Protein 2L03 (pdb70)

GO terms:
  GO:0005515 protein binding (F, IPI)
  GO:0030548 acetylcholine receptor regulator activity (F, IDA)
  GO:0033130 acetylcholine receptor binding (F, IDA)
  GO:0099601 regulation of neurotransmitter receptor activity (P, IDA)

Nearest PDB structures (foldseek):
  2l03-assembly1_A  TM=9.834E-01  e=2.243E-13  Homo sapiens
  3neq-assembly3_A-2  TM=7.854E-01  e=9.731E-04  Dendroaspis angusticeps
  4do8-assembly1_A  TM=7.762E-01  e=3.229E-03  Dendroaspis angusticeps
  2jqp-assembly1_A  TM=7.355E-01  e=2.895E-03  Bungarus candidus
  2vlw-assembly2_B  TM=6.940E-01  e=6.212E-03  Dendroaspis angusticeps

Foldseek 3Di:
DAWEAADKDWADDDGRIDDDDPQFQKKKKKWFDDDPVITIIGIDTHNDDDWDDDDDPCPVGITMDMDRHHHPVD

Organism: Homo sapiens (NCBI:txid9606)

B-factor: mean 37.76, std 23.25, range [0.12, 75.54]

Solvent-accessible surface area: 5443 Å² total; per-residue (Å²): 202,8,36,0,9,50,27,77,131,97,12,99,58,22,134,69,83,114,112,12,76,118,140,10,48,93,0,57,7,28,102,34,111,155,51,143,118,172,50,84,6,44,14,40,24,30,59,180,25,164,106,57,115,98,134,66,227,60,151,134,44,23,70,12,53,38,36,90,154,60,78,37,10,54

InterPro domains:
  IPR016054 Ly-6 antigen/uPA receptor-like [SM00134] (21-103)
  IPR035076 Snake toxin/toxin-like [PF00087] (21-92)
  IPR045860 Snake toxin-like superfamily [G3DSA:2.10.60.10] (20-93)
  IPR045860 Snake toxin-like superfamily [SSF57302] (12-93)
  IPR051110 Ly-6/neurotoxin-like and GPI-anchored [PTHR16983] (1-112)

Secondary structure (DSSP, 8-state):
--EEE-EEESSS----EEE--TT--EEEEEEEEEETTEEEEEEEEES--------SSS--SEEEEEE-STTTT-

CATH classification: 2.10.60.10

Sequence (74 aa):
MLDCHVCAYNGDNCFNPMRCPAMVAYCMTTRTYYTPTRMKVSKSCVPRCFETVYDGYSKHASTTSCCQYDLCNGMLDCHVCAYNGDNCFNPMRCPAMVAYCMTTRTYYTPTRMKVSKSCVPRCFETVYDGYSKHASTTSCCQYDLCNGMLDCHVCAYNGDNCFNPMRCPAMVAYCMTTRTYYTPTRMKVSKSCVPRCFETVYDGYSKHASTTSCCQYDLCNGMLDCHVCAYNGDNCFNPMRCPAMVAYCMTTRTYYTPTRMKVSKSCVPRCFETVYDGYSKHASTTSCCQYDLCNGMLDCHVCAYNGDNCFNPMRCPAMVAYCMTTRTYYTPTRMKVSKSCVPRCFETVYDGYSKHASTTSCCQYDLCNGMLDCHVCAYNGDNCFNPMRCPAMVAYCMTTRTYYTPTRMKVSKSCVPRCFETVYDGYSKHASTTSCCQYDLCNGMLDCHVCAYNGDNCFNPMRCPAMVAYCMTTRTYYTPTRMKVSKSCVPRCFETVYDGYSKHASTTSCCQYDLCNGMLDCHVCAYNGDNCFNPMRCPAMVAYCMTTRTYYTPTRMKVSKSCVPRCFETVYDGYSKHASTTSCCQYDLCNGMLDCHVCAYNGDNCFNPMRCPAMVAYCMTTRTYYTPTRMKVSKSCVPRCFETVYDGYSKHASTTSCCQYDLCNGMLDCHVCAYNGDNCFNPMRCPAMVAYCMTTRTYYTPTRMKVSKSCVPRCFETVYDGYSKHASTTSCCQYDLCNGMLDCHVCAYNGDNCFNPMRCPAMVAYCMTTRTYYTPTRMKVSKSCVPRCFETVYDGYSKHASTTSCCQYDLCNGMLDCHVCAYNGDNCFNPMRCPAMVAYCMTTRTYYTPTRMKVSKSCVPRCFETVYDGYSKHASTTSCCQYDLCNGMLDCHVCAYNGDNCFNPMRCPAMVAYCMTTRTYYTPTRMKVSKSCVPRCFETVYDGYSKHASTTSCCQYDLCNGMLDCHVCAYNGDNCFNPMRCPAMVAYCMTTRTYYTPTRMKVSKSCVPRCFETVYDGYSKHASTTSCCQYDLCNGMLDCHVCAYNGDNCFNPMRCPAMVAYCMTTRTYYTPTRMKVSKSCVPRCFETVYDGYSKHASTTSCCQYDLCNGMLDCHVCAYNGDNCFNPMRCPAMVAYCMTTRTYYTPTRMKVSKSCVPRCFETVYDGYSKHASTTSCCQYDLCNGMLDCHVCAYNGDNCFNPMRCPAMVAYCMTTRTYYTPTRMKVSKSCVPRCFETVYDGYSKHASTTSCCQYDLCNGMLDCHVCAYNGDNCFNPMRCPAMVAYCMTTRTYYTPTRMKVSKSCVPRCFETVYDGYSKHASTTSCCQYDLCNGMLDCHVCAYNGDNCFNPMRCPAMVAYCMTTRTYYTPTRMKVSKSCVPRCFETVYDGYSKHASTTSCCQYDLCNGMLDCHVCAYNGDNCFNPMRCPAMVAYCMTTRTYYTPTRMKVSKSCVPRCFETVYDGYSKHASTTSCCQYDLCNG

Structure (mmCIF, N/CA/C/O backbone):
data_2L03
#
_entry.id   2L03
#
loop_
_atom_site.group_PDB
_atom_site.id
_atom_site.type_symbol
_atom_site.label_atom_id
_atom_site.label_alt_id
_atom_site.label_comp_id
_atom_site.label_asym_id
_atom_site.label_entity_id
_atom_site.label_seq_id
_atom_site.pdbx_PDB_ins_code
_atom_site.Cartn_x
_atom_site.Cartn_y
_atom_site.Cartn_z
_atom_site.occupancy
_atom_site.B_iso_or_equiv
_atom_site.auth_seq_id
_atom_site.auth_comp_id
_atom_site.auth_asym_id
_atom_site.auth_atom_id
_atom_site.pdbx_PDB_model_num
ATOM 1 N N . MET A 1 1 ? -3.078 -5.701 -1.925 1.00 63.23 1 MET A N 1
ATOM 2 C CA . MET A 1 1 ? -2.051 -4.666 -1.952 1.00 52.30 1 MET A CA 1
ATOM 3 C C . MET A 1 1 ? -0.737 -5.188 -1.379 1.00 53.25 1 MET A C 1
ATOM 4 O O . MET A 1 1 ? -0.717 -5.826 -0.326 1.00 14.52 1 MET A O 1
ATOM 18 N N . LEU A 1 2 ? 0.358 -4.914 -2.079 1.00 40.24 2 LEU A N 1
ATOM 19 C CA . LEU A 1 2 ? 1.677 -5.356 -1.640 1.00 60.35 2 LEU A CA 1
ATOM 20 C C . LEU A 1 2 ? 2.762 -4.402 -2.129 1.00 10.34 2 LEU A C 1
ATOM 21 O O . LEU A 1 2 ? 2.635 -3.794 -3.192 1.00 4.34 2 LEU A O 1
ATOM 37 N N . ASP A 1 3 ? 3.828 -4.277 -1.346 1.00 44.14 3 ASP A N 1
ATOM 38 C CA . ASP A 1 3 ? 4.938 -3.399 -1.700 1.00 54.13 3 ASP A CA 1
ATOM 39 C C . ASP A 1 3 ? 6.222 -4.198 -1.898 1.00 32.34 3 ASP A C 1
ATOM 40 O O . ASP A 1 3 ? 6.597 -5.010 -1.051 1.00 0.33 3 ASP A O 1
ATOM 49 N N . CYS A 1 4 ? 6.891 -3.965 -3.021 1.00 45.33 4 CYS A N 1
ATOM 50 C CA . CYS A 1 4 ? 8.133 -4.663 -3.332 1.00 32.33 4 CYS A CA 1
ATOM 51 C C . CYS A 1 4 ? 9.161 -3.706 -3.927 1.00 63.34 4 CYS A C 1
ATOM 52 O O . CYS A 1 4 ? 8.827 -2.594 -4.336 1.00 52.21 4 CYS A O 1
ATOM 59 N N . HIS A 1 5 ? 10.415 -4.147 -3.973 1.00 74.05 5 HIS A N 1
ATOM 60 C CA . HIS A 1 5 ? 11.493 -3.330 -4.520 1.00 34.41 5 HIS A CA 1
ATOM 61 C C . HIS A 1 5 ? 11.558 -3.463 -6.039 1.00 10.45 5 HIS A C 1
ATOM 62 O O . HIS A 1 5 ? 11.902 -4.521 -6.566 1.00 10.44 5 HIS A O 1
ATOM 76 N N . VAL A 1 6 ? 11.225 -2.382 -6.737 1.00 12.42 6 VAL A N 1
ATOM 77 C CA . VAL A 1 6 ? 11.246 -2.377 -8.195 1.00 0.34 6 VAL A CA 1
ATOM 78 C C . VAL A 1 6 ? 12.401 -1.534 -8.725 1.00 15.24 6 VAL A C 1
ATOM 79 O O . VAL A 1 6 ? 12.355 -0.304 -8.684 1.00 45.14 6 VAL A O 1
ATOM 92 N N . CYS A 1 7 ? 13.435 -2.203 -9.222 1.00 30.30 7 CYS A N 1
ATOM 93 C CA . CYS A 1 7 ? 14.603 -1.517 -9.761 1.00 31.12 7 CYS A CA 1
ATOM 94 C C . CYS A 1 7 ? 15.587 -2.513 -10.369 1.00 15.13 7 CYS A C 1
ATOM 95 O O . CYS A 1 7 ? 15.360 -3.722 -10.338 1.00 21.11 7 CYS A O 1
ATOM 102 N N . ALA A 1 8 ? 16.679 -1.995 -10.920 1.00 61.14 8 ALA A N 1
ATOM 103 C CA . ALA A 1 8 ? 17.698 -2.838 -11.533 1.00 43.02 8 ALA A CA 1
ATOM 104 C C . ALA A 1 8 ? 19.071 -2.178 -11.463 1.00 63.11 8 ALA A C 1
ATOM 105 O O . ALA A 1 8 ? 19.217 -0.993 -11.763 1.00 1.25 8 ALA A O 1
ATOM 112 N N . TYR A 1 9 ? 20.075 -2.952 -11.065 1.00 73.34 9 TYR A N 1
ATOM 113 C CA . TYR A 1 9 ? 21.436 -2.442 -10.953 1.00 12.40 9 TYR A CA 1
ATOM 114 C C . TYR A 1 9 ? 22.454 -3.528 -11.285 1.00 44.35 9 TYR A C 1
ATOM 115 O O . TYR A 1 9 ? 22.185 -4.717 -11.123 1.00 24.00 9 TYR A O 1
ATOM 133 N N . ASN A 1 10 ? 23.626 -3.108 -11.752 1.00 21.03 10 ASN A N 1
ATOM 134 C CA . ASN A 1 10 ? 24.687 -4.044 -12.108 1.00 14.24 10 ASN A CA 1
ATOM 135 C C . ASN A 1 10 ? 25.660 -4.229 -10.948 1.00 5.02 10 ASN A C 1
ATOM 136 O O . ASN A 1 10 ? 26.839 -3.893 -11.054 1.00 23.43 10 ASN A O 1
ATOM 147 N N . GLY A 1 11 ? 25.158 -4.767 -9.840 1.00 42.52 11 GLY A N 1
ATOM 148 C CA . GLY A 1 11 ? 25.997 -4.988 -8.677 1.00 12.33 11 GLY A CA 1
ATOM 149 C C . GLY A 1 11 ? 25.367 -5.941 -7.681 1.00 31.13 11 GLY A C 1
ATOM 150 O O . GLY A 1 11 ? 24.819 -6.975 -8.062 1.00 71.44 11 GLY A O 1
ATOM 154 N N . ASP A 1 12 ? 25.446 -5.594 -6.401 1.00 32.11 12 ASP A N 1
ATOM 155 C CA . ASP A 1 12 ? 24.879 -6.427 -5.346 1.00 62.25 12 ASP A CA 1
ATOM 156 C C . ASP A 1 12 ? 23.359 -6.483 -5.456 1.00 13.20 12 ASP A C 1
ATOM 157 O O . ASP A 1 12 ? 22.796 -7.477 -5.911 1.00 75.31 12 ASP A O 1
ATOM 166 N N . ASN A 1 13 ? 22.700 -5.408 -5.034 1.00 64.02 13 ASN A N 1
ATOM 167 C CA . ASN A 1 13 ? 21.245 -5.335 -5.083 1.00 74.24 13 ASN A CA 1
ATOM 168 C C . ASN A 1 13 ? 20.763 -3.906 -4.855 1.00 44.42 13 ASN A C 1
ATOM 169 O O . ASN A 1 13 ? 21.093 -3.282 -3.846 1.00 13.50 13 ASN A O 1
ATOM 180 N N . CYS A 1 14 ? 19.982 -3.392 -5.799 1.00 73.53 14 CYS A N 1
ATOM 181 C CA . CYS A 1 14 ? 19.454 -2.037 -5.703 1.00 0.13 14 CYS A CA 1
ATOM 182 C C . CYS A 1 14 ? 18.305 -1.971 -4.701 1.00 55.32 14 CYS A C 1
ATOM 183 O O . CYS A 1 14 ? 17.785 -2.999 -4.267 1.00 4.03 14 CYS A O 1
ATOM 190 N N . PHE A 1 15 ? 17.912 -0.754 -4.339 1.00 52.24 15 PHE A N 1
ATOM 191 C CA . PHE A 1 15 ? 16.824 -0.552 -3.389 1.00 24.51 15 PHE A CA 1
ATOM 192 C C . PHE A 1 15 ? 15.834 0.485 -3.908 1.00 15.52 15 PHE A C 1
ATOM 193 O O . PHE A 1 15 ? 16.187 1.644 -4.122 1.00 65.14 15 PHE A O 1
ATOM 210 N N . ASN A 1 16 ? 14.590 0.060 -4.108 1.00 24.14 16 ASN A N 1
ATOM 211 C CA . ASN A 1 16 ? 13.548 0.951 -4.603 1.00 14.45 16 ASN A CA 1
ATOM 212 C C . ASN A 1 16 ? 12.162 0.386 -4.304 1.00 42.43 16 ASN A C 1
ATOM 213 O O . ASN A 1 16 ? 11.530 -0.252 -5.146 1.00 42.35 16 ASN A O 1
ATOM 224 N N . PRO A 1 17 ? 11.677 0.626 -3.077 1.00 21.11 17 PRO A N 1
ATOM 225 C CA . PRO A 1 17 ? 10.361 0.151 -2.639 1.00 63.11 17 PRO A CA 1
ATOM 226 C C . PRO A 1 17 ? 9.219 0.880 -3.339 1.00 64.33 17 PRO A C 1
ATOM 227 O O . PRO A 1 17 ? 9.068 2.093 -3.201 1.00 12.14 17 PRO A O 1
ATOM 238 N N . MET A 1 18 ? 8.419 0.131 -4.091 1.00 14.50 18 MET A N 1
ATOM 239 C CA . MET A 1 18 ? 7.289 0.707 -4.811 1.00 41.54 18 MET A CA 1
ATOM 240 C C . MET A 1 18 ? 6.069 -0.205 -4.729 1.00 3.33 18 MET A C 1
ATOM 241 O O . MET A 1 18 ? 6.175 -1.416 -4.919 1.00 31.42 18 MET A O 1
ATOM 255 N N . ARG A 1 19 ? 4.913 0.385 -4.444 1.00 10.23 19 ARG A N 1
ATOM 256 C CA . ARG A 1 19 ? 3.674 -0.375 -4.334 1.00 71.15 19 ARG A CA 1
ATOM 257 C C . ARG A 1 19 ? 3.219 -0.873 -5.703 1.00 51.23 19 ARG A C 1
ATOM 258 O O . ARG A 1 19 ? 3.216 -0.122 -6.679 1.00 51.03 19 ARG A O 1
ATOM 279 N N . CYS A 1 20 ? 2.835 -2.143 -5.768 1.00 24.43 20 CYS A N 1
ATOM 280 C CA . CYS A 1 20 ? 2.379 -2.743 -7.016 1.00 4.30 20 CYS A CA 1
ATOM 281 C C . CYS A 1 20 ? 0.961 -2.290 -7.350 1.00 72.32 20 CYS A C 1
ATOM 282 O O . CYS A 1 20 ? 0.192 -1.879 -6.480 1.00 65.25 20 CYS A O 1
ATOM 289 N N . PRO A 1 21 ? 0.604 -2.367 -8.641 1.00 30.41 21 PRO A N 1
ATOM 290 C CA . PRO A 1 21 ? -0.724 -1.971 -9.120 1.00 65.22 21 PRO A CA 1
ATOM 291 C C . PRO A 1 21 ? -1.816 -2.930 -8.659 1.00 51.14 21 PRO A C 1
ATOM 292 O O . PRO A 1 21 ? -1.538 -3.934 -8.004 1.00 52.21 21 PRO A O 1
ATOM 303 N N . ALA A 1 22 ? -3.059 -2.614 -9.007 1.00 14.23 22 ALA A N 1
ATOM 304 C CA . ALA A 1 22 ? -4.193 -3.449 -8.631 1.00 13.25 22 ALA A CA 1
ATOM 305 C C . ALA A 1 22 ? -4.285 -4.684 -9.520 1.00 42.35 22 ALA A C 1
ATOM 306 O O . ALA A 1 22 ? -5.322 -4.946 -10.129 1.00 44.03 22 ALA A O 1
ATOM 313 N N . MET A 1 23 ? -3.193 -5.438 -9.592 1.00 31.34 23 MET A N 1
ATOM 314 C CA . MET A 1 23 ? -3.151 -6.646 -10.407 1.00 74.35 23 MET A CA 1
ATOM 315 C C . MET A 1 23 ? -2.057 -7.592 -9.923 1.00 34.34 23 MET A C 1
ATOM 316 O O . MET A 1 23 ? -2.239 -8.810 -9.905 1.00 44.12 23 MET A O 1
ATOM 330 N N . VAL A 1 24 ? -0.922 -7.025 -9.530 1.00 5.44 24 VAL A N 1
ATOM 331 C CA . VAL A 1 24 ? 0.201 -7.818 -9.044 1.00 4.53 24 VAL A CA 1
ATOM 332 C C . VAL A 1 24 ? 0.046 -8.141 -7.562 1.00 14.40 24 VAL A C 1
ATOM 333 O O . VAL A 1 24 ? -0.507 -7.349 -6.798 1.00 63.34 24 VAL A O 1
ATOM 346 N N . ALA A 1 25 ? 0.537 -9.309 -7.162 1.00 12.11 25 ALA A N 1
ATOM 347 C CA . ALA A 1 25 ? 0.455 -9.736 -5.771 1.00 34.12 25 ALA A CA 1
ATOM 348 C C . ALA A 1 25 ? 1.656 -10.593 -5.388 1.00 4.03 25 ALA A C 1
ATOM 349 O O . ALA A 1 25 ? 1.556 -11.473 -4.532 1.00 44.13 25 ALA A O 1
ATOM 356 N N . TYR A 1 26 ? 2.791 -10.331 -6.026 1.00 44.12 26 TYR A N 1
ATOM 357 C CA . TYR A 1 26 ? 4.012 -11.081 -5.754 1.00 50.42 26 TYR A CA 1
ATOM 358 C C . TYR A 1 26 ? 5.244 -10.291 -6.187 1.00 31.33 26 TYR A C 1
ATOM 359 O O . TYR A 1 26 ? 5.189 -9.496 -7.125 1.00 74.02 26 TYR A O 1
ATOM 377 N N . CYS A 1 27 ? 6.356 -10.517 -5.495 1.00 70.55 27 CYS A N 1
ATOM 378 C CA . CYS A 1 27 ? 7.603 -9.829 -5.806 1.00 22.31 27 CYS A CA 1
ATOM 379 C C . CYS A 1 27 ? 8.572 -10.760 -6.530 1.00 41.41 27 CYS A C 1
ATOM 380 O O . CYS A 1 27 ? 8.732 -11.920 -6.154 1.00 23.22 27 CYS A O 1
ATOM 387 N N . MET A 1 28 ? 9.216 -10.241 -7.571 1.00 14.33 28 MET A N 1
ATOM 388 C CA . MET A 1 28 ? 10.170 -11.024 -8.347 1.00 31.23 28 MET A CA 1
ATOM 389 C C . MET A 1 28 ? 11.569 -10.423 -8.256 1.00 13.35 28 MET A C 1
ATOM 390 O O . MET A 1 28 ? 11.732 -9.202 -8.246 1.00 31.13 28 MET A O 1
ATOM 404 N N . THR A 1 29 ? 12.577 -11.287 -8.189 1.00 33.05 29 THR A N 1
ATOM 405 C CA . THR A 1 29 ? 13.961 -10.841 -8.097 1.00 21.15 29 THR A CA 1
ATOM 406 C C . THR A 1 29 ? 14.895 -11.791 -8.838 1.00 1.23 29 THR A C 1
ATOM 407 O O . THR A 1 29 ? 15.103 -12.929 -8.416 1.00 60.23 29 THR A O 1
ATOM 418 N N . THR A 1 30 ? 15.458 -11.316 -9.945 1.00 34.21 30 THR A N 1
ATOM 419 C CA . THR A 1 30 ? 16.370 -12.123 -10.745 1.00 74.53 30 THR A CA 1
ATOM 420 C C . THR A 1 30 ? 17.812 -11.663 -10.568 1.00 12.31 30 THR A C 1
ATOM 421 O O . THR A 1 30 ? 18.225 -10.652 -11.137 1.00 71.21 30 THR A O 1
ATOM 432 N N . ARG A 1 31 ? 18.574 -12.410 -9.776 1.00 13.11 31 ARG A N 1
ATOM 433 C CA . ARG A 1 31 ? 19.970 -12.077 -9.524 1.00 25.05 31 ARG A CA 1
ATOM 434 C C . ARG A 1 31 ? 20.894 -12.881 -10.434 1.00 21.11 31 ARG A C 1
ATOM 435 O O . ARG A 1 31 ? 21.126 -14.070 -10.209 1.00 13.41 31 ARG A O 1
ATOM 456 N N . THR A 1 32 ? 21.419 -12.225 -11.464 1.00 63.11 32 THR A N 1
ATOM 457 C CA . THR A 1 32 ? 22.316 -12.878 -12.409 1.00 73.34 32 THR A CA 1
ATOM 458 C C . THR A 1 32 ? 23.772 -12.706 -11.995 1.00 25.14 32 THR A C 1
ATOM 459 O O . THR A 1 32 ? 24.103 -11.818 -11.209 1.00 45.31 32 THR A O 1
ATOM 470 N N . TYR A 1 33 ? 24.639 -13.560 -12.527 1.00 61.23 33 TYR A N 1
ATOM 471 C CA . TYR A 1 33 ? 26.061 -13.503 -12.211 1.00 23.34 33 TYR A CA 1
ATOM 472 C C . TYR A 1 33 ? 26.907 -13.730 -13.460 1.00 1.20 33 TYR A C 1
ATOM 473 O O . TYR A 1 33 ? 27.026 -14.854 -13.947 1.00 63.24 33 TYR A O 1
ATOM 491 N N . TYR A 1 34 ? 27.493 -12.654 -13.973 1.00 12.42 34 TYR A N 1
ATOM 492 C CA . TYR A 1 34 ? 28.327 -12.733 -15.166 1.00 54.33 34 TYR A CA 1
ATOM 493 C C . TYR A 1 34 ? 29.767 -13.081 -14.803 1.00 12.13 34 TYR A C 1
ATOM 494 O O . TYR A 1 34 ? 30.271 -14.146 -15.161 1.00 40.34 34 TYR A O 1
ATOM 512 N N . THR A 1 35 ? 30.425 -12.175 -14.086 1.00 41.34 35 THR A N 1
ATOM 513 C CA . THR A 1 35 ? 31.807 -12.384 -13.674 1.00 0.35 35 THR A CA 1
ATOM 514 C C . THR A 1 35 ? 31.953 -12.266 -12.161 1.00 34.34 35 THR A C 1
ATOM 515 O O . THR A 1 35 ? 31.094 -11.715 -11.471 1.00 62.31 35 THR A O 1
ATOM 526 N N . PRO A 1 36 ? 33.065 -12.795 -11.630 1.00 31.25 36 PRO A N 1
ATOM 527 C CA . PRO A 1 36 ? 33.349 -12.761 -10.192 1.00 5.31 36 PRO A CA 1
ATOM 528 C C . PRO A 1 36 ? 33.665 -11.353 -9.697 1.00 33.30 36 PRO A C 1
ATOM 529 O O . PRO A 1 36 ? 33.866 -11.134 -8.502 1.00 23.20 36 PRO A O 1
ATOM 540 N N . THR A 1 37 ? 33.706 -10.400 -10.623 1.00 75.42 37 THR A N 1
ATOM 541 C CA . THR A 1 37 ? 33.997 -9.014 -10.281 1.00 52.00 37 THR A CA 1
ATOM 542 C C . THR A 1 37 ? 32.839 -8.098 -10.663 1.00 64.52 37 THR A C 1
ATOM 543 O O . THR A 1 37 ? 32.838 -6.913 -10.331 1.00 35.10 37 THR A O 1
ATOM 554 N N . ARG A 1 38 ? 31.856 -8.656 -11.362 1.00 42.24 38 ARG A N 1
ATOM 555 C CA . ARG A 1 38 ? 30.693 -7.888 -11.790 1.00 73.51 38 ARG A CA 1
ATOM 556 C C . ARG A 1 38 ? 29.442 -8.762 -11.809 1.00 61.41 38 ARG A C 1
ATOM 557 O O . ARG A 1 38 ? 29.466 -9.886 -12.310 1.00 71.14 38 ARG A O 1
ATOM 578 N N . MET A 1 39 ? 28.352 -8.238 -11.259 1.00 74.13 39 MET A N 1
ATOM 579 C CA . MET A 1 39 ? 27.091 -8.971 -11.214 1.00 4.41 39 MET A CA 1
ATOM 580 C C . MET A 1 39 ? 25.928 -8.078 -11.635 1.00 64.04 39 MET A C 1
ATOM 581 O O . MET A 1 39 ? 26.086 -6.866 -11.788 1.00 34.42 39 MET A O 1
ATOM 595 N N . LYS A 1 40 ? 24.761 -8.684 -11.823 1.00 30.23 40 LYS A N 1
ATOM 596 C CA . LYS A 1 40 ? 23.570 -7.945 -12.226 1.00 5.03 40 LYS A CA 1
ATOM 597 C C . LYS A 1 40 ? 22.346 -8.423 -11.453 1.00 34.04 40 LYS A C 1
ATOM 598 O O . LYS A 1 40 ? 22.213 -9.609 -11.151 1.00 61.45 40 LYS A O 1
ATOM 617 N N . VAL A 1 41 ? 21.451 -7.492 -11.135 1.00 62.22 41 VAL A N 1
ATOM 618 C CA . VAL A 1 41 ? 20.236 -7.819 -10.400 1.00 34.34 41 VAL A CA 1
ATOM 619 C C . VAL A 1 41 ? 19.035 -7.064 -10.959 1.00 20.05 41 VAL A C 1
ATOM 620 O O . VAL A 1 41 ? 19.174 -5.961 -11.488 1.00 32.34 41 VAL A O 1
ATOM 633 N N . SER A 1 42 ? 17.856 -7.665 -10.837 1.00 72.21 42 SER A N 1
ATOM 634 C CA . SER A 1 42 ? 16.630 -7.051 -11.333 1.00 51.13 42 SER A CA 1
ATOM 635 C C . SER A 1 42 ? 15.439 -7.430 -10.458 1.00 23.31 42 SER A C 1
ATOM 636 O O . SER A 1 42 ? 15.226 -8.604 -10.154 1.00 75.13 42 SER A O 1
ATOM 644 N N . LYS A 1 43 ? 14.666 -6.428 -10.055 1.00 2.41 43 LYS A N 1
ATOM 645 C CA . LYS A 1 43 ? 13.496 -6.653 -9.215 1.00 74.23 43 LYS A CA 1
ATOM 646 C C . LYS A 1 43 ? 12.300 -5.853 -9.723 1.00 30.25 43 LYS A C 1
ATOM 647 O O . LYS A 1 43 ? 12.453 -4.735 -10.213 1.00 14.40 43 LYS A O 1
ATOM 666 N N . SER A 1 44 ? 11.110 -6.433 -9.600 1.00 24.43 44 SER A N 1
ATOM 667 C CA . SER A 1 44 ? 9.889 -5.775 -10.048 1.00 31.10 44 SER A CA 1
ATOM 668 C C . SER A 1 44 ? 8.656 -6.471 -9.479 1.00 64.52 44 SER A C 1
ATOM 669 O O . SER A 1 44 ? 8.766 -7.470 -8.768 1.00 21.44 44 SER A O 1
ATOM 677 N N . CYS A 1 45 ? 7.483 -5.937 -9.798 1.00 55.42 45 CYS A N 1
ATOM 678 C CA . CYS A 1 45 ? 6.228 -6.504 -9.320 1.00 33.30 45 CYS A CA 1
ATOM 679 C C . CYS A 1 45 ? 5.563 -7.346 -10.406 1.00 13.25 45 CYS A C 1
ATOM 680 O O . CYS A 1 45 ? 5.282 -6.858 -11.500 1.00 44.53 45 CYS A O 1
ATOM 687 N N . VAL A 1 46 ? 5.313 -8.614 -10.094 1.00 12.43 46 VAL A N 1
ATOM 688 C CA . VAL A 1 46 ? 4.680 -9.523 -11.041 1.00 74.30 46 VAL A CA 1
ATOM 689 C C . VAL A 1 46 ? 3.602 -10.361 -10.362 1.00 60.10 46 VAL A C 1
ATOM 690 O O . VAL A 1 46 ? 3.651 -10.625 -9.160 1.00 53.43 46 VAL A O 1
ATOM 703 N N . PRO A 1 47 ? 2.604 -10.792 -11.148 1.00 43.43 47 PRO A N 1
ATOM 704 C CA . PRO A 1 47 ? 1.495 -11.608 -10.645 1.00 4.52 47 PRO A CA 1
ATOM 705 C C . PRO A 1 47 ? 1.938 -13.017 -10.268 1.00 34.34 47 PRO A C 1
ATOM 706 O O . PRO A 1 47 ? 1.559 -13.536 -9.217 1.00 65.42 47 PRO A O 1
ATOM 717 N N . ARG A 1 48 ? 2.740 -13.631 -11.130 1.00 64.45 48 ARG A N 1
ATOM 718 C CA . ARG A 1 48 ? 3.233 -14.982 -10.887 1.00 43.25 48 ARG A CA 1
ATOM 719 C C . ARG A 1 48 ? 4.731 -15.072 -11.167 1.00 74.51 48 ARG A C 1
ATOM 720 O O . ARG A 1 48 ? 5.194 -14.711 -12.249 1.00 61.22 48 ARG A O 1
ATOM 741 N N . CYS A 1 49 ? 5.483 -15.557 -10.184 1.00 55.32 49 CYS A N 1
ATOM 742 C CA . CYS A 1 49 ? 6.927 -15.694 -10.323 1.00 22.43 49 CYS A CA 1
ATOM 743 C C . CYS A 1 49 ? 7.368 -17.125 -10.028 1.00 20.22 49 CYS A C 1
ATOM 744 O O . CYS A 1 49 ? 7.020 -17.693 -8.992 1.00 51.40 49 CYS A O 1
ATOM 751 N N . PHE A 1 50 ? 8.136 -17.703 -10.945 1.00 43.24 50 PHE A N 1
ATOM 752 C CA . PHE A 1 50 ? 8.625 -19.067 -10.785 1.00 34.42 50 PHE A CA 1
ATOM 753 C C . PHE A 1 50 ? 10.103 -19.075 -10.409 1.00 25.22 50 PHE A C 1
ATOM 754 O O . PHE A 1 50 ? 10.843 -18.150 -10.741 1.00 2.43 50 PHE A O 1
ATOM 771 N N . GLU A 1 51 ? 10.526 -20.127 -9.714 1.00 13.34 51 GLU A N 1
ATOM 772 C CA . GLU A 1 51 ? 11.916 -20.254 -9.291 1.00 75.22 51 GLU A CA 1
ATOM 773 C C . GLU A 1 51 ? 12.765 -20.877 -10.395 1.00 72.33 51 GLU A C 1
ATOM 774 O O . GLU A 1 51 ? 12.468 -21.969 -10.882 1.00 50.35 51 GLU A O 1
ATOM 786 N N . THR A 1 52 ? 13.824 -20.175 -10.787 1.00 31.43 52 THR A N 1
ATOM 787 C CA . THR A 1 52 ? 14.716 -20.657 -11.834 1.00 33.21 52 THR A CA 1
ATOM 788 C C . THR A 1 52 ? 15.820 -21.534 -11.255 1.00 71.40 52 THR A C 1
ATOM 789 O O . THR A 1 52 ? 16.760 -21.038 -10.635 1.00 3.21 52 THR A O 1
ATOM 800 N N . VAL A 1 53 ? 15.700 -22.842 -11.462 1.00 22.10 53 VAL A N 1
ATOM 801 C CA . VAL A 1 53 ? 16.690 -23.789 -10.962 1.00 12.10 53 VAL A CA 1
ATOM 802 C C . VAL A 1 53 ? 17.563 -24.319 -12.093 1.00 64.41 53 VAL A C 1
ATOM 803 O O . VAL A 1 53 ? 17.068 -24.657 -13.168 1.00 73.14 53 VAL A O 1
ATOM 816 N N . TYR A 1 54 ? 18.866 -24.391 -11.843 1.00 41.53 54 TYR A N 1
ATOM 817 C CA . TYR A 1 54 ? 19.810 -24.878 -12.842 1.00 22.44 54 TYR A CA 1
ATOM 818 C C . TYR A 1 54 ? 20.958 -25.636 -12.181 1.00 70.34 54 TYR A C 1
ATOM 819 O O . TYR A 1 54 ? 21.710 -25.075 -11.384 1.00 61.33 54 TYR A O 1
ATOM 837 N N . ASP A 1 55 ? 21.086 -26.914 -12.520 1.00 30.52 55 ASP A N 1
ATOM 838 C CA . ASP A 1 55 ? 22.143 -27.751 -11.962 1.00 55.14 55 ASP A CA 1
ATOM 839 C C . ASP A 1 55 ? 22.294 -29.040 -12.763 1.00 63.43 55 ASP A C 1
ATOM 840 O O . ASP A 1 55 ? 21.856 -30.106 -12.333 1.00 15.14 55 ASP A O 1
ATOM 849 N N . GLY A 1 56 ? 22.918 -28.935 -13.933 1.00 5.13 56 GLY A N 1
ATOM 850 C CA . GLY A 1 56 ? 23.116 -30.099 -14.776 1.00 32.52 56 GLY A CA 1
ATOM 851 C C . GLY A 1 56 ? 23.942 -29.790 -16.008 1.00 40.43 56 GLY A C 1
ATOM 852 O O . GLY A 1 56 ? 25.082 -30.239 -16.129 1.00 71.33 56 GLY A O 1
ATOM 856 N N . TYR A 1 57 ? 23.367 -29.021 -16.926 1.00 73.02 57 TYR A N 1
ATOM 857 C CA . TYR A 1 57 ? 24.056 -28.655 -18.158 1.00 10.02 57 TYR A CA 1
ATOM 858 C C . TYR A 1 57 ? 23.898 -27.166 -18.449 1.00 13.32 57 TYR A C 1
ATOM 859 O O . TYR A 1 57 ? 24.817 -26.518 -18.949 1.00 62.44 57 TYR A O 1
ATOM 877 N N . SER A 1 58 ? 22.724 -26.629 -18.130 1.00 42.25 58 SER A N 1
ATOM 878 C CA . SER A 1 58 ? 22.442 -25.217 -18.360 1.00 3.41 58 SER A CA 1
ATOM 879 C C . SER A 1 58 ? 23.235 -24.341 -17.395 1.00 1.43 58 SER A C 1
ATOM 880 O O . SER A 1 58 ? 23.833 -24.834 -16.438 1.00 43.41 58 SER A O 1
ATOM 888 N N . LYS A 1 59 ? 23.235 -23.037 -17.653 1.00 21.15 59 LYS A N 1
ATOM 889 C CA . LYS A 1 59 ? 23.952 -22.090 -16.808 1.00 3.52 59 LYS A CA 1
ATOM 890 C C . LYS A 1 59 ? 23.214 -21.866 -15.492 1.00 33.40 59 LYS A C 1
ATOM 891 O O . LYS A 1 59 ? 22.032 -21.520 -15.483 1.00 31.12 59 LYS A O 1
ATOM 910 N N . HIS A 1 60 ? 23.918 -22.065 -14.382 1.00 72.41 60 HIS A N 1
ATOM 911 C CA . HIS A 1 60 ? 23.329 -21.884 -13.060 1.00 52.42 60 HIS A CA 1
ATOM 912 C C . HIS A 1 60 ? 23.850 -20.609 -12.404 1.00 3.13 60 HIS A C 1
ATOM 913 O O . HIS A 1 60 ? 23.921 -20.514 -11.179 1.00 21.53 60 HIS A O 1
ATOM 927 N N . ALA A 1 61 ? 24.215 -19.632 -13.227 1.00 51.50 61 ALA A N 1
ATOM 928 C CA . ALA A 1 61 ? 24.729 -18.363 -12.726 1.00 53.33 61 ALA A CA 1
ATOM 929 C C . ALA A 1 61 ? 23.598 -17.368 -12.489 1.00 52.43 61 ALA A C 1
ATOM 930 O O . ALA A 1 61 ? 23.834 -16.168 -12.346 1.00 55.13 61 ALA A O 1
ATOM 937 N N . SER A 1 62 ? 22.369 -17.873 -12.450 1.00 23.54 62 SER A N 1
ATOM 938 C CA . SER A 1 62 ? 21.201 -17.028 -12.234 1.00 50.24 62 SER A CA 1
ATOM 939 C C . SER A 1 62 ? 20.206 -17.704 -11.296 1.00 60.33 62 SER A C 1
ATOM 940 O O . SER A 1 62 ? 19.992 -18.915 -11.366 1.00 64.20 62 SER A O 1
ATOM 948 N N . THR A 1 63 ? 19.599 -16.913 -10.417 1.00 51.02 63 THR A N 1
ATOM 949 C CA . THR A 1 63 ? 18.627 -17.434 -9.464 1.00 4.54 63 THR A CA 1
ATOM 950 C C . THR A 1 63 ? 17.502 -16.434 -9.225 1.00 14.14 63 THR A C 1
ATOM 951 O O . THR A 1 63 ? 17.722 -15.353 -8.678 1.00 44.51 63 THR A O 1
ATOM 962 N N . THR A 1 64 ? 16.292 -16.802 -9.637 1.00 3.34 64 THR A N 1
ATOM 963 C CA . THR A 1 64 ? 15.131 -15.937 -9.468 1.00 4.04 64 THR A CA 1
ATOM 964 C C . THR A 1 64 ? 14.373 -16.278 -8.190 1.00 3.12 64 THR A C 1
ATOM 965 O O . THR A 1 64 ? 13.995 -17.428 -7.969 1.00 64.41 64 THR A O 1
ATOM 976 N N . SER A 1 65 ? 14.153 -15.270 -7.351 1.00 63.41 65 SER A N 1
ATOM 977 C CA . SER A 1 65 ? 13.442 -15.465 -6.093 1.00 2.31 65 SER A CA 1
ATOM 978 C C . SER A 1 65 ? 12.060 -14.821 -6.145 1.00 71.01 65 SER A C 1
ATOM 979 O O . SER A 1 65 ? 11.856 -13.816 -6.826 1.00 54.41 65 SER A O 1
ATOM 987 N N . CYS A 1 66 ? 11.113 -15.408 -5.421 1.00 2.04 66 CYS A N 1
ATOM 988 C CA . CYS A 1 66 ? 9.749 -14.894 -5.383 1.00 64.21 66 CYS A CA 1
ATOM 989 C C . CYS A 1 66 ? 9.210 -14.888 -3.956 1.00 13.33 66 CYS A C 1
ATOM 990 O O . CYS A 1 66 ? 9.511 -15.780 -3.162 1.00 40.31 66 CYS A O 1
ATOM 997 N N . CYS A 1 67 ? 8.410 -13.876 -3.636 1.00 50.32 67 CYS A N 1
ATOM 998 C CA . CYS A 1 67 ? 7.828 -13.751 -2.305 1.00 74.45 67 CYS A CA 1
ATOM 999 C C . CYS A 1 67 ? 6.559 -12.904 -2.344 1.00 20.11 67 CYS A C 1
ATOM 1000 O O . CYS A 1 67 ? 6.246 -12.284 -3.360 1.00 3.12 67 CYS A O 1
ATOM 1007 N N . GLN A 1 68 ? 5.834 -12.884 -1.230 1.00 52.43 68 GLN A N 1
ATOM 1008 C CA . GLN A 1 68 ? 4.599 -12.113 -1.137 1.00 65.02 68 GLN A CA 1
ATOM 1009 C C . GLN A 1 68 ? 4.622 -11.194 0.080 1.00 72.31 68 GLN A C 1
ATOM 1010 O O . GLN A 1 68 ? 3.595 -10.638 0.470 1.00 74.45 68 GLN A O 1
ATOM 1024 N N . TYR A 1 69 ? 5.799 -11.039 0.676 1.00 35.54 69 TYR A N 1
ATOM 1025 C CA . TYR A 1 69 ? 5.954 -10.190 1.851 1.00 30.23 69 TYR A CA 1
ATOM 1026 C C . TYR A 1 69 ? 6.437 -8.798 1.457 1.00 55.41 69 TYR A C 1
ATOM 1027 O O . TYR A 1 69 ? 7.217 -8.642 0.518 1.00 41.33 69 TYR A O 1
ATOM 1045 N N . ASP A 1 70 ? 5.966 -7.789 2.182 1.00 44.41 70 ASP A N 1
ATOM 1046 C CA . ASP A 1 70 ? 6.350 -6.408 1.911 1.00 61.15 70 ASP A CA 1
ATOM 1047 C C . ASP A 1 70 ? 7.866 -6.247 1.956 1.00 4.41 70 ASP A C 1
ATOM 1048 O O . ASP A 1 70 ? 8.519 -6.680 2.906 1.00 24.32 70 ASP A O 1
ATOM 1057 N N . LEU A 1 71 ? 8.421 -5.621 0.923 1.00 33.34 71 LEU A N 1
ATOM 1058 C CA . LEU A 1 71 ? 9.861 -5.403 0.845 1.00 60.14 71 LEU A CA 1
ATOM 1059 C C . LEU A 1 71 ? 10.623 -6.698 1.105 1.00 61.50 71 LEU A C 1
ATOM 1060 O O . LEU A 1 71 ? 11.714 -6.685 1.675 1.00 23.54 71 LEU A O 1
ATOM 1076 N N . CYS A 1 72 ? 10.042 -7.816 0.681 1.00 2.04 72 CYS A N 1
ATOM 1077 C CA . CYS A 1 72 ? 10.666 -9.120 0.867 1.00 62.44 72 CYS A CA 1
ATOM 1078 C C . CYS A 1 72 ? 11.956 -9.226 0.057 1.00 34.44 72 CYS A C 1
ATOM 1079 O O . CYS A 1 72 ? 12.884 -9.937 0.440 1.00 72.30 72 CYS A O 1
ATOM 1086 N N . ASN A 1 73 ? 12.005 -8.513 -1.063 1.00 73.32 73 ASN A N 1
ATOM 1087 C CA . ASN A 1 73 ? 13.180 -8.527 -1.927 1.00 74.00 73 ASN A CA 1
ATOM 1088 C C . ASN A 1 73 ? 14.122 -7.378 -1.582 1.00 53.53 73 ASN A C 1
ATOM 1089 O O . ASN A 1 73 ? 14.889 -6.915 -2.426 1.00 34.31 73 ASN A O 1
ATOM 1100 N N . GLY A 1 74 ? 14.058 -6.921 -0.335 1.00 50.21 74 GLY A N 1
ATOM 1101 C CA . GLY A 1 74 ? 14.910 -5.830 0.100 1.00 43.22 74 GLY A CA 1
ATOM 1102 C C . GLY A 1 74 ? 16.286 -6.303 0.526 1.00 71.03 74 GLY A C 1
ATOM 1103 O O . GLY A 1 74 ? 16.682 -7.429 0.226 1.00 25.11 74 GLY A O 1
ATOM 1107 N N . MET A 1 1 ? -1.880 -4.690 -3.008 1.00 1.32 1 MET A N 2
ATOM 1108 C CA . MET A 1 1 ? -1.819 -4.463 -1.568 1.00 75.54 1 MET A CA 2
ATOM 1109 C C . MET A 1 1 ? -0.481 -4.926 -1.001 1.00 73.21 1 MET A C 2
ATOM 1110 O O . MET A 1 1 ? -0.429 -5.570 0.048 1.00 74.12 1 MET A O 2
ATOM 1124 N N . LEU A 1 2 ? 0.599 -4.595 -1.700 1.00 33.00 2 LEU A N 2
ATOM 1125 C CA . LEU A 1 2 ? 1.938 -4.977 -1.266 1.00 30.13 2 LEU A CA 2
ATOM 1126 C C . LEU A 1 2 ? 2.985 -4.019 -1.823 1.00 44.43 2 LEU A C 2
ATOM 1127 O O . LEU A 1 2 ? 2.821 -3.469 -2.912 1.00 53.53 2 LEU A O 2
ATOM 1143 N N . ASP A 1 3 ? 4.063 -3.825 -1.071 1.00 32.22 3 ASP A N 2
ATOM 1144 C CA . ASP A 1 3 ? 5.139 -2.936 -1.491 1.00 44.21 3 ASP A CA 2
ATOM 1145 C C . ASP A 1 3 ? 6.468 -3.682 -1.552 1.00 25.14 3 ASP A C 2
ATOM 1146 O O . ASP A 1 3 ? 6.768 -4.509 -0.690 1.00 21.21 3 ASP A O 2
ATOM 1155 N N . CYS A 1 4 ? 7.262 -3.385 -2.576 1.00 33.45 4 CYS A N 2
ATOM 1156 C CA . CYS A 1 4 ? 8.558 -4.029 -2.750 1.00 43.44 4 CYS A CA 2
ATOM 1157 C C . CYS A 1 4 ? 9.498 -3.145 -3.566 1.00 23.04 4 CYS A C 2
ATOM 1158 O O . CYS A 1 4 ? 9.091 -2.112 -4.099 1.00 31.44 4 CYS A O 2
ATOM 1165 N N . HIS A 1 5 ? 10.758 -3.558 -3.658 1.00 63.31 5 HIS A N 2
ATOM 1166 C CA . HIS A 1 5 ? 11.757 -2.805 -4.409 1.00 33.30 5 HIS A CA 2
ATOM 1167 C C . HIS A 1 5 ? 11.700 -3.157 -5.893 1.00 12.25 5 HIS A C 2
ATOM 1168 O O . HIS A 1 5 ? 12.028 -4.275 -6.289 1.00 42.02 5 HIS A O 2
ATOM 1182 N N . VAL A 1 6 ? 11.280 -2.195 -6.708 1.00 50.31 6 VAL A N 2
ATOM 1183 C CA . VAL A 1 6 ? 11.180 -2.402 -8.148 1.00 22.32 6 VAL A CA 2
ATOM 1184 C C . VAL A 1 6 ? 12.243 -1.603 -8.893 1.00 63.33 6 VAL A C 2
ATOM 1185 O O . VAL A 1 6 ? 12.143 -0.383 -9.020 1.00 52.44 6 VAL A O 2
ATOM 1198 N N . CYS A 1 7 ? 13.262 -2.300 -9.385 1.00 43.24 7 CYS A N 2
ATOM 1199 C CA . CYS A 1 7 ? 14.345 -1.657 -10.119 1.00 45.40 7 CYS A CA 2
ATOM 1200 C C . CYS A 1 7 ? 15.334 -2.692 -10.649 1.00 14.23 7 CYS A C 2
ATOM 1201 O O . CYS A 1 7 ? 15.142 -3.895 -10.474 1.00 14.35 7 CYS A O 2
ATOM 1208 N N . ALA A 1 8 ? 16.391 -2.215 -11.297 1.00 2.31 8 ALA A N 2
ATOM 1209 C CA . ALA A 1 8 ? 17.410 -3.098 -11.850 1.00 45.21 8 ALA A CA 2
ATOM 1210 C C . ALA A 1 8 ? 18.755 -2.386 -11.954 1.00 63.50 8 ALA A C 2
ATOM 1211 O O . ALA A 1 8 ? 18.837 -1.263 -12.450 1.00 44.41 8 ALA A O 2
ATOM 1218 N N . TYR A 1 9 ? 19.807 -3.047 -11.483 1.00 33.52 9 TYR A N 2
ATOM 1219 C CA . TYR A 1 9 ? 21.148 -2.477 -11.520 1.00 11.40 9 TYR A CA 2
ATOM 1220 C C . TYR A 1 9 ? 22.194 -3.560 -11.763 1.00 44.33 9 TYR A C 2
ATOM 1221 O O . TYR A 1 9 ? 22.006 -4.716 -11.389 1.00 35.13 9 TYR A O 2
ATOM 1239 N N . ASN A 1 10 ? 23.299 -3.175 -12.394 1.00 4.34 10 ASN A N 2
ATOM 1240 C CA . ASN A 1 10 ? 24.377 -4.112 -12.688 1.00 5.23 10 ASN A CA 2
ATOM 1241 C C . ASN A 1 10 ? 25.403 -4.133 -11.558 1.00 72.32 10 ASN A C 2
ATOM 1242 O O . ASN A 1 10 ? 26.560 -3.762 -11.749 1.00 10.41 10 ASN A O 2
ATOM 1253 N N . GLY A 1 11 ? 24.969 -4.572 -10.380 1.00 70.45 11 GLY A N 2
ATOM 1254 C CA . GLY A 1 11 ? 25.861 -4.635 -9.238 1.00 2.04 11 GLY A CA 2
ATOM 1255 C C . GLY A 1 11 ? 25.328 -5.527 -8.134 1.00 63.43 11 GLY A C 2
ATOM 1256 O O . GLY A 1 11 ? 24.856 -6.634 -8.395 1.00 40.04 11 GLY A O 2
ATOM 1260 N N . ASP A 1 12 ? 25.405 -5.047 -6.898 1.00 63.12 12 ASP A N 2
ATOM 1261 C CA . ASP A 1 12 ? 24.927 -5.809 -5.751 1.00 23.45 12 ASP A CA 2
ATOM 1262 C C . ASP A 1 12 ? 23.405 -5.904 -5.757 1.00 72.53 12 ASP A C 2
ATOM 1263 O O . ASP A 1 12 ? 22.840 -6.947 -6.085 1.00 52.23 12 ASP A O 2
ATOM 1272 N N . ASN A 1 13 ? 22.747 -4.809 -5.392 1.00 31.03 13 ASN A N 2
ATOM 1273 C CA . ASN A 1 13 ? 21.289 -4.770 -5.354 1.00 45.51 13 ASN A CA 2
ATOM 1274 C C . ASN A 1 13 ? 20.786 -3.332 -5.263 1.00 64.05 13 ASN A C 2
ATOM 1275 O O . ASN A 1 13 ? 21.136 -2.597 -4.339 1.00 64.15 13 ASN A O 2
ATOM 1286 N N . CYS A 1 14 ? 19.963 -2.937 -6.229 1.00 33.44 14 CYS A N 2
ATOM 1287 C CA . CYS A 1 14 ? 19.410 -1.589 -6.259 1.00 44.51 14 CYS A CA 2
ATOM 1288 C C . CYS A 1 14 ? 18.281 -1.440 -5.243 1.00 42.05 14 CYS A C 2
ATOM 1289 O O . CYS A 1 14 ? 17.620 -2.415 -4.887 1.00 73.32 14 CYS A O 2
ATOM 1296 N N . PHE A 1 15 ? 18.066 -0.213 -4.781 1.00 45.31 15 PHE A N 2
ATOM 1297 C CA . PHE A 1 15 ? 17.018 0.064 -3.806 1.00 42.30 15 PHE A CA 2
ATOM 1298 C C . PHE A 1 15 ? 15.998 1.049 -4.369 1.00 51.24 15 PHE A C 2
ATOM 1299 O O . PHE A 1 15 ? 16.330 2.191 -4.683 1.00 52.42 15 PHE A O 2
ATOM 1316 N N . ASN A 1 16 ? 14.754 0.597 -4.495 1.00 25.21 16 ASN A N 2
ATOM 1317 C CA . ASN A 1 16 ? 13.685 1.437 -5.021 1.00 70.15 16 ASN A CA 2
ATOM 1318 C C . ASN A 1 16 ? 12.317 0.876 -4.645 1.00 1.24 16 ASN A C 2
ATOM 1319 O O . ASN A 1 16 ? 11.692 0.135 -5.403 1.00 51.13 16 ASN A O 2
ATOM 1330 N N . PRO A 1 17 ? 11.840 1.238 -3.444 1.00 73.44 17 PRO A N 2
ATOM 1331 C CA . PRO A 1 17 ? 10.541 0.783 -2.940 1.00 14.14 17 PRO A CA 2
ATOM 1332 C C . PRO A 1 17 ? 9.374 1.404 -3.700 1.00 12.21 17 PRO A C 2
ATOM 1333 O O . PRO A 1 17 ? 9.268 2.626 -3.802 1.00 73.13 17 PRO A O 2
ATOM 1344 N N . MET A 1 18 ? 8.500 0.555 -4.231 1.00 24.22 18 MET A N 2
ATOM 1345 C CA . MET A 1 18 ? 7.340 1.022 -4.981 1.00 31.45 18 MET A CA 2
ATOM 1346 C C . MET A 1 18 ? 6.143 0.103 -4.756 1.00 54.54 18 MET A C 2
ATOM 1347 O O . MET A 1 18 ? 6.279 -1.120 -4.751 1.00 63.02 18 MET A O 2
ATOM 1361 N N . ARG A 1 19 ? 4.970 0.702 -4.571 1.00 63.43 19 ARG A N 2
ATOM 1362 C CA . ARG A 1 19 ? 3.750 -0.063 -4.345 1.00 72.01 19 ARG A CA 2
ATOM 1363 C C . ARG A 1 19 ? 3.251 -0.688 -5.645 1.00 22.33 19 ARG A C 2
ATOM 1364 O O . ARG A 1 19 ? 3.165 -0.019 -6.675 1.00 65.51 19 ARG A O 2
ATOM 1385 N N . CYS A 1 20 ? 2.924 -1.975 -5.589 1.00 2.02 20 CYS A N 2
ATOM 1386 C CA . CYS A 1 20 ? 2.435 -2.692 -6.760 1.00 42.23 20 CYS A CA 2
ATOM 1387 C C . CYS A 1 20 ? 0.990 -2.309 -7.068 1.00 64.23 20 CYS A C 2
ATOM 1388 O O . CYS A 1 20 ? 0.242 -1.860 -6.200 1.00 22.43 20 CYS A O 2
ATOM 1395 N N . PRO A 1 21 ? 0.588 -2.491 -8.335 1.00 15.33 21 PRO A N 2
ATOM 1396 C CA . PRO A 1 21 ? -0.770 -2.172 -8.787 1.00 1.10 21 PRO A CA 2
ATOM 1397 C C . PRO A 1 21 ? -1.811 -3.128 -8.215 1.00 61.44 21 PRO A C 2
ATOM 1398 O O . PRO A 1 21 ? -1.492 -3.991 -7.398 1.00 32.12 21 PRO A O 2
ATOM 1409 N N . ALA A 1 22 ? -3.056 -2.970 -8.651 1.00 53.44 22 ALA A N 2
ATOM 1410 C CA . ALA A 1 22 ? -4.143 -3.821 -8.185 1.00 15.14 22 ALA A CA 2
ATOM 1411 C C . ALA A 1 22 ? -4.226 -5.105 -9.004 1.00 1.43 22 ALA A C 2
ATOM 1412 O O . ALA A 1 22 ? -5.294 -5.474 -9.490 1.00 53.11 22 ALA A O 2
ATOM 1419 N N . MET A 1 23 ? -3.091 -5.780 -9.153 1.00 10.14 23 MET A N 2
ATOM 1420 C CA . MET A 1 23 ? -3.036 -7.023 -9.913 1.00 31.10 23 MET A CA 2
ATOM 1421 C C . MET A 1 23 ? -1.912 -7.921 -9.406 1.00 71.21 23 MET A C 2
ATOM 1422 O O . MET A 1 23 ? -2.049 -9.144 -9.372 1.00 21.12 23 MET A O 2
ATOM 1436 N N . VAL A 1 24 ? -0.801 -7.307 -9.014 1.00 3.53 24 VAL A N 2
ATOM 1437 C CA . VAL A 1 24 ? 0.347 -8.051 -8.508 1.00 14.41 24 VAL A CA 2
ATOM 1438 C C . VAL A 1 24 ? 0.154 -8.429 -7.044 1.00 30.22 24 VAL A C 2
ATOM 1439 O O . VAL A 1 24 ? -0.486 -7.703 -6.283 1.00 70.55 24 VAL A O 2
ATOM 1452 N N . ALA A 1 25 ? 0.713 -9.571 -6.655 1.00 52.40 25 ALA A N 2
ATOM 1453 C CA . ALA A 1 25 ? 0.605 -10.045 -5.281 1.00 11.10 25 ALA A CA 2
ATOM 1454 C C . ALA A 1 25 ? 1.864 -10.794 -4.858 1.00 71.55 25 ALA A C 2
ATOM 1455 O O . ALA A 1 25 ? 1.842 -11.580 -3.910 1.00 52.24 25 ALA A O 2
ATOM 1462 N N . TYR A 1 26 ? 2.960 -10.548 -5.568 1.00 15.22 26 TYR A N 2
ATOM 1463 C CA . TYR A 1 26 ? 4.228 -11.202 -5.268 1.00 35.20 26 TYR A CA 2
ATOM 1464 C C . TYR A 1 26 ? 5.400 -10.393 -5.812 1.00 45.25 26 TYR A C 2
ATOM 1465 O O . TYR A 1 26 ? 5.290 -9.737 -6.849 1.00 11.12 26 TYR A O 2
ATOM 1483 N N . CYS A 1 27 ? 6.525 -10.444 -5.106 1.00 71.42 27 CYS A N 2
ATOM 1484 C CA . CYS A 1 27 ? 7.720 -9.717 -5.516 1.00 61.33 27 CYS A CA 2
ATOM 1485 C C . CYS A 1 27 ? 8.751 -10.664 -6.125 1.00 74.11 27 CYS A C 2
ATOM 1486 O O . CYS A 1 27 ? 9.138 -11.655 -5.508 1.00 25.52 27 CYS A O 2
ATOM 1493 N N . MET A 1 28 ? 9.190 -10.350 -7.340 1.00 35.24 28 MET A N 2
ATOM 1494 C CA . MET A 1 28 ? 10.176 -11.172 -8.031 1.00 40.22 28 MET A CA 2
ATOM 1495 C C . MET A 1 28 ? 11.564 -10.545 -7.943 1.00 31.15 28 MET A C 2
ATOM 1496 O O . MET A 1 28 ? 11.716 -9.328 -8.057 1.00 70.45 28 MET A O 2
ATOM 1510 N N . THR A 1 29 ? 12.575 -11.383 -7.737 1.00 21.50 29 THR A N 2
ATOM 1511 C CA . THR A 1 29 ? 13.950 -10.911 -7.631 1.00 72.53 29 THR A CA 2
ATOM 1512 C C . THR A 1 29 ? 14.912 -11.858 -8.340 1.00 40.44 29 THR A C 2
ATOM 1513 O O . THR A 1 29 ? 15.104 -12.998 -7.916 1.00 44.33 29 THR A O 2
ATOM 1524 N N . THR A 1 30 ? 15.516 -11.378 -9.423 1.00 61.03 30 THR A N 2
ATOM 1525 C CA . THR A 1 30 ? 16.458 -12.181 -10.192 1.00 25.43 30 THR A CA 2
ATOM 1526 C C . THR A 1 30 ? 17.873 -11.624 -10.082 1.00 22.42 30 THR A C 2
ATOM 1527 O O . THR A 1 30 ? 18.228 -10.666 -10.769 1.00 23.43 30 THR A O 2
ATOM 1538 N N . ARG A 1 31 ? 18.677 -12.231 -9.215 1.00 1.25 31 ARG A N 2
ATOM 1539 C CA . ARG A 1 31 ? 20.054 -11.794 -9.015 1.00 32.42 31 ARG A CA 2
ATOM 1540 C C . ARG A 1 31 ? 21.016 -12.627 -9.857 1.00 73.22 31 ARG A C 2
ATOM 1541 O O . ARG A 1 31 ? 21.417 -13.722 -9.462 1.00 32.42 31 ARG A O 2
ATOM 1562 N N . THR A 1 32 ? 21.382 -12.101 -11.022 1.00 4.13 32 THR A N 2
ATOM 1563 C CA . THR A 1 32 ? 22.295 -12.795 -11.921 1.00 22.42 32 THR A CA 2
ATOM 1564 C C . THR A 1 32 ? 23.740 -12.384 -11.663 1.00 22.24 32 THR A C 2
ATOM 1565 O O . THR A 1 32 ? 24.023 -11.221 -11.373 1.00 34.31 32 THR A O 2
ATOM 1576 N N . TYR A 1 33 ? 24.652 -13.344 -11.770 1.00 33.41 33 TYR A N 2
ATOM 1577 C CA . TYR A 1 33 ? 26.068 -13.082 -11.546 1.00 44.12 33 TYR A CA 2
ATOM 1578 C C . TYR A 1 33 ? 26.933 -13.940 -12.464 1.00 62.24 33 TYR A C 2
ATOM 1579 O O . TYR A 1 33 ? 26.777 -15.160 -12.521 1.00 64.30 33 TYR A O 2
ATOM 1597 N N . TYR A 1 34 ? 27.845 -13.294 -13.181 1.00 44.44 34 TYR A N 2
ATOM 1598 C CA . TYR A 1 34 ? 28.735 -13.996 -14.099 1.00 11.21 34 TYR A CA 2
ATOM 1599 C C . TYR A 1 34 ? 30.150 -14.073 -13.534 1.00 40.50 34 TYR A C 2
ATOM 1600 O O . TYR A 1 34 ? 30.819 -15.102 -13.637 1.00 55.35 34 TYR A O 2
ATOM 1618 N N . THR A 1 35 ? 30.601 -12.975 -12.935 1.00 4.13 35 THR A N 2
ATOM 1619 C CA . THR A 1 35 ? 31.936 -12.916 -12.353 1.00 44.43 35 THR A CA 2
ATOM 1620 C C . THR A 1 35 ? 31.901 -12.311 -10.954 1.00 55.14 35 THR A C 2
ATOM 1621 O O . THR A 1 35 ? 30.942 -11.644 -10.565 1.00 12.03 35 THR A O 2
ATOM 1632 N N . PRO A 1 36 ? 32.969 -12.547 -10.179 1.00 44.23 36 PRO A N 2
ATOM 1633 C CA . PRO A 1 36 ? 33.084 -12.033 -8.811 1.00 42.54 36 PRO A CA 2
ATOM 1634 C C . PRO A 1 36 ? 33.269 -10.519 -8.775 1.00 21.44 36 PRO A C 2
ATOM 1635 O O . PRO A 1 36 ? 33.299 -9.912 -7.703 1.00 63.44 36 PRO A O 2
ATOM 1646 N N . THR A 1 37 ? 33.392 -9.914 -9.952 1.00 3.12 37 THR A N 2
ATOM 1647 C CA . THR A 1 37 ? 33.575 -8.472 -10.054 1.00 51.41 37 THR A CA 2
ATOM 1648 C C . THR A 1 37 ? 32.513 -7.845 -10.951 1.00 64.31 37 THR A C 2
ATOM 1649 O O . THR A 1 37 ? 32.470 -6.627 -11.120 1.00 1.54 37 THR A O 2
ATOM 1660 N N . ARG A 1 38 ? 31.658 -8.686 -11.524 1.00 64.02 38 ARG A N 2
ATOM 1661 C CA . ARG A 1 38 ? 30.597 -8.214 -12.405 1.00 12.12 38 ARG A CA 2
ATOM 1662 C C . ARG A 1 38 ? 29.309 -8.999 -12.174 1.00 22.52 38 ARG A C 2
ATOM 1663 O O . ARG A 1 38 ? 29.247 -10.200 -12.439 1.00 11.42 38 ARG A O 2
ATOM 1684 N N . MET A 1 39 ? 28.285 -8.314 -11.678 1.00 14.41 39 MET A N 2
ATOM 1685 C CA . MET A 1 39 ? 26.998 -8.947 -11.412 1.00 24.40 39 MET A CA 2
ATOM 1686 C C . MET A 1 39 ? 25.847 -8.018 -11.783 1.00 2.21 39 MET A C 2
ATOM 1687 O O . MET A 1 39 ? 26.060 -6.851 -12.114 1.00 34.12 39 MET A O 2
ATOM 1701 N N . LYS A 1 40 ? 24.628 -8.542 -11.726 1.00 54.10 40 LYS A N 2
ATOM 1702 C CA . LYS A 1 40 ? 23.442 -7.760 -12.055 1.00 10.51 40 LYS A CA 2
ATOM 1703 C C . LYS A 1 40 ? 22.229 -8.256 -11.275 1.00 72.31 40 LYS A C 2
ATOM 1704 O O . LYS A 1 40 ? 22.115 -9.445 -10.975 1.00 4.34 40 LYS A O 2
ATOM 1723 N N . VAL A 1 41 ? 21.323 -7.339 -10.951 1.00 51.12 41 VAL A N 2
ATOM 1724 C CA . VAL A 1 41 ? 20.117 -7.684 -10.209 1.00 34.52 41 VAL A CA 2
ATOM 1725 C C . VAL A 1 41 ? 18.877 -7.087 -10.865 1.00 42.31 41 VAL A C 2
ATOM 1726 O O . VAL A 1 41 ? 18.958 -6.074 -11.560 1.00 74.14 41 VAL A O 2
ATOM 1739 N N . SER A 1 42 ? 17.731 -7.720 -10.639 1.00 73.20 42 SER A N 2
ATOM 1740 C CA . SER A 1 42 ? 16.473 -7.253 -11.211 1.00 45.02 42 SER A CA 2
ATOM 1741 C C . SER A 1 42 ? 15.305 -7.561 -10.280 1.00 1.03 42 SER A C 2
ATOM 1742 O O . SER A 1 42 ? 15.120 -8.701 -9.852 1.00 1.52 42 SER A O 2
ATOM 1750 N N . LYS A 1 43 ? 14.518 -6.536 -9.969 1.00 63.32 43 LYS A N 2
ATOM 1751 C CA . LYS A 1 43 ? 13.366 -6.695 -9.090 1.00 2.33 43 LYS A CA 2
ATOM 1752 C C . LYS A 1 43 ? 12.144 -5.983 -9.661 1.00 11.24 43 LYS A C 2
ATOM 1753 O O . LYS A 1 43 ? 12.248 -4.874 -10.184 1.00 1.50 43 LYS A O 2
ATOM 1772 N N . SER A 1 44 ? 10.986 -6.627 -9.555 1.00 22.30 44 SER A N 2
ATOM 1773 C CA . SER A 1 44 ? 9.744 -6.056 -10.063 1.00 23.30 44 SER A CA 2
ATOM 1774 C C . SER A 1 44 ? 8.536 -6.688 -9.379 1.00 20.24 44 SER A C 2
ATOM 1775 O O . SER A 1 44 ? 8.671 -7.642 -8.611 1.00 14.40 44 SER A O 2
ATOM 1783 N N . CYS A 1 45 ? 7.355 -6.150 -9.662 1.00 53.14 45 CYS A N 2
ATOM 1784 C CA . CYS A 1 45 ? 6.121 -6.659 -9.075 1.00 41.34 45 CYS A CA 2
ATOM 1785 C C . CYS A 1 45 ? 5.344 -7.498 -10.085 1.00 71.13 45 CYS A C 2
ATOM 1786 O O . CYS A 1 45 ? 4.978 -7.017 -11.158 1.00 62.40 45 CYS A O 2
ATOM 1793 N N . VAL A 1 46 ? 5.095 -8.756 -9.734 1.00 52.21 46 VAL A N 2
ATOM 1794 C CA . VAL A 1 46 ? 4.360 -9.662 -10.608 1.00 62.42 46 VAL A CA 2
ATOM 1795 C C . VAL A 1 46 ? 3.407 -10.544 -9.809 1.00 52.13 46 VAL A C 2
ATOM 1796 O O . VAL A 1 46 ? 3.636 -10.848 -8.638 1.00 44.44 46 VAL A O 2
ATOM 1809 N N . PRO A 1 47 ? 2.310 -10.966 -10.455 1.00 71.33 47 PRO A N 2
ATOM 1810 C CA . PRO A 1 47 ? 1.299 -11.820 -9.824 1.00 63.44 47 PRO A CA 2
ATOM 1811 C C . PRO A 1 47 ? 1.812 -13.233 -9.569 1.00 22.52 47 PRO A C 2
ATOM 1812 O O . PRO A 1 47 ? 1.641 -13.778 -8.478 1.00 61.21 47 PRO A O 2
ATOM 1823 N N . ARG A 1 48 ? 2.442 -13.822 -10.581 1.00 11.53 48 ARG A N 2
ATOM 1824 C CA . ARG A 1 48 ? 2.979 -15.172 -10.465 1.00 41.11 48 ARG A CA 2
ATOM 1825 C C . ARG A 1 48 ? 4.501 -15.144 -10.354 1.00 34.02 48 ARG A C 2
ATOM 1826 O O . ARG A 1 48 ? 5.167 -14.343 -11.010 1.00 3.13 48 ARG A O 2
ATOM 1847 N N . CYS A 1 49 ? 5.044 -16.024 -9.519 1.00 11.51 49 CYS A N 2
ATOM 1848 C CA . CYS A 1 49 ? 6.486 -16.100 -9.320 1.00 61.10 49 CYS A CA 2
ATOM 1849 C C . CYS A 1 49 ? 7.138 -16.965 -10.395 1.00 22.44 49 CYS A C 2
ATOM 1850 O O . CYS A 1 49 ? 6.583 -17.983 -10.809 1.00 52.02 49 CYS A O 2
ATOM 1857 N N . PHE A 1 50 ? 8.320 -16.554 -10.841 1.00 42.31 50 PHE A N 2
ATOM 1858 C CA . PHE A 1 50 ? 9.048 -17.290 -11.868 1.00 23.12 50 PHE A CA 2
ATOM 1859 C C . PHE A 1 50 ? 10.494 -17.529 -11.443 1.00 44.23 50 PHE A C 2
ATOM 1860 O O . PHE A 1 50 ? 11.390 -16.764 -11.798 1.00 42.44 50 PHE A O 2
ATOM 1877 N N . GLU A 1 51 ? 10.713 -18.596 -10.681 1.00 13.21 51 GLU A N 2
ATOM 1878 C CA . GLU A 1 51 ? 12.049 -18.934 -10.207 1.00 24.52 51 GLU A CA 2
ATOM 1879 C C . GLU A 1 51 ? 12.952 -19.342 -11.368 1.00 53.52 51 GLU A C 2
ATOM 1880 O O . GLU A 1 51 ? 12.520 -19.383 -12.521 1.00 33.43 51 GLU A O 2
ATOM 1892 N N . THR A 1 52 ? 14.209 -19.641 -11.057 1.00 1.35 52 THR A N 2
ATOM 1893 C CA . THR A 1 52 ? 15.173 -20.043 -12.073 1.00 5.54 52 THR A CA 2
ATOM 1894 C C . THR A 1 52 ? 14.910 -21.467 -12.548 1.00 2.23 52 THR A C 2
ATOM 1895 O O . THR A 1 52 ? 14.485 -22.323 -11.771 1.00 44.43 52 THR A O 2
ATOM 1906 N N . VAL A 1 53 ? 15.166 -21.715 -13.828 1.00 73.34 53 VAL A N 2
ATOM 1907 C CA . VAL A 1 53 ? 14.958 -23.037 -14.407 1.00 31.52 53 VAL A CA 2
ATOM 1908 C C . VAL A 1 53 ? 15.933 -23.297 -15.550 1.00 2.24 53 VAL A C 2
ATOM 1909 O O . VAL A 1 53 ? 16.338 -22.373 -16.256 1.00 73.10 53 VAL A O 2
ATOM 1922 N N . TYR A 1 54 ? 16.307 -24.559 -15.726 1.00 73.20 54 TYR A N 2
ATOM 1923 C CA . TYR A 1 54 ? 17.237 -24.941 -16.782 1.00 55.44 54 TYR A CA 2
ATOM 1924 C C . TYR A 1 54 ? 16.899 -26.323 -17.332 1.00 24.42 54 TYR A C 2
ATOM 1925 O O . TYR A 1 54 ? 16.048 -27.029 -16.790 1.00 3.44 54 TYR A O 2
ATOM 1943 N N . ASP A 1 55 ? 17.574 -26.704 -18.411 1.00 73.22 55 ASP A N 2
ATOM 1944 C CA . ASP A 1 55 ? 17.348 -28.003 -19.035 1.00 23.02 55 ASP A CA 2
ATOM 1945 C C . ASP A 1 55 ? 18.587 -28.462 -19.797 1.00 24.31 55 ASP A C 2
ATOM 1946 O O . ASP A 1 55 ? 18.628 -28.410 -21.025 1.00 41.33 55 ASP A O 2
ATOM 1955 N N . GLY A 1 56 ? 19.598 -28.912 -19.058 1.00 54.13 56 GLY A N 2
ATOM 1956 C CA . GLY A 1 56 ? 20.825 -29.372 -19.681 1.00 74.55 56 GLY A CA 2
ATOM 1957 C C . GLY A 1 56 ? 21.712 -30.136 -18.719 1.00 64.31 56 GLY A C 2
ATOM 1958 O O . GLY A 1 56 ? 21.691 -31.367 -18.688 1.00 3.13 56 GLY A O 2
ATOM 1962 N N . TYR A 1 57 ? 22.496 -29.406 -17.933 1.00 71.13 57 TYR A N 2
ATOM 1963 C CA . TYR A 1 57 ? 23.398 -30.023 -16.968 1.00 44.33 57 TYR A CA 2
ATOM 1964 C C . TYR A 1 57 ? 23.328 -29.308 -15.622 1.00 40.45 57 TYR A C 2
ATOM 1965 O O . TYR A 1 57 ? 22.698 -29.791 -14.682 1.00 21.30 57 TYR A O 2
ATOM 1983 N N . SER A 1 58 ? 23.979 -28.152 -15.539 1.00 43.11 58 SER A N 2
ATOM 1984 C CA . SER A 1 58 ? 23.994 -27.370 -14.308 1.00 63.04 58 SER A CA 2
ATOM 1985 C C . SER A 1 58 ? 24.314 -25.907 -14.598 1.00 42.33 58 SER A C 2
ATOM 1986 O O . SER A 1 58 ? 25.292 -25.595 -15.279 1.00 21.35 58 SER A O 2
ATOM 1994 N N . LYS A 1 59 ? 23.482 -25.011 -14.077 1.00 62.41 59 LYS A N 2
ATOM 1995 C CA . LYS A 1 59 ? 23.675 -23.580 -14.277 1.00 55.03 59 LYS A CA 2
ATOM 1996 C C . LYS A 1 59 ? 23.131 -22.787 -13.093 1.00 72.10 59 LYS A C 2
ATOM 1997 O O . LYS A 1 59 ? 21.947 -22.453 -13.048 1.00 55.42 59 LYS A O 2
ATOM 2016 N N . HIS A 1 60 ? 24.004 -22.488 -12.136 1.00 74.00 60 HIS A N 2
ATOM 2017 C CA . HIS A 1 60 ? 23.611 -21.732 -10.952 1.00 72.11 60 HIS A CA 2
ATOM 2018 C C . HIS A 1 60 ? 24.112 -20.293 -11.035 1.00 70.40 60 HIS A C 2
ATOM 2019 O O . HIS A 1 60 ? 24.444 -19.682 -10.020 1.00 34.11 60 HIS A O 2
ATOM 2033 N N . ALA A 1 61 ? 24.165 -19.760 -12.251 1.00 11.40 61 ALA A N 2
ATOM 2034 C CA . ALA A 1 61 ? 24.624 -18.393 -12.466 1.00 24.11 61 ALA A CA 2
ATOM 2035 C C . ALA A 1 61 ? 23.475 -17.400 -12.329 1.00 45.33 61 ALA A C 2
ATOM 2036 O O . ALA A 1 61 ? 23.598 -16.238 -12.716 1.00 11.50 61 ALA A O 2
ATOM 2043 N N . SER A 1 62 ? 22.359 -17.865 -11.778 1.00 23.13 62 SER A N 2
ATOM 2044 C CA . SER A 1 62 ? 21.186 -17.018 -11.594 1.00 64.25 62 SER A CA 2
ATOM 2045 C C . SER A 1 62 ? 20.313 -17.539 -10.457 1.00 1.52 62 SER A C 2
ATOM 2046 O O . SER A 1 62 ? 19.882 -18.692 -10.466 1.00 54.03 62 SER A O 2
ATOM 2054 N N . THR A 1 63 ? 20.056 -16.679 -9.476 1.00 11.12 63 THR A N 2
ATOM 2055 C CA . THR A 1 63 ? 19.236 -17.050 -8.330 1.00 34.12 63 THR A CA 2
ATOM 2056 C C . THR A 1 63 ? 17.958 -16.220 -8.276 1.00 71.53 63 THR A C 2
ATOM 2057 O O . THR A 1 63 ? 17.965 -15.078 -7.816 1.00 61.20 63 THR A O 2
ATOM 2068 N N . THR A 1 64 ? 16.860 -16.802 -8.750 1.00 11.25 64 THR A N 2
ATOM 2069 C CA . THR A 1 64 ? 15.574 -16.116 -8.756 1.00 0.10 64 THR A CA 2
ATOM 2070 C C . THR A 1 64 ? 14.722 -16.534 -7.563 1.00 50.30 64 THR A C 2
ATOM 2071 O O . THR A 1 64 ? 14.417 -17.713 -7.389 1.00 31.42 64 THR A O 2
ATOM 2082 N N . SER A 1 65 ? 14.340 -15.559 -6.744 1.00 40.21 65 SER A N 2
ATOM 2083 C CA . SER A 1 65 ? 13.525 -15.826 -5.565 1.00 30.51 65 SER A CA 2
ATOM 2084 C C . SER A 1 65 ? 12.404 -14.800 -5.435 1.00 52.11 65 SER A C 2
ATOM 2085 O O . SER A 1 65 ? 12.583 -13.624 -5.754 1.00 13.04 65 SER A O 2
ATOM 2093 N N . CYS A 1 66 ? 11.247 -15.253 -4.965 1.00 74.41 66 CYS A N 2
ATOM 2094 C CA . CYS A 1 66 ? 10.094 -14.377 -4.793 1.00 5.14 66 CYS A CA 2
ATOM 2095 C C . CYS A 1 66 ? 9.636 -14.361 -3.337 1.00 44.41 66 CYS A C 2
ATOM 2096 O O . CYS A 1 66 ? 10.129 -15.129 -2.511 1.00 22.31 66 CYS A O 2
ATOM 2103 N N . CYS A 1 67 ? 8.690 -13.480 -3.030 1.00 41.44 67 CYS A N 2
ATOM 2104 C CA . CYS A 1 67 ? 8.165 -13.362 -1.676 1.00 15.33 67 CYS A CA 2
ATOM 2105 C C . CYS A 1 67 ? 6.852 -12.583 -1.667 1.00 62.02 67 CYS A C 2
ATOM 2106 O O . CYS A 1 67 ? 6.376 -12.139 -2.712 1.00 5.03 67 CYS A O 2
ATOM 2113 N N . GLN A 1 68 ? 6.274 -12.422 -0.482 1.00 33.05 68 GLN A N 2
ATOM 2114 C CA . GLN A 1 68 ? 5.016 -11.698 -0.338 1.00 5.45 68 GLN A CA 2
ATOM 2115 C C . GLN A 1 68 ? 5.090 -10.703 0.816 1.00 24.14 68 GLN A C 2
ATOM 2116 O O . GLN A 1 68 ? 4.077 -10.139 1.229 1.00 34.41 68 GLN A O 2
ATOM 2130 N N . TYR A 1 69 ? 6.296 -10.493 1.333 1.00 11.21 69 TYR A N 2
ATOM 2131 C CA . TYR A 1 69 ? 6.502 -9.568 2.442 1.00 74.33 69 TYR A CA 2
ATOM 2132 C C . TYR A 1 69 ? 6.948 -8.200 1.935 1.00 72.34 69 TYR A C 2
ATOM 2133 O O . TYR A 1 69 ? 7.645 -8.097 0.925 1.00 25.15 69 TYR A O 2
ATOM 2151 N N . ASP A 1 70 ? 6.541 -7.153 2.643 1.00 55.34 70 ASP A N 2
ATOM 2152 C CA . ASP A 1 70 ? 6.899 -5.790 2.267 1.00 52.11 70 ASP A CA 2
ATOM 2153 C C . ASP A 1 70 ? 8.414 -5.621 2.215 1.00 61.24 70 ASP A C 2
ATOM 2154 O O . ASP A 1 70 ? 9.127 -6.029 3.133 1.00 51.03 70 ASP A O 2
ATOM 2163 N N . LEU A 1 71 ? 8.900 -5.019 1.135 1.00 61.11 71 LEU A N 2
ATOM 2164 C CA . LEU A 1 71 ? 10.332 -4.797 0.962 1.00 75.02 71 LEU A CA 2
ATOM 2165 C C . LEU A 1 71 ? 11.118 -6.075 1.235 1.00 32.14 71 LEU A C 2
ATOM 2166 O O . LEU A 1 71 ? 12.245 -6.030 1.729 1.00 43.35 71 LEU A O 2
ATOM 2182 N N . CYS A 1 72 ? 10.517 -7.215 0.910 1.00 15.43 72 CYS A N 2
ATOM 2183 C CA . CYS A 1 72 ? 11.160 -8.506 1.119 1.00 61.02 72 CYS A CA 2
ATOM 2184 C C . CYS A 1 72 ? 12.382 -8.657 0.217 1.00 54.02 72 CYS A C 2
ATOM 2185 O O . CYS A 1 72 ? 13.329 -9.366 0.552 1.00 44.01 72 CYS A O 2
ATOM 2192 N N . ASN A 1 73 ? 12.351 -7.985 -0.929 1.00 52.52 73 ASN A N 2
ATOM 2193 C CA . ASN A 1 73 ? 13.455 -8.044 -1.880 1.00 51.21 73 ASN A CA 2
ATOM 2194 C C . ASN A 1 73 ? 14.430 -6.893 -1.654 1.00 3.34 73 ASN A C 2
ATOM 2195 O O . ASN A 1 73 ? 15.122 -6.461 -2.575 1.00 23.24 73 ASN A O 2
ATOM 2206 N N . GLY A 1 74 ? 14.480 -6.400 -0.420 1.00 32.15 74 GLY A N 2
ATOM 2207 C CA . GLY A 1 74 ? 15.373 -5.304 -0.094 1.00 25.14 74 GLY A CA 2
ATOM 2208 C C . GLY A 1 74 ? 16.770 -5.779 0.257 1.00 35.12 74 GLY A C 2
ATOM 2209 O O . GLY A 1 74 ? 17.461 -6.364 -0.576 1.00 72.42 74 GLY A O 2
ATOM 2213 N N . MET A 1 1 ? -1.813 -4.930 -2.959 1.00 13.32 1 MET A N 3
ATOM 2214 C CA . MET A 1 1 ? -1.741 -4.992 -1.504 1.00 13.34 1 MET A CA 3
ATOM 2215 C C . MET A 1 1 ? -0.413 -5.589 -1.050 1.00 11.01 1 MET A C 3
ATOM 2216 O O . MET A 1 1 ? -0.370 -6.401 -0.125 1.00 3.14 1 MET A O 3
ATOM 2230 N N . LEU A 1 2 ? 0.668 -5.183 -1.706 1.00 50.15 2 LEU A N 3
ATOM 2231 C CA . LEU A 1 2 ? 1.998 -5.678 -1.370 1.00 63.45 2 LEU A CA 3
ATOM 2232 C C . LEU A 1 2 ? 3.073 -4.678 -1.786 1.00 33.45 2 LEU A C 3
ATOM 2233 O O . LEU A 1 2 ? 2.909 -3.945 -2.761 1.00 13.13 2 LEU A O 3
ATOM 2249 N N . ASP A 1 3 ? 4.172 -4.656 -1.040 1.00 62.14 3 ASP A N 3
ATOM 2250 C CA . ASP A 1 3 ? 5.276 -3.749 -1.333 1.00 13.43 3 ASP A CA 3
ATOM 2251 C C . ASP A 1 3 ? 6.558 -4.525 -1.615 1.00 72.43 3 ASP A C 3
ATOM 2252 O O . ASP A 1 3 ? 6.938 -5.416 -0.854 1.00 54.31 3 ASP A O 3
ATOM 2261 N N . CYS A 1 4 ? 7.221 -4.183 -2.715 1.00 74.31 4 CYS A N 3
ATOM 2262 C CA . CYS A 1 4 ? 8.459 -4.849 -3.100 1.00 42.22 4 CYS A CA 3
ATOM 2263 C C . CYS A 1 4 ? 9.474 -3.842 -3.634 1.00 62.11 4 CYS A C 3
ATOM 2264 O O . CYS A 1 4 ? 9.136 -2.692 -3.914 1.00 53.34 4 CYS A O 3
ATOM 2271 N N . HIS A 1 5 ? 10.720 -4.283 -3.773 1.00 25.43 5 HIS A N 3
ATOM 2272 C CA . HIS A 1 5 ? 11.785 -3.422 -4.274 1.00 3.21 5 HIS A CA 3
ATOM 2273 C C . HIS A 1 5 ? 11.793 -3.399 -5.799 1.00 62.34 5 HIS A C 3
ATOM 2274 O O . HIS A 1 5 ? 12.092 -4.405 -6.444 1.00 12.21 5 HIS A O 3
ATOM 2288 N N . VAL A 1 6 ? 11.462 -2.246 -6.371 1.00 42.22 6 VAL A N 3
ATOM 2289 C CA . VAL A 1 6 ? 11.431 -2.092 -7.821 1.00 25.13 6 VAL A CA 3
ATOM 2290 C C . VAL A 1 6 ? 12.573 -1.205 -8.304 1.00 25.13 6 VAL A C 3
ATOM 2291 O O . VAL A 1 6 ? 12.536 0.015 -8.145 1.00 41.50 6 VAL A O 3
ATOM 2304 N N . CYS A 1 7 ? 13.589 -1.826 -8.895 1.00 35.43 7 CYS A N 3
ATOM 2305 C CA . CYS A 1 7 ? 14.743 -1.095 -9.402 1.00 11.51 7 CYS A CA 3
ATOM 2306 C C . CYS A 1 7 ? 15.720 -2.036 -10.100 1.00 23.14 7 CYS A C 3
ATOM 2307 O O . CYS A 1 7 ? 15.657 -3.253 -9.927 1.00 15.22 7 CYS A O 3
ATOM 2314 N N . ALA A 1 8 ? 16.624 -1.464 -10.888 1.00 51.43 8 ALA A N 3
ATOM 2315 C CA . ALA A 1 8 ? 17.616 -2.251 -11.610 1.00 51.42 8 ALA A CA 3
ATOM 2316 C C . ALA A 1 8 ? 18.998 -1.612 -11.516 1.00 34.32 8 ALA A C 3
ATOM 2317 O O . ALA A 1 8 ? 19.158 -0.417 -11.764 1.00 62.00 8 ALA A O 3
ATOM 2324 N N . TYR A 1 9 ? 19.992 -2.416 -11.155 1.00 52.11 9 TYR A N 3
ATOM 2325 C CA . TYR A 1 9 ? 21.360 -1.928 -11.025 1.00 32.32 9 TYR A CA 3
ATOM 2326 C C . TYR A 1 9 ? 22.362 -2.994 -11.459 1.00 14.20 9 TYR A C 3
ATOM 2327 O O . TYR A 1 9 ? 22.119 -4.190 -11.304 1.00 11.25 9 TYR A O 3
ATOM 2345 N N . ASN A 1 10 ? 23.489 -2.549 -12.004 1.00 24.30 10 ASN A N 3
ATOM 2346 C CA . ASN A 1 10 ? 24.530 -3.464 -12.461 1.00 54.52 10 ASN A CA 3
ATOM 2347 C C . ASN A 1 10 ? 25.596 -3.655 -11.387 1.00 32.50 10 ASN A C 3
ATOM 2348 O O . ASN A 1 10 ? 26.757 -3.298 -11.579 1.00 40.41 10 ASN A O 3
ATOM 2359 N N . GLY A 1 11 ? 25.192 -4.224 -10.255 1.00 0.02 11 GLY A N 3
ATOM 2360 C CA . GLY A 1 11 ? 26.124 -4.454 -9.167 1.00 24.32 11 GLY A CA 3
ATOM 2361 C C . GLY A 1 11 ? 25.605 -5.464 -8.163 1.00 25.34 11 GLY A C 3
ATOM 2362 O O . GLY A 1 11 ? 25.012 -6.475 -8.539 1.00 15.12 11 GLY A O 3
ATOM 2366 N N . ASP A 1 12 ? 25.831 -5.192 -6.882 1.00 70.30 12 ASP A N 3
ATOM 2367 C CA . ASP A 1 12 ? 25.382 -6.086 -5.820 1.00 44.42 12 ASP A CA 3
ATOM 2368 C C . ASP A 1 12 ? 23.863 -6.219 -5.828 1.00 52.01 12 ASP A C 3
ATOM 2369 O O . ASP A 1 12 ? 23.320 -7.220 -6.294 1.00 23.01 12 ASP A O 3
ATOM 2378 N N . ASN A 1 13 ? 23.182 -5.203 -5.308 1.00 11.01 13 ASN A N 3
ATOM 2379 C CA . ASN A 1 13 ? 21.725 -5.208 -5.253 1.00 55.45 13 ASN A CA 3
ATOM 2380 C C . ASN A 1 13 ? 21.187 -3.815 -4.939 1.00 5.34 13 ASN A C 3
ATOM 2381 O O . ASN A 1 13 ? 21.567 -3.202 -3.940 1.00 72.11 13 ASN A O 3
ATOM 2392 N N . CYS A 1 14 ? 20.302 -3.320 -5.797 1.00 32.21 14 CYS A N 3
ATOM 2393 C CA . CYS A 1 14 ? 19.711 -2.000 -5.612 1.00 24.12 14 CYS A CA 3
ATOM 2394 C C . CYS A 1 14 ? 18.624 -2.036 -4.542 1.00 0.23 14 CYS A C 3
ATOM 2395 O O . CYS A 1 14 ? 18.176 -3.107 -4.132 1.00 3.14 14 CYS A O 3
ATOM 2402 N N . PHE A 1 15 ? 18.204 -0.857 -4.094 1.00 35.41 15 PHE A N 3
ATOM 2403 C CA . PHE A 1 15 ? 17.169 -0.753 -3.071 1.00 42.02 15 PHE A CA 3
ATOM 2404 C C . PHE A 1 15 ? 16.159 0.334 -3.428 1.00 62.32 15 PHE A C 3
ATOM 2405 O O . PHE A 1 15 ? 16.506 1.510 -3.526 1.00 32.01 15 PHE A O 3
ATOM 2422 N N . ASN A 1 16 ? 14.908 -0.070 -3.622 1.00 60.52 16 ASN A N 3
ATOM 2423 C CA . ASN A 1 16 ? 13.847 0.868 -3.970 1.00 31.24 16 ASN A CA 3
ATOM 2424 C C . ASN A 1 16 ? 12.474 0.268 -3.681 1.00 22.14 16 ASN A C 3
ATOM 2425 O O . ASN A 1 16 ? 11.810 -0.278 -4.562 1.00 12.12 16 ASN A O 3
ATOM 2436 N N . PRO A 1 17 ? 12.038 0.371 -2.417 1.00 34.04 17 PRO A N 3
ATOM 2437 C CA . PRO A 1 17 ? 10.740 -0.154 -1.982 1.00 31.30 17 PRO A CA 3
ATOM 2438 C C . PRO A 1 17 ? 9.571 0.641 -2.554 1.00 5.20 17 PRO A C 3
ATOM 2439 O O . PRO A 1 17 ? 9.381 1.810 -2.218 1.00 72.33 17 PRO A O 3
ATOM 2450 N N . MET A 1 18 ? 8.792 0.000 -3.419 1.00 2.21 18 MET A N 3
ATOM 2451 C CA . MET A 1 18 ? 7.641 0.649 -4.036 1.00 30.21 18 MET A CA 3
ATOM 2452 C C . MET A 1 18 ? 6.424 -0.271 -4.018 1.00 64.32 18 MET A C 3
ATOM 2453 O O . MET A 1 18 ? 6.525 -1.455 -4.343 1.00 12.44 18 MET A O 3
ATOM 2467 N N . ARG A 1 19 ? 5.277 0.280 -3.637 1.00 73.11 19 ARG A N 3
ATOM 2468 C CA . ARG A 1 19 ? 4.042 -0.492 -3.576 1.00 34.22 19 ARG A CA 3
ATOM 2469 C C . ARG A 1 19 ? 3.536 -0.820 -4.977 1.00 75.45 19 ARG A C 3
ATOM 2470 O O . ARG A 1 19 ? 3.511 0.040 -5.858 1.00 14.44 19 ARG A O 3
ATOM 2491 N N . CYS A 1 20 ? 3.133 -2.071 -5.178 1.00 3.11 20 CYS A N 3
ATOM 2492 C CA . CYS A 1 20 ? 2.629 -2.514 -6.472 1.00 32.42 20 CYS A CA 3
ATOM 2493 C C . CYS A 1 20 ? 1.200 -2.028 -6.694 1.00 54.11 20 CYS A C 3
ATOM 2494 O O . CYS A 1 20 ? 0.473 -1.708 -5.753 1.00 74.52 20 CYS A O 3
ATOM 2501 N N . PRO A 1 21 ? 0.786 -1.970 -7.969 1.00 11.03 21 PRO A N 3
ATOM 2502 C CA . PRO A 1 21 ? -0.559 -1.525 -8.345 1.00 10.50 21 PRO A CA 3
ATOM 2503 C C . PRO A 1 21 ? -1.636 -2.525 -7.938 1.00 41.42 21 PRO A C 3
ATOM 2504 O O . PRO A 1 21 ? -1.335 -3.591 -7.403 1.00 33.11 21 PRO A O 3
ATOM 2515 N N . ALA A 1 22 ? -2.891 -2.173 -8.196 1.00 53.03 22 ALA A N 3
ATOM 2516 C CA . ALA A 1 22 ? -4.012 -3.041 -7.859 1.00 75.21 22 ALA A CA 3
ATOM 2517 C C . ALA A 1 22 ? -4.159 -4.169 -8.875 1.00 45.22 22 ALA A C 3
ATOM 2518 O O . ALA A 1 22 ? -5.231 -4.367 -9.446 1.00 65.40 22 ALA A O 3
ATOM 2525 N N . MET A 1 23 ? -3.074 -4.904 -9.097 1.00 4.24 23 MET A N 3
ATOM 2526 C CA . MET A 1 23 ? -3.082 -6.012 -10.044 1.00 73.23 23 MET A CA 3
ATOM 2527 C C . MET A 1 23 ? -1.964 -7.002 -9.734 1.00 3.22 23 MET A C 3
ATOM 2528 O O . MET A 1 23 ? -2.124 -8.210 -9.907 1.00 54.11 23 MET A O 3
ATOM 2542 N N . VAL A 1 24 ? -0.830 -6.482 -9.274 1.00 50.41 24 VAL A N 3
ATOM 2543 C CA . VAL A 1 24 ? 0.315 -7.320 -8.939 1.00 11.33 24 VAL A CA 3
ATOM 2544 C C . VAL A 1 24 ? 0.237 -7.804 -7.495 1.00 44.03 24 VAL A C 3
ATOM 2545 O O . VAL A 1 24 ? -0.192 -7.070 -6.606 1.00 4.23 24 VAL A O 3
ATOM 2558 N N . ALA A 1 25 ? 0.656 -9.045 -7.270 1.00 61.00 25 ALA A N 3
ATOM 2559 C CA . ALA A 1 25 ? 0.637 -9.627 -5.934 1.00 34.21 25 ALA A CA 3
ATOM 2560 C C . ALA A 1 25 ? 1.836 -10.544 -5.717 1.00 10.53 25 ALA A C 3
ATOM 2561 O O . ALA A 1 25 ? 1.742 -11.549 -5.012 1.00 51.21 25 ALA A O 3
ATOM 2568 N N . TYR A 1 26 ? 2.962 -10.191 -6.327 1.00 0.35 26 TYR A N 3
ATOM 2569 C CA . TYR A 1 26 ? 4.179 -10.984 -6.202 1.00 44.52 26 TYR A CA 3
ATOM 2570 C C . TYR A 1 26 ? 5.408 -10.155 -6.564 1.00 64.21 26 TYR A C 3
ATOM 2571 O O . TYR A 1 26 ? 5.347 -9.273 -7.421 1.00 41.00 26 TYR A O 3
ATOM 2589 N N . CYS A 1 27 ? 6.525 -10.446 -5.905 1.00 32.21 27 CYS A N 3
ATOM 2590 C CA . CYS A 1 27 ? 7.770 -9.730 -6.155 1.00 71.21 27 CYS A CA 3
ATOM 2591 C C . CYS A 1 27 ? 8.729 -10.580 -6.984 1.00 30.13 27 CYS A C 3
ATOM 2592 O O . CYS A 1 27 ? 8.897 -11.772 -6.729 1.00 34.24 27 CYS A O 3
ATOM 2599 N N . MET A 1 28 ? 9.356 -9.957 -7.976 1.00 72.24 28 MET A N 3
ATOM 2600 C CA . MET A 1 28 ? 10.299 -10.656 -8.842 1.00 2.14 28 MET A CA 3
ATOM 2601 C C . MET A 1 28 ? 11.710 -10.103 -8.666 1.00 50.01 28 MET A C 3
ATOM 2602 O O . MET A 1 28 ? 11.898 -8.902 -8.468 1.00 35.11 28 MET A O 3
ATOM 2616 N N . THR A 1 29 ? 12.701 -10.987 -8.740 1.00 14.44 29 THR A N 3
ATOM 2617 C CA . THR A 1 29 ? 14.094 -10.587 -8.587 1.00 71.14 29 THR A CA 3
ATOM 2618 C C . THR A 1 29 ? 15.006 -11.422 -9.479 1.00 31.21 29 THR A C 3
ATOM 2619 O O . THR A 1 29 ? 15.230 -12.606 -9.222 1.00 15.42 29 THR A O 3
ATOM 2630 N N . THR A 1 30 ? 15.532 -10.799 -10.529 1.00 11.01 30 THR A N 3
ATOM 2631 C CA . THR A 1 30 ? 16.420 -11.485 -11.459 1.00 54.01 30 THR A CA 3
ATOM 2632 C C . THR A 1 30 ? 17.869 -11.064 -11.247 1.00 64.31 30 THR A C 3
ATOM 2633 O O . THR A 1 30 ? 18.297 -10.014 -11.727 1.00 64.50 30 THR A O 3
ATOM 2644 N N . ARG A 1 31 ? 18.621 -11.890 -10.526 1.00 50.03 31 ARG A N 3
ATOM 2645 C CA . ARG A 1 31 ? 20.023 -11.603 -10.251 1.00 4.53 31 ARG A CA 3
ATOM 2646 C C . ARG A 1 31 ? 20.933 -12.355 -11.218 1.00 32.14 31 ARG A C 3
ATOM 2647 O O . ARG A 1 31 ? 21.132 -13.563 -11.087 1.00 61.45 31 ARG A O 3
ATOM 2668 N N . THR A 1 32 ? 21.482 -11.633 -12.189 1.00 5.40 32 THR A N 3
ATOM 2669 C CA . THR A 1 32 ? 22.369 -12.231 -13.179 1.00 31.42 32 THR A CA 3
ATOM 2670 C C . THR A 1 32 ? 23.827 -12.122 -12.748 1.00 62.33 32 THR A C 3
ATOM 2671 O O . THR A 1 32 ? 24.197 -11.218 -11.999 1.00 24.43 32 THR A O 3
ATOM 2682 N N . TYR A 1 33 ? 24.651 -13.048 -13.227 1.00 41.32 33 TYR A N 3
ATOM 2683 C CA . TYR A 1 33 ? 26.070 -13.056 -12.890 1.00 73.21 33 TYR A CA 3
ATOM 2684 C C . TYR A 1 33 ? 26.925 -13.250 -14.138 1.00 41.34 33 TYR A C 3
ATOM 2685 O O . TYR A 1 33 ? 27.070 -14.365 -14.639 1.00 30.32 33 TYR A O 3
ATOM 2703 N N . TYR A 1 34 ? 27.490 -12.155 -14.636 1.00 22.34 34 TYR A N 3
ATOM 2704 C CA . TYR A 1 34 ? 28.330 -12.202 -15.826 1.00 63.43 34 TYR A CA 3
ATOM 2705 C C . TYR A 1 34 ? 29.764 -12.579 -15.467 1.00 4.02 34 TYR A C 3
ATOM 2706 O O . TYR A 1 34 ? 30.237 -13.665 -15.803 1.00 24.32 34 TYR A O 3
ATOM 2724 N N . THR A 1 35 ? 30.453 -11.673 -14.780 1.00 12.43 35 THR A N 3
ATOM 2725 C CA . THR A 1 35 ? 31.833 -11.907 -14.374 1.00 32.32 35 THR A CA 3
ATOM 2726 C C . THR A 1 35 ? 31.956 -11.974 -12.856 1.00 13.41 35 THR A C 3
ATOM 2727 O O . THR A 1 35 ? 31.089 -11.505 -12.118 1.00 2.53 35 THR A O 3
ATOM 2738 N N . PRO A 1 36 ? 33.058 -12.569 -12.376 1.00 73.01 36 PRO A N 3
ATOM 2739 C CA . PRO A 1 36 ? 33.320 -12.709 -10.941 1.00 25.42 36 PRO A CA 3
ATOM 2740 C C . PRO A 1 36 ? 33.634 -11.374 -10.275 1.00 52.45 36 PRO A C 3
ATOM 2741 O O . PRO A 1 36 ? 33.796 -11.297 -9.057 1.00 71.40 36 PRO A O 3
ATOM 2752 N N . THR A 1 37 ? 33.718 -10.321 -11.083 1.00 14.32 37 THR A N 3
ATOM 2753 C CA . THR A 1 37 ? 34.012 -8.988 -10.572 1.00 42.34 37 THR A CA 3
ATOM 2754 C C . THR A 1 37 ? 32.931 -7.992 -10.978 1.00 21.43 37 THR A C 3
ATOM 2755 O O . THR A 1 37 ? 32.967 -6.827 -10.582 1.00 62.13 37 THR A O 3
ATOM 2766 N N . ARG A 1 38 ? 31.970 -8.459 -11.768 1.00 32.21 38 ARG A N 3
ATOM 2767 C CA . ARG A 1 38 ? 30.878 -7.609 -12.227 1.00 41.01 38 ARG A CA 3
ATOM 2768 C C . ARG A 1 38 ? 29.579 -8.402 -12.334 1.00 21.32 38 ARG A C 3
ATOM 2769 O O . ARG A 1 38 ? 29.536 -9.459 -12.963 1.00 53.00 38 ARG A O 3
ATOM 2790 N N . MET A 1 39 ? 28.523 -7.885 -11.714 1.00 63.10 39 MET A N 3
ATOM 2791 C CA . MET A 1 39 ? 27.223 -8.545 -11.740 1.00 62.22 39 MET A CA 3
ATOM 2792 C C . MET A 1 39 ? 26.100 -7.527 -11.911 1.00 20.24 39 MET A C 3
ATOM 2793 O O . MET A 1 39 ? 26.324 -6.320 -11.824 1.00 41.44 39 MET A O 3
ATOM 2807 N N . LYS A 1 40 ? 24.891 -8.022 -12.153 1.00 51.12 40 LYS A N 3
ATOM 2808 C CA . LYS A 1 40 ? 23.732 -7.156 -12.335 1.00 32.20 40 LYS A CA 3
ATOM 2809 C C . LYS A 1 40 ? 22.500 -7.746 -11.656 1.00 22.42 40 LYS A C 3
ATOM 2810 O O . LYS A 1 40 ? 22.415 -8.956 -11.446 1.00 34.44 40 LYS A O 3
ATOM 2829 N N . VAL A 1 41 ? 21.547 -6.884 -11.316 1.00 22.23 41 VAL A N 3
ATOM 2830 C CA . VAL A 1 41 ? 20.319 -7.321 -10.663 1.00 12.22 41 VAL A CA 3
ATOM 2831 C C . VAL A 1 41 ? 19.128 -6.485 -11.118 1.00 13.05 41 VAL A C 3
ATOM 2832 O O . VAL A 1 41 ? 19.272 -5.307 -11.445 1.00 14.05 41 VAL A O 3
ATOM 2845 N N . SER A 1 42 ? 17.951 -7.102 -11.135 1.00 72.44 42 SER A N 3
ATOM 2846 C CA . SER A 1 42 ? 16.734 -6.416 -11.553 1.00 71.33 42 SER A CA 3
ATOM 2847 C C . SER A 1 42 ? 15.536 -6.888 -10.735 1.00 11.13 42 SER A C 3
ATOM 2848 O O . SER A 1 42 ? 15.275 -8.086 -10.628 1.00 33.34 42 SER A O 3
ATOM 2856 N N . LYS A 1 43 ? 14.810 -5.936 -10.158 1.00 20.01 43 LYS A N 3
ATOM 2857 C CA . LYS A 1 43 ? 13.638 -6.251 -9.349 1.00 43.12 43 LYS A CA 3
ATOM 2858 C C . LYS A 1 43 ? 12.440 -5.411 -9.778 1.00 54.21 43 LYS A C 3
ATOM 2859 O O . LYS A 1 43 ? 12.590 -4.256 -10.178 1.00 32.41 43 LYS A O 3
ATOM 2878 N N . SER A 1 44 ? 11.250 -5.997 -9.691 1.00 30.42 44 SER A N 3
ATOM 2879 C CA . SER A 1 44 ? 10.026 -5.303 -10.072 1.00 74.21 44 SER A CA 3
ATOM 2880 C C . SER A 1 44 ? 8.797 -6.051 -9.565 1.00 35.23 44 SER A C 3
ATOM 2881 O O . SER A 1 44 ? 8.905 -7.149 -9.018 1.00 22.21 44 SER A O 3
ATOM 2889 N N . CYS A 1 45 ? 7.627 -5.449 -9.750 1.00 12.42 45 CYS A N 3
ATOM 2890 C CA . CYS A 1 45 ? 6.376 -6.055 -9.311 1.00 73.14 45 CYS A CA 3
ATOM 2891 C C . CYS A 1 45 ? 5.691 -6.784 -10.464 1.00 50.44 45 CYS A C 3
ATOM 2892 O O . CYS A 1 45 ? 5.387 -6.187 -11.497 1.00 51.41 45 CYS A O 3
ATOM 2899 N N . VAL A 1 46 ? 5.451 -8.078 -10.280 1.00 21.00 46 VAL A N 3
ATOM 2900 C CA . VAL A 1 46 ? 4.801 -8.888 -11.303 1.00 63.41 46 VAL A CA 3
ATOM 2901 C C . VAL A 1 46 ? 3.670 -9.720 -10.709 1.00 53.42 46 VAL A C 3
ATOM 2902 O O . VAL A 1 46 ? 3.676 -10.069 -9.529 1.00 22.03 46 VAL A O 3
ATOM 2915 N N . PRO A 1 47 ? 2.673 -10.046 -11.546 1.00 1.44 47 PRO A N 3
ATOM 2916 C CA . PRO A 1 47 ? 1.516 -10.841 -11.126 1.00 35.03 47 PRO A CA 3
ATOM 2917 C C . PRO A 1 47 ? 1.883 -12.293 -10.841 1.00 32.31 47 PRO A C 3
ATOM 2918 O O . PRO A 1 47 ? 1.493 -12.852 -9.816 1.00 35.52 47 PRO A O 3
ATOM 2929 N N . ARG A 1 48 ? 2.635 -12.899 -11.754 1.00 4.52 48 ARG A N 3
ATOM 2930 C CA . ARG A 1 48 ? 3.055 -14.286 -11.600 1.00 75.53 48 ARG A CA 3
ATOM 2931 C C . ARG A 1 48 ? 4.538 -14.445 -11.921 1.00 31.11 48 ARG A C 3
ATOM 2932 O O . ARG A 1 48 ? 4.978 -14.158 -13.035 1.00 14.03 48 ARG A O 3
ATOM 2953 N N . CYS A 1 49 ? 5.305 -14.903 -10.937 1.00 72.33 49 CYS A N 3
ATOM 2954 C CA . CYS A 1 49 ? 6.739 -15.100 -11.113 1.00 13.52 49 CYS A CA 3
ATOM 2955 C C . CYS A 1 49 ? 7.119 -16.561 -10.892 1.00 52.21 49 CYS A C 3
ATOM 2956 O O . CYS A 1 49 ? 6.784 -17.153 -9.866 1.00 12.42 49 CYS A O 3
ATOM 2963 N N . PHE A 1 50 ? 7.821 -17.137 -11.862 1.00 53.25 50 PHE A N 3
ATOM 2964 C CA . PHE A 1 50 ? 8.246 -18.529 -11.775 1.00 43.13 50 PHE A CA 3
ATOM 2965 C C . PHE A 1 50 ? 9.753 -18.624 -11.552 1.00 33.11 50 PHE A C 3
ATOM 2966 O O . PHE A 1 50 ? 10.534 -17.962 -12.234 1.00 23.22 50 PHE A O 3
ATOM 2983 N N . GLU A 1 51 ? 10.151 -19.452 -10.591 1.00 63.12 51 GLU A N 3
ATOM 2984 C CA . GLU A 1 51 ? 11.564 -19.633 -10.277 1.00 13.22 51 GLU A CA 3
ATOM 2985 C C . GLU A 1 51 ? 12.304 -20.271 -11.448 1.00 64.42 51 GLU A C 3
ATOM 2986 O O . GLU A 1 51 ? 11.699 -20.918 -12.303 1.00 74.51 51 GLU A O 3
ATOM 2998 N N . THR A 1 52 ? 13.620 -20.084 -11.481 1.00 63.44 52 THR A N 3
ATOM 2999 C CA . THR A 1 52 ? 14.445 -20.640 -12.547 1.00 55.34 52 THR A CA 3
ATOM 3000 C C . THR A 1 52 ? 14.631 -22.143 -12.372 1.00 54.55 52 THR A C 3
ATOM 3001 O O . THR A 1 52 ? 15.079 -22.605 -11.323 1.00 53.22 52 THR A O 3
ATOM 3012 N N . VAL A 1 53 ? 14.284 -22.902 -13.407 1.00 42.54 53 VAL A N 3
ATOM 3013 C CA . VAL A 1 53 ? 14.415 -24.353 -13.368 1.00 60.15 53 VAL A CA 3
ATOM 3014 C C . VAL A 1 53 ? 15.677 -24.811 -14.091 1.00 40.21 53 VAL A C 3
ATOM 3015 O O . VAL A 1 53 ? 16.089 -24.211 -15.084 1.00 55.43 53 VAL A O 3
ATOM 3028 N N . TYR A 1 54 ? 16.287 -25.877 -13.586 1.00 70.44 54 TYR A N 3
ATOM 3029 C CA . TYR A 1 54 ? 17.504 -26.415 -14.183 1.00 21.25 54 TYR A CA 3
ATOM 3030 C C . TYR A 1 54 ? 17.643 -27.906 -13.887 1.00 52.42 54 TYR A C 3
ATOM 3031 O O . TYR A 1 54 ? 16.997 -28.433 -12.981 1.00 60.15 54 TYR A O 3
ATOM 3049 N N . ASP A 1 55 ? 18.490 -28.578 -14.658 1.00 62.11 55 ASP A N 3
ATOM 3050 C CA . ASP A 1 55 ? 18.717 -30.008 -14.480 1.00 15.34 55 ASP A CA 3
ATOM 3051 C C . ASP A 1 55 ? 19.991 -30.449 -15.192 1.00 61.22 55 ASP A C 3
ATOM 3052 O O . ASP A 1 55 ? 19.946 -30.943 -16.318 1.00 53.11 55 ASP A O 3
ATOM 3061 N N . GLY A 1 56 ? 21.128 -30.267 -14.528 1.00 3.43 56 GLY A N 3
ATOM 3062 C CA . GLY A 1 56 ? 22.399 -30.650 -15.113 1.00 65.15 56 GLY A CA 3
ATOM 3063 C C . GLY A 1 56 ? 23.512 -30.725 -14.087 1.00 0.43 56 GLY A C 3
ATOM 3064 O O . GLY A 1 56 ? 23.857 -31.807 -13.612 1.00 73.21 56 GLY A O 3
ATOM 3068 N N . TYR A 1 57 ? 24.076 -29.572 -13.744 1.00 24.12 57 TYR A N 3
ATOM 3069 C CA . TYR A 1 57 ? 25.160 -29.512 -12.770 1.00 13.43 57 TYR A CA 3
ATOM 3070 C C . TYR A 1 57 ? 24.978 -28.327 -11.826 1.00 33.05 57 TYR A C 3
ATOM 3071 O O . TYR A 1 57 ? 24.565 -28.491 -10.678 1.00 21.55 57 TYR A O 3
ATOM 3089 N N . SER A 1 58 ? 25.288 -27.132 -12.319 1.00 25.53 58 SER A N 3
ATOM 3090 C CA . SER A 1 58 ? 25.163 -25.919 -11.519 1.00 72.35 58 SER A CA 3
ATOM 3091 C C . SER A 1 58 ? 25.037 -24.690 -12.414 1.00 52.02 58 SER A C 3
ATOM 3092 O O . SER A 1 58 ? 25.994 -24.287 -13.075 1.00 63.53 58 SER A O 3
ATOM 3100 N N . LYS A 1 59 ? 23.848 -24.097 -12.430 1.00 12.01 59 LYS A N 3
ATOM 3101 C CA . LYS A 1 59 ? 23.594 -22.913 -13.241 1.00 53.44 59 LYS A CA 3
ATOM 3102 C C . LYS A 1 59 ? 23.817 -21.640 -12.431 1.00 42.31 59 LYS A C 3
ATOM 3103 O O . LYS A 1 59 ? 22.900 -21.137 -11.781 1.00 3.05 59 LYS A O 3
ATOM 3122 N N . HIS A 1 60 ? 25.041 -21.122 -12.476 1.00 33.10 60 HIS A N 3
ATOM 3123 C CA . HIS A 1 60 ? 25.384 -19.906 -11.747 1.00 55.13 60 HIS A CA 3
ATOM 3124 C C . HIS A 1 60 ? 25.283 -18.683 -12.654 1.00 15.23 60 HIS A C 3
ATOM 3125 O O . HIS A 1 60 ? 26.019 -17.711 -12.486 1.00 20.34 60 HIS A O 3
ATOM 3139 N N . ALA A 1 61 ? 24.366 -18.738 -13.615 1.00 23.52 61 ALA A N 3
ATOM 3140 C CA . ALA A 1 61 ? 24.168 -17.635 -14.546 1.00 65.15 61 ALA A CA 3
ATOM 3141 C C . ALA A 1 61 ? 23.193 -16.608 -13.982 1.00 31.11 61 ALA A C 3
ATOM 3142 O O . ALA A 1 61 ? 23.597 -15.534 -13.536 1.00 34.34 61 ALA A O 3
ATOM 3149 N N . SER A 1 62 ? 21.907 -16.945 -14.005 1.00 42.55 62 SER A N 3
ATOM 3150 C CA . SER A 1 62 ? 20.873 -16.049 -13.500 1.00 24.01 62 SER A CA 3
ATOM 3151 C C . SER A 1 62 ? 19.859 -16.813 -12.655 1.00 34.11 62 SER A C 3
ATOM 3152 O O . SER A 1 62 ? 19.501 -17.949 -12.968 1.00 70.21 62 SER A O 3
ATOM 3160 N N . THR A 1 63 ? 19.397 -16.181 -11.580 1.00 42.01 63 THR A N 3
ATOM 3161 C CA . THR A 1 63 ? 18.425 -16.800 -10.688 1.00 52.31 63 THR A CA 3
ATOM 3162 C C . THR A 1 63 ? 17.254 -15.862 -10.415 1.00 64.02 63 THR A C 3
ATOM 3163 O O . THR A 1 63 ? 17.432 -14.771 -9.872 1.00 22.45 63 THR A O 3
ATOM 3174 N N . THR A 1 64 ? 16.056 -16.293 -10.795 1.00 75.12 64 THR A N 3
ATOM 3175 C CA . THR A 1 64 ? 14.855 -15.492 -10.592 1.00 3.32 64 THR A CA 3
ATOM 3176 C C . THR A 1 64 ? 14.149 -15.878 -9.298 1.00 31.45 64 THR A C 3
ATOM 3177 O O . THR A 1 64 ? 13.595 -16.972 -9.184 1.00 41.13 64 THR A O 3
ATOM 3188 N N . SER A 1 65 ? 14.171 -14.974 -8.324 1.00 23.25 65 SER A N 3
ATOM 3189 C CA . SER A 1 65 ? 13.535 -15.223 -7.035 1.00 41.52 65 SER A CA 3
ATOM 3190 C C . SER A 1 65 ? 12.141 -14.605 -6.990 1.00 12.22 65 SER A C 3
ATOM 3191 O O . SER A 1 65 ? 11.933 -13.479 -7.442 1.00 52.43 65 SER A O 3
ATOM 3199 N N . CYS A 1 66 ? 11.188 -15.350 -6.440 1.00 70.32 66 CYS A N 3
ATOM 3200 C CA . CYS A 1 66 ? 9.813 -14.879 -6.335 1.00 15.51 66 CYS A CA 3
ATOM 3201 C C . CYS A 1 66 ? 9.300 -15.013 -4.904 1.00 55.20 66 CYS A C 3
ATOM 3202 O O . CYS A 1 66 ? 9.573 -16.003 -4.225 1.00 75.10 66 CYS A O 3
ATOM 3209 N N . CYS A 1 67 ? 8.554 -14.010 -4.452 1.00 44.41 67 CYS A N 3
ATOM 3210 C CA . CYS A 1 67 ? 8.003 -14.014 -3.103 1.00 14.23 67 CYS A CA 3
ATOM 3211 C C . CYS A 1 67 ? 6.751 -13.145 -3.024 1.00 54.13 67 CYS A C 3
ATOM 3212 O O . CYS A 1 67 ? 6.435 -12.409 -3.959 1.00 21.02 67 CYS A O 3
ATOM 3219 N N . GLN A 1 68 ? 6.043 -13.236 -1.903 1.00 72.41 68 GLN A N 3
ATOM 3220 C CA . GLN A 1 68 ? 4.826 -12.459 -1.703 1.00 55.01 68 GLN A CA 3
ATOM 3221 C C . GLN A 1 68 ? 4.886 -11.679 -0.394 1.00 25.22 68 GLN A C 3
ATOM 3222 O O . GLN A 1 68 ? 3.876 -11.157 0.077 1.00 52.12 68 GLN A O 3
ATOM 3236 N N . TYR A 1 69 ? 6.077 -11.605 0.190 1.00 65.03 69 TYR A N 3
ATOM 3237 C CA . TYR A 1 69 ? 6.270 -10.891 1.447 1.00 74.45 69 TYR A CA 3
ATOM 3238 C C . TYR A 1 69 ? 6.763 -9.470 1.196 1.00 53.52 69 TYR A C 3
ATOM 3239 O O . TYR A 1 69 ? 7.514 -9.218 0.254 1.00 61.15 69 TYR A O 3
ATOM 3257 N N . ASP A 1 70 ? 6.334 -8.543 2.046 1.00 25.55 70 ASP A N 3
ATOM 3258 C CA . ASP A 1 70 ? 6.733 -7.146 1.920 1.00 73.31 70 ASP A CA 3
ATOM 3259 C C . ASP A 1 70 ? 8.252 -7.010 1.940 1.00 70.34 70 ASP A C 3
ATOM 3260 O O . ASP A 1 70 ? 8.925 -7.566 2.809 1.00 15.44 70 ASP A O 3
ATOM 3269 N N . LEU A 1 71 ? 8.787 -6.270 0.975 1.00 11.33 71 LEU A N 3
ATOM 3270 C CA . LEU A 1 71 ? 10.228 -6.061 0.881 1.00 73.24 71 LEU A CA 3
ATOM 3271 C C . LEU A 1 71 ? 10.977 -7.386 0.983 1.00 44.33 71 LEU A C 3
ATOM 3272 O O . LEU A 1 71 ? 12.084 -7.445 1.520 1.00 70.35 71 LEU A O 3
ATOM 3288 N N . CYS A 1 72 ? 10.368 -8.446 0.462 1.00 4.11 72 CYS A N 3
ATOM 3289 C CA . CYS A 1 72 ? 10.978 -9.770 0.492 1.00 10.14 72 CYS A CA 3
ATOM 3290 C C . CYS A 1 72 ? 12.245 -9.805 -0.357 1.00 41.13 72 CYS A C 3
ATOM 3291 O O . CYS A 1 72 ? 13.165 -10.576 -0.087 1.00 12.34 72 CYS A O 3
ATOM 3298 N N . ASN A 1 73 ? 12.285 -8.964 -1.386 1.00 14.02 73 ASN A N 3
ATOM 3299 C CA . ASN A 1 73 ? 13.438 -8.899 -2.276 1.00 2.44 73 ASN A CA 3
ATOM 3300 C C . ASN A 1 73 ? 14.413 -7.815 -1.824 1.00 72.10 73 ASN A C 3
ATOM 3301 O O . ASN A 1 73 ? 15.171 -7.274 -2.627 1.00 44.22 73 ASN A O 3
ATOM 3312 N N . GLY A 1 74 ? 14.386 -7.504 -0.531 1.00 63.15 74 GLY A N 3
ATOM 3313 C CA . GLY A 1 74 ? 15.272 -6.487 0.005 1.00 31.31 74 GLY A CA 3
ATOM 3314 C C . GLY A 1 74 ? 16.650 -7.030 0.328 1.00 72.31 74 GLY A C 3
ATOM 3315 O O . GLY A 1 74 ? 16.810 -7.824 1.255 1.00 11.44 74 GLY A O 3
ATOM 3319 N N . MET A 1 1 ? -2.487 -4.729 -2.118 1.00 32.44 1 MET A N 4
ATOM 3320 C CA . MET A 1 1 ? -1.798 -3.670 -1.391 1.00 5.22 1 MET A CA 4
ATOM 3321 C C . MET A 1 1 ? -0.408 -4.124 -0.956 1.00 63.24 1 MET A C 4
ATOM 3322 O O . MET A 1 1 ? 0.009 -3.884 0.178 1.00 52.13 1 MET A O 4
ATOM 3336 N N . LEU A 1 2 ? 0.305 -4.782 -1.864 1.00 43.30 2 LEU A N 4
ATOM 3337 C CA . LEU A 1 2 ? 1.649 -5.270 -1.574 1.00 61.22 2 LEU A CA 4
ATOM 3338 C C . LEU A 1 2 ? 2.705 -4.304 -2.102 1.00 62.51 2 LEU A C 4
ATOM 3339 O O . LEU A 1 2 ? 2.499 -3.637 -3.115 1.00 52.45 2 LEU A O 4
ATOM 3355 N N . ASP A 1 3 ? 3.837 -4.238 -1.410 1.00 11.53 3 ASP A N 4
ATOM 3356 C CA . ASP A 1 3 ? 4.927 -3.356 -1.810 1.00 63.13 3 ASP A CA 4
ATOM 3357 C C . ASP A 1 3 ? 6.212 -4.148 -2.033 1.00 41.22 3 ASP A C 4
ATOM 3358 O O . ASP A 1 3 ? 6.545 -5.043 -1.256 1.00 61.11 3 ASP A O 4
ATOM 3367 N N . CYS A 1 4 ? 6.930 -3.813 -3.100 1.00 51.21 4 CYS A N 4
ATOM 3368 C CA . CYS A 1 4 ? 8.177 -4.493 -3.427 1.00 44.43 4 CYS A CA 4
ATOM 3369 C C . CYS A 1 4 ? 9.198 -3.512 -3.997 1.00 50.25 4 CYS A C 4
ATOM 3370 O O . CYS A 1 4 ? 8.844 -2.420 -4.445 1.00 32.50 4 CYS A O 4
ATOM 3377 N N . HIS A 1 5 ? 10.467 -3.908 -3.978 1.00 74.41 5 HIS A N 4
ATOM 3378 C CA . HIS A 1 5 ? 11.539 -3.065 -4.494 1.00 22.21 5 HIS A CA 4
ATOM 3379 C C . HIS A 1 5 ? 11.682 -3.231 -6.004 1.00 25.22 5 HIS A C 4
ATOM 3380 O O . HIS A 1 5 ? 12.093 -4.287 -6.486 1.00 43.54 5 HIS A O 4
ATOM 3394 N N . VAL A 1 6 ? 11.340 -2.182 -6.745 1.00 2.02 6 VAL A N 4
ATOM 3395 C CA . VAL A 1 6 ? 11.431 -2.211 -8.200 1.00 31.33 6 VAL A CA 4
ATOM 3396 C C . VAL A 1 6 ? 12.581 -1.342 -8.696 1.00 72.32 6 VAL A C 4
ATOM 3397 O O . VAL A 1 6 ? 12.527 -0.115 -8.613 1.00 1.14 6 VAL A O 4
ATOM 3410 N N . CYS A 1 7 ? 13.621 -1.987 -9.214 1.00 43.40 7 CYS A N 4
ATOM 3411 C CA . CYS A 1 7 ? 14.786 -1.274 -9.725 1.00 12.40 7 CYS A CA 4
ATOM 3412 C C . CYS A 1 7 ? 15.815 -2.248 -10.291 1.00 54.15 7 CYS A C 4
ATOM 3413 O O . CYS A 1 7 ? 15.585 -3.456 -10.331 1.00 34.23 7 CYS A O 4
ATOM 3420 N N . ALA A 1 8 ? 16.950 -1.713 -10.729 1.00 53.20 8 ALA A N 4
ATOM 3421 C CA . ALA A 1 8 ? 18.015 -2.534 -11.291 1.00 33.20 8 ALA A CA 4
ATOM 3422 C C . ALA A 1 8 ? 19.374 -1.865 -11.118 1.00 12.32 8 ALA A C 4
ATOM 3423 O O . ALA A 1 8 ? 19.534 -0.679 -11.407 1.00 12.31 8 ALA A O 4
ATOM 3430 N N . TYR A 1 9 ? 20.349 -2.632 -10.644 1.00 45.50 9 TYR A N 4
ATOM 3431 C CA . TYR A 1 9 ? 21.695 -2.111 -10.429 1.00 74.33 9 TYR A CA 4
ATOM 3432 C C . TYR A 1 9 ? 22.745 -3.172 -10.742 1.00 64.14 9 TYR A C 4
ATOM 3433 O O . TYR A 1 9 ? 22.479 -4.370 -10.654 1.00 44.05 9 TYR A O 4
ATOM 3451 N N . ASN A 1 10 ? 23.941 -2.721 -11.108 1.00 22.43 10 ASN A N 4
ATOM 3452 C CA . ASN A 1 10 ? 25.034 -3.631 -11.434 1.00 53.42 10 ASN A CA 4
ATOM 3453 C C . ASN A 1 10 ? 25.935 -3.855 -10.224 1.00 34.34 10 ASN A C 4
ATOM 3454 O O . ASN A 1 10 ? 27.036 -3.312 -10.147 1.00 31.52 10 ASN A O 4
ATOM 3465 N N . GLY A 1 11 ? 25.458 -4.661 -9.279 1.00 52.30 11 GLY A N 4
ATOM 3466 C CA . GLY A 1 11 ? 26.233 -4.944 -8.085 1.00 54.20 11 GLY A CA 4
ATOM 3467 C C . GLY A 1 11 ? 25.498 -5.851 -7.119 1.00 34.34 11 GLY A C 4
ATOM 3468 O O . GLY A 1 11 ? 24.839 -6.806 -7.532 1.00 14.43 11 GLY A O 4
ATOM 3472 N N . ASP A 1 12 ? 25.612 -5.555 -5.829 1.00 34.24 12 ASP A N 4
ATOM 3473 C CA . ASP A 1 12 ? 24.953 -6.352 -4.800 1.00 71.12 12 ASP A CA 4
ATOM 3474 C C . ASP A 1 12 ? 23.445 -6.397 -5.029 1.00 44.55 12 ASP A C 4
ATOM 3475 O O . ASP A 1 12 ? 22.909 -7.396 -5.506 1.00 25.23 12 ASP A O 4
ATOM 3484 N N . ASN A 1 13 ? 22.767 -5.306 -4.686 1.00 64.20 13 ASN A N 4
ATOM 3485 C CA . ASN A 1 13 ? 21.321 -5.221 -4.853 1.00 20.40 13 ASN A CA 4
ATOM 3486 C C . ASN A 1 13 ? 20.838 -3.783 -4.693 1.00 44.11 13 ASN A C 4
ATOM 3487 O O . ASN A 1 13 ? 21.222 -3.089 -3.751 1.00 14.12 13 ASN A O 4
ATOM 3498 N N . CYS A 1 14 ? 19.995 -3.341 -5.620 1.00 33.32 14 CYS A N 4
ATOM 3499 C CA . CYS A 1 14 ? 19.459 -1.986 -5.583 1.00 74.11 14 CYS A CA 4
ATOM 3500 C C . CYS A 1 14 ? 18.362 -1.863 -4.529 1.00 22.32 14 CYS A C 4
ATOM 3501 O O . CYS A 1 14 ? 17.922 -2.860 -3.956 1.00 24.33 14 CYS A O 4
ATOM 3508 N N . PHE A 1 15 ? 17.925 -0.634 -4.278 1.00 41.42 15 PHE A N 4
ATOM 3509 C CA . PHE A 1 15 ? 16.881 -0.379 -3.293 1.00 32.43 15 PHE A CA 4
ATOM 3510 C C . PHE A 1 15 ? 15.890 0.662 -3.806 1.00 24.20 15 PHE A C 4
ATOM 3511 O O . PHE A 1 15 ? 16.241 1.825 -4.000 1.00 21.14 15 PHE A O 4
ATOM 3528 N N . ASN A 1 16 ? 14.651 0.234 -4.025 1.00 23.23 16 ASN A N 4
ATOM 3529 C CA . ASN A 1 16 ? 13.609 1.128 -4.517 1.00 24.13 16 ASN A CA 4
ATOM 3530 C C . ASN A 1 16 ? 12.224 0.543 -4.258 1.00 41.23 16 ASN A C 4
ATOM 3531 O O . ASN A 1 16 ? 11.595 -0.040 -5.141 1.00 54.22 16 ASN A O 4
ATOM 3542 N N . PRO A 1 17 ? 11.737 0.702 -3.019 1.00 15.41 17 PRO A N 4
ATOM 3543 C CA . PRO A 1 17 ? 10.420 0.199 -2.615 1.00 64.43 17 PRO A CA 4
ATOM 3544 C C . PRO A 1 17 ? 9.279 0.970 -3.269 1.00 70.11 17 PRO A C 4
ATOM 3545 O O . PRO A 1 17 ? 9.102 2.163 -3.022 1.00 62.55 17 PRO A O 4
ATOM 3556 N N . MET A 1 18 ? 8.507 0.281 -4.103 1.00 51.12 18 MET A N 4
ATOM 3557 C CA . MET A 1 18 ? 7.381 0.902 -4.791 1.00 50.30 18 MET A CA 4
ATOM 3558 C C . MET A 1 18 ? 6.110 0.079 -4.607 1.00 1.12 18 MET A C 4
ATOM 3559 O O . MET A 1 18 ? 6.157 -1.150 -4.564 1.00 33.44 18 MET A O 4
ATOM 3573 N N . ARG A 1 19 ? 4.977 0.765 -4.498 1.00 72.35 19 ARG A N 4
ATOM 3574 C CA . ARG A 1 19 ? 3.694 0.096 -4.317 1.00 52.24 19 ARG A CA 4
ATOM 3575 C C . ARG A 1 19 ? 3.214 -0.523 -5.627 1.00 20.44 19 ARG A C 4
ATOM 3576 O O . ARG A 1 19 ? 3.150 0.148 -6.657 1.00 14.01 19 ARG A O 4
ATOM 3597 N N . CYS A 1 20 ? 2.879 -1.808 -5.579 1.00 72.31 20 CYS A N 4
ATOM 3598 C CA . CYS A 1 20 ? 2.406 -2.520 -6.760 1.00 52.14 20 CYS A CA 4
ATOM 3599 C C . CYS A 1 20 ? 0.957 -2.155 -7.072 1.00 3.32 20 CYS A C 4
ATOM 3600 O O . CYS A 1 20 ? 0.198 -1.728 -6.202 1.00 12.41 20 CYS A O 4
ATOM 3607 N N . PRO A 1 21 ? 0.564 -2.326 -8.343 1.00 30.34 21 PRO A N 4
ATOM 3608 C CA . PRO A 1 21 ? -0.796 -2.022 -8.798 1.00 44.35 21 PRO A CA 4
ATOM 3609 C C . PRO A 1 21 ? -1.826 -3.000 -8.245 1.00 25.24 21 PRO A C 4
ATOM 3610 O O . PRO A 1 21 ? -1.506 -3.846 -7.410 1.00 22.20 21 PRO A O 4
ATOM 3621 N N . ALA A 1 22 ? -3.063 -2.879 -8.715 1.00 23.22 22 ALA A N 4
ATOM 3622 C CA . ALA A 1 22 ? -4.139 -3.755 -8.268 1.00 42.10 22 ALA A CA 4
ATOM 3623 C C . ALA A 1 22 ? -4.173 -5.043 -9.084 1.00 2.04 22 ALA A C 4
ATOM 3624 O O . ALA A 1 22 ? -5.210 -5.414 -9.632 1.00 32.23 22 ALA A O 4
ATOM 3631 N N . MET A 1 23 ? -3.032 -5.720 -9.160 1.00 4.21 23 MET A N 4
ATOM 3632 C CA . MET A 1 23 ? -2.932 -6.967 -9.909 1.00 30.22 23 MET A CA 4
ATOM 3633 C C . MET A 1 23 ? -1.772 -7.816 -9.399 1.00 45.04 23 MET A C 4
ATOM 3634 O O . MET A 1 23 ? -1.862 -9.043 -9.350 1.00 45.20 23 MET A O 4
ATOM 3648 N N . VAL A 1 24 ? -0.682 -7.155 -9.022 1.00 22.15 24 VAL A N 4
ATOM 3649 C CA . VAL A 1 24 ? 0.496 -7.849 -8.515 1.00 61.21 24 VAL A CA 4
ATOM 3650 C C . VAL A 1 24 ? 0.318 -8.237 -7.052 1.00 24.44 24 VAL A C 4
ATOM 3651 O O . VAL A 1 24 ? -0.213 -7.465 -6.254 1.00 64.11 24 VAL A O 4
ATOM 3664 N N . ALA A 1 25 ? 0.767 -9.440 -6.705 1.00 52.53 25 ALA A N 4
ATOM 3665 C CA . ALA A 1 25 ? 0.660 -9.930 -5.337 1.00 12.22 25 ALA A CA 4
ATOM 3666 C C . ALA A 1 25 ? 1.944 -10.628 -4.902 1.00 34.31 25 ALA A C 4
ATOM 3667 O O . ALA A 1 25 ? 2.000 -11.235 -3.832 1.00 73.42 25 ALA A O 4
ATOM 3674 N N . TYR A 1 26 ? 2.972 -10.539 -5.737 1.00 43.15 26 TYR A N 4
ATOM 3675 C CA . TYR A 1 26 ? 4.255 -11.165 -5.440 1.00 60.33 26 TYR A CA 4
ATOM 3676 C C . TYR A 1 26 ? 5.410 -10.319 -5.969 1.00 34.55 26 TYR A C 4
ATOM 3677 O O . TYR A 1 26 ? 5.250 -9.555 -6.920 1.00 42.43 26 TYR A O 4
ATOM 3695 N N . CYS A 1 27 ? 6.574 -10.463 -5.344 1.00 34.12 27 CYS A N 4
ATOM 3696 C CA . CYS A 1 27 ? 7.757 -9.714 -5.749 1.00 30.02 27 CYS A CA 4
ATOM 3697 C C . CYS A 1 27 ? 8.724 -10.603 -6.526 1.00 11.22 27 CYS A C 4
ATOM 3698 O O . CYS A 1 27 ? 8.904 -11.775 -6.199 1.00 24.34 27 CYS A O 4
ATOM 3705 N N . MET A 1 28 ? 9.343 -10.035 -7.556 1.00 32.32 28 MET A N 4
ATOM 3706 C CA . MET A 1 28 ? 10.292 -10.776 -8.379 1.00 5.35 28 MET A CA 4
ATOM 3707 C C . MET A 1 28 ? 11.691 -10.176 -8.268 1.00 33.24 28 MET A C 4
ATOM 3708 O O . MET A 1 28 ? 11.856 -8.956 -8.265 1.00 3.22 28 MET A O 4
ATOM 3722 N N . THR A 1 29 ? 12.696 -11.042 -8.176 1.00 14.11 29 THR A N 4
ATOM 3723 C CA . THR A 1 29 ? 14.079 -10.598 -8.063 1.00 41.13 29 THR A CA 4
ATOM 3724 C C . THR A 1 29 ? 15.016 -11.515 -8.841 1.00 51.02 29 THR A C 4
ATOM 3725 O O . THR A 1 29 ? 15.233 -12.666 -8.460 1.00 45.25 29 THR A O 4
ATOM 3736 N N . THR A 1 30 ? 15.570 -10.998 -9.934 1.00 20.43 30 THR A N 4
ATOM 3737 C CA . THR A 1 30 ? 16.484 -11.771 -10.766 1.00 34.12 30 THR A CA 4
ATOM 3738 C C . THR A 1 30 ? 17.921 -11.295 -10.592 1.00 43.15 30 THR A C 4
ATOM 3739 O O . THR A 1 30 ? 18.328 -10.292 -11.179 1.00 12.30 30 THR A O 4
ATOM 3750 N N . ARG A 1 31 ? 18.687 -12.021 -9.784 1.00 51.13 31 ARG A N 4
ATOM 3751 C CA . ARG A 1 31 ? 20.080 -11.672 -9.534 1.00 10.42 31 ARG A CA 4
ATOM 3752 C C . ARG A 1 31 ? 21.014 -12.499 -10.412 1.00 43.31 31 ARG A C 4
ATOM 3753 O O . ARG A 1 31 ? 21.315 -13.653 -10.104 1.00 54.33 31 ARG A O 4
ATOM 3774 N N . THR A 1 32 ? 21.471 -11.901 -11.508 1.00 61.13 32 THR A N 4
ATOM 3775 C CA . THR A 1 32 ? 22.369 -12.582 -12.432 1.00 63.12 32 THR A CA 4
ATOM 3776 C C . THR A 1 32 ? 23.827 -12.268 -12.114 1.00 53.54 32 THR A C 4
ATOM 3777 O O . THR A 1 32 ? 24.142 -11.195 -11.599 1.00 2.20 32 THR A O 4
ATOM 3788 N N . TYR A 1 33 ? 24.711 -13.208 -12.426 1.00 23.35 33 TYR A N 4
ATOM 3789 C CA . TYR A 1 33 ? 26.136 -13.032 -12.171 1.00 42.43 33 TYR A CA 4
ATOM 3790 C C . TYR A 1 33 ? 26.963 -13.465 -13.378 1.00 73.11 33 TYR A C 4
ATOM 3791 O O . TYR A 1 33 ? 27.108 -14.657 -13.650 1.00 20.24 33 TYR A O 4
ATOM 3809 N N . TYR A 1 34 ? 27.503 -12.488 -14.098 1.00 73.44 34 TYR A N 4
ATOM 3810 C CA . TYR A 1 34 ? 28.314 -12.767 -15.278 1.00 13.04 34 TYR A CA 4
ATOM 3811 C C . TYR A 1 34 ? 29.762 -13.047 -14.889 1.00 2.30 34 TYR A C 4
ATOM 3812 O O . TYR A 1 34 ? 30.276 -14.145 -15.106 1.00 14.11 34 TYR A O 4
ATOM 3830 N N . THR A 1 35 ? 30.417 -12.044 -14.312 1.00 24.23 35 THR A N 4
ATOM 3831 C CA . THR A 1 35 ? 31.807 -12.180 -13.892 1.00 54.14 35 THR A CA 4
ATOM 3832 C C . THR A 1 35 ? 31.939 -12.052 -12.379 1.00 42.22 35 THR A C 4
ATOM 3833 O O . THR A 1 35 ? 31.065 -11.515 -11.698 1.00 72.24 35 THR A O 4
ATOM 3844 N N . PRO A 1 36 ? 33.059 -12.555 -11.838 1.00 15.22 36 PRO A N 4
ATOM 3845 C CA . PRO A 1 36 ? 33.332 -12.507 -10.398 1.00 64.14 36 PRO A CA 4
ATOM 3846 C C . PRO A 1 36 ? 33.615 -11.091 -9.909 1.00 10.12 36 PRO A C 4
ATOM 3847 O O . PRO A 1 36 ? 33.800 -10.861 -8.713 1.00 62.11 36 PRO A O 4
ATOM 3858 N N . THR A 1 37 ? 33.646 -10.143 -10.840 1.00 44.31 37 THR A N 4
ATOM 3859 C CA . THR A 1 37 ? 33.907 -8.749 -10.503 1.00 41.14 37 THR A CA 4
ATOM 3860 C C . THR A 1 37 ? 32.812 -7.838 -11.046 1.00 72.10 37 THR A C 4
ATOM 3861 O O . THR A 1 37 ? 32.838 -6.626 -10.834 1.00 10.32 37 THR A O 4
ATOM 3872 N N . ARG A 1 38 ? 31.850 -8.430 -11.747 1.00 12.34 38 ARG A N 4
ATOM 3873 C CA . ARG A 1 38 ? 30.745 -7.670 -12.320 1.00 62.51 38 ARG A CA 4
ATOM 3874 C C . ARG A 1 38 ? 29.461 -8.495 -12.321 1.00 23.10 38 ARG A C 4
ATOM 3875 O O . ARG A 1 38 ? 29.462 -9.662 -12.711 1.00 21.42 38 ARG A O 4
ATOM 3896 N N . MET A 1 39 ? 28.369 -7.880 -11.881 1.00 54.32 39 MET A N 4
ATOM 3897 C CA . MET A 1 39 ? 27.078 -8.557 -11.832 1.00 50.11 39 MET A CA 4
ATOM 3898 C C . MET A 1 39 ? 25.940 -7.579 -12.107 1.00 60.01 39 MET A C 4
ATOM 3899 O O . MET A 1 39 ? 26.167 -6.384 -12.297 1.00 51.11 39 MET A O 4
ATOM 3913 N N . LYS A 1 40 ? 24.715 -8.094 -12.127 1.00 43.04 40 LYS A N 4
ATOM 3914 C CA . LYS A 1 40 ? 23.541 -7.267 -12.378 1.00 41.22 40 LYS A CA 4
ATOM 3915 C C . LYS A 1 40 ? 22.303 -7.865 -11.718 1.00 71.35 40 LYS A C 4
ATOM 3916 O O . LYS A 1 40 ? 22.075 -9.073 -11.783 1.00 63.44 40 LYS A O 4
ATOM 3935 N N . VAL A 1 41 ? 21.505 -7.012 -11.085 1.00 33.14 41 VAL A N 4
ATOM 3936 C CA . VAL A 1 41 ? 20.288 -7.457 -10.415 1.00 50.53 41 VAL A CA 4
ATOM 3937 C C . VAL A 1 41 ? 19.078 -6.658 -10.887 1.00 61.13 41 VAL A C 4
ATOM 3938 O O . VAL A 1 41 ? 19.186 -5.470 -11.191 1.00 75.12 41 VAL A O 4
ATOM 3951 N N . SER A 1 42 ? 17.926 -7.319 -10.946 1.00 2.20 42 SER A N 4
ATOM 3952 C CA . SER A 1 42 ? 16.695 -6.672 -11.384 1.00 42.44 42 SER A CA 4
ATOM 3953 C C . SER A 1 42 ? 15.515 -7.110 -10.523 1.00 75.03 42 SER A C 4
ATOM 3954 O O . SER A 1 42 ? 15.333 -8.298 -10.256 1.00 30.03 42 SER A O 4
ATOM 3962 N N . LYS A 1 43 ? 14.714 -6.142 -10.092 1.00 15.23 43 LYS A N 4
ATOM 3963 C CA . LYS A 1 43 ? 13.549 -6.425 -9.262 1.00 14.13 43 LYS A CA 4
ATOM 3964 C C . LYS A 1 43 ? 12.339 -5.623 -9.731 1.00 34.24 43 LYS A C 4
ATOM 3965 O O . LYS A 1 43 ? 12.476 -4.500 -10.214 1.00 1.50 43 LYS A O 4
ATOM 3984 N N . SER A 1 44 ? 11.154 -6.208 -9.583 1.00 50.33 44 SER A N 4
ATOM 3985 C CA . SER A 1 44 ? 9.920 -5.548 -9.994 1.00 71.31 44 SER A CA 4
ATOM 3986 C C . SER A 1 44 ? 8.703 -6.262 -9.412 1.00 42.43 44 SER A C 4
ATOM 3987 O O . SER A 1 44 ? 8.829 -7.302 -8.766 1.00 20.03 44 SER A O 4
ATOM 3995 N N . CYS A 1 45 ? 7.525 -5.694 -9.647 1.00 34.43 45 CYS A N 4
ATOM 3996 C CA . CYS A 1 45 ? 6.284 -6.274 -9.147 1.00 13.42 45 CYS A CA 4
ATOM 3997 C C . CYS A 1 45 ? 5.643 -7.177 -10.197 1.00 2.21 45 CYS A C 4
ATOM 3998 O O . CYS A 1 45 ? 5.589 -6.833 -11.378 1.00 3.02 45 CYS A O 4
ATOM 4005 N N . VAL A 1 46 ? 5.158 -8.334 -9.758 1.00 24.02 46 VAL A N 4
ATOM 4006 C CA . VAL A 1 46 ? 4.520 -9.287 -10.658 1.00 42.55 46 VAL A CA 4
ATOM 4007 C C . VAL A 1 46 ? 3.457 -10.102 -9.932 1.00 32.31 46 VAL A C 4
ATOM 4008 O O . VAL A 1 46 ? 3.528 -10.324 -8.723 1.00 34.21 46 VAL A O 4
ATOM 4021 N N . PRO A 1 47 ? 2.446 -10.561 -10.685 1.00 10.12 47 PRO A N 4
ATOM 4022 C CA . PRO A 1 47 ? 1.348 -11.361 -10.134 1.00 0.22 47 PRO A CA 4
ATOM 4023 C C . PRO A 1 47 ? 1.800 -12.756 -9.717 1.00 31.15 47 PRO A C 4
ATOM 4024 O O . PRO A 1 47 ? 1.494 -13.214 -8.616 1.00 23.45 47 PRO A O 4
ATOM 4035 N N . ARG A 1 48 ? 2.529 -13.426 -10.602 1.00 63.55 48 ARG A N 4
ATOM 4036 C CA . ARG A 1 48 ? 3.023 -14.770 -10.326 1.00 35.23 48 ARG A CA 4
ATOM 4037 C C . ARG A 1 48 ? 4.489 -14.905 -10.727 1.00 55.42 48 ARG A C 4
ATOM 4038 O O . ARG A 1 48 ? 4.849 -14.687 -11.884 1.00 50.13 48 ARG A O 4
ATOM 4059 N N . CYS A 1 49 ? 5.330 -15.264 -9.764 1.00 31.04 49 CYS A N 4
ATOM 4060 C CA . CYS A 1 49 ? 6.757 -15.427 -10.015 1.00 13.31 49 CYS A CA 4
ATOM 4061 C C . CYS A 1 49 ? 7.230 -16.813 -9.586 1.00 0.53 49 CYS A C 4
ATOM 4062 O O . CYS A 1 49 ? 6.885 -17.291 -8.505 1.00 63.20 49 CYS A O 4
ATOM 4069 N N . PHE A 1 50 ? 8.022 -17.452 -10.440 1.00 3.21 50 PHE A N 4
ATOM 4070 C CA . PHE A 1 50 ? 8.543 -18.783 -10.150 1.00 51.22 50 PHE A CA 4
ATOM 4071 C C . PHE A 1 50 ? 10.068 -18.775 -10.118 1.00 4.13 50 PHE A C 4
ATOM 4072 O O . PHE A 1 50 ? 10.708 -17.946 -10.763 1.00 44.41 50 PHE A O 4
ATOM 4089 N N . GLU A 1 51 ? 10.643 -19.704 -9.361 1.00 21.44 51 GLU A N 4
ATOM 4090 C CA . GLU A 1 51 ? 12.093 -19.803 -9.243 1.00 21.43 51 GLU A CA 4
ATOM 4091 C C . GLU A 1 51 ? 12.724 -20.178 -10.581 1.00 15.20 51 GLU A C 4
ATOM 4092 O O . GLU A 1 51 ? 12.054 -20.704 -11.471 1.00 0.50 51 GLU A O 4
ATOM 4104 N N . THR A 1 52 ? 14.017 -19.902 -10.717 1.00 21.51 52 THR A N 4
ATOM 4105 C CA . THR A 1 52 ? 14.739 -20.208 -11.946 1.00 15.12 52 THR A CA 4
ATOM 4106 C C . THR A 1 52 ? 15.004 -21.704 -12.070 1.00 4.20 52 THR A C 4
ATOM 4107 O O . THR A 1 52 ? 15.260 -22.384 -11.076 1.00 52.20 52 THR A O 4
ATOM 4118 N N . VAL A 1 53 ? 14.944 -22.211 -13.297 1.00 75.21 53 VAL A N 4
ATOM 4119 C CA . VAL A 1 53 ? 15.180 -23.627 -13.551 1.00 73.35 53 VAL A CA 4
ATOM 4120 C C . VAL A 1 53 ? 16.087 -23.825 -14.761 1.00 1.54 53 VAL A C 4
ATOM 4121 O O . VAL A 1 53 ? 16.240 -22.926 -15.588 1.00 41.03 53 VAL A O 4
ATOM 4134 N N . TYR A 1 54 ? 16.687 -25.006 -14.857 1.00 13.14 54 TYR A N 4
ATOM 4135 C CA . TYR A 1 54 ? 17.581 -25.321 -15.964 1.00 62.30 54 TYR A CA 4
ATOM 4136 C C . TYR A 1 54 ? 17.441 -26.783 -16.378 1.00 25.01 54 TYR A C 4
ATOM 4137 O O . TYR A 1 54 ? 16.701 -27.547 -15.759 1.00 31.22 54 TYR A O 4
ATOM 4155 N N . ASP A 1 55 ? 18.159 -27.164 -17.429 1.00 21.53 55 ASP A N 4
ATOM 4156 C CA . ASP A 1 55 ? 18.118 -28.535 -17.926 1.00 51.20 55 ASP A CA 4
ATOM 4157 C C . ASP A 1 55 ? 19.326 -28.828 -18.810 1.00 73.53 55 ASP A C 4
ATOM 4158 O O . ASP A 1 55 ? 19.234 -28.790 -20.037 1.00 21.35 55 ASP A O 4
ATOM 4167 N N . GLY A 1 56 ? 20.459 -29.121 -18.178 1.00 54.24 56 GLY A N 4
ATOM 4168 C CA . GLY A 1 56 ? 21.669 -29.415 -18.923 1.00 72.32 56 GLY A CA 4
ATOM 4169 C C . GLY A 1 56 ? 22.733 -30.070 -18.065 1.00 0.32 56 GLY A C 4
ATOM 4170 O O . GLY A 1 56 ? 22.848 -31.295 -18.033 1.00 60.21 56 GLY A O 4
ATOM 4174 N N . TYR A 1 57 ? 23.514 -29.252 -17.368 1.00 43.23 57 TYR A N 4
ATOM 4175 C CA . TYR A 1 57 ? 24.578 -29.758 -16.509 1.00 34.23 57 TYR A CA 4
ATOM 4176 C C . TYR A 1 57 ? 24.668 -28.948 -15.219 1.00 41.23 57 TYR A C 4
ATOM 4177 O O . TYR A 1 57 ? 24.233 -29.397 -14.159 1.00 5.12 57 TYR A O 4
ATOM 4195 N N . SER A 1 58 ? 25.236 -27.750 -15.319 1.00 72.14 58 SER A N 4
ATOM 4196 C CA . SER A 1 58 ? 25.387 -26.877 -14.162 1.00 2.34 58 SER A CA 4
ATOM 4197 C C . SER A 1 58 ? 25.497 -25.417 -14.593 1.00 24.43 58 SER A C 4
ATOM 4198 O O . SER A 1 58 ? 26.495 -25.006 -15.185 1.00 62.13 58 SER A O 4
ATOM 4206 N N . LYS A 1 59 ? 24.464 -24.638 -14.291 1.00 23.31 59 LYS A N 4
ATOM 4207 C CA . LYS A 1 59 ? 24.443 -23.224 -14.645 1.00 11.12 59 LYS A CA 4
ATOM 4208 C C . LYS A 1 59 ? 23.723 -22.407 -13.577 1.00 54.20 59 LYS A C 4
ATOM 4209 O O . LYS A 1 59 ? 22.517 -22.171 -13.669 1.00 45.25 59 LYS A O 4
ATOM 4228 N N . HIS A 1 60 ? 24.468 -21.976 -12.565 1.00 4.05 60 HIS A N 4
ATOM 4229 C CA . HIS A 1 60 ? 23.901 -21.183 -11.480 1.00 54.10 60 HIS A CA 4
ATOM 4230 C C . HIS A 1 60 ? 24.307 -19.718 -11.608 1.00 1.11 60 HIS A C 4
ATOM 4231 O O . HIS A 1 60 ? 24.562 -19.045 -10.610 1.00 25.35 60 HIS A O 4
ATOM 4245 N N . ALA A 1 61 ? 24.366 -19.231 -12.843 1.00 14.30 61 ALA A N 4
ATOM 4246 C CA . ALA A 1 61 ? 24.740 -17.846 -13.101 1.00 12.31 61 ALA A CA 4
ATOM 4247 C C . ALA A 1 61 ? 23.526 -16.926 -13.024 1.00 41.30 61 ALA A C 4
ATOM 4248 O O . ALA A 1 61 ? 23.611 -15.742 -13.352 1.00 34.22 61 ALA A O 4
ATOM 4255 N N . SER A 1 62 ? 22.398 -17.478 -12.590 1.00 14.44 62 SER A N 4
ATOM 4256 C CA . SER A 1 62 ? 21.165 -16.707 -12.474 1.00 71.12 62 SER A CA 4
ATOM 4257 C C . SER A 1 62 ? 20.228 -17.332 -11.445 1.00 72.44 62 SER A C 4
ATOM 4258 O O . SER A 1 62 ? 19.860 -18.503 -11.553 1.00 13.31 62 SER A O 4
ATOM 4266 N N . THR A 1 63 ? 19.844 -16.543 -10.447 1.00 24.25 63 THR A N 4
ATOM 4267 C CA . THR A 1 63 ? 18.952 -17.018 -9.397 1.00 55.10 63 THR A CA 4
ATOM 4268 C C . THR A 1 63 ? 17.774 -16.069 -9.206 1.00 2.41 63 THR A C 4
ATOM 4269 O O . THR A 1 63 ? 17.930 -14.967 -8.678 1.00 21.03 63 THR A O 4
ATOM 4280 N N . THR A 1 64 ? 16.594 -16.502 -9.638 1.00 60.12 64 THR A N 4
ATOM 4281 C CA . THR A 1 64 ? 15.390 -15.691 -9.515 1.00 12.41 64 THR A CA 4
ATOM 4282 C C . THR A 1 64 ? 14.610 -16.051 -8.256 1.00 20.42 64 THR A C 4
ATOM 4283 O O . THR A 1 64 ? 14.157 -17.185 -8.098 1.00 60.12 64 THR A O 4
ATOM 4294 N N . SER A 1 65 ? 14.456 -15.080 -7.362 1.00 4.14 65 SER A N 4
ATOM 4295 C CA . SER A 1 65 ? 13.733 -15.297 -6.114 1.00 4.30 65 SER A CA 4
ATOM 4296 C C . SER A 1 65 ? 12.367 -14.619 -6.153 1.00 41.01 65 SER A C 4
ATOM 4297 O O . SER A 1 65 ? 12.192 -13.586 -6.800 1.00 13.33 65 SER A O 4
ATOM 4305 N N . CYS A 1 66 ? 11.401 -15.208 -5.456 1.00 62.45 66 CYS A N 4
ATOM 4306 C CA . CYS A 1 66 ? 10.050 -14.664 -5.410 1.00 74.04 66 CYS A CA 4
ATOM 4307 C C . CYS A 1 66 ? 9.485 -14.728 -3.994 1.00 4.10 66 CYS A C 4
ATOM 4308 O O . CYS A 1 66 ? 9.759 -15.667 -3.246 1.00 63.44 66 CYS A O 4
ATOM 4315 N N . CYS A 1 67 ? 8.696 -13.722 -3.632 1.00 31.44 67 CYS A N 4
ATOM 4316 C CA . CYS A 1 67 ? 8.093 -13.663 -2.306 1.00 15.42 67 CYS A CA 4
ATOM 4317 C C . CYS A 1 67 ? 6.740 -12.958 -2.355 1.00 1.40 67 CYS A C 4
ATOM 4318 O O . CYS A 1 67 ? 6.318 -12.478 -3.407 1.00 13.25 67 CYS A O 4
ATOM 4325 N N . GLN A 1 68 ? 6.067 -12.900 -1.210 1.00 44.52 68 GLN A N 4
ATOM 4326 C CA . GLN A 1 68 ? 4.763 -12.254 -1.123 1.00 50.31 68 GLN A CA 4
ATOM 4327 C C . GLN A 1 68 ? 4.719 -11.270 0.042 1.00 62.14 68 GLN A C 4
ATOM 4328 O O . GLN A 1 68 ? 3.662 -10.736 0.376 1.00 13.34 68 GLN A O 4
ATOM 4342 N N . TYR A 1 69 ? 5.874 -11.036 0.655 1.00 32.03 69 TYR A N 4
ATOM 4343 C CA . TYR A 1 69 ? 5.967 -10.119 1.785 1.00 53.32 69 TYR A CA 4
ATOM 4344 C C . TYR A 1 69 ? 6.399 -8.730 1.325 1.00 42.14 69 TYR A C 4
ATOM 4345 O O . TYR A 1 69 ? 7.161 -8.590 0.368 1.00 62.12 69 TYR A O 4
ATOM 4363 N N . ASP A 1 70 ? 5.908 -7.706 2.013 1.00 34.04 70 ASP A N 4
ATOM 4364 C CA . ASP A 1 70 ? 6.243 -6.327 1.678 1.00 24.10 70 ASP A CA 4
ATOM 4365 C C . ASP A 1 70 ? 7.744 -6.086 1.810 1.00 11.34 70 ASP A C 4
ATOM 4366 O O . ASP A 1 70 ? 8.365 -6.494 2.793 1.00 51.32 70 ASP A O 4
ATOM 4375 N N . LEU A 1 71 ? 8.321 -5.421 0.815 1.00 30.42 71 LEU A N 4
ATOM 4376 C CA . LEU A 1 71 ? 9.750 -5.126 0.819 1.00 34.24 71 LEU A CA 4
ATOM 4377 C C . LEU A 1 71 ? 10.564 -6.382 1.112 1.00 63.23 71 LEU A C 4
ATOM 4378 O O . LEU A 1 71 ? 11.643 -6.312 1.701 1.00 22.22 71 LEU A O 4
ATOM 4394 N N . CYS A 1 72 ? 10.042 -7.530 0.694 1.00 61.41 72 CYS A N 4
ATOM 4395 C CA . CYS A 1 72 ? 10.721 -8.803 0.909 1.00 52.34 72 CYS A CA 4
ATOM 4396 C C . CYS A 1 72 ? 12.031 -8.858 0.129 1.00 64.50 72 CYS A C 4
ATOM 4397 O O . CYS A 1 72 ? 12.987 -9.511 0.547 1.00 33.10 72 CYS A O 4
ATOM 4404 N N . ASN A 1 73 ? 12.068 -8.169 -1.007 1.00 12.45 73 ASN A N 4
ATOM 4405 C CA . ASN A 1 73 ? 13.261 -8.140 -1.845 1.00 54.42 73 ASN A CA 4
ATOM 4406 C C . ASN A 1 73 ? 14.120 -6.920 -1.527 1.00 12.31 73 ASN A C 4
ATOM 4407 O O . ASN A 1 73 ? 14.879 -6.445 -2.371 1.00 13.54 73 ASN A O 4
ATOM 4418 N N . GLY A 1 74 ? 13.995 -6.418 -0.302 1.00 53.50 74 GLY A N 4
ATOM 4419 C CA . GLY A 1 74 ? 14.766 -5.258 0.107 1.00 54.03 74 GLY A CA 4
ATOM 4420 C C . GLY A 1 74 ? 16.217 -5.595 0.385 1.00 31.40 74 GLY A C 4
ATOM 4421 O O . GLY A 1 74 ? 17.054 -5.559 -0.517 1.00 54.30 74 GLY A O 4
ATOM 4425 N N . MET A 1 1 ? -2.145 -4.692 -2.946 1.00 63.24 1 MET A N 5
ATOM 4426 C CA . MET A 1 1 ? -1.878 -4.357 -1.552 1.00 53.03 1 MET A CA 5
ATOM 4427 C C . MET A 1 1 ? -0.519 -4.894 -1.114 1.00 54.03 1 MET A C 5
ATOM 4428 O O . MET A 1 1 ? -0.375 -5.419 -0.009 1.00 43.42 1 MET A O 5
ATOM 4442 N N . LEU A 1 2 ? 0.474 -4.760 -1.986 1.00 74.25 2 LEU A N 5
ATOM 4443 C CA . LEU A 1 2 ? 1.822 -5.232 -1.689 1.00 74.45 2 LEU A CA 5
ATOM 4444 C C . LEU A 1 2 ? 2.869 -4.277 -2.252 1.00 24.22 2 LEU A C 5
ATOM 4445 O O . LEU A 1 2 ? 2.661 -3.655 -3.294 1.00 23.14 2 LEU A O 5
ATOM 4461 N N . ASP A 1 3 ? 3.996 -4.168 -1.557 1.00 1.34 3 ASP A N 5
ATOM 4462 C CA . ASP A 1 3 ? 5.079 -3.291 -1.988 1.00 54.11 3 ASP A CA 5
ATOM 4463 C C . ASP A 1 3 ? 6.374 -4.076 -2.170 1.00 1.24 3 ASP A C 5
ATOM 4464 O O . ASP A 1 3 ? 6.736 -4.901 -1.330 1.00 14.42 3 ASP A O 5
ATOM 4473 N N . CYS A 1 4 ? 7.069 -3.814 -3.272 1.00 33.42 4 CYS A N 5
ATOM 4474 C CA . CYS A 1 4 ? 8.323 -4.497 -3.565 1.00 42.44 4 CYS A CA 5
ATOM 4475 C C . CYS A 1 4 ? 9.344 -3.528 -4.155 1.00 41.22 4 CYS A C 5
ATOM 4476 O O . CYS A 1 4 ? 8.997 -2.424 -4.577 1.00 23.00 4 CYS A O 5
ATOM 4483 N N . HIS A 1 5 ? 10.605 -3.949 -4.182 1.00 13.24 5 HIS A N 5
ATOM 4484 C CA . HIS A 1 5 ? 11.677 -3.119 -4.721 1.00 34.34 5 HIS A CA 5
ATOM 4485 C C . HIS A 1 5 ? 11.747 -3.242 -6.240 1.00 13.53 5 HIS A C 5
ATOM 4486 O O . HIS A 1 5 ? 12.063 -4.305 -6.773 1.00 42.14 5 HIS A O 5
ATOM 4500 N N . VAL A 1 6 ? 11.449 -2.146 -6.931 1.00 75.12 6 VAL A N 5
ATOM 4501 C CA . VAL A 1 6 ? 11.478 -2.130 -8.389 1.00 30.42 6 VAL A CA 5
ATOM 4502 C C . VAL A 1 6 ? 12.651 -1.306 -8.906 1.00 2.30 6 VAL A C 5
ATOM 4503 O O . VAL A 1 6 ? 12.616 -0.075 -8.887 1.00 13.03 6 VAL A O 5
ATOM 4516 N N . CYS A 1 7 ? 13.691 -1.992 -9.369 1.00 10.41 7 CYS A N 5
ATOM 4517 C CA . CYS A 1 7 ? 14.877 -1.324 -9.892 1.00 55.31 7 CYS A CA 5
ATOM 4518 C C . CYS A 1 7 ? 15.873 -2.339 -10.444 1.00 43.44 7 CYS A C 5
ATOM 4519 O O . CYS A 1 7 ? 15.757 -3.538 -10.194 1.00 52.22 7 CYS A O 5
ATOM 4526 N N . ALA A 1 8 ? 16.853 -1.848 -11.197 1.00 21.24 8 ALA A N 5
ATOM 4527 C CA . ALA A 1 8 ? 17.871 -2.711 -11.782 1.00 64.04 8 ALA A CA 5
ATOM 4528 C C . ALA A 1 8 ? 19.241 -2.041 -11.755 1.00 10.13 8 ALA A C 5
ATOM 4529 O O . ALA A 1 8 ? 19.386 -0.886 -12.156 1.00 70.13 8 ALA A O 5
ATOM 4536 N N . TYR A 1 9 ? 20.242 -2.772 -11.278 1.00 44.11 9 TYR A N 5
ATOM 4537 C CA . TYR A 1 9 ? 21.600 -2.247 -11.195 1.00 41.32 9 TYR A CA 5
ATOM 4538 C C . TYR A 1 9 ? 22.626 -3.342 -11.471 1.00 73.00 9 TYR A C 5
ATOM 4539 O O . TYR A 1 9 ? 22.388 -4.515 -11.188 1.00 24.42 9 TYR A O 5
ATOM 4557 N N . ASN A 1 10 ? 23.768 -2.948 -12.025 1.00 74.25 10 ASN A N 5
ATOM 4558 C CA . ASN A 1 10 ? 24.831 -3.895 -12.340 1.00 70.33 10 ASN A CA 5
ATOM 4559 C C . ASN A 1 10 ? 25.815 -4.013 -11.180 1.00 61.54 10 ASN A C 5
ATOM 4560 O O . ASN A 1 10 ? 26.988 -3.665 -11.310 1.00 30.42 10 ASN A O 5
ATOM 4571 N N . GLY A 1 11 ? 25.328 -4.508 -10.046 1.00 63.02 11 GLY A N 5
ATOM 4572 C CA . GLY A 1 11 ? 26.178 -4.664 -8.880 1.00 33.01 11 GLY A CA 5
ATOM 4573 C C . GLY A 1 11 ? 25.568 -5.579 -7.837 1.00 30.22 11 GLY A C 5
ATOM 4574 O O . GLY A 1 11 ? 25.046 -6.645 -8.165 1.00 25.11 11 GLY A O 5
ATOM 4578 N N . ASP A 1 12 ? 25.635 -5.164 -6.577 1.00 35.24 12 ASP A N 5
ATOM 4579 C CA . ASP A 1 12 ? 25.085 -5.955 -5.481 1.00 40.22 12 ASP A CA 5
ATOM 4580 C C . ASP A 1 12 ? 23.564 -6.026 -5.572 1.00 51.21 12 ASP A C 5
ATOM 4581 O O . ASP A 1 12 ? 23.005 -7.029 -6.014 1.00 41.42 12 ASP A O 5
ATOM 4590 N N . ASN A 1 13 ? 22.900 -4.955 -5.149 1.00 42.34 13 ASN A N 5
ATOM 4591 C CA . ASN A 1 13 ? 21.443 -4.896 -5.182 1.00 23.34 13 ASN A CA 5
ATOM 4592 C C . ASN A 1 13 ? 20.950 -3.475 -4.925 1.00 61.55 13 ASN A C 5
ATOM 4593 O O . ASN A 1 13 ? 21.229 -2.889 -3.879 1.00 40.34 13 ASN A O 5
ATOM 4604 N N . CYS A 1 14 ? 20.215 -2.928 -5.887 1.00 52.14 14 CYS A N 5
ATOM 4605 C CA . CYS A 1 14 ? 19.682 -1.576 -5.768 1.00 33.34 14 CYS A CA 5
ATOM 4606 C C . CYS A 1 14 ? 18.465 -1.551 -4.847 1.00 30.11 14 CYS A C 5
ATOM 4607 O O . CYS A 1 14 ? 17.834 -2.581 -4.605 1.00 43.43 14 CYS A O 5
ATOM 4614 N N . PHE A 1 15 ? 18.141 -0.368 -4.336 1.00 50.11 15 PHE A N 5
ATOM 4615 C CA . PHE A 1 15 ? 17.001 -0.208 -3.441 1.00 54.14 15 PHE A CA 5
ATOM 4616 C C . PHE A 1 15 ? 16.010 0.810 -3.999 1.00 42.15 15 PHE A C 5
ATOM 4617 O O . PHE A 1 15 ? 16.359 1.966 -4.237 1.00 62.51 15 PHE A O 5
ATOM 4634 N N . ASN A 1 16 ? 14.773 0.371 -4.207 1.00 30.24 16 ASN A N 5
ATOM 4635 C CA . ASN A 1 16 ? 13.731 1.243 -4.738 1.00 24.41 16 ASN A CA 5
ATOM 4636 C C . ASN A 1 16 ? 12.347 0.651 -4.488 1.00 64.04 16 ASN A C 5
ATOM 4637 O O . ASN A 1 16 ? 11.794 -0.069 -5.320 1.00 15.42 16 ASN A O 5
ATOM 4648 N N . PRO A 1 17 ? 11.774 0.961 -3.316 1.00 60.21 17 PRO A N 5
ATOM 4649 C CA . PRO A 1 17 ? 10.447 0.471 -2.930 1.00 42.50 17 PRO A CA 5
ATOM 4650 C C . PRO A 1 17 ? 9.333 1.106 -3.755 1.00 13.33 17 PRO A C 5
ATOM 4651 O O . PRO A 1 17 ? 9.174 2.327 -3.766 1.00 21.44 17 PRO A O 5
ATOM 4662 N N . MET A 1 18 ? 8.563 0.270 -4.444 1.00 11.24 18 MET A N 5
ATOM 4663 C CA . MET A 1 18 ? 7.462 0.751 -5.270 1.00 34.11 18 MET A CA 5
ATOM 4664 C C . MET A 1 18 ? 6.195 -0.059 -5.012 1.00 71.24 18 MET A C 5
ATOM 4665 O O . MET A 1 18 ? 6.228 -1.290 -4.988 1.00 3.43 18 MET A O 5
ATOM 4679 N N . ARG A 1 19 ? 5.080 0.639 -4.821 1.00 23.31 19 ARG A N 5
ATOM 4680 C CA . ARG A 1 19 ? 3.803 -0.016 -4.564 1.00 24.32 19 ARG A CA 5
ATOM 4681 C C . ARG A 1 19 ? 3.242 -0.634 -5.841 1.00 42.23 19 ARG A C 5
ATOM 4682 O O . ARG A 1 19 ? 3.032 0.058 -6.838 1.00 1.31 19 ARG A O 5
ATOM 4703 N N . CYS A 1 20 ? 3.002 -1.940 -5.805 1.00 32.22 20 CYS A N 5
ATOM 4704 C CA . CYS A 1 20 ? 2.466 -2.652 -6.959 1.00 21.24 20 CYS A CA 5
ATOM 4705 C C . CYS A 1 20 ? 0.995 -2.310 -7.174 1.00 52.31 20 CYS A C 5
ATOM 4706 O O . CYS A 1 20 ? 0.285 -1.902 -6.254 1.00 43.23 20 CYS A O 5
ATOM 4713 N N . PRO A 1 21 ? 0.524 -2.479 -8.419 1.00 21.03 21 PRO A N 5
ATOM 4714 C CA . PRO A 1 21 ? -0.867 -2.195 -8.785 1.00 4.34 21 PRO A CA 5
ATOM 4715 C C . PRO A 1 21 ? -1.843 -3.195 -8.174 1.00 43.42 21 PRO A C 5
ATOM 4716 O O . PRO A 1 21 ? -1.479 -3.973 -7.293 1.00 43.22 21 PRO A O 5
ATOM 4727 N N . ALA A 1 22 ? -3.084 -3.168 -8.649 1.00 21.13 22 ALA A N 5
ATOM 4728 C CA . ALA A 1 22 ? -4.111 -4.074 -8.151 1.00 75.20 22 ALA A CA 5
ATOM 4729 C C . ALA A 1 22 ? -4.141 -5.367 -8.959 1.00 32.22 22 ALA A C 5
ATOM 4730 O O . ALA A 1 22 ? -5.210 -5.900 -9.256 1.00 11.30 22 ALA A O 5
ATOM 4737 N N . MET A 1 23 ? -2.961 -5.866 -9.312 1.00 32.33 23 MET A N 5
ATOM 4738 C CA . MET A 1 23 ? -2.853 -7.098 -10.085 1.00 52.12 23 MET A CA 5
ATOM 4739 C C . MET A 1 23 ? -1.678 -7.942 -9.602 1.00 33.22 23 MET A C 5
ATOM 4740 O O . MET A 1 23 ? -1.716 -9.171 -9.667 1.00 44.04 23 MET A O 5
ATOM 4754 N N . VAL A 1 24 ? -0.636 -7.275 -9.117 1.00 21.24 24 VAL A N 5
ATOM 4755 C CA . VAL A 1 24 ? 0.550 -7.965 -8.622 1.00 14.45 24 VAL A CA 5
ATOM 4756 C C . VAL A 1 24 ? 0.411 -8.302 -7.141 1.00 61.13 24 VAL A C 5
ATOM 4757 O O . VAL A 1 24 ? -0.093 -7.500 -6.356 1.00 31.01 24 VAL A O 5
ATOM 4770 N N . ALA A 1 25 ? 0.863 -9.495 -6.767 1.00 53.32 25 ALA A N 5
ATOM 4771 C CA . ALA A 1 25 ? 0.792 -9.938 -5.380 1.00 54.24 25 ALA A CA 5
ATOM 4772 C C . ALA A 1 25 ? 2.067 -10.665 -4.970 1.00 65.45 25 ALA A C 5
ATOM 4773 O O . ALA A 1 25 ? 2.126 -11.286 -3.909 1.00 32.32 25 ALA A O 5
ATOM 4780 N N . TYR A 1 26 ? 3.087 -10.585 -5.818 1.00 71.33 26 TYR A N 5
ATOM 4781 C CA . TYR A 1 26 ? 4.361 -11.239 -5.545 1.00 62.13 26 TYR A CA 5
ATOM 4782 C C . TYR A 1 26 ? 5.525 -10.407 -6.075 1.00 70.14 26 TYR A C 5
ATOM 4783 O O . TYR A 1 26 ? 5.382 -9.666 -7.049 1.00 32.35 26 TYR A O 5
ATOM 4801 N N . CYS A 1 27 ? 6.678 -10.535 -5.428 1.00 64.53 27 CYS A N 5
ATOM 4802 C CA . CYS A 1 27 ? 7.869 -9.797 -5.832 1.00 72.13 27 CYS A CA 5
ATOM 4803 C C . CYS A 1 27 ? 8.853 -10.708 -6.561 1.00 31.14 27 CYS A C 5
ATOM 4804 O O . CYS A 1 27 ? 9.051 -11.859 -6.174 1.00 61.51 27 CYS A O 5
ATOM 4811 N N . MET A 1 28 ? 9.466 -10.183 -7.616 1.00 64.22 28 MET A N 5
ATOM 4812 C CA . MET A 1 28 ? 10.431 -10.948 -8.398 1.00 31.43 28 MET A CA 5
ATOM 4813 C C . MET A 1 28 ? 11.823 -10.334 -8.295 1.00 24.42 28 MET A C 5
ATOM 4814 O O . MET A 1 28 ? 11.977 -9.113 -8.308 1.00 5.41 28 MET A O 5
ATOM 4828 N N . THR A 1 29 ? 12.836 -11.189 -8.192 1.00 24.30 29 THR A N 5
ATOM 4829 C CA . THR A 1 29 ? 14.216 -10.731 -8.085 1.00 53.33 29 THR A CA 5
ATOM 4830 C C . THR A 1 29 ? 15.166 -11.670 -8.819 1.00 72.21 29 THR A C 5
ATOM 4831 O O . THR A 1 29 ? 15.390 -12.803 -8.391 1.00 50.01 29 THR A O 5
ATOM 4842 N N . THR A 1 30 ? 15.724 -11.193 -9.928 1.00 34.13 30 THR A N 5
ATOM 4843 C CA . THR A 1 30 ? 16.650 -11.991 -10.722 1.00 14.34 30 THR A CA 5
ATOM 4844 C C . THR A 1 30 ? 18.077 -11.474 -10.585 1.00 22.12 30 THR A C 5
ATOM 4845 O O . THR A 1 30 ? 18.452 -10.485 -11.215 1.00 25.14 30 THR A O 5
ATOM 4856 N N . ARG A 1 31 ? 18.869 -12.150 -9.759 1.00 4.42 31 ARG A N 5
ATOM 4857 C CA . ARG A 1 31 ? 20.256 -11.758 -9.539 1.00 45.23 31 ARG A CA 5
ATOM 4858 C C . ARG A 1 31 ? 21.199 -12.582 -10.412 1.00 12.12 31 ARG A C 5
ATOM 4859 O O . ARG A 1 31 ? 21.561 -13.707 -10.064 1.00 52.42 31 ARG A O 5
ATOM 4880 N N . THR A 1 32 ? 21.593 -12.015 -11.548 1.00 32.00 32 THR A N 5
ATOM 4881 C CA . THR A 1 32 ? 22.491 -12.697 -12.471 1.00 40.01 32 THR A CA 5
ATOM 4882 C C . THR A 1 32 ? 23.943 -12.564 -12.025 1.00 35.53 32 THR A C 5
ATOM 4883 O O . THR A 1 32 ? 24.287 -11.665 -11.258 1.00 14.41 32 THR A O 5
ATOM 4894 N N . TYR A 1 33 ? 24.790 -13.465 -12.509 1.00 61.13 33 TYR A N 5
ATOM 4895 C CA . TYR A 1 33 ? 26.205 -13.449 -12.158 1.00 62.54 33 TYR A CA 5
ATOM 4896 C C . TYR A 1 33 ? 27.076 -13.624 -13.399 1.00 21.12 33 TYR A C 5
ATOM 4897 O O . TYR A 1 33 ? 27.182 -14.721 -13.947 1.00 61.34 33 TYR A O 5
ATOM 4915 N N . TYR A 1 34 ? 27.698 -12.534 -13.835 1.00 30.41 34 TYR A N 5
ATOM 4916 C CA . TYR A 1 34 ? 28.559 -12.565 -15.011 1.00 52.24 34 TYR A CA 5
ATOM 4917 C C . TYR A 1 34 ? 30.007 -12.844 -14.620 1.00 13.41 34 TYR A C 5
ATOM 4918 O O . TYR A 1 34 ? 30.514 -13.949 -14.814 1.00 32.13 34 TYR A O 5
ATOM 4936 N N . THR A 1 35 ? 30.669 -11.832 -14.066 1.00 74.15 35 THR A N 5
ATOM 4937 C CA . THR A 1 35 ? 32.058 -11.966 -13.647 1.00 40.15 35 THR A CA 5
ATOM 4938 C C . THR A 1 35 ? 32.180 -11.926 -12.129 1.00 25.45 35 THR A C 5
ATOM 4939 O O . THR A 1 35 ? 31.289 -11.456 -11.422 1.00 11.22 35 THR A O 5
ATOM 4950 N N . PRO A 1 36 ? 33.311 -12.431 -11.612 1.00 33.21 36 PRO A N 5
ATOM 4951 C CA . PRO A 1 36 ? 33.577 -12.464 -10.171 1.00 12.43 36 PRO A CA 5
ATOM 4952 C C . PRO A 1 36 ? 33.819 -11.073 -9.594 1.00 52.34 36 PRO A C 5
ATOM 4953 O O . PRO A 1 36 ? 33.975 -10.909 -8.384 1.00 12.22 36 PRO A O 5
ATOM 4964 N N . THR A 1 37 ? 33.849 -10.072 -10.469 1.00 15.32 37 THR A N 5
ATOM 4965 C CA . THR A 1 37 ? 34.072 -8.695 -10.047 1.00 1.31 37 THR A CA 5
ATOM 4966 C C . THR A 1 37 ? 32.935 -7.788 -10.503 1.00 73.33 37 THR A C 5
ATOM 4967 O O . THR A 1 37 ? 32.899 -6.604 -10.168 1.00 22.31 37 THR A O 5
ATOM 4978 N N . ARG A 1 38 ? 32.006 -8.352 -11.269 1.00 43.35 38 ARG A N 5
ATOM 4979 C CA . ARG A 1 38 ? 30.867 -7.593 -11.772 1.00 62.22 38 ARG A CA 5
ATOM 4980 C C . ARG A 1 38 ? 29.622 -8.472 -11.854 1.00 3.21 38 ARG A C 5
ATOM 4981 O O . ARG A 1 38 ? 29.629 -9.515 -12.507 1.00 53.21 38 ARG A O 5
ATOM 5002 N N . MET A 1 39 ? 28.557 -8.043 -11.186 1.00 14.41 39 MET A N 5
ATOM 5003 C CA . MET A 1 39 ? 27.304 -8.790 -11.184 1.00 24.13 39 MET A CA 5
ATOM 5004 C C . MET A 1 39 ? 26.139 -7.900 -11.603 1.00 41.23 39 MET A C 5
ATOM 5005 O O . MET A 1 39 ? 26.300 -6.693 -11.785 1.00 45.14 39 MET A O 5
ATOM 5019 N N . LYS A 1 40 ? 24.965 -8.503 -11.756 1.00 12.44 40 LYS A N 5
ATOM 5020 C CA . LYS A 1 40 ? 23.771 -7.765 -12.153 1.00 4.02 40 LYS A CA 5
ATOM 5021 C C . LYS A 1 40 ? 22.559 -8.215 -11.344 1.00 61.41 40 LYS A C 5
ATOM 5022 O O . LYS A 1 40 ? 22.457 -9.379 -10.955 1.00 4.12 40 LYS A O 5
ATOM 5041 N N . VAL A 1 41 ? 21.641 -7.287 -11.096 1.00 12.13 41 VAL A N 5
ATOM 5042 C CA . VAL A 1 41 ? 20.434 -7.589 -10.336 1.00 31.33 41 VAL A CA 5
ATOM 5043 C C . VAL A 1 41 ? 19.220 -6.880 -10.926 1.00 63.44 41 VAL A C 5
ATOM 5044 O O . VAL A 1 41 ? 19.333 -5.780 -11.467 1.00 65.43 41 VAL A O 5
ATOM 5057 N N . SER A 1 42 ? 18.059 -7.518 -10.819 1.00 11.25 42 SER A N 5
ATOM 5058 C CA . SER A 1 42 ? 16.823 -6.950 -11.345 1.00 44.31 42 SER A CA 5
ATOM 5059 C C . SER A 1 42 ? 15.637 -7.315 -10.459 1.00 35.30 42 SER A C 5
ATOM 5060 O O . SER A 1 42 ? 15.438 -8.481 -10.116 1.00 73.14 42 SER A O 5
ATOM 5068 N N . LYS A 1 43 ? 14.850 -6.310 -10.091 1.00 34.14 43 LYS A N 5
ATOM 5069 C CA . LYS A 1 43 ? 13.681 -6.523 -9.245 1.00 53.14 43 LYS A CA 5
ATOM 5070 C C . LYS A 1 43 ? 12.475 -5.758 -9.782 1.00 10.35 43 LYS A C 5
ATOM 5071 O O . LYS A 1 43 ? 12.615 -4.662 -10.325 1.00 12.02 43 LYS A O 5
ATOM 5090 N N . SER A 1 44 ? 11.291 -6.342 -9.624 1.00 3.51 44 SER A N 5
ATOM 5091 C CA . SER A 1 44 ? 10.061 -5.715 -10.094 1.00 64.24 44 SER A CA 5
ATOM 5092 C C . SER A 1 44 ? 8.839 -6.392 -9.482 1.00 54.12 44 SER A C 5
ATOM 5093 O O . SER A 1 44 ? 8.961 -7.365 -8.737 1.00 14.40 44 SER A O 5
ATOM 5101 N N . CYS A 1 45 ? 7.659 -5.870 -9.802 1.00 43.12 45 CYS A N 5
ATOM 5102 C CA . CYS A 1 45 ? 6.413 -6.421 -9.285 1.00 32.22 45 CYS A CA 5
ATOM 5103 C C . CYS A 1 45 ? 5.741 -7.315 -10.323 1.00 53.34 45 CYS A C 5
ATOM 5104 O O . CYS A 1 45 ? 5.659 -6.964 -11.501 1.00 14.34 45 CYS A O 5
ATOM 5111 N N . VAL A 1 46 ? 5.261 -8.472 -9.879 1.00 12.12 46 VAL A N 5
ATOM 5112 C CA . VAL A 1 46 ? 4.595 -9.416 -10.768 1.00 54.43 46 VAL A CA 5
ATOM 5113 C C . VAL A 1 46 ? 3.545 -10.229 -10.020 1.00 14.02 46 VAL A C 5
ATOM 5114 O O . VAL A 1 46 ? 3.647 -10.462 -8.815 1.00 72.42 46 VAL A O 5
ATOM 5127 N N . PRO A 1 47 ? 2.510 -10.673 -10.749 1.00 14.45 47 PRO A N 5
ATOM 5128 C CA . PRO A 1 47 ? 1.421 -11.468 -10.174 1.00 75.23 47 PRO A CA 5
ATOM 5129 C C . PRO A 1 47 ? 1.872 -12.871 -9.782 1.00 12.11 47 PRO A C 5
ATOM 5130 O O . PRO A 1 47 ? 1.564 -13.349 -8.690 1.00 61.42 47 PRO A O 5
ATOM 5141 N N . ARG A 1 48 ? 2.603 -13.525 -10.679 1.00 1.34 48 ARG A N 5
ATOM 5142 C CA . ARG A 1 48 ? 3.096 -14.873 -10.426 1.00 20.24 48 ARG A CA 5
ATOM 5143 C C . ARG A 1 48 ? 4.570 -14.993 -10.803 1.00 74.12 48 ARG A C 5
ATOM 5144 O O . ARG A 1 48 ? 4.967 -14.647 -11.916 1.00 74.23 48 ARG A O 5
ATOM 5165 N N . CYS A 1 49 ? 5.376 -15.485 -9.869 1.00 3.12 49 CYS A N 5
ATOM 5166 C CA . CYS A 1 49 ? 6.806 -15.650 -10.102 1.00 11.04 49 CYS A CA 5
ATOM 5167 C C . CYS A 1 49 ? 7.261 -17.055 -9.719 1.00 33.41 49 CYS A C 5
ATOM 5168 O O . CYS A 1 49 ? 6.970 -17.537 -8.624 1.00 74.30 49 CYS A O 5
ATOM 5175 N N . PHE A 1 50 ? 7.977 -17.708 -10.629 1.00 14.12 50 PHE A N 5
ATOM 5176 C CA . PHE A 1 50 ? 8.472 -19.058 -10.388 1.00 35.23 50 PHE A CA 5
ATOM 5177 C C . PHE A 1 50 ? 9.996 -19.076 -10.330 1.00 22.44 50 PHE A C 5
ATOM 5178 O O . PHE A 1 50 ? 10.662 -18.291 -11.003 1.00 61.12 50 PHE A O 5
ATOM 5195 N N . GLU A 1 51 ? 10.541 -19.978 -9.519 1.00 71.40 51 GLU A N 5
ATOM 5196 C CA . GLU A 1 51 ? 11.987 -20.098 -9.372 1.00 13.21 51 GLU A CA 5
ATOM 5197 C C . GLU A 1 51 ? 12.631 -20.548 -10.680 1.00 24.13 51 GLU A C 5
ATOM 5198 O O . GLU A 1 51 ? 11.953 -21.036 -11.585 1.00 2.43 51 GLU A O 5
ATOM 5210 N N . THR A 1 52 ? 13.947 -20.381 -10.773 1.00 0.44 52 THR A N 5
ATOM 5211 C CA . THR A 1 52 ? 14.684 -20.767 -11.969 1.00 21.41 52 THR A CA 5
ATOM 5212 C C . THR A 1 52 ? 14.842 -22.281 -12.052 1.00 73.32 52 THR A C 5
ATOM 5213 O O . THR A 1 52 ? 14.958 -22.961 -11.032 1.00 40.51 52 THR A O 5
ATOM 5224 N N . VAL A 1 53 ? 14.846 -22.805 -13.274 1.00 55.10 53 VAL A N 5
ATOM 5225 C CA . VAL A 1 53 ? 14.991 -24.239 -13.491 1.00 30.45 53 VAL A CA 5
ATOM 5226 C C . VAL A 1 53 ? 16.446 -24.610 -13.756 1.00 74.43 53 VAL A C 5
ATOM 5227 O O . VAL A 1 53 ? 17.250 -23.767 -14.153 1.00 12.30 53 VAL A O 5
ATOM 5240 N N . TYR A 1 54 ? 16.777 -25.878 -13.536 1.00 12.35 54 TYR A N 5
ATOM 5241 C CA . TYR A 1 54 ? 18.136 -26.361 -13.749 1.00 52.13 54 TYR A CA 5
ATOM 5242 C C . TYR A 1 54 ? 18.128 -27.786 -14.295 1.00 11.34 54 TYR A C 5
ATOM 5243 O O . TYR A 1 54 ? 17.981 -28.749 -13.543 1.00 34.44 54 TYR A O 5
ATOM 5261 N N . ASP A 1 55 ? 18.288 -27.910 -15.607 1.00 61.44 55 ASP A N 5
ATOM 5262 C CA . ASP A 1 55 ? 18.302 -29.217 -16.255 1.00 54.23 55 ASP A CA 5
ATOM 5263 C C . ASP A 1 55 ? 19.206 -29.205 -17.484 1.00 2.14 55 ASP A C 5
ATOM 5264 O O . ASP A 1 55 ? 18.732 -29.273 -18.617 1.00 2.12 55 ASP A O 5
ATOM 5273 N N . GLY A 1 56 ? 20.512 -29.117 -17.250 1.00 2.21 56 GLY A N 5
ATOM 5274 C CA . GLY A 1 56 ? 21.462 -29.096 -18.347 1.00 23.24 56 GLY A CA 5
ATOM 5275 C C . GLY A 1 56 ? 22.882 -29.363 -17.889 1.00 4.24 56 GLY A C 5
ATOM 5276 O O . GLY A 1 56 ? 23.302 -30.516 -17.784 1.00 3.50 56 GLY A O 5
ATOM 5280 N N . TYR A 1 57 ? 23.625 -28.295 -17.616 1.00 74.32 57 TYR A N 5
ATOM 5281 C CA . TYR A 1 57 ? 25.007 -28.419 -17.171 1.00 24.31 57 TYR A CA 5
ATOM 5282 C C . TYR A 1 57 ? 25.298 -27.459 -16.022 1.00 11.14 57 TYR A C 5
ATOM 5283 O O . TYR A 1 57 ? 25.941 -27.826 -15.038 1.00 73.22 57 TYR A O 5
ATOM 5301 N N . SER A 1 58 ? 24.818 -26.226 -16.154 1.00 23.33 58 SER A N 5
ATOM 5302 C CA . SER A 1 58 ? 25.028 -25.211 -15.129 1.00 2.53 58 SER A CA 5
ATOM 5303 C C . SER A 1 58 ? 24.105 -24.017 -15.350 1.00 14.50 58 SER A C 5
ATOM 5304 O O . SER A 1 58 ? 24.498 -23.014 -15.947 1.00 71.32 58 SER A O 5
ATOM 5312 N N . LYS A 1 59 ? 22.873 -24.131 -14.864 1.00 63.10 59 LYS A N 5
ATOM 5313 C CA . LYS A 1 59 ? 21.892 -23.062 -15.006 1.00 73.41 59 LYS A CA 5
ATOM 5314 C C . LYS A 1 59 ? 21.862 -22.182 -13.761 1.00 12.02 59 LYS A C 5
ATOM 5315 O O . LYS A 1 59 ? 20.840 -21.573 -13.443 1.00 53.34 59 LYS A O 5
ATOM 5334 N N . HIS A 1 60 ? 22.989 -22.118 -13.059 1.00 61.33 60 HIS A N 5
ATOM 5335 C CA . HIS A 1 60 ? 23.092 -21.310 -11.849 1.00 61.15 60 HIS A CA 5
ATOM 5336 C C . HIS A 1 60 ? 23.685 -19.939 -12.161 1.00 22.33 60 HIS A C 5
ATOM 5337 O O . HIS A 1 60 ? 24.341 -19.330 -11.316 1.00 62.05 60 HIS A O 5
ATOM 5351 N N . ALA A 1 61 ? 23.450 -19.461 -13.378 1.00 42.22 61 ALA A N 5
ATOM 5352 C CA . ALA A 1 61 ? 23.960 -18.162 -13.800 1.00 60.10 61 ALA A CA 5
ATOM 5353 C C . ALA A 1 61 ? 23.006 -17.042 -13.401 1.00 13.31 61 ALA A C 5
ATOM 5354 O O . ALA A 1 61 ? 23.331 -15.861 -13.528 1.00 23.45 61 ALA A O 5
ATOM 5361 N N . SER A 1 62 ? 21.826 -17.419 -12.919 1.00 72.20 62 SER A N 5
ATOM 5362 C CA . SER A 1 62 ? 20.822 -16.446 -12.506 1.00 0.45 62 SER A CA 5
ATOM 5363 C C . SER A 1 62 ? 19.855 -17.057 -11.496 1.00 61.55 62 SER A C 5
ATOM 5364 O O . SER A 1 62 ? 19.244 -18.096 -11.754 1.00 5.34 62 SER A O 5
ATOM 5372 N N . THR A 1 63 ? 19.720 -16.406 -10.345 1.00 63.32 63 THR A N 5
ATOM 5373 C CA . THR A 1 63 ? 18.829 -16.885 -9.296 1.00 25.11 63 THR A CA 5
ATOM 5374 C C . THR A 1 63 ? 17.590 -16.005 -9.183 1.00 73.33 63 THR A C 5
ATOM 5375 O O . THR A 1 63 ? 17.667 -14.859 -8.740 1.00 52.24 63 THR A O 5
ATOM 5386 N N . THR A 1 64 ? 16.445 -16.549 -9.586 1.00 43.25 64 THR A N 5
ATOM 5387 C CA . THR A 1 64 ? 15.189 -15.813 -9.531 1.00 55.02 64 THR A CA 5
ATOM 5388 C C . THR A 1 64 ? 14.429 -16.117 -8.245 1.00 25.04 64 THR A C 5
ATOM 5389 O O . THR A 1 64 ? 13.865 -17.199 -8.087 1.00 32.41 64 THR A O 5
ATOM 5400 N N . SER A 1 65 ? 14.420 -15.155 -7.327 1.00 75.14 65 SER A N 5
ATOM 5401 C CA . SER A 1 65 ? 13.732 -15.322 -6.052 1.00 52.34 65 SER A CA 5
ATOM 5402 C C . SER A 1 65 ? 12.342 -14.694 -6.099 1.00 2.54 65 SER A C 5
ATOM 5403 O O . SER A 1 65 ? 12.150 -13.624 -6.678 1.00 63.23 65 SER A O 5
ATOM 5411 N N . CYS A 1 66 ? 11.375 -15.366 -5.483 1.00 41.14 66 CYS A N 5
ATOM 5412 C CA . CYS A 1 66 ? 10.002 -14.876 -5.453 1.00 63.23 66 CYS A CA 5
ATOM 5413 C C . CYS A 1 66 ? 9.447 -14.901 -4.032 1.00 70.11 66 CYS A C 5
ATOM 5414 O O . CYS A 1 66 ? 9.689 -15.842 -3.275 1.00 42.24 66 CYS A O 5
ATOM 5421 N N . CYS A 1 67 ? 8.701 -13.861 -3.676 1.00 53.22 67 CYS A N 5
ATOM 5422 C CA . CYS A 1 67 ? 8.110 -13.762 -2.347 1.00 3.31 67 CYS A CA 5
ATOM 5423 C C . CYS A 1 67 ? 6.768 -13.038 -2.401 1.00 31.05 67 CYS A C 5
ATOM 5424 O O . CYS A 1 67 ? 6.334 -12.594 -3.463 1.00 12.42 67 CYS A O 5
ATOM 5431 N N . GLN A 1 68 ? 6.117 -12.924 -1.247 1.00 71.24 68 GLN A N 5
ATOM 5432 C CA . GLN A 1 68 ? 4.824 -12.255 -1.163 1.00 61.14 68 GLN A CA 5
ATOM 5433 C C . GLN A 1 68 ? 4.805 -11.250 -0.017 1.00 10.23 68 GLN A C 5
ATOM 5434 O O . GLN A 1 68 ? 3.760 -10.686 0.311 1.00 63.24 68 GLN A O 5
ATOM 5448 N N . TYR A 1 69 ? 5.966 -11.030 0.590 1.00 30.00 69 TYR A N 5
ATOM 5449 C CA . TYR A 1 69 ? 6.082 -10.095 1.702 1.00 0.54 69 TYR A CA 5
ATOM 5450 C C . TYR A 1 69 ? 6.551 -8.726 1.217 1.00 62.40 69 TYR A C 5
ATOM 5451 O O . TYR A 1 69 ? 7.310 -8.624 0.253 1.00 2.11 69 TYR A O 5
ATOM 5469 N N . ASP A 1 70 ? 6.094 -7.678 1.892 1.00 10.24 70 ASP A N 5
ATOM 5470 C CA . ASP A 1 70 ? 6.467 -6.315 1.533 1.00 41.35 70 ASP A CA 5
ATOM 5471 C C . ASP A 1 70 ? 7.974 -6.112 1.659 1.00 71.51 70 ASP A C 5
ATOM 5472 O O . ASP A 1 70 ? 8.586 -6.527 2.644 1.00 63.22 70 ASP A O 5
ATOM 5481 N N . LEU A 1 71 ? 8.566 -5.474 0.656 1.00 51.13 71 LEU A N 5
ATOM 5482 C CA . LEU A 1 71 ? 10.002 -5.217 0.654 1.00 70.25 71 LEU A CA 5
ATOM 5483 C C . LEU A 1 71 ? 10.783 -6.491 0.958 1.00 24.31 71 LEU A C 5
ATOM 5484 O O . LEU A 1 71 ? 11.869 -6.443 1.537 1.00 30.13 71 LEU A O 5
ATOM 5500 N N . CYS A 1 72 ? 10.225 -7.630 0.562 1.00 22.33 72 CYS A N 5
ATOM 5501 C CA . CYS A 1 72 ? 10.869 -8.918 0.791 1.00 64.13 72 CYS A CA 5
ATOM 5502 C C . CYS A 1 72 ? 12.170 -9.024 0.000 1.00 41.54 72 CYS A C 5
ATOM 5503 O O . CYS A 1 72 ? 13.092 -9.735 0.394 1.00 25.34 72 CYS A O 5
ATOM 5510 N N . ASN A 1 73 ? 12.235 -8.309 -1.119 1.00 62.13 73 ASN A N 5
ATOM 5511 C CA . ASN A 1 73 ? 13.422 -8.322 -1.966 1.00 62.34 73 ASN A CA 5
ATOM 5512 C C . ASN A 1 73 ? 14.365 -7.180 -1.600 1.00 54.21 73 ASN A C 5
ATOM 5513 O O . ASN A 1 73 ? 15.142 -6.712 -2.431 1.00 3.13 73 ASN A O 5
ATOM 5524 N N . GLY A 1 74 ? 14.289 -6.735 -0.349 1.00 62.41 74 GLY A N 5
ATOM 5525 C CA . GLY A 1 74 ? 15.141 -5.652 0.106 1.00 52.02 74 GLY A CA 5
ATOM 5526 C C . GLY A 1 74 ? 16.500 -6.138 0.569 1.00 71.01 74 GLY A C 5
ATOM 5527 O O . GLY A 1 74 ? 17.012 -5.686 1.593 1.00 44.14 74 GLY A O 5
ATOM 5531 N N . MET A 1 1 ? -2.929 -5.721 -2.273 1.00 14.33 1 MET A N 6
ATOM 5532 C CA . MET A 1 1 ? -2.048 -4.622 -1.895 1.00 53.44 1 MET A CA 6
ATOM 5533 C C . MET A 1 1 ? -0.717 -5.148 -1.369 1.00 61.13 1 MET A C 6
ATOM 5534 O O . MET A 1 1 ? -0.666 -5.811 -0.333 1.00 21.44 1 MET A O 6
ATOM 5548 N N . LEU A 1 2 ? 0.358 -4.849 -2.090 1.00 25.33 2 LEU A N 6
ATOM 5549 C CA . LEU A 1 2 ? 1.691 -5.293 -1.695 1.00 61.04 2 LEU A CA 6
ATOM 5550 C C . LEU A 1 2 ? 2.761 -4.347 -2.232 1.00 32.21 2 LEU A C 6
ATOM 5551 O O . LEU A 1 2 ? 2.601 -3.755 -3.299 1.00 63.14 2 LEU A O 6
ATOM 5567 N N . ASP A 1 3 ? 3.851 -4.212 -1.486 1.00 5.04 3 ASP A N 6
ATOM 5568 C CA . ASP A 1 3 ? 4.950 -3.341 -1.888 1.00 13.24 3 ASP A CA 6
ATOM 5569 C C . ASP A 1 3 ? 6.234 -4.140 -2.082 1.00 24.24 3 ASP A C 6
ATOM 5570 O O . ASP A 1 3 ? 6.602 -4.959 -1.238 1.00 44.43 3 ASP A O 6
ATOM 5579 N N . CYS A 1 4 ? 6.913 -3.899 -3.199 1.00 15.35 4 CYS A N 6
ATOM 5580 C CA . CYS A 1 4 ? 8.155 -4.596 -3.505 1.00 63.42 4 CYS A CA 6
ATOM 5581 C C . CYS A 1 4 ? 9.187 -3.637 -4.091 1.00 24.11 4 CYS A C 6
ATOM 5582 O O . CYS A 1 4 ? 8.853 -2.530 -4.513 1.00 13.43 4 CYS A O 6
ATOM 5589 N N . HIS A 1 5 ? 10.444 -4.070 -4.114 1.00 31.32 5 HIS A N 6
ATOM 5590 C CA . HIS A 1 5 ? 11.526 -3.251 -4.649 1.00 14.25 5 HIS A CA 6
ATOM 5591 C C . HIS A 1 5 ? 11.615 -3.391 -6.165 1.00 54.02 5 HIS A C 6
ATOM 5592 O O . HIS A 1 5 ? 11.959 -4.454 -6.682 1.00 34.35 5 HIS A O 6
ATOM 5606 N N . VAL A 1 6 ? 11.302 -2.311 -6.874 1.00 14.10 6 VAL A N 6
ATOM 5607 C CA . VAL A 1 6 ? 11.347 -2.313 -8.331 1.00 74.33 6 VAL A CA 6
ATOM 5608 C C . VAL A 1 6 ? 12.489 -1.445 -8.847 1.00 72.43 6 VAL A C 6
ATOM 5609 O O . VAL A 1 6 ? 12.424 -0.217 -8.792 1.00 10.03 6 VAL A O 6
ATOM 5622 N N . CYS A 1 7 ? 13.535 -2.092 -9.350 1.00 42.01 7 CYS A N 6
ATOM 5623 C CA . CYS A 1 7 ? 14.693 -1.380 -9.877 1.00 24.40 7 CYS A CA 6
ATOM 5624 C C . CYS A 1 7 ? 15.701 -2.354 -10.481 1.00 5.11 7 CYS A C 6
ATOM 5625 O O . CYS A 1 7 ? 15.468 -3.562 -10.517 1.00 43.32 7 CYS A O 6
ATOM 5632 N N . ALA A 1 8 ? 16.822 -1.819 -10.954 1.00 4.25 8 ALA A N 6
ATOM 5633 C CA . ALA A 1 8 ? 17.867 -2.640 -11.554 1.00 11.45 8 ALA A CA 6
ATOM 5634 C C . ALA A 1 8 ? 19.226 -1.955 -11.457 1.00 62.12 8 ALA A C 6
ATOM 5635 O O . ALA A 1 8 ? 19.353 -0.763 -11.737 1.00 51.21 8 ALA A O 6
ATOM 5642 N N . TYR A 1 9 ? 20.240 -2.716 -11.059 1.00 75.12 9 TYR A N 6
ATOM 5643 C CA . TYR A 1 9 ? 21.589 -2.182 -10.923 1.00 2.31 9 TYR A CA 6
ATOM 5644 C C . TYR A 1 9 ? 22.633 -3.260 -11.200 1.00 54.45 9 TYR A C 6
ATOM 5645 O O . TYR A 1 9 ? 22.391 -4.445 -10.977 1.00 40.02 9 TYR A O 6
ATOM 5663 N N . ASN A 1 10 ? 23.794 -2.837 -11.689 1.00 25.43 10 ASN A N 6
ATOM 5664 C CA . ASN A 1 10 ? 24.876 -3.765 -11.997 1.00 63.54 10 ASN A CA 6
ATOM 5665 C C . ASN A 1 10 ? 25.827 -3.906 -10.812 1.00 71.44 10 ASN A C 6
ATOM 5666 O O . ASN A 1 10 ? 26.989 -3.510 -10.885 1.00 63.41 10 ASN A O 6
ATOM 5677 N N . GLY A 1 11 ? 25.323 -4.474 -9.721 1.00 22.53 11 GLY A N 6
ATOM 5678 C CA . GLY A 1 11 ? 26.140 -4.658 -8.536 1.00 25.33 11 GLY A CA 6
ATOM 5679 C C . GLY A 1 11 ? 25.524 -5.632 -7.551 1.00 72.34 11 GLY A C 6
ATOM 5680 O O . GLY A 1 11 ? 24.982 -6.665 -7.946 1.00 42.13 11 GLY A O 6
ATOM 5684 N N . ASP A 1 12 ? 25.607 -5.305 -6.267 1.00 1.33 12 ASP A N 6
ATOM 5685 C CA . ASP A 1 12 ? 25.053 -6.159 -5.223 1.00 1.25 12 ASP A CA 6
ATOM 5686 C C . ASP A 1 12 ? 23.537 -6.263 -5.353 1.00 72.24 12 ASP A C 6
ATOM 5687 O O . ASP A 1 12 ? 23.010 -7.288 -5.784 1.00 65.23 12 ASP A O 6
ATOM 5696 N N . ASN A 1 13 ? 22.841 -5.195 -4.977 1.00 74.42 13 ASN A N 6
ATOM 5697 C CA . ASN A 1 13 ? 21.384 -5.168 -5.051 1.00 43.30 13 ASN A CA 6
ATOM 5698 C C . ASN A 1 13 ? 20.858 -3.746 -4.882 1.00 1.33 13 ASN A C 6
ATOM 5699 O O . ASN A 1 13 ? 21.173 -3.068 -3.903 1.00 14.20 13 ASN A O 6
ATOM 5710 N N . CYS A 1 14 ? 20.055 -3.300 -5.842 1.00 14.24 14 CYS A N 6
ATOM 5711 C CA . CYS A 1 14 ? 19.484 -1.959 -5.800 1.00 74.13 14 CYS A CA 6
ATOM 5712 C C . CYS A 1 14 ? 18.338 -1.886 -4.795 1.00 22.44 14 CYS A C 6
ATOM 5713 O O . CYS A 1 14 ? 17.833 -2.912 -4.338 1.00 12.13 14 CYS A O 6
ATOM 5720 N N . PHE A 1 15 ? 17.933 -0.667 -4.454 1.00 64.34 15 PHE A N 6
ATOM 5721 C CA . PHE A 1 15 ? 16.848 -0.460 -3.503 1.00 3.14 15 PHE A CA 6
ATOM 5722 C C . PHE A 1 15 ? 15.857 0.575 -4.025 1.00 55.25 15 PHE A C 6
ATOM 5723 O O . PHE A 1 15 ? 16.208 1.735 -4.238 1.00 33.13 15 PHE A O 6
ATOM 5740 N N . ASN A 1 16 ? 14.616 0.146 -4.231 1.00 73.35 16 ASN A N 6
ATOM 5741 C CA . ASN A 1 16 ? 13.572 1.034 -4.731 1.00 4.13 16 ASN A CA 6
ATOM 5742 C C . ASN A 1 16 ? 12.187 0.464 -4.439 1.00 44.43 16 ASN A C 6
ATOM 5743 O O . ASN A 1 16 ? 11.567 -0.187 -5.280 1.00 25.41 16 ASN A O 6
ATOM 5754 N N . PRO A 1 17 ? 11.689 0.716 -3.220 1.00 30.44 17 PRO A N 6
ATOM 5755 C CA . PRO A 1 17 ? 10.372 0.238 -2.789 1.00 54.00 17 PRO A CA 6
ATOM 5756 C C . PRO A 1 17 ? 9.232 0.952 -3.509 1.00 25.31 17 PRO A C 6
ATOM 5757 O O . PRO A 1 17 ? 9.053 2.160 -3.361 1.00 50.10 17 PRO A O 6
ATOM 5768 N N . MET A 1 18 ? 8.465 0.196 -4.288 1.00 4.01 18 MET A N 6
ATOM 5769 C CA . MET A 1 18 ? 7.342 0.757 -5.029 1.00 41.34 18 MET A CA 6
ATOM 5770 C C . MET A 1 18 ? 6.104 -0.123 -4.889 1.00 50.50 18 MET A C 6
ATOM 5771 O O . MET A 1 18 ? 6.182 -1.344 -5.018 1.00 74.42 18 MET A O 6
ATOM 5785 N N . ARG A 1 19 ? 4.964 0.506 -4.624 1.00 14.33 19 ARG A N 6
ATOM 5786 C CA . ARG A 1 19 ? 3.710 -0.220 -4.464 1.00 73.24 19 ARG A CA 6
ATOM 5787 C C . ARG A 1 19 ? 3.220 -0.759 -5.805 1.00 74.31 19 ARG A C 6
ATOM 5788 O O . ARG A 1 19 ? 3.147 -0.027 -6.792 1.00 42.41 19 ARG A O 6
ATOM 5809 N N . CYS A 1 20 ? 2.885 -2.045 -5.833 1.00 53.12 20 CYS A N 6
ATOM 5810 C CA . CYS A 1 20 ? 2.402 -2.684 -7.052 1.00 4.43 20 CYS A CA 6
ATOM 5811 C C . CYS A 1 20 ? 0.953 -2.296 -7.332 1.00 63.11 20 CYS A C 6
ATOM 5812 O O . CYS A 1 20 ? 0.208 -1.894 -6.438 1.00 40.04 20 CYS A O 6
ATOM 5819 N N . PRO A 1 21 ? 0.543 -2.420 -8.603 1.00 43.32 21 PRO A N 6
ATOM 5820 C CA . PRO A 1 21 ? -0.819 -2.088 -9.031 1.00 71.53 21 PRO A CA 6
ATOM 5821 C C . PRO A 1 21 ? -1.850 -3.078 -8.499 1.00 54.34 21 PRO A C 6
ATOM 5822 O O . PRO A 1 21 ? -1.543 -3.911 -7.647 1.00 55.41 21 PRO A O 6
ATOM 5833 N N . ALA A 1 22 ? -3.074 -2.981 -9.008 1.00 52.54 22 ALA A N 6
ATOM 5834 C CA . ALA A 1 22 ? -4.150 -3.869 -8.586 1.00 40.21 22 ALA A CA 6
ATOM 5835 C C . ALA A 1 22 ? -4.172 -5.142 -9.425 1.00 51.12 22 ALA A C 6
ATOM 5836 O O . ALA A 1 22 ? -5.236 -5.620 -9.817 1.00 54.40 22 ALA A O 6
ATOM 5843 N N . MET A 1 23 ? -2.991 -5.686 -9.698 1.00 4.10 23 MET A N 6
ATOM 5844 C CA . MET A 1 23 ? -2.876 -6.904 -10.491 1.00 24.42 23 MET A CA 6
ATOM 5845 C C . MET A 1 23 ? -1.738 -7.782 -9.978 1.00 10.54 23 MET A C 6
ATOM 5846 O O . MET A 1 23 ? -1.770 -9.004 -10.120 1.00 54.11 23 MET A O 6
ATOM 5860 N N . VAL A 1 24 ? -0.733 -7.150 -9.380 1.00 43.40 24 VAL A N 6
ATOM 5861 C CA . VAL A 1 24 ? 0.415 -7.873 -8.845 1.00 13.21 24 VAL A CA 6
ATOM 5862 C C . VAL A 1 24 ? 0.229 -8.179 -7.363 1.00 50.01 24 VAL A C 6
ATOM 5863 O O . VAL A 1 24 ? -0.240 -7.336 -6.599 1.00 31.22 24 VAL A O 6
ATOM 5876 N N . ALA A 1 25 ? 0.601 -9.391 -6.964 1.00 12.23 25 ALA A N 6
ATOM 5877 C CA . ALA A 1 25 ? 0.478 -9.808 -5.572 1.00 53.15 25 ALA A CA 6
ATOM 5878 C C . ALA A 1 25 ? 1.735 -10.531 -5.103 1.00 4.02 25 ALA A C 6
ATOM 5879 O O . ALA A 1 25 ? 1.780 -11.062 -3.993 1.00 1.33 25 ALA A O 6
ATOM 5886 N N . TYR A 1 26 ? 2.755 -10.549 -5.954 1.00 53.34 26 TYR A N 6
ATOM 5887 C CA . TYR A 1 26 ? 4.012 -11.210 -5.627 1.00 44.14 26 TYR A CA 6
ATOM 5888 C C . TYR A 1 26 ? 5.202 -10.389 -6.115 1.00 43.11 26 TYR A C 6
ATOM 5889 O O . TYR A 1 26 ? 5.088 -9.609 -7.061 1.00 70.34 26 TYR A O 6
ATOM 5907 N N . CYS A 1 27 ? 6.345 -10.571 -5.462 1.00 43.43 27 CYS A N 6
ATOM 5908 C CA . CYS A 1 27 ? 7.558 -9.848 -5.827 1.00 61.53 27 CYS A CA 6
ATOM 5909 C C . CYS A 1 27 ? 8.527 -10.758 -6.577 1.00 45.53 27 CYS A C 6
ATOM 5910 O O . CYS A 1 27 ? 8.730 -11.911 -6.200 1.00 60.33 27 CYS A O 6
ATOM 5917 N N . MET A 1 28 ? 9.124 -10.228 -7.641 1.00 33.44 28 MET A N 6
ATOM 5918 C CA . MET A 1 28 ? 10.073 -10.991 -8.443 1.00 20.43 28 MET A CA 6
ATOM 5919 C C . MET A 1 28 ? 11.479 -10.412 -8.318 1.00 72.51 28 MET A C 6
ATOM 5920 O O . MET A 1 28 ? 11.661 -9.195 -8.301 1.00 0.43 28 MET A O 6
ATOM 5934 N N . THR A 1 29 ? 12.471 -11.293 -8.231 1.00 42.11 29 THR A N 6
ATOM 5935 C CA . THR A 1 29 ? 13.860 -10.869 -8.107 1.00 20.24 29 THR A CA 6
ATOM 5936 C C . THR A 1 29 ? 14.786 -11.779 -8.906 1.00 1.13 29 THR A C 6
ATOM 5937 O O . THR A 1 29 ? 14.729 -13.003 -8.784 1.00 74.11 29 THR A O 6
ATOM 5948 N N . THR A 1 30 ? 15.641 -11.174 -9.724 1.00 44.40 30 THR A N 6
ATOM 5949 C CA . THR A 1 30 ? 16.580 -11.929 -10.544 1.00 20.22 30 THR A CA 6
ATOM 5950 C C . THR A 1 30 ? 18.011 -11.452 -10.323 1.00 53.55 30 THR A C 6
ATOM 5951 O O . THR A 1 30 ? 18.432 -10.442 -10.889 1.00 22.42 30 THR A O 6
ATOM 5962 N N . ARG A 1 31 ? 18.754 -12.183 -9.499 1.00 55.01 31 ARG A N 6
ATOM 5963 C CA . ARG A 1 31 ? 20.138 -11.833 -9.204 1.00 53.11 31 ARG A CA 6
ATOM 5964 C C . ARG A 1 31 ? 21.099 -12.643 -10.068 1.00 65.32 31 ARG A C 6
ATOM 5965 O O . ARG A 1 31 ? 21.384 -13.806 -9.778 1.00 53.10 31 ARG A O 6
ATOM 5986 N N . THR A 1 32 ? 21.598 -12.022 -11.133 1.00 11.35 32 THR A N 6
ATOM 5987 C CA . THR A 1 32 ? 22.526 -12.685 -12.040 1.00 11.31 32 THR A CA 6
ATOM 5988 C C . THR A 1 32 ? 23.971 -12.354 -11.687 1.00 3.35 32 THR A C 6
ATOM 5989 O O . THR A 1 32 ? 24.279 -11.236 -11.273 1.00 41.52 32 THR A O 6
ATOM 6000 N N . TYR A 1 33 ? 24.855 -13.332 -11.852 1.00 54.23 33 TYR A N 6
ATOM 6001 C CA . TYR A 1 33 ? 26.268 -13.144 -11.549 1.00 24.41 33 TYR A CA 6
ATOM 6002 C C . TYR A 1 33 ? 27.145 -13.810 -12.605 1.00 62.31 33 TYR A C 6
ATOM 6003 O O . TYR A 1 33 ? 27.044 -15.014 -12.843 1.00 40.04 33 TYR A O 6
ATOM 6021 N N . TYR A 1 34 ? 28.006 -13.018 -13.235 1.00 30.34 34 TYR A N 6
ATOM 6022 C CA . TYR A 1 34 ? 28.900 -13.529 -14.267 1.00 2.11 34 TYR A CA 6
ATOM 6023 C C . TYR A 1 34 ? 30.326 -13.653 -13.739 1.00 63.34 34 TYR A C 6
ATOM 6024 O O . TYR A 1 34 ? 30.969 -14.693 -13.889 1.00 72.32 34 TYR A O 6
ATOM 6042 N N . THR A 1 35 ? 30.817 -12.584 -13.119 1.00 74.25 35 THR A N 6
ATOM 6043 C CA . THR A 1 35 ? 32.166 -12.571 -12.569 1.00 61.54 35 THR A CA 6
ATOM 6044 C C . THR A 1 35 ? 32.167 -12.083 -11.125 1.00 73.04 35 THR A C 6
ATOM 6045 O O . THR A 1 35 ? 31.224 -11.441 -10.661 1.00 71.44 35 THR A O 6
ATOM 6056 N N . PRO A 1 36 ? 33.249 -12.392 -10.396 1.00 1.30 36 PRO A N 6
ATOM 6057 C CA . PRO A 1 36 ? 33.399 -11.992 -8.993 1.00 72.25 36 PRO A CA 6
ATOM 6058 C C . PRO A 1 36 ? 33.601 -10.489 -8.837 1.00 43.13 36 PRO A C 6
ATOM 6059 O O . PRO A 1 36 ? 33.646 -9.970 -7.721 1.00 72.13 36 PRO A O 6
ATOM 6070 N N . THR A 1 37 ? 33.723 -9.793 -9.963 1.00 42.43 37 THR A N 6
ATOM 6071 C CA . THR A 1 37 ? 33.922 -8.349 -9.951 1.00 54.24 37 THR A CA 6
ATOM 6072 C C . THR A 1 37 ? 32.846 -7.639 -10.765 1.00 74.34 37 THR A C 6
ATOM 6073 O O . THR A 1 37 ? 32.826 -6.411 -10.849 1.00 30.22 37 THR A O 6
ATOM 6084 N N . ARG A 1 38 ? 31.952 -8.420 -11.364 1.00 13.24 38 ARG A N 6
ATOM 6085 C CA . ARG A 1 38 ? 30.872 -7.865 -12.172 1.00 24.23 38 ARG A CA 6
ATOM 6086 C C . ARG A 1 38 ? 29.596 -8.685 -12.010 1.00 73.01 38 ARG A C 6
ATOM 6087 O O . ARG A 1 38 ? 29.547 -9.856 -12.386 1.00 14.20 38 ARG A O 6
ATOM 6108 N N . MET A 1 39 ? 28.565 -8.061 -11.448 1.00 63.52 39 MET A N 6
ATOM 6109 C CA . MET A 1 39 ? 27.288 -8.733 -11.238 1.00 23.54 39 MET A CA 6
ATOM 6110 C C . MET A 1 39 ? 26.130 -7.860 -11.708 1.00 50.50 39 MET A C 6
ATOM 6111 O O . MET A 1 39 ? 26.305 -6.671 -11.977 1.00 51.13 39 MET A O 6
ATOM 6125 N N . LYS A 1 40 ? 24.946 -8.456 -11.805 1.00 45.43 40 LYS A N 6
ATOM 6126 C CA . LYS A 1 40 ? 23.758 -7.732 -12.242 1.00 44.02 40 LYS A CA 6
ATOM 6127 C C . LYS A 1 40 ? 22.525 -8.197 -11.475 1.00 1.04 40 LYS A C 6
ATOM 6128 O O . LYS A 1 40 ? 22.346 -9.391 -11.233 1.00 14.32 40 LYS A O 6
ATOM 6147 N N . VAL A 1 41 ? 21.677 -7.247 -11.095 1.00 13.31 41 VAL A N 6
ATOM 6148 C CA . VAL A 1 41 ? 20.459 -7.559 -10.357 1.00 73.50 41 VAL A CA 6
ATOM 6149 C C . VAL A 1 41 ? 19.257 -6.826 -10.943 1.00 64.54 41 VAL A C 6
ATOM 6150 O O . VAL A 1 41 ? 19.396 -5.746 -11.517 1.00 33.03 41 VAL A O 6
ATOM 6163 N N . SER A 1 42 ? 18.078 -7.421 -10.795 1.00 60.43 42 SER A N 6
ATOM 6164 C CA . SER A 1 42 ? 16.851 -6.827 -11.313 1.00 45.41 42 SER A CA 6
ATOM 6165 C C . SER A 1 42 ? 15.643 -7.275 -10.496 1.00 44.22 42 SER A C 6
ATOM 6166 O O . SER A 1 42 ? 15.471 -8.462 -10.221 1.00 32.41 42 SER A O 6
ATOM 6174 N N . LYS A 1 43 ? 14.809 -6.315 -10.111 1.00 31.40 43 LYS A N 6
ATOM 6175 C CA . LYS A 1 43 ? 13.615 -6.608 -9.326 1.00 62.45 43 LYS A CA 6
ATOM 6176 C C . LYS A 1 43 ? 12.409 -5.848 -9.867 1.00 54.21 43 LYS A C 6
ATOM 6177 O O . LYS A 1 43 ? 12.546 -4.751 -10.408 1.00 11.53 43 LYS A O 6
ATOM 6196 N N . SER A 1 44 ? 11.227 -6.437 -9.716 1.00 71.51 44 SER A N 6
ATOM 6197 C CA . SER A 1 44 ? 9.996 -5.816 -10.191 1.00 63.15 44 SER A CA 6
ATOM 6198 C C . SER A 1 44 ? 8.774 -6.505 -9.594 1.00 34.44 44 SER A C 6
ATOM 6199 O O . SER A 1 44 ? 8.895 -7.503 -8.882 1.00 74.22 44 SER A O 6
ATOM 6207 N N . CYS A 1 45 ? 7.595 -5.966 -9.888 1.00 4.14 45 CYS A N 6
ATOM 6208 C CA . CYS A 1 45 ? 6.349 -6.527 -9.380 1.00 40.32 45 CYS A CA 6
ATOM 6209 C C . CYS A 1 45 ? 5.681 -7.408 -10.432 1.00 22.03 45 CYS A C 6
ATOM 6210 O O . CYS A 1 45 ? 5.633 -7.058 -11.611 1.00 62.31 45 CYS A O 6
ATOM 6217 N N . VAL A 1 46 ? 5.166 -8.553 -9.996 1.00 24.44 46 VAL A N 6
ATOM 6218 C CA . VAL A 1 46 ? 4.500 -9.485 -10.898 1.00 11.31 46 VAL A CA 6
ATOM 6219 C C . VAL A 1 46 ? 3.365 -10.217 -10.191 1.00 74.05 46 VAL A C 6
ATOM 6220 O O . VAL A 1 46 ? 3.379 -10.410 -8.976 1.00 30.43 46 VAL A O 6
ATOM 6233 N N . PRO A 1 47 ? 2.356 -10.636 -10.970 1.00 12.30 47 PRO A N 6
ATOM 6234 C CA . PRO A 1 47 ? 1.193 -11.355 -10.441 1.00 2.14 47 PRO A CA 6
ATOM 6235 C C . PRO A 1 47 ? 1.546 -12.763 -9.973 1.00 2.43 47 PRO A C 6
ATOM 6236 O O . PRO A 1 47 ? 1.096 -13.207 -8.916 1.00 43.33 47 PRO A O 6
ATOM 6247 N N . ARG A 1 48 ? 2.354 -13.459 -10.765 1.00 71.52 48 ARG A N 6
ATOM 6248 C CA . ARG A 1 48 ? 2.766 -14.818 -10.432 1.00 4.52 48 ARG A CA 6
ATOM 6249 C C . ARG A 1 48 ? 4.270 -14.993 -10.628 1.00 15.33 48 ARG A C 6
ATOM 6250 O O . ARG A 1 48 ? 4.817 -14.633 -11.670 1.00 53.34 48 ARG A O 6
ATOM 6271 N N . CYS A 1 49 ? 4.932 -15.548 -9.618 1.00 52.51 49 CYS A N 6
ATOM 6272 C CA . CYS A 1 49 ? 6.371 -15.770 -9.678 1.00 23.04 49 CYS A CA 6
ATOM 6273 C C . CYS A 1 49 ? 6.748 -17.079 -8.989 1.00 4.51 49 CYS A C 6
ATOM 6274 O O . CYS A 1 49 ? 6.120 -17.481 -8.010 1.00 11.14 49 CYS A O 6
ATOM 6281 N N . PHE A 1 50 ? 7.779 -17.738 -9.508 1.00 32.14 50 PHE A N 6
ATOM 6282 C CA . PHE A 1 50 ? 8.240 -19.001 -8.944 1.00 31.52 50 PHE A CA 6
ATOM 6283 C C . PHE A 1 50 ? 9.759 -19.115 -9.034 1.00 71.20 50 PHE A C 6
ATOM 6284 O O . PHE A 1 50 ? 10.410 -18.330 -9.722 1.00 41.01 50 PHE A O 6
ATOM 6301 N N . GLU A 1 51 ? 10.316 -20.098 -8.333 1.00 75.22 51 GLU A N 6
ATOM 6302 C CA . GLU A 1 51 ? 11.758 -20.314 -8.333 1.00 53.31 51 GLU A CA 6
ATOM 6303 C C . GLU A 1 51 ? 12.240 -20.765 -9.709 1.00 5.43 51 GLU A C 6
ATOM 6304 O O . GLU A 1 51 ? 11.627 -21.622 -10.345 1.00 54.54 51 GLU A O 6
ATOM 6316 N N . THR A 1 52 ? 13.345 -20.180 -10.163 1.00 22.45 52 THR A N 6
ATOM 6317 C CA . THR A 1 52 ? 13.910 -20.520 -11.462 1.00 43.54 52 THR A CA 6
ATOM 6318 C C . THR A 1 52 ? 14.730 -21.803 -11.388 1.00 12.21 52 THR A C 6
ATOM 6319 O O . THR A 1 52 ? 15.876 -21.794 -10.940 1.00 4.01 52 THR A O 6
ATOM 6330 N N . VAL A 1 53 ? 14.135 -22.906 -11.830 1.00 73.12 53 VAL A N 6
ATOM 6331 C CA . VAL A 1 53 ? 14.811 -24.198 -11.815 1.00 54.23 53 VAL A CA 6
ATOM 6332 C C . VAL A 1 53 ? 15.693 -24.371 -13.047 1.00 15.13 53 VAL A C 6
ATOM 6333 O O . VAL A 1 53 ? 15.243 -24.867 -14.080 1.00 63.02 53 VAL A O 6
ATOM 6346 N N . TYR A 1 54 ? 16.950 -23.959 -12.929 1.00 70.15 54 TYR A N 6
ATOM 6347 C CA . TYR A 1 54 ? 17.896 -24.067 -14.034 1.00 54.31 54 TYR A CA 6
ATOM 6348 C C . TYR A 1 54 ? 19.307 -24.329 -13.519 1.00 25.00 54 TYR A C 6
ATOM 6349 O O . TYR A 1 54 ? 20.059 -23.397 -13.233 1.00 2.01 54 TYR A O 6
ATOM 6367 N N . ASP A 1 55 ? 19.661 -25.604 -13.404 1.00 75.52 55 ASP A N 6
ATOM 6368 C CA . ASP A 1 55 ? 20.982 -25.992 -12.925 1.00 45.25 55 ASP A CA 6
ATOM 6369 C C . ASP A 1 55 ? 21.233 -27.478 -13.163 1.00 53.32 55 ASP A C 6
ATOM 6370 O O . ASP A 1 55 ? 20.820 -28.322 -12.369 1.00 54.04 55 ASP A O 6
ATOM 6379 N N . GLY A 1 56 ? 21.912 -27.790 -14.263 1.00 74.00 56 GLY A N 6
ATOM 6380 C CA . GLY A 1 56 ? 22.204 -29.174 -14.586 1.00 70.24 56 GLY A CA 6
ATOM 6381 C C . GLY A 1 56 ? 23.321 -29.309 -15.602 1.00 50.12 56 GLY A C 6
ATOM 6382 O O . GLY A 1 56 ? 24.297 -30.022 -15.371 1.00 24.24 56 GLY A O 6
ATOM 6386 N N . TYR A 1 57 ? 23.177 -28.624 -16.731 1.00 44.31 57 TYR A N 6
ATOM 6387 C CA . TYR A 1 57 ? 24.181 -28.673 -17.788 1.00 75.30 57 TYR A CA 6
ATOM 6388 C C . TYR A 1 57 ? 24.391 -27.294 -18.405 1.00 11.24 57 TYR A C 6
ATOM 6389 O O . TYR A 1 57 ? 25.516 -26.907 -18.719 1.00 64.24 57 TYR A O 6
ATOM 6407 N N . SER A 1 58 ? 23.299 -26.556 -18.574 1.00 14.55 58 SER A N 6
ATOM 6408 C CA . SER A 1 58 ? 23.361 -25.220 -19.155 1.00 41.21 58 SER A CA 6
ATOM 6409 C C . SER A 1 58 ? 23.951 -24.222 -18.163 1.00 22.31 58 SER A C 6
ATOM 6410 O O . SER A 1 58 ? 24.336 -24.587 -17.052 1.00 34.15 58 SER A O 6
ATOM 6418 N N . LYS A 1 59 ? 24.020 -22.960 -18.573 1.00 32.25 59 LYS A N 6
ATOM 6419 C CA . LYS A 1 59 ? 24.561 -21.907 -17.721 1.00 63.45 59 LYS A CA 6
ATOM 6420 C C . LYS A 1 59 ? 23.576 -21.540 -16.617 1.00 14.20 59 LYS A C 6
ATOM 6421 O O . LYS A 1 59 ? 22.535 -20.933 -16.876 1.00 25.51 59 LYS A O 6
ATOM 6440 N N . HIS A 1 60 ? 23.910 -21.909 -15.385 1.00 31.25 60 HIS A N 6
ATOM 6441 C CA . HIS A 1 60 ? 23.054 -21.616 -14.240 1.00 65.01 60 HIS A CA 6
ATOM 6442 C C . HIS A 1 60 ? 23.636 -20.480 -13.404 1.00 40.11 60 HIS A C 6
ATOM 6443 O O . HIS A 1 60 ? 23.583 -20.511 -12.175 1.00 40.10 60 HIS A O 6
ATOM 6457 N N . ALA A 1 61 ? 24.191 -19.479 -14.079 1.00 42.14 61 ALA A N 6
ATOM 6458 C CA . ALA A 1 61 ? 24.781 -18.333 -13.399 1.00 3.10 61 ALA A CA 6
ATOM 6459 C C . ALA A 1 61 ? 23.735 -17.257 -13.128 1.00 2.10 61 ALA A C 6
ATOM 6460 O O . ALA A 1 61 ? 24.019 -16.063 -13.228 1.00 34.23 61 ALA A O 6
ATOM 6467 N N . SER A 1 62 ? 22.525 -17.687 -12.786 1.00 22.44 62 SER A N 6
ATOM 6468 C CA . SER A 1 62 ? 21.435 -16.760 -12.505 1.00 22.33 62 SER A CA 6
ATOM 6469 C C . SER A 1 62 ? 20.392 -17.407 -11.598 1.00 3.30 62 SER A C 6
ATOM 6470 O O . SER A 1 62 ? 19.890 -18.494 -11.885 1.00 23.10 62 SER A O 6
ATOM 6478 N N . THR A 1 63 ? 20.070 -16.729 -10.500 1.00 61.43 63 THR A N 6
ATOM 6479 C CA . THR A 1 63 ? 19.088 -17.236 -9.550 1.00 25.42 63 THR A CA 6
ATOM 6480 C C . THR A 1 63 ? 17.945 -16.247 -9.360 1.00 53.30 63 THR A C 6
ATOM 6481 O O . THR A 1 63 ? 18.169 -15.050 -9.175 1.00 30.02 63 THR A O 6
ATOM 6492 N N . THR A 1 64 ? 16.716 -16.753 -9.406 1.00 42.15 64 THR A N 6
ATOM 6493 C CA . THR A 1 64 ? 15.537 -15.913 -9.240 1.00 72.10 64 THR A CA 6
ATOM 6494 C C . THR A 1 64 ? 14.812 -16.236 -7.939 1.00 15.54 64 THR A C 6
ATOM 6495 O O . THR A 1 64 ? 14.605 -17.402 -7.604 1.00 62.14 64 THR A O 6
ATOM 6506 N N . SER A 1 65 ? 14.426 -15.194 -7.208 1.00 30.43 65 SER A N 6
ATOM 6507 C CA . SER A 1 65 ? 13.726 -15.367 -5.940 1.00 72.44 65 SER A CA 6
ATOM 6508 C C . SER A 1 65 ? 12.398 -14.616 -5.946 1.00 41.23 65 SER A C 6
ATOM 6509 O O . SER A 1 65 ? 12.313 -13.486 -6.428 1.00 0.31 65 SER A O 6
ATOM 6517 N N . CYS A 1 66 ? 11.363 -15.252 -5.407 1.00 42.44 66 CYS A N 6
ATOM 6518 C CA . CYS A 1 66 ? 10.038 -14.646 -5.350 1.00 4.32 66 CYS A CA 6
ATOM 6519 C C . CYS A 1 66 ? 9.487 -14.678 -3.927 1.00 72.24 66 CYS A C 6
ATOM 6520 O O . CYS A 1 66 ? 9.925 -15.475 -3.098 1.00 23.44 66 CYS A O 6
ATOM 6527 N N . CYS A 1 67 ? 8.522 -13.806 -3.653 1.00 23.42 67 CYS A N 6
ATOM 6528 C CA . CYS A 1 67 ? 7.910 -13.734 -2.332 1.00 12.22 67 CYS A CA 6
ATOM 6529 C C . CYS A 1 67 ? 6.587 -12.975 -2.387 1.00 1.25 67 CYS A C 6
ATOM 6530 O O . CYS A 1 67 ? 6.169 -12.514 -3.448 1.00 51.41 67 CYS A O 6
ATOM 6537 N N . GLN A 1 68 ? 5.935 -12.850 -1.235 1.00 51.22 68 GLN A N 6
ATOM 6538 C CA . GLN A 1 68 ? 4.660 -12.147 -1.152 1.00 71.34 68 GLN A CA 6
ATOM 6539 C C . GLN A 1 68 ? 4.643 -11.187 0.032 1.00 23.13 68 GLN A C 6
ATOM 6540 O O . GLN A 1 68 ? 3.598 -10.642 0.388 1.00 61.10 68 GLN A O 6
ATOM 6554 N N . TYR A 1 69 ? 5.807 -10.985 0.639 1.00 3.35 69 TYR A N 6
ATOM 6555 C CA . TYR A 1 69 ? 5.926 -10.092 1.786 1.00 21.24 69 TYR A CA 6
ATOM 6556 C C . TYR A 1 69 ? 6.402 -8.709 1.353 1.00 12.22 69 TYR A C 6
ATOM 6557 O O . TYR A 1 69 ? 7.176 -8.575 0.406 1.00 41.15 69 TYR A O 6
ATOM 6575 N N . ASP A 1 70 ? 5.933 -7.683 2.055 1.00 51.12 70 ASP A N 6
ATOM 6576 C CA . ASP A 1 70 ? 6.311 -6.309 1.745 1.00 14.35 70 ASP A CA 6
ATOM 6577 C C . ASP A 1 70 ? 7.825 -6.133 1.811 1.00 34.40 70 ASP A C 6
ATOM 6578 O O . ASP A 1 70 ? 8.468 -6.555 2.773 1.00 61.10 70 ASP A O 6
ATOM 6587 N N . LEU A 1 71 ? 8.388 -5.510 0.782 1.00 13.11 71 LEU A N 6
ATOM 6588 C CA . LEU A 1 71 ? 9.827 -5.279 0.722 1.00 70.42 71 LEU A CA 6
ATOM 6589 C C . LEU A 1 71 ? 10.597 -6.565 1.007 1.00 12.10 71 LEU A C 6
ATOM 6590 O O . LEU A 1 71 ? 11.686 -6.535 1.581 1.00 51.21 71 LEU A O 6
ATOM 6606 N N . CYS A 1 72 ? 10.025 -7.693 0.601 1.00 72.42 72 CYS A N 6
ATOM 6607 C CA . CYS A 1 72 ? 10.657 -8.990 0.810 1.00 31.35 72 CYS A CA 6
ATOM 6608 C C . CYS A 1 72 ? 11.948 -9.103 0.005 1.00 51.24 72 CYS A C 6
ATOM 6609 O O . CYS A 1 72 ? 12.882 -9.798 0.403 1.00 14.41 72 CYS A O 6
ATOM 6616 N N . ASN A 1 73 ? 11.992 -8.414 -1.131 1.00 0.30 73 ASN A N 6
ATOM 6617 C CA . ASN A 1 73 ? 13.168 -8.436 -1.993 1.00 71.24 73 ASN A CA 6
ATOM 6618 C C . ASN A 1 73 ? 14.106 -7.279 -1.665 1.00 11.25 73 ASN A C 6
ATOM 6619 O O . ASN A 1 73 ? 14.874 -6.828 -2.513 1.00 64.41 73 ASN A O 6
ATOM 6630 N N . GLY A 1 74 ? 14.037 -6.802 -0.425 1.00 61.02 74 GLY A N 6
ATOM 6631 C CA . GLY A 1 74 ? 14.885 -5.702 -0.005 1.00 43.14 74 GLY A CA 6
ATOM 6632 C C . GLY A 1 74 ? 16.272 -6.161 0.401 1.00 15.02 74 GLY A C 6
ATOM 6633 O O . GLY A 1 74 ? 16.612 -6.157 1.584 1.00 33.51 74 GLY A O 6
ATOM 6637 N N . MET A 1 1 ? -2.613 -3.440 -1.691 1.00 25.11 1 MET A N 7
ATOM 6638 C CA . MET A 1 1 ? -1.580 -4.054 -2.518 1.00 2.14 1 MET A CA 7
ATOM 6639 C C . MET A 1 1 ? -0.320 -4.326 -1.701 1.00 73.13 1 MET A C 7
ATOM 6640 O O . MET A 1 1 ? -0.211 -3.902 -0.550 1.00 21.31 1 MET A O 7
ATOM 6654 N N . LEU A 1 2 ? 0.628 -5.035 -2.304 1.00 32.25 2 LEU A N 7
ATOM 6655 C CA . LEU A 1 2 ? 1.880 -5.364 -1.632 1.00 24.21 2 LEU A CA 7
ATOM 6656 C C . LEU A 1 2 ? 2.980 -4.380 -2.018 1.00 30.12 2 LEU A C 7
ATOM 6657 O O . LEU A 1 2 ? 3.005 -3.870 -3.138 1.00 22.00 2 LEU A O 7
ATOM 6673 N N . ASP A 1 3 ? 3.888 -4.120 -1.084 1.00 10.33 3 ASP A N 7
ATOM 6674 C CA . ASP A 1 3 ? 4.993 -3.199 -1.327 1.00 33.22 3 ASP A CA 7
ATOM 6675 C C . ASP A 1 3 ? 6.320 -3.948 -1.393 1.00 32.54 3 ASP A C 7
ATOM 6676 O O . ASP A 1 3 ? 6.598 -4.814 -0.562 1.00 60.45 3 ASP A O 7
ATOM 6685 N N . CYS A 1 4 ? 7.136 -3.611 -2.386 1.00 14.44 4 CYS A N 7
ATOM 6686 C CA . CYS A 1 4 ? 8.433 -4.252 -2.562 1.00 1.51 4 CYS A CA 7
ATOM 6687 C C . CYS A 1 4 ? 9.384 -3.349 -3.342 1.00 4.43 4 CYS A C 7
ATOM 6688 O O . CYS A 1 4 ? 8.983 -2.306 -3.860 1.00 62.25 4 CYS A O 7
ATOM 6695 N N . HIS A 1 5 ? 10.647 -3.756 -3.420 1.00 62.24 5 HIS A N 7
ATOM 6696 C CA . HIS A 1 5 ? 11.656 -2.985 -4.138 1.00 3.14 5 HIS A CA 7
ATOM 6697 C C . HIS A 1 5 ? 11.622 -3.301 -5.630 1.00 4.21 5 HIS A C 7
ATOM 6698 O O . HIS A 1 5 ? 12.003 -4.393 -6.053 1.00 13.34 5 HIS A O 7
ATOM 6712 N N . VAL A 1 6 ? 11.164 -2.338 -6.424 1.00 33.15 6 VAL A N 7
ATOM 6713 C CA . VAL A 1 6 ? 11.080 -2.513 -7.869 1.00 23.45 6 VAL A CA 7
ATOM 6714 C C . VAL A 1 6 ? 12.127 -1.668 -8.586 1.00 33.11 6 VAL A C 7
ATOM 6715 O O . VAL A 1 6 ? 11.971 -0.455 -8.726 1.00 53.34 6 VAL A O 7
ATOM 6728 N N . CYS A 1 7 ? 13.194 -2.317 -9.039 1.00 40.12 7 CYS A N 7
ATOM 6729 C CA . CYS A 1 7 ? 14.268 -1.626 -9.743 1.00 32.01 7 CYS A CA 7
ATOM 6730 C C . CYS A 1 7 ? 15.246 -2.624 -10.357 1.00 12.42 7 CYS A C 7
ATOM 6731 O O . CYS A 1 7 ? 15.057 -3.836 -10.256 1.00 4.51 7 CYS A O 7
ATOM 6738 N N . ALA A 1 8 ? 16.291 -2.104 -10.993 1.00 33.30 8 ALA A N 7
ATOM 6739 C CA . ALA A 1 8 ? 17.299 -2.948 -11.621 1.00 65.41 8 ALA A CA 7
ATOM 6740 C C . ALA A 1 8 ? 18.647 -2.237 -11.686 1.00 71.55 8 ALA A C 7
ATOM 6741 O O . ALA A 1 8 ? 18.725 -1.067 -12.062 1.00 31.52 8 ALA A O 7
ATOM 6748 N N . TYR A 1 9 ? 19.705 -2.951 -11.318 1.00 42.14 9 TYR A N 7
ATOM 6749 C CA . TYR A 1 9 ? 21.050 -2.387 -11.332 1.00 53.34 9 TYR A CA 7
ATOM 6750 C C . TYR A 1 9 ? 22.088 -3.461 -11.643 1.00 11.42 9 TYR A C 7
ATOM 6751 O O . TYR A 1 9 ? 21.895 -4.635 -11.332 1.00 15.14 9 TYR A O 7
ATOM 6769 N N . ASN A 1 10 ? 23.191 -3.047 -12.258 1.00 60.54 10 ASN A N 7
ATOM 6770 C CA . ASN A 1 10 ? 24.261 -3.973 -12.612 1.00 4.03 10 ASN A CA 7
ATOM 6771 C C . ASN A 1 10 ? 25.350 -3.979 -11.543 1.00 43.32 10 ASN A C 7
ATOM 6772 O O . ASN A 1 10 ? 26.492 -3.601 -11.803 1.00 71.03 10 ASN A O 7
ATOM 6783 N N . GLY A 1 11 ? 24.988 -4.411 -10.339 1.00 2.21 11 GLY A N 7
ATOM 6784 C CA . GLY A 1 11 ? 25.945 -4.458 -9.249 1.00 63.31 11 GLY A CA 7
ATOM 6785 C C . GLY A 1 11 ? 25.482 -5.343 -8.109 1.00 22.40 11 GLY A C 7
ATOM 6786 O O . GLY A 1 11 ? 25.003 -6.455 -8.332 1.00 71.15 11 GLY A O 7
ATOM 6790 N N . ASP A 1 12 ? 25.627 -4.851 -6.884 1.00 12.03 12 ASP A N 7
ATOM 6791 C CA . ASP A 1 12 ? 25.220 -5.605 -5.704 1.00 23.34 12 ASP A CA 7
ATOM 6792 C C . ASP A 1 12 ? 23.706 -5.788 -5.670 1.00 41.15 12 ASP A C 7
ATOM 6793 O O . ASP A 1 12 ? 23.191 -6.847 -6.025 1.00 21.44 12 ASP A O 7
ATOM 6802 N N . ASN A 1 13 ? 22.999 -4.747 -5.241 1.00 71.55 13 ASN A N 7
ATOM 6803 C CA . ASN A 1 13 ? 21.544 -4.794 -5.160 1.00 55.23 13 ASN A CA 7
ATOM 6804 C C . ASN A 1 13 ? 20.956 -3.386 -5.118 1.00 20.44 13 ASN A C 7
ATOM 6805 O O . ASN A 1 13 ? 21.320 -2.575 -4.266 1.00 24.21 13 ASN A O 7
ATOM 6816 N N . CYS A 1 14 ? 20.044 -3.104 -6.042 1.00 2.51 14 CYS A N 7
ATOM 6817 C CA . CYS A 1 14 ? 19.405 -1.795 -6.111 1.00 61.11 14 CYS A CA 7
ATOM 6818 C C . CYS A 1 14 ? 18.335 -1.655 -5.032 1.00 43.50 14 CYS A C 7
ATOM 6819 O O . CYS A 1 14 ? 17.835 -2.649 -4.505 1.00 42.41 14 CYS A O 7
ATOM 6826 N N . PHE A 1 15 ? 17.989 -0.413 -4.708 1.00 72.14 15 PHE A N 7
ATOM 6827 C CA . PHE A 1 15 ? 16.979 -0.142 -3.692 1.00 1.51 15 PHE A CA 7
ATOM 6828 C C . PHE A 1 15 ? 15.945 0.857 -4.205 1.00 63.42 15 PHE A C 7
ATOM 6829 O O . PHE A 1 15 ? 16.275 1.998 -4.525 1.00 74.12 15 PHE A O 7
ATOM 6846 N N . ASN A 1 16 ? 14.694 0.417 -4.281 1.00 75.51 16 ASN A N 7
ATOM 6847 C CA . ASN A 1 16 ? 13.611 1.270 -4.757 1.00 12.15 16 ASN A CA 7
ATOM 6848 C C . ASN A 1 16 ? 12.253 0.693 -4.369 1.00 32.10 16 ASN A C 7
ATOM 6849 O O . ASN A 1 16 ? 11.610 -0.020 -5.140 1.00 43.14 16 ASN A O 7
ATOM 6860 N N . PRO A 1 17 ? 11.804 1.007 -3.145 1.00 13.41 17 PRO A N 7
ATOM 6861 C CA . PRO A 1 17 ? 10.517 0.532 -2.627 1.00 64.41 17 PRO A CA 7
ATOM 6862 C C . PRO A 1 17 ? 9.332 1.179 -3.335 1.00 43.02 17 PRO A C 7
ATOM 6863 O O . PRO A 1 17 ? 9.112 2.384 -3.220 1.00 52.34 17 PRO A O 7
ATOM 6874 N N . MET A 1 18 ? 8.572 0.371 -4.067 1.00 23.43 18 MET A N 7
ATOM 6875 C CA . MET A 1 18 ? 7.408 0.866 -4.792 1.00 20.20 18 MET A CA 7
ATOM 6876 C C . MET A 1 18 ? 6.227 -0.087 -4.640 1.00 31.41 18 MET A C 7
ATOM 6877 O O . MET A 1 18 ? 6.399 -1.306 -4.622 1.00 63.23 18 MET A O 7
ATOM 6891 N N . ARG A 1 19 ? 5.028 0.476 -4.530 1.00 61.31 19 ARG A N 7
ATOM 6892 C CA . ARG A 1 19 ? 3.819 -0.325 -4.378 1.00 1.30 19 ARG A CA 7
ATOM 6893 C C . ARG A 1 19 ? 3.395 -0.929 -5.714 1.00 3.34 19 ARG A C 7
ATOM 6894 O O . ARG A 1 19 ? 3.410 -0.255 -6.744 1.00 71.24 19 ARG A O 7
ATOM 6915 N N . CYS A 1 20 ? 3.019 -2.203 -5.688 1.00 13.21 20 CYS A N 7
ATOM 6916 C CA . CYS A 1 20 ? 2.592 -2.899 -6.896 1.00 13.04 20 CYS A CA 7
ATOM 6917 C C . CYS A 1 20 ? 1.176 -2.487 -7.289 1.00 31.41 20 CYS A C 7
ATOM 6918 O O . CYS A 1 20 ? 0.385 -2.027 -6.465 1.00 72.52 20 CYS A O 7
ATOM 6925 N N . PRO A 1 21 ? 0.847 -2.656 -8.578 1.00 64.33 21 PRO A N 7
ATOM 6926 C CA . PRO A 1 21 ? -0.474 -2.310 -9.111 1.00 3.34 21 PRO A CA 7
ATOM 6927 C C . PRO A 1 21 ? -1.566 -3.248 -8.608 1.00 44.01 21 PRO A C 7
ATOM 6928 O O . PRO A 1 21 ? -1.281 -4.259 -7.966 1.00 15.41 21 PRO A O 7
ATOM 6939 N N . ALA A 1 22 ? -2.815 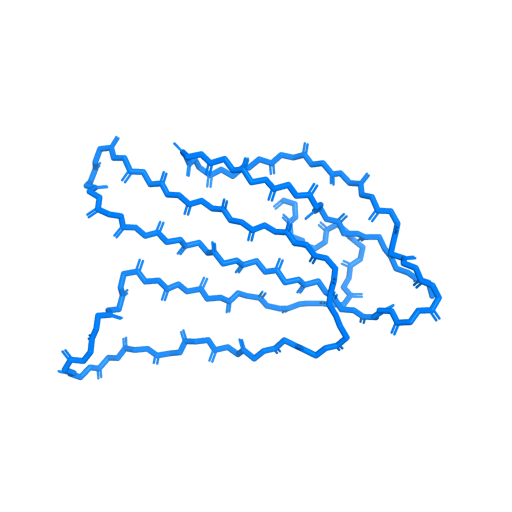-2.907 -8.905 1.00 13.10 22 ALA A N 7
ATOM 6940 C CA . ALA A 1 22 ? -3.950 -3.721 -8.485 1.00 45.42 22 ALA A CA 7
ATOM 6941 C C . ALA A 1 22 ? -4.103 -4.949 -9.376 1.00 13.05 22 ALA A C 7
ATOM 6942 O O . ALA A 1 22 ? -5.150 -5.155 -9.989 1.00 31.32 22 ALA A O 7
ATOM 6949 N N . MET A 1 23 ? -3.053 -5.761 -9.442 1.00 74.10 23 MET A N 7
ATOM 6950 C CA . MET A 1 23 ? -3.073 -6.970 -10.258 1.00 11.33 23 MET A CA 7
ATOM 6951 C C . MET A 1 23 ? -2.035 -7.974 -9.767 1.00 44.42 23 MET A C 7
ATOM 6952 O O . MET A 1 23 ? -2.262 -9.183 -9.801 1.00 24.14 23 MET A O 7
ATOM 6966 N N . VAL A 1 24 ? -0.894 -7.464 -9.312 1.00 72.23 24 VAL A N 7
ATOM 6967 C CA . VAL A 1 24 ? 0.179 -8.316 -8.814 1.00 71.42 24 VAL A CA 7
ATOM 6968 C C . VAL A 1 24 ? 0.084 -8.492 -7.303 1.00 22.52 24 VAL A C 7
ATOM 6969 O O . VAL A 1 24 ? -0.480 -7.651 -6.604 1.00 30.42 24 VAL A O 7
ATOM 6982 N N . ALA A 1 25 ? 0.641 -9.592 -6.805 1.00 11.33 25 ALA A N 7
ATOM 6983 C CA . ALA A 1 25 ? 0.622 -9.877 -5.375 1.00 73.35 25 ALA A CA 7
ATOM 6984 C C . ALA A 1 25 ? 1.830 -10.713 -4.966 1.00 73.24 25 ALA A C 7
ATOM 6985 O O . ALA A 1 25 ? 1.768 -11.482 -4.007 1.00 23.50 25 ALA A O 7
ATOM 6992 N N . TYR A 1 26 ? 2.926 -10.558 -5.700 1.00 2.01 26 TYR A N 7
ATOM 6993 C CA . TYR A 1 26 ? 4.148 -11.301 -5.415 1.00 31.21 26 TYR A CA 7
ATOM 6994 C C . TYR A 1 26 ? 5.378 -10.523 -5.873 1.00 31.51 26 TYR A C 7
ATOM 6995 O O . TYR A 1 26 ? 5.357 -9.859 -6.909 1.00 53.41 26 TYR A O 7
ATOM 7013 N N . CYS A 1 27 ? 6.450 -10.612 -5.093 1.00 21.40 27 CYS A N 7
ATOM 7014 C CA . CYS A 1 27 ? 7.691 -9.919 -5.416 1.00 11.41 27 CYS A CA 7
ATOM 7015 C C . CYS A 1 27 ? 8.738 -10.894 -5.946 1.00 32.44 27 CYS A C 7
ATOM 7016 O O . CYS A 1 27 ? 9.022 -11.915 -5.320 1.00 71.42 27 CYS A O 7
ATOM 7023 N N . MET A 1 28 ? 9.308 -10.572 -7.102 1.00 53.11 28 MET A N 7
ATOM 7024 C CA . MET A 1 28 ? 10.324 -11.419 -7.715 1.00 61.02 28 MET A CA 7
ATOM 7025 C C . MET A 1 28 ? 11.663 -10.693 -7.791 1.00 44.14 28 MET A C 7
ATOM 7026 O O . MET A 1 28 ? 11.717 -9.495 -8.074 1.00 24.34 28 MET A O 7
ATOM 7040 N N . THR A 1 29 ? 12.744 -11.425 -7.538 1.00 11.24 29 THR A N 7
ATOM 7041 C CA . THR A 1 29 ? 14.083 -10.850 -7.576 1.00 73.11 29 THR A CA 7
ATOM 7042 C C . THR A 1 29 ? 15.068 -11.797 -8.251 1.00 63.10 29 THR A C 7
ATOM 7043 O O . THR A 1 29 ? 15.340 -12.889 -7.750 1.00 13.21 29 THR A O 7
ATOM 7054 N N . THR A 1 30 ? 15.603 -11.373 -9.392 1.00 3.43 30 THR A N 7
ATOM 7055 C CA . THR A 1 30 ? 16.559 -12.183 -10.136 1.00 20.12 30 THR A CA 7
ATOM 7056 C C . THR A 1 30 ? 17.980 -11.662 -9.955 1.00 22.33 30 THR A C 7
ATOM 7057 O O . THR A 1 30 ? 18.390 -10.708 -10.615 1.00 43.31 30 THR A O 7
ATOM 7068 N N . ARG A 1 31 ? 18.728 -12.296 -9.057 1.00 14.44 31 ARG A N 7
ATOM 7069 C CA . ARG A 1 31 ? 20.104 -11.895 -8.789 1.00 34.03 31 ARG A CA 7
ATOM 7070 C C . ARG A 1 31 ? 21.083 -12.741 -9.597 1.00 2.10 31 ARG A C 7
ATOM 7071 O O . ARG A 1 31 ? 21.414 -13.864 -9.215 1.00 12.14 31 ARG A O 7
ATOM 7092 N N . THR A 1 32 ? 21.544 -12.194 -10.718 1.00 24.42 32 THR A N 7
ATOM 7093 C CA . THR A 1 32 ? 22.484 -12.898 -11.581 1.00 22.51 32 THR A CA 7
ATOM 7094 C C . THR A 1 32 ? 23.921 -12.680 -11.122 1.00 65.42 32 THR A C 7
ATOM 7095 O O . THR A 1 32 ? 24.284 -11.590 -10.681 1.00 13.45 32 THR A O 7
ATOM 7106 N N . TYR A 1 33 ? 24.737 -13.724 -11.230 1.00 55.41 33 TYR A N 7
ATOM 7107 C CA . TYR A 1 33 ? 26.135 -13.646 -10.824 1.00 71.24 33 TYR A CA 7
ATOM 7108 C C . TYR A 1 33 ? 27.041 -14.299 -11.864 1.00 52.42 33 TYR A C 7
ATOM 7109 O O . TYR A 1 33 ? 27.096 -15.524 -11.975 1.00 51.42 33 TYR A O 7
ATOM 7127 N N . TYR A 1 34 ? 27.750 -13.471 -12.624 1.00 20.14 34 TYR A N 7
ATOM 7128 C CA . TYR A 1 34 ? 28.653 -13.966 -13.656 1.00 52.32 34 TYR A CA 7
ATOM 7129 C C . TYR A 1 34 ? 30.090 -14.012 -13.147 1.00 20.45 34 TYR A C 7
ATOM 7130 O O . TYR A 1 34 ? 30.664 -15.087 -12.966 1.00 74.21 34 TYR A O 7
ATOM 7148 N N . THR A 1 35 ? 30.668 -12.837 -12.915 1.00 75.51 35 THR A N 7
ATOM 7149 C CA . THR A 1 35 ? 32.037 -12.742 -12.427 1.00 24.12 35 THR A CA 7
ATOM 7150 C C . THR A 1 35 ? 32.089 -12.065 -11.062 1.00 53.52 35 THR A C 7
ATOM 7151 O O . THR A 1 35 ? 31.159 -11.370 -10.652 1.00 13.21 35 THR A O 7
ATOM 7162 N N . PRO A 1 36 ? 33.201 -12.269 -10.341 1.00 12.33 36 PRO A N 7
ATOM 7163 C CA . PRO A 1 36 ? 33.400 -11.684 -9.011 1.00 62.41 36 PRO A CA 7
ATOM 7164 C C . PRO A 1 36 ? 33.595 -10.173 -9.065 1.00 63.15 36 PRO A C 7
ATOM 7165 O O . PRO A 1 36 ? 33.703 -9.512 -8.032 1.00 21.43 36 PRO A O 7
ATOM 7176 N N . THR A 1 37 ? 33.640 -9.630 -10.278 1.00 54.21 37 THR A N 7
ATOM 7177 C CA . THR A 1 37 ? 33.822 -8.196 -10.467 1.00 63.32 37 THR A CA 7
ATOM 7178 C C . THR A 1 37 ? 32.703 -7.607 -11.317 1.00 52.32 37 THR A C 7
ATOM 7179 O O . THR A 1 37 ? 32.652 -6.397 -11.542 1.00 23.32 37 THR A O 7
ATOM 7190 N N . ARG A 1 38 ? 31.806 -8.468 -11.787 1.00 64.11 38 ARG A N 7
ATOM 7191 C CA . ARG A 1 38 ? 30.687 -8.032 -12.613 1.00 43.32 38 ARG A CA 7
ATOM 7192 C C . ARG A 1 38 ? 29.444 -8.870 -12.331 1.00 70.23 38 ARG A C 7
ATOM 7193 O O . ARG A 1 38 ? 29.464 -10.093 -12.469 1.00 53.12 38 ARG A O 7
ATOM 7214 N N . MET A 1 39 ? 28.364 -8.204 -11.935 1.00 44.23 39 MET A N 7
ATOM 7215 C CA . MET A 1 39 ? 27.112 -8.888 -11.635 1.00 1.14 39 MET A CA 7
ATOM 7216 C C . MET A 1 39 ? 25.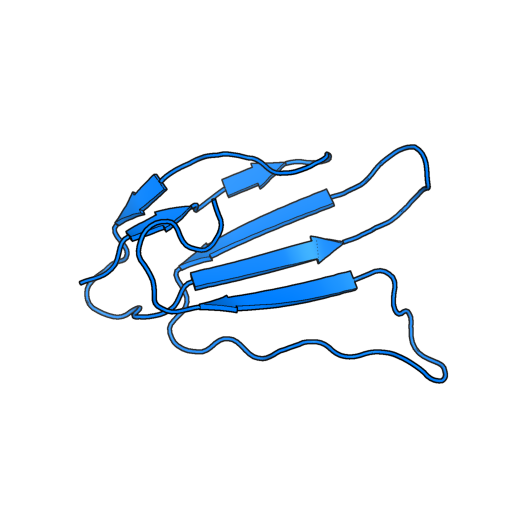915 -8.028 -12.027 1.00 0.43 39 MET A C 7
ATOM 7217 O O . MET A 1 39 ? 26.074 -6.897 -12.487 1.00 0.34 39 MET A O 7
ATOM 7231 N N . LYS A 1 40 ? 24.716 -8.570 -11.842 1.00 63.42 40 LYS A N 7
ATOM 7232 C CA . LYS A 1 40 ? 23.492 -7.853 -12.175 1.00 55.14 40 LYS A CA 7
ATOM 7233 C C . LYS A 1 40 ? 22.329 -8.330 -11.310 1.00 42.34 40 LYS A C 7
ATOM 7234 O O . LYS A 1 40 ? 22.285 -9.488 -10.896 1.00 72.22 40 LYS A O 7
ATOM 7253 N N . VAL A 1 41 ? 21.389 -7.429 -11.042 1.00 73.41 41 VAL A N 7
ATOM 7254 C CA . VAL A 1 41 ? 20.225 -7.759 -10.229 1.00 34.14 41 VAL A CA 7
ATOM 7255 C C . VAL A 1 41 ? 18.973 -7.065 -10.754 1.00 32.23 41 VAL A C 7
ATOM 7256 O O . VAL A 1 41 ? 19.049 -5.987 -11.343 1.00 62.33 41 VAL A O 7
ATOM 7269 N N . SER A 1 42 ? 17.820 -7.690 -10.535 1.00 64.41 42 SER A N 7
ATOM 7270 C CA . SER A 1 42 ? 16.551 -7.135 -10.989 1.00 41.43 42 SER A CA 7
ATOM 7271 C C . SER A 1 42 ? 15.427 -7.483 -10.018 1.00 40.02 42 SER A C 7
ATOM 7272 O O . SER A 1 42 ? 15.293 -8.629 -9.590 1.00 25.43 42 SER A O 7
ATOM 7280 N N . LYS A 1 43 ? 14.620 -6.485 -9.675 1.00 1.23 43 LYS A N 7
ATOM 7281 C CA . LYS A 1 43 ? 13.506 -6.683 -8.755 1.00 52.05 43 LYS A CA 7
ATOM 7282 C C . LYS A 1 43 ? 12.250 -5.983 -9.264 1.00 53.12 43 LYS A C 7
ATOM 7283 O O . LYS A 1 43 ? 12.296 -4.822 -9.671 1.00 62.11 43 LYS A O 7
ATOM 7302 N N . SER A 1 44 ? 11.128 -6.696 -9.237 1.00 1.21 44 SER A N 7
ATOM 7303 C CA . SER A 1 44 ? 9.860 -6.143 -9.698 1.00 33.24 44 SER A CA 7
ATOM 7304 C C . SER A 1 44 ? 8.693 -7.022 -9.258 1.00 14.34 44 SER A C 7
ATOM 7305 O O . SER A 1 44 ? 8.882 -8.167 -8.848 1.00 25.32 44 SER A O 7
ATOM 7313 N N . CYS A 1 45 ? 7.484 -6.477 -9.345 1.00 40.44 45 CYS A N 7
ATOM 7314 C CA . CYS A 1 45 ? 6.284 -7.208 -8.957 1.00 24.24 45 CYS A CA 7
ATOM 7315 C C . CYS A 1 45 ? 5.753 -8.040 -10.121 1.00 25.05 45 CYS A C 7
ATOM 7316 O O . CYS A 1 45 ? 5.434 -7.508 -11.183 1.00 53.55 45 CYS A O 7
ATOM 7323 N N . VAL A 1 46 ? 5.662 -9.350 -9.912 1.00 1.44 46 VAL A N 7
ATOM 7324 C CA . VAL A 1 46 ? 5.169 -10.256 -10.942 1.00 11.41 46 VAL A CA 7
ATOM 7325 C C . VAL A 1 46 ? 3.997 -11.085 -10.429 1.00 70.12 46 VAL A C 7
ATOM 7326 O O . VAL A 1 46 ? 3.874 -11.360 -9.235 1.00 64.55 46 VAL A O 7
ATOM 7339 N N . PRO A 1 47 ? 3.113 -11.494 -11.352 1.00 24.44 47 PRO A N 7
ATOM 7340 C CA . PRO A 1 47 ? 1.935 -12.300 -11.017 1.00 3.23 47 PRO A CA 7
ATOM 7341 C C . PRO A 1 47 ? 2.303 -13.719 -10.598 1.00 3.05 47 PRO A C 7
ATOM 7342 O O . PRO A 1 47 ? 1.834 -14.215 -9.573 1.00 3.11 47 PRO A O 7
ATOM 7353 N N . ARG A 1 48 ? 3.145 -14.367 -11.396 1.00 24.24 48 ARG A N 7
ATOM 7354 C CA . ARG A 1 48 ? 3.576 -15.730 -11.107 1.00 75.00 48 ARG A CA 7
ATOM 7355 C C . ARG A 1 48 ? 5.027 -15.754 -10.636 1.00 14.13 48 ARG A C 7
ATOM 7356 O O . ARG A 1 48 ? 5.845 -14.942 -11.068 1.00 54.55 48 ARG A O 7
ATOM 7377 N N . CYS A 1 49 ? 5.339 -16.690 -9.746 1.00 30.10 49 CYS A N 7
ATOM 7378 C CA . CYS A 1 49 ? 6.690 -16.820 -9.214 1.00 62.24 49 CYS A CA 7
ATOM 7379 C C . CYS A 1 49 ? 7.563 -17.655 -10.147 1.00 24.35 49 CYS A C 7
ATOM 7380 O O . CYS A 1 49 ? 7.140 -18.700 -10.642 1.00 15.21 49 CYS A O 7
ATOM 7387 N N . PHE A 1 50 ? 8.785 -17.188 -10.381 1.00 0.33 50 PHE A N 7
ATOM 7388 C CA . PHE A 1 50 ? 9.718 -17.890 -11.254 1.00 23.35 50 PHE A CA 7
ATOM 7389 C C . PHE A 1 50 ? 11.020 -18.201 -10.520 1.00 40.24 50 PHE A C 7
ATOM 7390 O O . PHE A 1 50 ? 12.051 -17.578 -10.774 1.00 75.33 50 PHE A O 7
ATOM 7407 N N . GLU A 1 51 ? 10.963 -19.168 -9.610 1.00 2.54 51 GLU A N 7
ATOM 7408 C CA . GLU A 1 51 ? 12.137 -19.560 -8.839 1.00 1.45 51 GLU A CA 7
ATOM 7409 C C . GLU A 1 51 ? 13.222 -20.126 -9.750 1.00 4.32 51 GLU A C 7
ATOM 7410 O O . GLU A 1 51 ? 12.985 -20.389 -10.929 1.00 73.21 51 GLU A O 7
ATOM 7422 N N . THR A 1 52 ? 14.416 -20.310 -9.195 1.00 4.03 52 THR A N 7
ATOM 7423 C CA . THR A 1 52 ? 15.539 -20.843 -9.956 1.00 42.41 52 THR A CA 7
ATOM 7424 C C . THR A 1 52 ? 15.361 -22.332 -10.230 1.00 11.51 52 THR A C 7
ATOM 7425 O O . THR A 1 52 ? 15.225 -23.131 -9.304 1.00 23.50 52 THR A O 7
ATOM 7436 N N . VAL A 1 53 ? 15.363 -22.698 -11.508 1.00 14.03 53 VAL A N 7
ATOM 7437 C CA . VAL A 1 53 ? 15.203 -24.092 -11.903 1.00 71.14 53 VAL A CA 7
ATOM 7438 C C . VAL A 1 53 ? 15.940 -24.382 -13.206 1.00 4.42 53 VAL A C 7
ATOM 7439 O O . VAL A 1 53 ? 15.364 -24.293 -14.290 1.00 64.45 53 VAL A O 7
ATOM 7452 N N . TYR A 1 54 ? 17.218 -24.728 -13.091 1.00 74.14 54 TYR A N 7
ATOM 7453 C CA . TYR A 1 54 ? 18.036 -25.029 -14.260 1.00 74.23 54 TYR A CA 7
ATOM 7454 C C . TYR A 1 54 ? 19.032 -26.143 -13.955 1.00 62.34 54 TYR A C 7
ATOM 7455 O O . TYR A 1 54 ? 19.547 -26.243 -12.842 1.00 22.33 54 TYR A O 7
ATOM 7473 N N . ASP A 1 55 ? 19.299 -26.978 -14.954 1.00 24.25 55 ASP A N 7
ATOM 7474 C CA . ASP A 1 55 ? 20.236 -28.085 -14.795 1.00 34.03 55 ASP A CA 7
ATOM 7475 C C . ASP A 1 55 ? 20.605 -28.683 -16.149 1.00 1.23 55 ASP A C 7
ATOM 7476 O O . ASP A 1 55 ? 19.913 -29.562 -16.660 1.00 62.20 55 ASP A O 7
ATOM 7485 N N . GLY A 1 56 ? 21.701 -28.198 -16.725 1.00 52.11 56 GLY A N 7
ATOM 7486 C CA . GLY A 1 56 ? 22.142 -28.695 -18.015 1.00 44.00 56 GLY A CA 7
ATOM 7487 C C . GLY A 1 56 ? 23.595 -28.365 -18.297 1.00 73.03 56 GLY A C 7
ATOM 7488 O O . GLY A 1 56 ? 24.403 -29.258 -18.553 1.00 50.13 56 GLY A O 7
ATOM 7492 N N . TYR A 1 57 ? 23.927 -27.080 -18.252 1.00 41.23 57 TYR A N 7
ATOM 7493 C CA . TYR A 1 57 ? 25.291 -26.634 -18.509 1.00 43.34 57 TYR A CA 7
ATOM 7494 C C . TYR A 1 57 ? 25.729 -25.598 -17.479 1.00 1.34 57 TYR A C 7
ATOM 7495 O O . TYR A 1 57 ? 26.448 -25.914 -16.531 1.00 13.04 57 TYR A O 7
ATOM 7513 N N . SER A 1 58 ? 25.289 -24.358 -17.672 1.00 25.25 58 SER A N 7
ATOM 7514 C CA . SER A 1 58 ? 25.638 -23.273 -16.761 1.00 75.43 58 SER A CA 7
ATOM 7515 C C . SER A 1 58 ? 24.646 -22.120 -16.886 1.00 63.33 58 SER A C 7
ATOM 7516 O O . SER A 1 58 ? 24.968 -20.973 -16.577 1.00 12.15 58 SER A O 7
ATOM 7524 N N . LYS A 1 59 ? 23.438 -22.434 -17.343 1.00 4.23 59 LYS A N 7
ATOM 7525 C CA . LYS A 1 59 ? 22.397 -21.426 -17.508 1.00 65.35 59 LYS A CA 7
ATOM 7526 C C . LYS A 1 59 ? 21.726 -21.113 -16.175 1.00 61.01 59 LYS A C 7
ATOM 7527 O O . LYS A 1 59 ? 20.803 -20.301 -16.109 1.00 50.42 59 LYS A O 7
ATOM 7546 N N . HIS A 1 60 ? 22.196 -21.761 -15.114 1.00 64.21 60 HIS A N 7
ATOM 7547 C CA . HIS A 1 60 ? 21.642 -21.550 -13.782 1.00 4.35 60 HIS A CA 7
ATOM 7548 C C . HIS A 1 60 ? 22.461 -20.519 -13.010 1.00 42.01 60 HIS A C 7
ATOM 7549 O O . HIS A 1 60 ? 22.583 -20.597 -11.788 1.00 72.41 60 HIS A O 7
ATOM 7563 N N . ALA A 1 61 ? 23.021 -19.554 -13.733 1.00 21.24 61 ALA A N 7
ATOM 7564 C CA . ALA A 1 61 ? 23.827 -18.508 -13.116 1.00 0.10 61 ALA A CA 7
ATOM 7565 C C . ALA A 1 61 ? 22.959 -17.333 -12.677 1.00 62.32 61 ALA A C 7
ATOM 7566 O O . ALA A 1 61 ? 23.434 -16.202 -12.575 1.00 23.44 61 ALA A O 7
ATOM 7573 N N . SER A 1 62 ? 21.685 -17.609 -12.420 1.00 55.11 62 SER A N 7
ATOM 7574 C CA . SER A 1 62 ? 20.749 -16.574 -11.997 1.00 0.54 62 SER A CA 7
ATOM 7575 C C . SER A 1 62 ? 19.755 -17.123 -10.978 1.00 21.21 62 SER A C 7
ATOM 7576 O O . SER A 1 62 ? 18.913 -17.960 -11.303 1.00 74.41 62 SER A O 7
ATOM 7584 N N . THR A 1 63 ? 19.860 -16.646 -9.741 1.00 54.24 63 THR A N 7
ATOM 7585 C CA . THR A 1 63 ? 18.972 -17.089 -8.674 1.00 2.14 63 THR A CA 7
ATOM 7586 C C . THR A 1 63 ? 17.740 -16.197 -8.577 1.00 51.30 63 THR A C 7
ATOM 7587 O O . THR A 1 63 ? 17.845 -14.970 -8.593 1.00 44.23 63 THR A O 7
ATOM 7598 N N . THR A 1 64 ? 16.570 -16.820 -8.476 1.00 30.03 64 THR A N 7
ATOM 7599 C CA . THR A 1 64 ? 15.317 -16.082 -8.377 1.00 30.31 64 THR A CA 7
ATOM 7600 C C . THR A 1 64 ? 14.602 -16.386 -7.065 1.00 71.54 64 THR A C 7
ATOM 7601 O O . THR A 1 64 ? 14.418 -17.548 -6.703 1.00 30.24 64 THR A O 7
ATOM 7612 N N . SER A 1 65 ? 14.200 -15.335 -6.358 1.00 72.23 65 SER A N 7
ATOM 7613 C CA . SER A 1 65 ? 13.507 -15.490 -5.085 1.00 30.43 65 SER A CA 7
ATOM 7614 C C . SER A 1 65 ? 12.140 -14.813 -5.124 1.00 23.24 65 SER A C 7
ATOM 7615 O O . SER A 1 65 ? 12.004 -13.692 -5.614 1.00 74.00 65 SER A O 7
ATOM 7623 N N . CYS A 1 66 ? 11.131 -15.503 -4.603 1.00 55.52 66 CYS A N 7
ATOM 7624 C CA . CYS A 1 66 ? 9.774 -14.970 -4.578 1.00 35.43 66 CYS A CA 7
ATOM 7625 C C . CYS A 1 66 ? 9.277 -14.815 -3.143 1.00 71.31 66 CYS A C 7
ATOM 7626 O O . CYS A 1 66 ? 9.649 -15.587 -2.259 1.00 33.33 66 CYS A O 7
ATOM 7633 N N . CYS A 1 67 ? 8.434 -13.812 -2.920 1.00 23.42 67 CYS A N 7
ATOM 7634 C CA . CYS A 1 67 ? 7.886 -13.555 -1.594 1.00 11.51 67 CYS A CA 7
ATOM 7635 C C . CYS A 1 67 ? 6.611 -12.720 -1.685 1.00 64.22 67 CYS A C 7
ATOM 7636 O O . CYS A 1 67 ? 6.224 -12.278 -2.766 1.00 71.44 67 CYS A O 7
ATOM 7643 N N . GLN A 1 68 ? 5.966 -12.509 -0.543 1.00 33.42 68 GLN A N 7
ATOM 7644 C CA . GLN A 1 68 ? 4.735 -11.729 -0.494 1.00 41.32 68 GLN A CA 7
ATOM 7645 C C . GLN A 1 68 ? 4.739 -10.780 0.700 1.00 41.01 68 GLN A C 7
ATOM 7646 O O . GLN A 1 68 ? 3.703 -10.226 1.069 1.00 22.41 68 GLN A O 7
ATOM 7660 N N . TYR A 1 69 ? 5.910 -10.597 1.300 1.00 61.22 69 TYR A N 7
ATOM 7661 C CA . TYR A 1 69 ? 6.048 -9.717 2.454 1.00 22.43 69 TYR A CA 7
ATOM 7662 C C . TYR A 1 69 ? 6.535 -8.335 2.031 1.00 61.04 69 TYR A C 7
ATOM 7663 O O . TYR A 1 69 ? 7.296 -8.199 1.072 1.00 34.20 69 TYR A O 7
ATOM 7681 N N . ASP A 1 70 ? 6.091 -7.312 2.753 1.00 64.04 70 ASP A N 7
ATOM 7682 C CA . ASP A 1 70 ? 6.482 -5.939 2.454 1.00 22.12 70 ASP A CA 7
ATOM 7683 C C . ASP A 1 70 ? 8.001 -5.801 2.422 1.00 61.34 70 ASP A C 7
ATOM 7684 O O . ASP A 1 70 ? 8.693 -6.215 3.353 1.00 11.31 70 ASP A O 7
ATOM 7693 N N . LEU A 1 71 ? 8.514 -5.219 1.343 1.00 21.23 71 LEU A N 7
ATOM 7694 C CA . LEU A 1 71 ? 9.952 -5.028 1.188 1.00 11.41 71 LEU A CA 7
ATOM 7695 C C . LEU A 1 71 ? 10.708 -6.320 1.478 1.00 30.15 71 LEU A C 7
ATOM 7696 O O . LEU A 1 71 ? 11.811 -6.297 2.026 1.00 33.51 71 LEU A O 7
ATOM 7712 N N . CYS A 1 72 ? 10.109 -7.446 1.106 1.00 31.31 72 CYS A N 7
ATOM 7713 C CA . CYS A 1 72 ? 10.725 -8.749 1.324 1.00 24.33 72 CYS A CA 7
ATOM 7714 C C . CYS A 1 72 ? 11.997 -8.895 0.494 1.00 25.12 72 CYS A C 7
ATOM 7715 O O . CYS A 1 72 ? 12.917 -9.621 0.871 1.00 55.04 72 CYS A O 7
ATOM 7722 N N . ASN A 1 73 ? 12.042 -8.199 -0.637 1.00 61.12 73 ASN A N 7
ATOM 7723 C CA . ASN A 1 73 ? 13.201 -8.251 -1.521 1.00 51.13 73 ASN A CA 7
ATOM 7724 C C . ASN A 1 73 ? 14.159 -7.100 -1.230 1.00 50.23 73 ASN A C 7
ATOM 7725 O O . ASN A 1 73 ? 14.918 -6.675 -2.100 1.00 54.35 73 ASN A O 7
ATOM 7736 N N . GLY A 1 74 ? 14.118 -6.600 0.001 1.00 4.21 74 GLY A N 7
ATOM 7737 C CA . GLY A 1 74 ? 14.988 -5.503 0.386 1.00 74.25 74 GLY A CA 7
ATOM 7738 C C . GLY A 1 74 ? 16.355 -5.978 0.836 1.00 11.42 74 GLY A C 7
ATOM 7739 O O . GLY A 1 74 ? 16.514 -6.455 1.960 1.00 45.43 74 GLY A O 7
ATOM 7743 N N . MET A 1 1 ? -2.748 -5.507 -0.689 1.00 23.43 1 MET A N 8
ATOM 7744 C CA . MET A 1 1 ? -1.662 -4.677 -1.197 1.00 12.31 1 MET A CA 8
ATOM 7745 C C . MET A 1 1 ? -0.311 -5.188 -0.707 1.00 12.12 1 MET A C 8
ATOM 7746 O O . MET A 1 1 ? -0.209 -5.760 0.380 1.00 52.54 1 MET A O 8
ATOM 7760 N N . LEU A 1 2 ? 0.723 -4.979 -1.514 1.00 23.34 2 LEU A N 8
ATOM 7761 C CA . LEU A 1 2 ? 2.069 -5.420 -1.162 1.00 11.51 2 LEU A CA 8
ATOM 7762 C C . LEU A 1 2 ? 3.113 -4.421 -1.649 1.00 45.44 2 LEU A C 8
ATOM 7763 O O . LEU A 1 2 ? 2.920 -3.751 -2.664 1.00 43.13 2 LEU A O 8
ATOM 7779 N N . ASP A 1 3 ? 4.221 -4.328 -0.921 1.00 55.52 3 ASP A N 8
ATOM 7780 C CA . ASP A 1 3 ? 5.298 -3.413 -1.281 1.00 52.11 3 ASP A CA 8
ATOM 7781 C C . ASP A 1 3 ? 6.611 -4.167 -1.469 1.00 54.25 3 ASP A C 8
ATOM 7782 O O . ASP A 1 3 ? 7.028 -4.935 -0.602 1.00 0.41 3 ASP A O 8
ATOM 7791 N N . CYS A 1 4 ? 7.257 -3.944 -2.609 1.00 12.31 4 CYS A N 8
ATOM 7792 C CA . CYS A 1 4 ? 8.521 -4.602 -2.913 1.00 63.41 4 CYS A CA 8
ATOM 7793 C C . CYS A 1 4 ? 9.507 -3.623 -3.543 1.00 42.31 4 CYS A C 8
ATOM 7794 O O . CYS A 1 4 ? 9.123 -2.544 -3.997 1.00 63.31 4 CYS A O 8
ATOM 7801 N N . HIS A 1 5 ? 10.780 -4.006 -3.567 1.00 51.23 5 HIS A N 8
ATOM 7802 C CA . HIS A 1 5 ? 11.821 -3.162 -4.142 1.00 64.04 5 HIS A CA 8
ATOM 7803 C C . HIS A 1 5 ? 11.886 -3.334 -5.657 1.00 33.51 5 HIS A C 8
ATOM 7804 O O . HIS A 1 5 ? 12.429 -4.319 -6.157 1.00 60.35 5 HIS A O 8
ATOM 7818 N N . VAL A 1 6 ? 11.327 -2.371 -6.382 1.00 12.52 6 VAL A N 8
ATOM 7819 C CA . VAL A 1 6 ? 11.321 -2.416 -7.839 1.00 51.51 6 VAL A CA 8
ATOM 7820 C C . VAL A 1 6 ? 12.419 -1.532 -8.421 1.00 13.14 6 VAL A C 8
ATOM 7821 O O . VAL A 1 6 ? 12.375 -0.307 -8.298 1.00 64.32 6 VAL A O 8
ATOM 7834 N N . CYS A 1 7 ? 13.403 -2.161 -9.055 1.00 13.52 7 CYS A N 8
ATOM 7835 C CA . CYS A 1 7 ? 14.513 -1.433 -9.656 1.00 43.54 7 CYS A CA 8
ATOM 7836 C C . CYS A 1 7 ? 15.480 -2.390 -10.348 1.00 2.43 7 CYS A C 8
ATOM 7837 O O . CYS A 1 7 ? 15.358 -3.608 -10.224 1.00 42.14 7 CYS A O 8
ATOM 7844 N N . ALA A 1 8 ? 16.441 -1.829 -11.075 1.00 13.50 8 ALA A N 8
ATOM 7845 C CA . ALA A 1 8 ? 17.430 -2.631 -11.784 1.00 13.02 8 ALA A CA 8
ATOM 7846 C C . ALA A 1 8 ? 18.791 -1.944 -11.792 1.00 11.42 8 ALA A C 8
ATOM 7847 O O . ALA A 1 8 ? 18.909 -0.783 -12.185 1.00 14.32 8 ALA A O 8
ATOM 7854 N N . TYR A 1 9 ? 19.816 -2.667 -11.355 1.00 11.31 9 TYR A N 8
ATOM 7855 C CA . TYR A 1 9 ? 21.169 -2.125 -11.309 1.00 12.12 9 TYR A CA 8
ATOM 7856 C C . TYR A 1 9 ? 22.199 -3.206 -11.621 1.00 4.31 9 TYR A C 8
ATOM 7857 O O . TYR A 1 9 ? 21.996 -4.380 -11.314 1.00 43.42 9 TYR A O 8
ATOM 7875 N N . ASN A 1 10 ? 23.307 -2.799 -12.233 1.00 11.02 10 ASN A N 8
ATOM 7876 C CA . ASN A 1 10 ? 24.371 -3.731 -12.587 1.00 72.51 10 ASN A CA 8
ATOM 7877 C C . ASN A 1 10 ? 25.453 -3.757 -11.511 1.00 54.25 10 ASN A C 8
ATOM 7878 O O . ASN A 1 10 ? 26.587 -3.343 -11.747 1.00 60.53 10 ASN A O 8
ATOM 7889 N N . GLY A 1 11 ? 25.092 -4.246 -10.329 1.00 23.13 11 GLY A N 8
ATOM 7890 C CA . GLY A 1 11 ? 26.043 -4.317 -9.235 1.00 10.05 11 GLY A CA 8
ATOM 7891 C C . GLY A 1 11 ? 25.580 -5.238 -8.123 1.00 63.23 11 GLY A C 8
ATOM 7892 O O . GLY A 1 11 ? 25.047 -6.317 -8.384 1.00 10.14 11 GLY A O 8
ATOM 7896 N N . ASP A 1 12 ? 25.786 -4.814 -6.881 1.00 52.13 12 ASP A N 8
ATOM 7897 C CA . ASP A 1 12 ? 25.386 -5.609 -5.726 1.00 4.12 12 ASP A CA 8
ATOM 7898 C C . ASP A 1 12 ? 23.874 -5.809 -5.700 1.00 42.13 12 ASP A C 8
ATOM 7899 O O . ASP A 1 12 ? 23.375 -6.884 -6.029 1.00 70.02 12 ASP A O 8
ATOM 7908 N N . ASN A 1 13 ? 23.151 -4.766 -5.306 1.00 40.33 13 ASN A N 8
ATOM 7909 C CA . ASN A 1 13 ? 21.696 -4.827 -5.236 1.00 74.51 13 ASN A CA 8
ATOM 7910 C C . ASN A 1 13 ? 21.098 -3.430 -5.102 1.00 33.32 13 ASN A C 8
ATOM 7911 O O . ASN A 1 13 ? 21.459 -2.672 -4.201 1.00 62.13 13 ASN A O 8
ATOM 7922 N N . CYS A 1 14 ? 20.180 -3.096 -6.003 1.00 64.12 14 CYS A N 8
ATOM 7923 C CA . CYS A 1 14 ? 19.531 -1.791 -5.987 1.00 2.12 14 CYS A CA 8
ATOM 7924 C C . CYS A 1 14 ? 18.464 -1.728 -4.898 1.00 2.23 14 CYS A C 8
ATOM 7925 O O . CYS A 1 14 ? 17.982 -2.758 -4.425 1.00 43.50 14 CYS A O 8
ATOM 7932 N N . PHE A 1 15 ? 18.099 -0.512 -4.504 1.00 45.02 15 PHE A N 8
ATOM 7933 C CA . PHE A 1 15 ? 17.090 -0.314 -3.471 1.00 2.45 15 PHE A CA 8
ATOM 7934 C C . PHE A 1 15 ? 16.060 0.723 -3.908 1.00 74.15 15 PHE A C 8
ATOM 7935 O O . PHE A 1 15 ? 16.387 1.891 -4.112 1.00 52.15 15 PHE A O 8
ATOM 7952 N N . ASN A 1 16 ? 14.813 0.285 -4.051 1.00 52.23 16 ASN A N 8
ATOM 7953 C CA . ASN A 1 16 ? 13.734 1.174 -4.466 1.00 55.12 16 ASN A CA 8
ATOM 7954 C C . ASN A 1 16 ? 12.373 0.566 -4.141 1.00 14.11 16 ASN A C 8
ATOM 7955 O O . ASN A 1 16 ? 11.757 -0.115 -4.961 1.00 63.41 16 ASN A O 8
ATOM 7966 N N . PRO A 1 17 ? 11.890 0.818 -2.915 1.00 71.20 17 PRO A N 8
ATOM 7967 C CA . PRO A 1 17 ? 10.596 0.306 -2.453 1.00 64.31 17 PRO A CA 8
ATOM 7968 C C . PRO A 1 17 ? 9.422 0.975 -3.160 1.00 23.44 17 PRO A C 8
ATOM 7969 O O . PRO A 1 17 ? 9.275 2.196 -3.118 1.00 60.42 17 PRO A O 8
ATOM 7980 N N . MET A 1 18 ? 8.589 0.167 -3.807 1.00 61.41 18 MET A N 8
ATOM 7981 C CA . MET A 1 18 ? 7.427 0.682 -4.521 1.00 75.54 18 MET A CA 8
ATOM 7982 C C . MET A 1 18 ? 6.236 -0.260 -4.372 1.00 71.33 18 MET A C 8
ATOM 7983 O O . MET A 1 18 ? 6.368 -1.473 -4.537 1.00 33.22 18 MET A O 8
ATOM 7997 N N . ARG A 1 19 ? 5.075 0.306 -4.060 1.00 32.23 19 ARG A N 8
ATOM 7998 C CA . ARG A 1 19 ? 3.862 -0.484 -3.887 1.00 73.11 19 ARG A CA 8
ATOM 7999 C C . ARG A 1 19 ? 3.313 -0.940 -5.236 1.00 63.11 19 ARG A C 8
ATOM 8000 O O . ARG A 1 19 ? 3.244 -0.160 -6.186 1.00 43.12 19 ARG A O 8
ATOM 8021 N N . CYS A 1 20 ? 2.925 -2.209 -5.313 1.00 11.43 20 CYS A N 8
ATOM 8022 C CA . CYS A 1 20 ? 2.384 -2.770 -6.544 1.00 54.05 20 CYS A CA 8
ATOM 8023 C C . CYS A 1 20 ? 0.945 -2.311 -6.765 1.00 71.51 20 CYS A C 8
ATOM 8024 O O . CYS A 1 20 ? 0.237 -1.935 -5.831 1.00 11.11 20 CYS A O 8
ATOM 8031 N N . PRO A 1 21 ? 0.501 -2.344 -8.030 1.00 42.44 21 PRO A N 8
ATOM 8032 C CA . PRO A 1 21 ? -0.856 -1.936 -8.404 1.00 14.22 21 PRO A CA 8
ATOM 8033 C C . PRO A 1 21 ? -1.914 -2.915 -7.905 1.00 4.32 21 PRO A C 8
ATOM 8034 O O . PRO A 1 21 ? -1.614 -3.828 -7.137 1.00 21.24 21 PRO A O 8
ATOM 8045 N N . ALA A 1 22 ? -3.151 -2.718 -8.347 1.00 14.11 22 ALA A N 8
ATOM 8046 C CA . ALA A 1 22 ? -4.252 -3.585 -7.947 1.00 34.22 22 ALA A CA 8
ATOM 8047 C C . ALA A 1 22 ? -4.347 -4.807 -8.855 1.00 52.50 22 ALA A C 8
ATOM 8048 O O . ALA A 1 22 ? -5.422 -5.140 -9.352 1.00 54.33 22 ALA A O 8
ATOM 8055 N N . MET A 1 23 ? -3.215 -5.469 -9.067 1.00 71.45 23 MET A N 8
ATOM 8056 C CA . MET A 1 23 ? -3.172 -6.655 -9.916 1.00 43.41 23 MET A CA 8
ATOM 8057 C C . MET A 1 23 ? -2.027 -7.575 -9.506 1.00 20.52 23 MET A C 8
ATOM 8058 O O . MET A 1 23 ? -2.135 -8.798 -9.602 1.00 54.02 23 MET A O 8
ATOM 8072 N N . VAL A 1 24 ? -0.930 -6.981 -9.048 1.00 1.31 24 VAL A N 8
ATOM 8073 C CA . VAL A 1 24 ? 0.235 -7.748 -8.622 1.00 54.22 24 VAL A CA 8
ATOM 8074 C C . VAL A 1 24 ? 0.146 -8.106 -7.143 1.00 2.41 24 VAL A C 8
ATOM 8075 O O . VAL A 1 24 ? -0.330 -7.314 -6.330 1.00 5.12 24 VAL A O 8
ATOM 8088 N N . ALA A 1 25 ? 0.608 -9.304 -6.801 1.00 4.21 25 ALA A N 8
ATOM 8089 C CA . ALA A 1 25 ? 0.584 -9.766 -5.419 1.00 1.03 25 ALA A CA 8
ATOM 8090 C C . ALA A 1 25 ? 1.807 -10.621 -5.104 1.00 2.50 25 ALA A C 8
ATOM 8091 O O . ALA A 1 25 ? 1.748 -11.521 -4.266 1.00 64.14 25 ALA A O 8
ATOM 8098 N N . TYR A 1 26 ? 2.914 -10.333 -5.780 1.00 74.25 26 TYR A N 8
ATOM 8099 C CA . TYR A 1 26 ? 4.150 -11.078 -5.575 1.00 2.20 26 TYR A CA 8
ATOM 8100 C C . TYR A 1 26 ? 5.357 -10.270 -6.044 1.00 32.34 26 TYR A C 8
ATOM 8101 O O . TYR A 1 26 ? 5.256 -9.459 -6.965 1.00 23.14 26 TYR A O 8
ATOM 8119 N N . CYS A 1 27 ? 6.498 -10.499 -5.403 1.00 43.11 27 CYS A N 8
ATOM 8120 C CA . CYS A 1 27 ? 7.726 -9.794 -5.752 1.00 60.43 27 CYS A CA 8
ATOM 8121 C C . CYS A 1 27 ? 8.669 -10.701 -6.538 1.00 74.14 27 CYS A C 8
ATOM 8122 O O . CYS A 1 27 ? 8.997 -11.803 -6.099 1.00 12.33 27 CYS A O 8
ATOM 8129 N N . MET A 1 28 ? 9.100 -10.229 -7.703 1.00 42.03 28 MET A N 8
ATOM 8130 C CA . MET A 1 28 ? 10.006 -10.996 -8.550 1.00 62.31 28 MET A CA 8
ATOM 8131 C C . MET A 1 28 ? 11.433 -10.469 -8.438 1.00 0.42 28 MET A C 8
ATOM 8132 O O . MET A 1 28 ? 11.657 -9.258 -8.395 1.00 23.40 28 MET A O 8
ATOM 8146 N N . THR A 1 29 ? 12.396 -11.384 -8.390 1.00 60.12 29 THR A N 8
ATOM 8147 C CA . THR A 1 29 ? 13.801 -11.011 -8.281 1.00 54.15 29 THR A CA 8
ATOM 8148 C C . THR A 1 29 ? 14.667 -11.854 -9.210 1.00 21.44 29 THR A C 8
ATOM 8149 O O . THR A 1 29 ? 14.505 -13.072 -9.292 1.00 74.40 29 THR A O 8
ATOM 8160 N N . THR A 1 30 ? 15.590 -11.200 -9.908 1.00 12.32 30 THR A N 8
ATOM 8161 C CA . THR A 1 30 ? 16.482 -11.889 -10.831 1.00 21.52 30 THR A CA 8
ATOM 8162 C C . THR A 1 30 ? 17.916 -11.392 -10.685 1.00 33.23 30 THR A C 8
ATOM 8163 O O . THR A 1 30 ? 18.284 -10.358 -11.242 1.00 13.11 30 THR A O 8
ATOM 8174 N N . ARG A 1 31 ? 18.721 -12.135 -9.933 1.00 21.41 31 ARG A N 8
ATOM 8175 C CA . ARG A 1 31 ? 20.115 -11.769 -9.714 1.00 1.15 31 ARG A CA 8
ATOM 8176 C C . ARG A 1 31 ? 21.034 -12.531 -10.664 1.00 33.30 31 ARG A C 8
ATOM 8177 O O . ARG A 1 31 ? 21.329 -13.708 -10.450 1.00 1.41 31 ARG A O 8
ATOM 8198 N N . THR A 1 32 ? 21.483 -11.853 -11.716 1.00 34.51 32 THR A N 8
ATOM 8199 C CA . THR A 1 32 ? 22.366 -12.466 -12.700 1.00 33.51 32 THR A CA 8
ATOM 8200 C C . THR A 1 32 ? 23.829 -12.297 -12.307 1.00 33.44 32 THR A C 8
ATOM 8201 O O . THR A 1 32 ? 24.178 -11.389 -11.552 1.00 32.41 32 THR A O 8
ATOM 8212 N N . TYR A 1 33 ? 24.680 -13.176 -12.823 1.00 24.42 33 TYR A N 8
ATOM 8213 C CA . TYR A 1 33 ? 26.107 -13.125 -12.524 1.00 34.13 33 TYR A CA 8
ATOM 8214 C C . TYR A 1 33 ? 26.936 -13.267 -13.797 1.00 14.43 33 TYR A C 8
ATOM 8215 O O . TYR A 1 33 ? 27.097 -14.366 -14.327 1.00 53.13 33 TYR A O 8
ATOM 8233 N N . TYR A 1 34 ? 27.460 -12.146 -14.281 1.00 32.23 34 TYR A N 8
ATOM 8234 C CA . TYR A 1 34 ? 28.271 -12.143 -15.492 1.00 62.12 34 TYR A CA 8
ATOM 8235 C C . TYR A 1 34 ? 29.726 -12.476 -15.174 1.00 51.45 34 TYR A C 8
ATOM 8236 O O . TYR A 1 34 ? 30.238 -13.523 -15.572 1.00 12.20 34 TYR A O 8
ATOM 8254 N N . THR A 1 35 ? 30.388 -11.576 -14.454 1.00 10.24 35 THR A N 8
ATOM 8255 C CA . THR A 1 35 ? 31.783 -11.771 -14.082 1.00 25.22 35 THR A CA 8
ATOM 8256 C C . THR A 1 35 ? 31.941 -11.870 -12.569 1.00 13.43 35 THR A C 8
ATOM 8257 O O . THR A 1 35 ? 31.075 -11.447 -11.802 1.00 21.43 35 THR A O 8
ATOM 8268 N N . PRO A 1 36 ? 33.072 -12.439 -12.126 1.00 74.23 36 PRO A N 8
ATOM 8269 C CA . PRO A 1 36 ? 33.369 -12.605 -10.701 1.00 2.15 36 PRO A CA 8
ATOM 8270 C C . PRO A 1 36 ? 33.653 -11.276 -10.009 1.00 54.32 36 PRO A C 8
ATOM 8271 O O . PRO A 1 36 ? 33.826 -11.221 -8.791 1.00 70.51 36 PRO A O 8
ATOM 8282 N N . THR A 1 37 ? 33.698 -10.203 -10.794 1.00 21.51 37 THR A N 8
ATOM 8283 C CA . THR A 1 37 ? 33.961 -8.874 -10.257 1.00 61.23 37 THR A CA 8
ATOM 8284 C C . THR A 1 37 ? 32.835 -7.908 -10.607 1.00 5.41 37 THR A C 8
ATOM 8285 O O . THR A 1 37 ? 32.841 -6.753 -10.180 1.00 2.11 37 THR A O 8
ATOM 8296 N N . ARG A 1 38 ? 31.871 -8.387 -11.385 1.00 53.33 38 ARG A N 8
ATOM 8297 C CA . ARG A 1 38 ? 30.738 -7.564 -11.792 1.00 41.14 38 ARG A CA 8
ATOM 8298 C C . ARG A 1 38 ? 29.466 -8.401 -11.891 1.00 51.51 38 ARG A C 8
ATOM 8299 O O . ARG A 1 38 ? 29.457 -9.463 -12.511 1.00 70.52 38 ARG A O 8
ATOM 8320 N N . MET A 1 39 ? 28.394 -7.913 -11.275 1.00 20.12 39 MET A N 8
ATOM 8321 C CA . MET A 1 39 ? 27.116 -8.616 -11.294 1.00 43.21 39 MET A CA 8
ATOM 8322 C C . MET A 1 39 ? 25.968 -7.649 -11.567 1.00 22.25 39 MET A C 8
ATOM 8323 O O . MET A 1 39 ? 26.167 -6.436 -11.635 1.00 22.04 39 MET A O 8
ATOM 8337 N N . LYS A 1 40 ? 24.766 -8.194 -11.722 1.00 44.11 40 LYS A N 8
ATOM 8338 C CA . LYS A 1 40 ? 23.585 -7.380 -11.986 1.00 65.42 40 LYS A CA 8
ATOM 8339 C C . LYS A 1 40 ? 22.369 -7.931 -11.248 1.00 63.04 40 LYS A C 8
ATOM 8340 O O . LYS A 1 40 ? 22.309 -9.119 -10.930 1.00 2.43 40 LYS A O 8
ATOM 8359 N N . VAL A 1 41 ? 21.401 -7.061 -10.981 1.00 11.42 41 VAL A N 8
ATOM 8360 C CA . VAL A 1 41 ? 20.185 -7.461 -10.283 1.00 12.41 41 VAL A CA 8
ATOM 8361 C C . VAL A 1 41 ? 18.961 -6.768 -10.871 1.00 74.12 41 VAL A C 8
ATOM 8362 O O . VAL A 1 41 ? 19.043 -5.635 -11.344 1.00 1.52 41 VAL A O 8
ATOM 8375 N N . SER A 1 42 ? 17.825 -7.458 -10.838 1.00 53.34 42 SER A N 8
ATOM 8376 C CA . SER A 1 42 ? 16.583 -6.910 -11.372 1.00 33.45 42 SER A CA 8
ATOM 8377 C C . SER A 1 42 ? 15.392 -7.333 -10.516 1.00 52.24 42 SER A C 8
ATOM 8378 O O . SER A 1 42 ? 15.183 -8.520 -10.264 1.00 2.41 42 SER A O 8
ATOM 8386 N N . LYS A 1 43 ? 14.613 -6.352 -10.073 1.00 33.21 43 LYS A N 8
ATOM 8387 C CA . LYS A 1 43 ? 13.441 -6.619 -9.247 1.00 22.21 43 LYS A CA 8
ATOM 8388 C C . LYS A 1 43 ? 12.241 -5.809 -9.727 1.00 1.15 43 LYS A C 8
ATOM 8389 O O . LYS A 1 43 ? 12.391 -4.688 -10.213 1.00 4.15 43 LYS A O 8
ATOM 8408 N N . SER A 1 44 ? 11.051 -6.383 -9.585 1.00 54.22 44 SER A N 8
ATOM 8409 C CA . SER A 1 44 ? 9.825 -5.714 -10.006 1.00 70.33 44 SER A CA 8
ATOM 8410 C C . SER A 1 44 ? 8.600 -6.400 -9.409 1.00 53.41 44 SER A C 8
ATOM 8411 O O . SER A 1 44 ? 8.706 -7.459 -8.791 1.00 71.40 44 SER A O 8
ATOM 8419 N N . CYS A 1 45 ? 7.436 -5.787 -9.598 1.00 51.31 45 CYS A N 8
ATOM 8420 C CA . CYS A 1 45 ? 6.189 -6.335 -9.079 1.00 30.12 45 CYS A CA 8
ATOM 8421 C C . CYS A 1 45 ? 5.455 -7.131 -10.154 1.00 50.35 45 CYS A C 8
ATOM 8422 O O . CYS A 1 45 ? 5.132 -6.604 -11.219 1.00 74.33 45 CYS A O 8
ATOM 8429 N N . VAL A 1 46 ? 5.195 -8.402 -9.868 1.00 72.41 46 VAL A N 8
ATOM 8430 C CA . VAL A 1 46 ? 4.498 -9.271 -10.809 1.00 51.13 46 VAL A CA 8
ATOM 8431 C C . VAL A 1 46 ? 3.435 -10.105 -10.104 1.00 15.12 46 VAL A C 8
ATOM 8432 O O . VAL A 1 46 ? 3.540 -10.415 -8.917 1.00 71.41 46 VAL A O 8
ATOM 8445 N N . PRO A 1 47 ? 2.384 -10.478 -10.850 1.00 10.14 47 PRO A N 8
ATOM 8446 C CA . PRO A 1 47 ? 1.281 -11.282 -10.317 1.00 35.44 47 PRO A CA 8
ATOM 8447 C C . PRO A 1 47 ? 1.701 -12.717 -10.016 1.00 43.14 47 PRO A C 8
ATOM 8448 O O . PRO A 1 47 ? 1.365 -13.266 -8.967 1.00 55.21 47 PRO A O 8
ATOM 8459 N N . ARG A 1 48 ? 2.439 -13.319 -10.944 1.00 3.45 48 ARG A N 8
ATOM 8460 C CA . ARG A 1 48 ? 2.905 -14.690 -10.778 1.00 24.03 48 ARG A CA 8
ATOM 8461 C C . ARG A 1 48 ? 4.378 -14.814 -11.158 1.00 10.52 48 ARG A C 8
ATOM 8462 O O . ARG A 1 48 ? 4.751 -14.608 -12.313 1.00 64.32 48 ARG A O 8
ATOM 8483 N N . CYS A 1 49 ? 5.210 -15.150 -10.178 1.00 44.51 49 CYS A N 8
ATOM 8484 C CA . CYS A 1 49 ? 6.642 -15.300 -10.408 1.00 42.42 49 CYS A CA 8
ATOM 8485 C C . CYS A 1 49 ? 7.064 -16.760 -10.277 1.00 20.30 49 CYS A C 8
ATOM 8486 O O . CYS A 1 49 ? 6.588 -17.479 -9.398 1.00 11.32 49 CYS A O 8
ATOM 8493 N N . PHE A 1 50 ? 7.961 -17.193 -11.157 1.00 54.33 50 PHE A N 8
ATOM 8494 C CA . PHE A 1 50 ? 8.447 -18.568 -11.141 1.00 13.50 50 PHE A CA 8
ATOM 8495 C C . PHE A 1 50 ? 9.970 -18.605 -11.053 1.00 14.14 50 PHE A C 8
ATOM 8496 O O . PHE A 1 50 ? 10.657 -17.785 -11.660 1.00 53.23 50 PHE A O 8
ATOM 8513 N N . GLU A 1 51 ? 10.489 -19.563 -10.291 1.00 11.43 51 GLU A N 8
ATOM 8514 C CA . GLU A 1 51 ? 11.930 -19.706 -10.122 1.00 1.14 51 GLU A CA 8
ATOM 8515 C C . GLU A 1 51 ? 12.599 -20.076 -11.442 1.00 52.35 51 GLU A C 8
ATOM 8516 O O . GLU A 1 51 ? 11.927 -20.375 -12.430 1.00 73.30 51 GLU A O 8
ATOM 8528 N N . THR A 1 52 ? 13.928 -20.052 -11.453 1.00 40.13 52 THR A N 8
ATOM 8529 C CA . THR A 1 52 ? 14.689 -20.382 -12.652 1.00 33.43 52 THR A CA 8
ATOM 8530 C C . THR A 1 52 ? 14.688 -21.885 -12.906 1.00 71.34 52 THR A C 8
ATOM 8531 O O . THR A 1 52 ? 15.061 -22.673 -12.037 1.00 11.23 52 THR A O 8
ATOM 8542 N N . VAL A 1 53 ? 14.267 -22.278 -14.105 1.00 1.43 53 VAL A N 8
ATOM 8543 C CA . VAL A 1 53 ? 14.220 -23.687 -14.475 1.00 33.13 53 VAL A CA 8
ATOM 8544 C C . VAL A 1 53 ? 15.355 -24.044 -15.428 1.00 54.51 53 VAL A C 8
ATOM 8545 O O . VAL A 1 53 ? 15.765 -23.227 -16.254 1.00 24.55 53 VAL A O 8
ATOM 8558 N N . TYR A 1 54 ? 15.857 -25.267 -15.309 1.00 63.32 54 TYR A N 8
ATOM 8559 C CA . TYR A 1 54 ? 16.947 -25.732 -16.159 1.00 51.04 54 TYR A CA 8
ATOM 8560 C C . TYR A 1 54 ? 16.946 -27.254 -16.263 1.00 74.13 54 TYR A C 8
ATOM 8561 O O . TYR A 1 54 ? 16.091 -27.926 -15.686 1.00 23.35 54 TYR A O 8
ATOM 8579 N N . ASP A 1 55 ? 17.909 -27.791 -17.004 1.00 4.54 55 ASP A N 8
ATOM 8580 C CA . ASP A 1 55 ? 18.022 -29.233 -17.183 1.00 63.31 55 ASP A CA 8
ATOM 8581 C C . ASP A 1 55 ? 19.386 -29.604 -17.756 1.00 64.54 55 ASP A C 8
ATOM 8582 O O . ASP A 1 55 ? 19.530 -29.808 -18.961 1.00 43.22 55 ASP A O 8
ATOM 8591 N N . GLY A 1 56 ? 20.386 -29.690 -16.884 1.00 43.00 56 GLY A N 8
ATOM 8592 C CA . GLY A 1 56 ? 21.726 -30.035 -17.323 1.00 31.15 56 GLY A CA 8
ATOM 8593 C C . GLY A 1 56 ? 22.621 -30.456 -16.174 1.00 63.32 56 GLY A C 8
ATOM 8594 O O . GLY A 1 56 ? 22.727 -31.643 -15.863 1.00 51.12 56 GLY A O 8
ATOM 8598 N N . TYR A 1 57 ? 23.269 -29.483 -15.544 1.00 31.04 57 TYR A N 8
ATOM 8599 C CA . TYR A 1 57 ? 24.163 -29.759 -14.426 1.00 24.42 57 TYR A CA 8
ATOM 8600 C C . TYR A 1 57 ? 23.942 -28.763 -13.292 1.00 31.34 57 TYR A C 8
ATOM 8601 O O . TYR A 1 57 ? 23.308 -29.082 -12.285 1.00 43.15 57 TYR A O 8
ATOM 8619 N N . SER A 1 58 ? 24.468 -27.555 -13.463 1.00 4.02 58 SER A N 8
ATOM 8620 C CA . SER A 1 58 ? 24.332 -26.512 -12.453 1.00 51.43 58 SER A CA 8
ATOM 8621 C C . SER A 1 58 ? 24.445 -25.127 -13.084 1.00 61.12 58 SER A C 8
ATOM 8622 O O . SER A 1 58 ? 25.526 -24.539 -13.131 1.00 30.31 58 SER A O 8
ATOM 8630 N N . LYS A 1 59 ? 23.321 -24.611 -13.569 1.00 72.22 59 LYS A N 8
ATOM 8631 C CA . LYS A 1 59 ? 23.291 -23.296 -14.197 1.00 15.51 59 LYS A CA 8
ATOM 8632 C C . LYS A 1 59 ? 23.035 -22.205 -13.162 1.00 3.42 59 LYS A C 8
ATOM 8633 O O . LYS A 1 59 ? 21.891 -21.820 -12.920 1.00 34.34 59 LYS A O 8
ATOM 8652 N N . HIS A 1 60 ? 24.109 -21.708 -12.555 1.00 34.34 60 HIS A N 8
ATOM 8653 C CA . HIS A 1 60 ? 24.000 -20.659 -11.547 1.00 23.42 60 HIS A CA 8
ATOM 8654 C C . HIS A 1 60 ? 24.307 -19.292 -12.150 1.00 65.23 60 HIS A C 8
ATOM 8655 O O . HIS A 1 60 ? 24.832 -18.408 -11.474 1.00 35.04 60 HIS A O 8
ATOM 8669 N N . ALA A 1 61 ? 23.978 -19.127 -13.427 1.00 64.03 61 ALA A N 8
ATOM 8670 C CA . ALA A 1 61 ? 24.218 -17.868 -14.121 1.00 50.31 61 ALA A CA 8
ATOM 8671 C C . ALA A 1 61 ? 23.067 -16.892 -13.900 1.00 44.42 61 ALA A C 8
ATOM 8672 O O . ALA A 1 61 ? 23.189 -15.700 -14.182 1.00 4.53 61 ALA A O 8
ATOM 8679 N N . SER A 1 62 ? 21.950 -17.405 -13.395 1.00 63.43 62 SER A N 8
ATOM 8680 C CA . SER A 1 62 ? 20.776 -16.579 -13.141 1.00 32.41 62 SER A CA 8
ATOM 8681 C C . SER A 1 62 ? 19.884 -17.215 -12.079 1.00 23.15 62 SER A C 8
ATOM 8682 O O . SER A 1 62 ? 19.262 -18.252 -12.312 1.00 23.24 62 SER A O 8
ATOM 8690 N N . THR A 1 63 ? 19.827 -16.585 -10.909 1.00 72.40 63 THR A N 8
ATOM 8691 C CA . THR A 1 63 ? 19.013 -17.088 -9.809 1.00 64.43 63 THR A CA 8
ATOM 8692 C C . THR A 1 63 ? 17.805 -16.192 -9.565 1.00 31.14 63 THR A C 8
ATOM 8693 O O . THR A 1 63 ? 17.940 -15.067 -9.082 1.00 41.04 63 THR A O 8
ATOM 8704 N N . THR A 1 64 ? 16.622 -16.697 -9.899 1.00 75.32 64 THR A N 8
ATOM 8705 C CA . THR A 1 64 ? 15.389 -15.942 -9.716 1.00 74.12 64 THR A CA 8
ATOM 8706 C C . THR A 1 64 ? 14.660 -16.377 -8.450 1.00 4.04 64 THR A C 8
ATOM 8707 O O . THR A 1 64 ? 14.565 -17.568 -8.155 1.00 23.32 64 THR A O 8
ATOM 8718 N N . SER A 1 65 ? 14.147 -15.404 -7.704 1.00 10.21 65 SER A N 8
ATOM 8719 C CA . SER A 1 65 ? 13.429 -15.687 -6.466 1.00 43.54 65 SER A CA 8
ATOM 8720 C C . SER A 1 65 ? 12.074 -14.985 -6.452 1.00 24.32 65 SER A C 8
ATOM 8721 O O . SER A 1 65 ? 11.892 -13.947 -7.089 1.00 63.51 65 SER A O 8
ATOM 8729 N N . CYS A 1 66 ? 11.126 -15.560 -5.720 1.00 11.22 66 CYS A N 8
ATOM 8730 C CA . CYS A 1 66 ? 9.787 -14.992 -5.621 1.00 34.42 66 CYS A CA 8
ATOM 8731 C C . CYS A 1 66 ? 9.283 -15.034 -4.181 1.00 3.02 66 CYS A C 8
ATOM 8732 O O . CYS A 1 66 ? 9.522 -16.000 -3.456 1.00 35.43 66 CYS A O 8
ATOM 8739 N N . CYS A 1 67 ? 8.586 -13.979 -3.773 1.00 73.01 67 CYS A N 8
ATOM 8740 C CA . CYS A 1 67 ? 8.048 -13.893 -2.421 1.00 22.34 67 CYS A CA 8
ATOM 8741 C C . CYS A 1 67 ? 6.814 -12.997 -2.382 1.00 33.23 67 CYS A C 8
ATOM 8742 O O . CYS A 1 67 ? 6.471 -12.353 -3.373 1.00 62.30 67 CYS A O 8
ATOM 8749 N N . GLN A 1 68 ? 6.151 -12.962 -1.230 1.00 41.21 68 GLN A N 8
ATOM 8750 C CA . GLN A 1 68 ? 4.955 -12.145 -1.063 1.00 32.25 68 GLN A CA 8
ATOM 8751 C C . GLN A 1 68 ? 5.061 -11.274 0.184 1.00 0.54 68 GLN A C 8
ATOM 8752 O O . GLN A 1 68 ? 4.071 -10.699 0.638 1.00 4.52 68 GLN A O 8
ATOM 8766 N N . TYR A 1 69 ? 6.267 -11.180 0.734 1.00 72.41 69 TYR A N 8
ATOM 8767 C CA . TYR A 1 69 ? 6.502 -10.381 1.930 1.00 13.04 69 TYR A CA 8
ATOM 8768 C C . TYR A 1 69 ? 7.015 -8.991 1.565 1.00 35.31 69 TYR A C 8
ATOM 8769 O O . TYR A 1 69 ? 7.753 -8.825 0.595 1.00 65.35 69 TYR A O 8
ATOM 8787 N N . ASP A 1 70 ? 6.617 -7.996 2.350 1.00 22.23 70 ASP A N 8
ATOM 8788 C CA . ASP A 1 70 ? 7.037 -6.620 2.112 1.00 30.03 70 ASP A CA 8
ATOM 8789 C C . ASP A 1 70 ? 8.558 -6.520 2.043 1.00 14.01 70 ASP A C 8
ATOM 8790 O O . ASP A 1 70 ? 9.264 -7.016 2.922 1.00 12.33 70 ASP A O 8
ATOM 8799 N N . LEU A 1 71 ? 9.056 -5.877 0.993 1.00 72.02 71 LEU A N 8
ATOM 8800 C CA . LEU A 1 71 ? 10.493 -5.713 0.808 1.00 45.52 71 LEU A CA 8
ATOM 8801 C C . LEU A 1 71 ? 11.224 -7.035 1.014 1.00 20.55 71 LEU A C 8
ATOM 8802 O O . LEU A 1 71 ? 12.338 -7.067 1.538 1.00 1.31 71 LEU A O 8
ATOM 8818 N N . CYS A 1 72 ? 10.590 -8.127 0.598 1.00 43.31 72 CYS A N 8
ATOM 8819 C CA . CYS A 1 72 ? 11.180 -9.453 0.735 1.00 34.11 72 CYS A CA 8
ATOM 8820 C C . CYS A 1 72 ? 12.418 -9.592 -0.146 1.00 10.13 72 CYS A C 8
ATOM 8821 O O . CYS A 1 72 ? 13.366 -10.294 0.205 1.00 53.34 72 CYS A O 8
ATOM 8828 N N . ASN A 1 73 ? 12.402 -8.917 -1.291 1.00 35.33 73 ASN A N 8
ATOM 8829 C CA . ASN A 1 73 ? 13.523 -8.965 -2.222 1.00 74.33 73 ASN A CA 8
ATOM 8830 C C . ASN A 1 73 ? 14.605 -7.967 -1.823 1.00 11.11 73 ASN A C 8
ATOM 8831 O O . ASN A 1 73 ? 15.747 -8.062 -2.270 1.00 1.40 73 ASN A O 8
ATOM 8842 N N . GLY A 1 74 ? 14.236 -7.010 -0.977 1.00 4.42 74 GLY A N 8
ATOM 8843 C CA . GLY A 1 74 ? 15.187 -6.008 -0.531 1.00 12.34 74 GLY A CA 8
ATOM 8844 C C . GLY A 1 74 ? 15.708 -5.155 -1.670 1.00 63.13 74 GLY A C 8
ATOM 8845 O O . GLY A 1 74 ? 16.861 -4.724 -1.655 1.00 23.43 74 GLY A O 8
ATOM 8849 N N . MET A 1 1 ? -2.141 -4.830 -3.487 1.00 22.24 1 MET A N 9
ATOM 8850 C CA . MET A 1 1 ? -1.975 -4.532 -2.069 1.00 5.22 1 MET A CA 9
ATOM 8851 C C . MET A 1 1 ? -0.648 -5.079 -1.550 1.00 54.31 1 MET A C 9
ATOM 8852 O O . MET A 1 1 ? -0.609 -5.790 -0.545 1.00 71.24 1 MET A O 9
ATOM 8866 N N . LEU A 1 2 ? 0.436 -4.743 -2.241 1.00 15.23 2 LEU A N 9
ATOM 8867 C CA . LEU A 1 2 ? 1.764 -5.201 -1.850 1.00 3.44 2 LEU A CA 9
ATOM 8868 C C . LEU A 1 2 ? 2.842 -4.263 -2.384 1.00 64.31 2 LEU A C 9
ATOM 8869 O O . LEU A 1 2 ? 2.700 -3.688 -3.463 1.00 73.12 2 LEU A O 9
ATOM 8885 N N . ASP A 1 3 ? 3.921 -4.116 -1.623 1.00 63.22 3 ASP A N 9
ATOM 8886 C CA . ASP A 1 3 ? 5.026 -3.251 -2.022 1.00 32.44 3 ASP A CA 9
ATOM 8887 C C . ASP A 1 3 ? 6.317 -4.051 -2.167 1.00 11.11 3 ASP A C 9
ATOM 8888 O O . ASP A 1 3 ? 6.693 -4.811 -1.274 1.00 73.21 3 ASP A O 9
ATOM 8897 N N . CYS A 1 4 ? 6.992 -3.875 -3.298 1.00 14.10 4 CYS A N 9
ATOM 8898 C CA . CYS A 1 4 ? 8.240 -4.580 -3.562 1.00 72.41 4 CYS A CA 9
ATOM 8899 C C . CYS A 1 4 ? 9.279 -3.640 -4.166 1.00 72.12 4 CYS A C 9
ATOM 8900 O O . CYS A 1 4 ? 8.955 -2.531 -4.593 1.00 71.43 4 CYS A O 9
ATOM 8907 N N . HIS A 1 5 ? 10.529 -4.091 -4.199 1.00 11.12 5 HIS A N 9
ATOM 8908 C CA . HIS A 1 5 ? 11.616 -3.291 -4.751 1.00 50.44 5 HIS A CA 9
ATOM 8909 C C . HIS A 1 5 ? 11.689 -3.446 -6.267 1.00 72.14 5 HIS A C 9
ATOM 8910 O O . HIS A 1 5 ? 11.975 -4.529 -6.778 1.00 22.23 5 HIS A O 9
ATOM 8924 N N . VAL A 1 6 ? 11.427 -2.357 -6.982 1.00 52.55 6 VAL A N 9
ATOM 8925 C CA . VAL A 1 6 ? 11.463 -2.372 -8.440 1.00 11.30 6 VAL A CA 9
ATOM 8926 C C . VAL A 1 6 ? 12.609 -1.517 -8.970 1.00 55.03 6 VAL A C 9
ATOM 8927 O O . VAL A 1 6 ? 12.534 -0.288 -8.966 1.00 4.22 6 VAL A O 9
ATOM 8940 N N . CYS A 1 7 ? 13.668 -2.175 -9.428 1.00 22.54 7 CYS A N 9
ATOM 8941 C CA . CYS A 1 7 ? 14.831 -1.477 -9.962 1.00 70.21 7 CYS A CA 9
ATOM 8942 C C . CYS A 1 7 ? 15.875 -2.468 -10.468 1.00 25.11 7 CYS A C 9
ATOM 8943 O O . CYS A 1 7 ? 15.647 -3.677 -10.473 1.00 65.40 7 CYS A O 9
ATOM 8950 N N . ALA A 1 8 ? 17.022 -1.946 -10.892 1.00 74.12 8 ALA A N 9
ATOM 8951 C CA . ALA A 1 8 ? 18.102 -2.784 -11.398 1.00 11.04 8 ALA A CA 9
ATOM 8952 C C . ALA A 1 8 ? 19.454 -2.099 -11.226 1.00 73.51 8 ALA A C 9
ATOM 8953 O O . ALA A 1 8 ? 19.596 -0.908 -11.501 1.00 3.32 8 ALA A O 9
ATOM 8960 N N . TYR A 1 9 ? 20.443 -2.860 -10.770 1.00 52.21 9 TYR A N 9
ATOM 8961 C CA . TYR A 1 9 ? 21.783 -2.325 -10.559 1.00 32.30 9 TYR A CA 9
ATOM 8962 C C . TYR A 1 9 ? 22.844 -3.378 -10.865 1.00 52.12 9 TYR A C 9
ATOM 8963 O O . TYR A 1 9 ? 22.584 -4.578 -10.789 1.00 13.14 9 TYR A O 9
ATOM 8981 N N . ASN A 1 10 ? 24.042 -2.918 -11.212 1.00 14.10 10 ASN A N 9
ATOM 8982 C CA . ASN A 1 10 ? 25.144 -3.819 -11.530 1.00 54.31 10 ASN A CA 9
ATOM 8983 C C . ASN A 1 10 ? 26.026 -4.052 -10.307 1.00 41.55 10 ASN A C 9
ATOM 8984 O O . ASN A 1 10 ? 27.199 -3.682 -10.296 1.00 43.32 10 ASN A O 9
ATOM 8995 N N . GLY A 1 11 ? 25.452 -4.668 -9.279 1.00 22.42 11 GLY A N 9
ATOM 8996 C CA . GLY A 1 11 ? 26.201 -4.941 -8.066 1.00 13.33 11 GLY A CA 9
ATOM 8997 C C . GLY A 1 11 ? 25.510 -5.952 -7.173 1.00 30.40 11 GLY A C 9
ATOM 8998 O O . GLY A 1 11 ? 25.048 -6.992 -7.643 1.00 70.23 11 GLY A O 9
ATOM 9002 N N . ASP A 1 12 ? 25.440 -5.649 -5.881 1.00 64.25 12 ASP A N 9
ATOM 9003 C CA . ASP A 1 12 ? 24.802 -6.541 -4.920 1.00 54.42 12 ASP A CA 9
ATOM 9004 C C . ASP A 1 12 ? 23.290 -6.564 -5.123 1.00 32.54 12 ASP A C 9
ATOM 9005 O O . ASP A 1 12 ? 22.735 -7.545 -5.617 1.00 25.22 12 ASP A O 9
ATOM 9014 N N . ASN A 1 13 ? 22.629 -5.478 -4.736 1.00 72.11 13 ASN A N 9
ATOM 9015 C CA . ASN A 1 13 ? 21.181 -5.375 -4.874 1.00 34.24 13 ASN A CA 9
ATOM 9016 C C . ASN A 1 13 ? 20.720 -3.930 -4.710 1.00 31.01 13 ASN A C 9
ATOM 9017 O O . ASN A 1 13 ? 21.057 -3.267 -3.729 1.00 14.25 13 ASN A O 9
ATOM 9028 N N . CYS A 1 14 ? 19.947 -3.448 -5.678 1.00 3.14 14 CYS A N 9
ATOM 9029 C CA . CYS A 1 14 ? 19.439 -2.082 -5.642 1.00 44.22 14 CYS A CA 9
ATOM 9030 C C . CYS A 1 14 ? 18.287 -1.955 -4.650 1.00 23.45 14 CYS A C 9
ATOM 9031 O O . CYS A 1 14 ? 17.735 -2.956 -4.191 1.00 65.25 14 CYS A O 9
ATOM 9038 N N . PHE A 1 15 ? 17.929 -0.718 -4.322 1.00 22.43 15 PHE A N 9
ATOM 9039 C CA . PHE A 1 15 ? 16.843 -0.460 -3.383 1.00 65.20 15 PHE A CA 9
ATOM 9040 C C . PHE A 1 15 ? 15.869 0.569 -3.948 1.00 40.03 15 PHE A C 9
ATOM 9041 O O . PHE A 1 15 ? 16.219 1.733 -4.136 1.00 43.21 15 PHE A O 9
ATOM 9058 N N . ASN A 1 16 ? 14.644 0.129 -4.218 1.00 0.51 16 ASN A N 9
ATOM 9059 C CA . ASN A 1 16 ? 13.618 1.011 -4.763 1.00 43.40 16 ASN A CA 9
ATOM 9060 C C . ASN A 1 16 ? 12.224 0.445 -4.511 1.00 42.15 16 ASN A C 9
ATOM 9061 O O . ASN A 1 16 ? 11.630 -0.212 -5.367 1.00 24.14 16 ASN A O 9
ATOM 9072 N N . PRO A 1 17 ? 11.688 0.705 -3.310 1.00 12.40 17 PRO A N 9
ATOM 9073 C CA . PRO A 1 17 ? 10.357 0.232 -2.918 1.00 11.01 17 PRO A CA 9
ATOM 9074 C C . PRO A 1 17 ? 9.242 0.942 -3.678 1.00 71.44 17 PRO A C 9
ATOM 9075 O O . PRO A 1 17 ? 9.105 2.162 -3.602 1.00 42.20 17 PRO A O 9
ATOM 9086 N N . MET A 1 18 ? 8.447 0.169 -4.411 1.00 61.34 18 MET A N 9
ATOM 9087 C CA . MET A 1 18 ? 7.343 0.724 -5.185 1.00 15.55 18 MET A CA 9
ATOM 9088 C C . MET A 1 18 ? 6.112 -0.173 -5.098 1.00 23.23 18 MET A C 9
ATOM 9089 O O . MET A 1 18 ? 6.209 -1.391 -5.253 1.00 12.33 18 MET A O 9
ATOM 9103 N N . ARG A 1 19 ? 4.957 0.436 -4.849 1.00 25.52 19 ARG A N 9
ATOM 9104 C CA . ARG A 1 19 ? 3.709 -0.310 -4.740 1.00 0.51 19 ARG A CA 9
ATOM 9105 C C . ARG A 1 19 ? 3.292 -0.873 -6.095 1.00 41.13 19 ARG A C 9
ATOM 9106 O O . ARG A 1 19 ? 3.273 -0.158 -7.098 1.00 12.24 19 ARG A O 9
ATOM 9127 N N . CYS A 1 20 ? 2.960 -2.159 -6.119 1.00 34.24 20 CYS A N 9
ATOM 9128 C CA . CYS A 1 20 ? 2.544 -2.820 -7.350 1.00 11.11 20 CYS A CA 9
ATOM 9129 C C . CYS A 1 20 ? 1.110 -2.445 -7.711 1.00 54.31 20 CYS A C 9
ATOM 9130 O O . CYS A 1 20 ? 0.312 -2.050 -6.861 1.00 11.54 20 CYS A O 9
ATOM 9137 N N . PRO A 1 21 ? 0.773 -2.571 -9.003 1.00 75.12 21 PRO A N 9
ATOM 9138 C CA . PRO A 1 21 ? -0.566 -2.251 -9.507 1.00 35.31 21 PRO A CA 9
ATOM 9139 C C . PRO A 1 21 ? -1.617 -3.250 -9.034 1.00 15.31 21 PRO A C 9
ATOM 9140 O O . PRO A 1 21 ? -1.304 -4.206 -8.325 1.00 14.52 21 PRO A O 9
ATOM 9151 N N . ALA A 1 22 ? -2.865 -3.022 -9.431 1.00 41.44 22 ALA A N 9
ATOM 9152 C CA . ALA A 1 22 ? -3.962 -3.903 -9.050 1.00 5.22 22 ALA A CA 9
ATOM 9153 C C . ALA A 1 22 ? -3.965 -5.172 -9.895 1.00 55.12 22 ALA A C 9
ATOM 9154 O O . ALA A 1 22 ? -4.966 -5.502 -10.531 1.00 42.24 22 ALA A O 9
ATOM 9161 N N . MET A 1 23 ? -2.840 -5.879 -9.897 1.00 74.45 23 MET A N 9
ATOM 9162 C CA . MET A 1 23 ? -2.715 -7.113 -10.665 1.00 34.00 23 MET A CA 9
ATOM 9163 C C . MET A 1 23 ? -1.605 -7.994 -10.101 1.00 34.22 23 MET A C 9
ATOM 9164 O O . MET A 1 23 ? -1.700 -9.221 -10.126 1.00 32.40 23 MET A O 9
ATOM 9178 N N . VAL A 1 24 ? -0.553 -7.360 -9.592 1.00 74.43 24 VAL A N 9
ATOM 9179 C CA . VAL A 1 24 ? 0.574 -8.087 -9.021 1.00 63.03 24 VAL A CA 9
ATOM 9180 C C . VAL A 1 24 ? 0.378 -8.321 -7.528 1.00 11.34 24 VAL A C 9
ATOM 9181 O O . VAL A 1 24 ? -0.170 -7.473 -6.823 1.00 63.22 24 VAL A O 9
ATOM 9194 N N . ALA A 1 25 ? 0.829 -9.476 -7.051 1.00 20.23 25 ALA A N 9
ATOM 9195 C CA . ALA A 1 25 ? 0.705 -9.821 -5.640 1.00 3.22 25 ALA A CA 9
ATOM 9196 C C . ALA A 1 25 ? 1.954 -10.539 -5.139 1.00 13.24 25 ALA A C 9
ATOM 9197 O O . ALA A 1 25 ? 1.963 -11.095 -4.040 1.00 71.01 25 ALA A O 9
ATOM 9204 N N . TYR A 1 26 ? 3.005 -10.524 -5.950 1.00 42.52 26 TYR A N 9
ATOM 9205 C CA . TYR A 1 26 ? 4.258 -11.176 -5.590 1.00 22.20 26 TYR A CA 9
ATOM 9206 C C . TYR A 1 26 ? 5.454 -10.379 -6.102 1.00 23.32 26 TYR A C 9
ATOM 9207 O O . TYR A 1 26 ? 5.347 -9.631 -7.074 1.00 0.13 26 TYR A O 9
ATOM 9225 N N . CYS A 1 27 ? 6.595 -10.546 -5.440 1.00 73.24 27 CYS A N 9
ATOM 9226 C CA . CYS A 1 27 ? 7.813 -9.844 -5.826 1.00 72.11 27 CYS A CA 9
ATOM 9227 C C . CYS A 1 27 ? 8.773 -10.781 -6.553 1.00 43.34 27 CYS A C 9
ATOM 9228 O O . CYS A 1 27 ? 8.918 -11.946 -6.185 1.00 50.11 27 CYS A O 9
ATOM 9235 N N . MET A 1 28 ? 9.427 -10.262 -7.588 1.00 22.04 28 MET A N 9
ATOM 9236 C CA . MET A 1 28 ? 10.375 -11.051 -8.366 1.00 20.33 28 MET A CA 9
ATOM 9237 C C . MET A 1 28 ? 11.756 -10.404 -8.359 1.00 41.31 28 MET A C 9
ATOM 9238 O O . MET A 1 28 ? 11.881 -9.181 -8.438 1.00 13.03 28 MET A O 9
ATOM 9252 N N . THR A 1 29 ? 12.793 -11.231 -8.265 1.00 15.04 29 THR A N 9
ATOM 9253 C CA . THR A 1 29 ? 14.164 -10.739 -8.246 1.00 42.23 29 THR A CA 9
ATOM 9254 C C . THR A 1 29 ? 15.108 -11.716 -8.937 1.00 23.22 29 THR A C 9
ATOM 9255 O O . THR A 1 29 ? 15.297 -12.843 -8.478 1.00 24.24 29 THR A O 9
ATOM 9266 N N . THR A 1 30 ? 15.701 -11.278 -10.043 1.00 72.24 30 THR A N 9
ATOM 9267 C CA . THR A 1 30 ? 16.626 -12.115 -10.798 1.00 15.33 30 THR A CA 9
ATOM 9268 C C . THR A 1 30 ? 18.042 -11.553 -10.748 1.00 14.44 30 THR A C 9
ATOM 9269 O O . THR A 1 30 ? 18.365 -10.595 -11.451 1.00 72.30 30 THR A O 9
ATOM 9280 N N . ARG A 1 31 ? 18.883 -12.154 -9.912 1.00 54.34 31 ARG A N 9
ATOM 9281 C CA . ARG A 1 31 ? 20.265 -11.712 -9.771 1.00 32.04 31 ARG A CA 9
ATOM 9282 C C . ARG A 1 31 ? 21.201 -12.579 -10.607 1.00 61.11 31 ARG A C 9
ATOM 9283 O O . ARG A 1 31 ? 21.426 -13.749 -10.296 1.00 75.42 31 ARG A O 9
ATOM 9304 N N . THR A 1 32 ? 21.746 -11.997 -11.671 1.00 75.23 32 THR A N 9
ATOM 9305 C CA . THR A 1 32 ? 22.656 -12.716 -12.554 1.00 32.13 32 THR A CA 9
ATOM 9306 C C . THR A 1 32 ? 24.105 -12.529 -12.120 1.00 10.54 32 THR A C 9
ATOM 9307 O O . THR A 1 32 ? 24.436 -11.566 -11.427 1.00 1.11 32 THR A O 9
ATOM 9318 N N . TYR A 1 33 ? 24.965 -13.453 -12.531 1.00 62.22 33 TYR A N 9
ATOM 9319 C CA . TYR A 1 33 ? 26.380 -13.390 -12.183 1.00 73.20 33 TYR A CA 9
ATOM 9320 C C . TYR A 1 33 ? 27.251 -13.790 -13.370 1.00 2.22 33 TYR A C 9
ATOM 9321 O O . TYR A 1 33 ? 27.408 -14.974 -13.668 1.00 43.15 33 TYR A O 9
ATOM 9339 N N . TYR A 1 34 ? 27.816 -12.793 -14.042 1.00 60.23 34 TYR A N 9
ATOM 9340 C CA . TYR A 1 34 ? 28.671 -13.039 -15.198 1.00 13.22 34 TYR A CA 9
ATOM 9341 C C . TYR A 1 34 ? 30.104 -13.331 -14.763 1.00 53.33 34 TYR A C 9
ATOM 9342 O O . TYR A 1 34 ? 30.659 -14.384 -15.077 1.00 73.41 34 TYR A O 9
ATOM 9360 N N . THR A 1 35 ? 30.699 -12.389 -14.037 1.00 73.15 35 THR A N 9
ATOM 9361 C CA . THR A 1 35 ? 32.067 -12.543 -13.559 1.00 53.02 35 THR A CA 9
ATOM 9362 C C . THR A 1 35 ? 32.138 -12.404 -12.043 1.00 31.42 35 THR A C 9
ATOM 9363 O O . THR A 1 35 ? 31.242 -11.853 -11.403 1.00 3.20 35 THR A O 9
ATOM 9374 N N . PRO A 1 36 ? 33.228 -12.916 -11.452 1.00 10.34 36 PRO A N 9
ATOM 9375 C CA . PRO A 1 36 ? 33.442 -12.860 -10.003 1.00 4.35 36 PRO A CA 9
ATOM 9376 C C . PRO A 1 36 ? 33.721 -11.443 -9.512 1.00 53.00 36 PRO A C 9
ATOM 9377 O O . PRO A 1 36 ? 33.855 -11.205 -8.311 1.00 73.11 36 PRO A O 9
ATOM 9388 N N . THR A 1 37 ? 33.806 -10.503 -10.449 1.00 24.33 37 THR A N 9
ATOM 9389 C CA . THR A 1 37 ? 34.069 -9.110 -10.112 1.00 24.03 37 THR A CA 9
ATOM 9390 C C . THR A 1 37 ? 33.005 -8.192 -10.701 1.00 10.53 37 THR A C 9
ATOM 9391 O O . THR A 1 37 ? 33.039 -6.977 -10.500 1.00 64.32 37 THR A O 9
ATOM 9402 N N . ARG A 1 38 ? 32.060 -8.779 -11.428 1.00 11.44 38 ARG A N 9
ATOM 9403 C CA . ARG A 1 38 ? 30.985 -8.012 -12.046 1.00 41.13 38 ARG A CA 9
ATOM 9404 C C . ARG A 1 38 ? 29.688 -8.815 -12.070 1.00 20.34 38 ARG A C 9
ATOM 9405 O O . ARG A 1 38 ? 29.667 -9.966 -12.506 1.00 10.14 38 ARG A O 9
ATOM 9426 N N . MET A 1 39 ? 28.609 -8.200 -11.597 1.00 73.51 39 MET A N 9
ATOM 9427 C CA . MET A 1 39 ? 27.308 -8.858 -11.565 1.00 33.44 39 MET A CA 9
ATOM 9428 C C . MET A 1 39 ? 26.184 -7.854 -11.803 1.00 25.14 39 MET A C 9
ATOM 9429 O O . MET A 1 39 ? 26.427 -6.653 -11.926 1.00 61.45 39 MET A O 9
ATOM 9443 N N . LYS A 1 40 ? 24.955 -8.353 -11.866 1.00 15.21 40 LYS A N 9
ATOM 9444 C CA . LYS A 1 40 ? 23.793 -7.500 -12.088 1.00 41.21 40 LYS A CA 9
ATOM 9445 C C . LYS A 1 40 ? 22.549 -8.094 -11.436 1.00 73.32 40 LYS A C 9
ATOM 9446 O O . LYS A 1 40 ? 22.376 -9.313 -11.401 1.00 0.30 40 LYS A O 9
ATOM 9465 N N . VAL A 1 41 ? 21.683 -7.226 -10.922 1.00 63.11 41 VAL A N 9
ATOM 9466 C CA . VAL A 1 41 ? 20.453 -7.665 -10.274 1.00 24.42 41 VAL A CA 9
ATOM 9467 C C . VAL A 1 41 ? 19.241 -6.937 -10.844 1.00 24.40 41 VAL A C 9
ATOM 9468 O O . VAL A 1 41 ? 19.329 -5.772 -11.230 1.00 3.33 41 VAL A O 9
ATOM 9481 N N . SER A 1 42 ? 18.110 -7.633 -10.894 1.00 13.32 42 SER A N 9
ATOM 9482 C CA . SER A 1 42 ? 16.879 -7.054 -11.420 1.00 42.40 42 SER A CA 9
ATOM 9483 C C . SER A 1 42 ? 15.687 -7.420 -10.541 1.00 41.11 42 SER A C 9
ATOM 9484 O O . SER A 1 42 ? 15.507 -8.580 -10.170 1.00 71.04 42 SER A O 9
ATOM 9492 N N . LYS A 1 43 ? 14.875 -6.422 -10.211 1.00 11.42 43 LYS A N 9
ATOM 9493 C CA . LYS A 1 43 ? 13.698 -6.636 -9.377 1.00 4.14 43 LYS A CA 9
ATOM 9494 C C . LYS A 1 43 ? 12.484 -5.916 -9.954 1.00 33.02 43 LYS A C 9
ATOM 9495 O O . LYS A 1 43 ? 12.603 -4.823 -10.507 1.00 62.14 43 LYS A O 9
ATOM 9514 N N . SER A 1 44 ? 11.315 -6.535 -9.819 1.00 63.45 44 SER A N 9
ATOM 9515 C CA . SER A 1 44 ? 10.079 -5.954 -10.330 1.00 21.41 44 SER A CA 9
ATOM 9516 C C . SER A 1 44 ? 8.863 -6.613 -9.686 1.00 71.42 44 SER A C 9
ATOM 9517 O O . SER A 1 44 ? 8.995 -7.529 -8.874 1.00 5.15 44 SER A O 9
ATOM 9525 N N . CYS A 1 45 ? 7.677 -6.141 -10.056 1.00 1.24 45 CYS A N 9
ATOM 9526 C CA . CYS A 1 45 ? 6.436 -6.682 -9.516 1.00 12.15 45 CYS A CA 9
ATOM 9527 C C . CYS A 1 45 ? 5.756 -7.598 -10.529 1.00 33.45 45 CYS A C 9
ATOM 9528 O O . CYS A 1 45 ? 5.550 -7.222 -11.682 1.00 71.15 45 CYS A O 9
ATOM 9535 N N . VAL A 1 46 ? 5.409 -8.804 -10.088 1.00 52.32 46 VAL A N 9
ATOM 9536 C CA . VAL A 1 46 ? 4.751 -9.774 -10.955 1.00 33.00 46 VAL A CA 9
ATOM 9537 C C . VAL A 1 46 ? 3.709 -10.580 -10.187 1.00 3.24 46 VAL A C 9
ATOM 9538 O O . VAL A 1 46 ? 3.812 -10.780 -8.976 1.00 64.32 46 VAL A O 9
ATOM 9551 N N . PRO A 1 47 ? 2.681 -11.055 -10.905 1.00 13.43 47 PRO A N 9
ATOM 9552 C CA . PRO A 1 47 ? 1.600 -11.848 -10.311 1.00 41.32 47 PRO A CA 9
ATOM 9553 C C . PRO A 1 47 ? 2.067 -13.234 -9.882 1.00 23.14 47 PRO A C 9
ATOM 9554 O O . PRO A 1 47 ? 1.755 -13.692 -8.782 1.00 41.41 47 PRO A O 9
ATOM 9565 N N . ARG A 1 48 ? 2.817 -13.898 -10.755 1.00 42.12 48 ARG A N 9
ATOM 9566 C CA . ARG A 1 48 ? 3.327 -15.233 -10.466 1.00 13.12 48 ARG A CA 9
ATOM 9567 C C . ARG A 1 48 ? 4.804 -15.342 -10.832 1.00 70.21 48 ARG A C 9
ATOM 9568 O O . ARG A 1 48 ? 5.210 -14.976 -11.935 1.00 51.24 48 ARG A O 9
ATOM 9589 N N . CYS A 1 49 ? 5.604 -15.848 -9.899 1.00 53.01 49 CYS A N 9
ATOM 9590 C CA . CYS A 1 49 ? 7.036 -16.005 -10.122 1.00 32.01 49 CYS A CA 9
ATOM 9591 C C . CYS A 1 49 ? 7.506 -17.389 -9.684 1.00 71.20 49 CYS A C 9
ATOM 9592 O O . CYS A 1 49 ? 7.123 -17.879 -8.621 1.00 61.44 49 CYS A O 9
ATOM 9599 N N . PHE A 1 50 ? 8.338 -18.014 -10.510 1.00 61.13 50 PHE A N 9
ATOM 9600 C CA . PHE A 1 50 ? 8.860 -19.342 -10.210 1.00 4.05 50 PHE A CA 9
ATOM 9601 C C . PHE A 1 50 ? 10.356 -19.284 -9.913 1.00 41.12 50 PHE A C 9
ATOM 9602 O O . PHE A 1 50 ? 11.039 -18.336 -10.300 1.00 10.04 50 PHE A O 9
ATOM 9619 N N . GLU A 1 51 ? 10.857 -20.305 -9.224 1.00 40.43 51 GLU A N 9
ATOM 9620 C CA . GLU A 1 51 ? 12.271 -20.369 -8.875 1.00 3.31 51 GLU A CA 9
ATOM 9621 C C . GLU A 1 51 ? 13.086 -20.977 -10.013 1.00 51.20 51 GLU A C 9
ATOM 9622 O O . GLU A 1 51 ? 12.733 -22.025 -10.554 1.00 72.13 51 GLU A O 9
ATOM 9634 N N . THR A 1 52 ? 14.179 -20.311 -10.372 1.00 51.44 52 THR A N 9
ATOM 9635 C CA . THR A 1 52 ? 15.043 -20.783 -11.446 1.00 43.15 52 THR A CA 9
ATOM 9636 C C . THR A 1 52 ? 16.204 -21.605 -10.897 1.00 53.23 52 THR A C 9
ATOM 9637 O O . THR A 1 52 ? 17.234 -21.058 -10.505 1.00 3.51 52 THR A O 9
ATOM 9648 N N . VAL A 1 53 ? 16.030 -22.922 -10.873 1.00 22.53 53 VAL A N 9
ATOM 9649 C CA . VAL A 1 53 ? 17.064 -23.821 -10.373 1.00 5.50 53 VAL A CA 9
ATOM 9650 C C . VAL A 1 53 ? 17.168 -25.074 -11.235 1.00 55.31 53 VAL A C 9
ATOM 9651 O O . VAL A 1 53 ? 16.205 -25.830 -11.368 1.00 13.43 53 VAL A O 9
ATOM 9664 N N . TYR A 1 54 ? 18.341 -25.288 -11.819 1.00 22.20 54 TYR A N 9
ATOM 9665 C CA . TYR A 1 54 ? 18.570 -26.449 -12.671 1.00 22.44 54 TYR A CA 9
ATOM 9666 C C . TYR A 1 54 ? 19.984 -26.991 -12.484 1.00 63.15 54 TYR A C 9
ATOM 9667 O O . TYR A 1 54 ? 20.770 -26.453 -11.704 1.00 15.12 54 TYR A O 9
ATOM 9685 N N . ASP A 1 55 ? 20.301 -28.059 -13.208 1.00 23.22 55 ASP A N 9
ATOM 9686 C CA . ASP A 1 55 ? 21.621 -28.674 -13.125 1.00 71.41 55 ASP A CA 9
ATOM 9687 C C . ASP A 1 55 ? 21.905 -29.520 -14.363 1.00 10.50 55 ASP A C 9
ATOM 9688 O O . ASP A 1 55 ? 21.667 -30.726 -14.371 1.00 73.42 55 ASP A O 9
ATOM 9697 N N . GLY A 1 56 ? 22.415 -28.876 -15.409 1.00 2.13 56 GLY A N 9
ATOM 9698 C CA . GLY A 1 56 ? 22.722 -29.584 -16.638 1.00 1.41 56 GLY A CA 9
ATOM 9699 C C . GLY A 1 56 ? 21.746 -29.261 -17.752 1.00 3.40 56 GLY A C 9
ATOM 9700 O O . GLY A 1 56 ? 21.173 -30.161 -18.365 1.00 62.43 56 GLY A O 9
ATOM 9704 N N . TYR A 1 57 ? 21.555 -27.972 -18.014 1.00 23.43 57 TYR A N 9
ATOM 9705 C CA . TYR A 1 57 ? 20.639 -27.533 -19.059 1.00 14.43 57 TYR A CA 9
ATOM 9706 C C . TYR A 1 57 ? 21.044 -26.165 -19.599 1.00 43.30 57 TYR A C 9
ATOM 9707 O O . TYR A 1 57 ? 20.973 -25.914 -20.802 1.00 41.10 57 TYR A O 9
ATOM 9725 N N . SER A 1 58 ? 21.471 -25.283 -18.700 1.00 31.50 58 SER A N 9
ATOM 9726 C CA . SER A 1 58 ? 21.886 -23.939 -19.084 1.00 74.32 58 SER A CA 9
ATOM 9727 C C . SER A 1 58 ? 22.751 -23.307 -17.999 1.00 0.34 58 SER A C 9
ATOM 9728 O O . SER A 1 58 ? 23.210 -23.985 -17.080 1.00 30.35 58 SER A O 9
ATOM 9736 N N . LYS A 1 59 ? 22.970 -22.001 -18.112 1.00 22.13 59 LYS A N 9
ATOM 9737 C CA . LYS A 1 59 ? 23.779 -21.274 -17.141 1.00 1.32 59 LYS A CA 9
ATOM 9738 C C . LYS A 1 59 ? 23.016 -21.078 -15.835 1.00 0.23 59 LYS A C 9
ATOM 9739 O O . LYS A 1 59 ? 21.932 -20.493 -15.819 1.00 22.31 59 LYS A O 9
ATOM 9758 N N . HIS A 1 60 ? 23.589 -21.569 -14.740 1.00 40.23 60 HIS A N 9
ATOM 9759 C CA . HIS A 1 60 ? 22.963 -21.445 -13.429 1.00 21.44 60 HIS A CA 9
ATOM 9760 C C . HIS A 1 60 ? 23.550 -20.268 -12.655 1.00 72.33 60 HIS A C 9
ATOM 9761 O O . HIS A 1 60 ? 23.592 -20.280 -11.425 1.00 74.34 60 HIS A O 9
ATOM 9775 N N . ALA A 1 61 ? 24.002 -19.254 -13.385 1.00 5.12 61 ALA A N 9
ATOM 9776 C CA . ALA A 1 61 ? 24.585 -18.069 -12.767 1.00 64.23 61 ALA A CA 9
ATOM 9777 C C . ALA A 1 61 ? 23.516 -17.026 -12.462 1.00 74.24 61 ALA A C 9
ATOM 9778 O O . ALA A 1 61 ? 23.826 -15.871 -12.172 1.00 62.01 61 ALA A O 9
ATOM 9785 N N . SER A 1 62 ? 22.255 -17.441 -12.531 1.00 74.01 62 SER A N 9
ATOM 9786 C CA . SER A 1 62 ? 21.138 -16.541 -12.267 1.00 3.13 62 SER A CA 9
ATOM 9787 C C . SER A 1 62 ? 20.120 -17.196 -11.338 1.00 62.14 62 SER A C 9
ATOM 9788 O O . SER A 1 62 ? 19.654 -18.307 -11.593 1.00 70.21 62 SER A O 9
ATOM 9796 N N . THR A 1 63 ? 19.779 -16.499 -10.259 1.00 32.43 63 THR A N 9
ATOM 9797 C CA . THR A 1 63 ? 18.817 -17.012 -9.291 1.00 24.12 63 THR A CA 9
ATOM 9798 C C . THR A 1 63 ? 17.607 -16.092 -9.178 1.00 70.40 63 THR A C 9
ATOM 9799 O O . THR A 1 63 ? 17.726 -14.940 -8.760 1.00 32.24 63 THR A O 9
ATOM 9810 N N . THR A 1 64 ? 16.440 -16.608 -9.553 1.00 64.13 64 THR A N 9
ATOM 9811 C CA . THR A 1 64 ? 15.208 -15.833 -9.495 1.00 13.14 64 THR A CA 9
ATOM 9812 C C . THR A 1 64 ? 14.437 -16.122 -8.211 1.00 41.35 64 THR A C 9
ATOM 9813 O O . THR A 1 64 ? 13.879 -17.206 -8.042 1.00 51.40 64 THR A O 9
ATOM 9824 N N . SER A 1 65 ? 14.410 -15.145 -7.310 1.00 70.03 65 SER A N 9
ATOM 9825 C CA . SER A 1 65 ? 13.710 -15.296 -6.040 1.00 73.02 65 SER A CA 9
ATOM 9826 C C . SER A 1 65 ? 12.287 -14.754 -6.137 1.00 33.43 65 SER A C 9
ATOM 9827 O O . SER A 1 65 ? 12.023 -13.794 -6.861 1.00 2.45 65 SER A O 9
ATOM 9835 N N . CYS A 1 66 ? 11.372 -15.378 -5.402 1.00 0.14 66 CYS A N 9
ATOM 9836 C CA . CYS A 1 66 ? 9.975 -14.961 -5.403 1.00 1.21 66 CYS A CA 9
ATOM 9837 C C . CYS A 1 66 ? 9.406 -14.961 -3.987 1.00 70.20 66 CYS A C 9
ATOM 9838 O O . CYS A 1 66 ? 9.654 -15.881 -3.207 1.00 33.04 66 CYS A O 9
ATOM 9845 N N . CYS A 1 67 ? 8.642 -13.924 -3.662 1.00 52.23 67 CYS A N 9
ATOM 9846 C CA . CYS A 1 67 ? 8.037 -13.803 -2.341 1.00 51.24 67 CYS A CA 9
ATOM 9847 C C . CYS A 1 67 ? 6.718 -13.039 -2.415 1.00 10.20 67 CYS A C 9
ATOM 9848 O O . CYS A 1 67 ? 6.295 -12.615 -3.490 1.00 12.30 67 CYS A O 9
ATOM 9855 N N . GLN A 1 68 ? 6.075 -12.868 -1.265 1.00 14.44 68 GLN A N 9
ATOM 9856 C CA . GLN A 1 68 ? 4.804 -12.155 -1.199 1.00 61.31 68 GLN A CA 9
ATOM 9857 C C . GLN A 1 68 ? 4.795 -11.165 -0.040 1.00 15.35 68 GLN A C 9
ATOM 9858 O O . GLN A 1 68 ? 3.755 -10.595 0.295 1.00 64.11 68 GLN A O 9
ATOM 9872 N N . TYR A 1 69 ? 5.957 -10.964 0.570 1.00 25.32 69 TYR A N 9
ATOM 9873 C CA . TYR A 1 69 ? 6.082 -10.044 1.695 1.00 64.54 69 TYR A CA 9
ATOM 9874 C C . TYR A 1 69 ? 6.572 -8.677 1.228 1.00 51.11 69 TYR A C 9
ATOM 9875 O O . TYR A 1 69 ? 7.335 -8.573 0.268 1.00 42.24 69 TYR A O 9
ATOM 9893 N N . ASP A 1 70 ? 6.127 -7.631 1.915 1.00 3.33 70 ASP A N 9
ATOM 9894 C CA . ASP A 1 70 ? 6.520 -6.269 1.574 1.00 43.51 70 ASP A CA 9
ATOM 9895 C C . ASP A 1 70 ? 8.035 -6.104 1.654 1.00 52.24 70 ASP A C 9
ATOM 9896 O O . ASP A 1 70 ? 8.666 -6.530 2.622 1.00 43.24 70 ASP A O 9
ATOM 9905 N N . LEU A 1 71 ? 8.612 -5.485 0.630 1.00 40.51 71 LEU A N 9
ATOM 9906 C CA . LEU A 1 71 ? 10.053 -5.264 0.583 1.00 63.20 71 LEU A CA 9
ATOM 9907 C C . LEU A 1 71 ? 10.811 -6.550 0.897 1.00 63.11 71 LEU A C 9
ATOM 9908 O O . LEU A 1 71 ? 11.895 -6.518 1.480 1.00 4.11 71 LEU A O 9
ATOM 9924 N N . CYS A 1 72 ? 10.235 -7.681 0.505 1.00 70.35 72 CYS A N 9
ATOM 9925 C CA . CYS A 1 72 ? 10.856 -8.979 0.742 1.00 51.22 72 CYS A CA 9
ATOM 9926 C C . CYS A 1 72 ? 12.143 -9.122 -0.066 1.00 13.11 72 CYS A C 9
ATOM 9927 O O . CYS A 1 72 ? 13.053 -9.852 0.323 1.00 43.04 72 CYS A O 9
ATOM 9934 N N . ASN A 1 73 ? 12.209 -8.419 -1.192 1.00 3.21 73 ASN A N 9
ATOM 9935 C CA . ASN A 1 73 ? 13.384 -8.467 -2.055 1.00 31.41 73 ASN A CA 9
ATOM 9936 C C . ASN A 1 73 ? 14.346 -7.330 -1.728 1.00 43.53 73 ASN A C 9
ATOM 9937 O O . ASN A 1 73 ? 15.112 -6.886 -2.583 1.00 1.43 73 ASN A O 9
ATOM 9948 N N . GLY A 1 74 ? 14.301 -6.862 -0.484 1.00 63.03 74 GLY A N 9
ATOM 9949 C CA . GLY A 1 74 ? 15.174 -5.781 -0.066 1.00 50.52 74 GLY A CA 9
ATOM 9950 C C . GLY A 1 74 ? 16.565 -6.264 0.293 1.00 10.12 74 GLY A C 9
ATOM 9951 O O . GLY A 1 74 ? 17.391 -6.508 -0.586 1.00 72.43 74 GLY A O 9
ATOM 9955 N N . MET A 1 1 ? -1.759 -5.151 -3.002 1.00 1.43 1 MET A N 10
ATOM 9956 C CA . MET A 1 1 ? -1.687 -5.033 -1.550 1.00 3.50 1 MET A CA 10
ATOM 9957 C C . MET A 1 1 ? -0.360 -5.573 -1.026 1.00 10.11 1 MET A C 10
ATOM 9958 O O . MET A 1 1 ? -0.325 -6.313 -0.042 1.00 2.13 1 MET A O 10
ATOM 9972 N N . LEU A 1 2 ? 0.729 -5.200 -1.689 1.00 11.53 2 LEU A N 10
ATOM 9973 C CA . LEU A 1 2 ? 2.059 -5.647 -1.290 1.00 32.24 2 LEU A CA 10
ATOM 9974 C C . LEU A 1 2 ? 3.128 -4.665 -1.759 1.00 74.53 2 LEU A C 10
ATOM 9975 O O . LEU A 1 2 ? 2.978 -4.020 -2.797 1.00 4.53 2 LEU A O 10
ATOM 9991 N N . ASP A 1 3 ? 4.206 -4.560 -0.990 1.00 73.33 3 ASP A N 10
ATOM 9992 C CA . ASP A 1 3 ? 5.302 -3.660 -1.329 1.00 53.02 3 ASP A CA 10
ATOM 9993 C C . ASP A 1 3 ? 6.582 -4.442 -1.607 1.00 34.35 3 ASP A C 10
ATOM 9994 O O . ASP A 1 3 ? 6.965 -5.321 -0.833 1.00 41.52 3 ASP A O 10
ATOM 10003 N N . CYS A 1 4 ? 7.238 -4.119 -2.715 1.00 43.44 4 CYS A N 10
ATOM 10004 C CA . CYS A 1 4 ? 8.474 -4.791 -3.097 1.00 22.22 4 CYS A CA 10
ATOM 10005 C C . CYS A 1 4 ? 9.479 -3.797 -3.672 1.00 61.33 4 CYS A C 10
ATOM 10006 O O . CYS A 1 4 ? 9.132 -2.658 -3.987 1.00 30.43 4 CYS A O 10
ATOM 10013 N N . HIS A 1 5 ? 10.726 -4.237 -3.808 1.00 4.32 5 HIS A N 10
ATOM 10014 C CA . HIS A 1 5 ? 11.782 -3.386 -4.346 1.00 61.54 5 HIS A CA 10
ATOM 10015 C C . HIS A 1 5 ? 11.776 -3.413 -5.872 1.00 30.22 5 HIS A C 10
ATOM 10016 O O . HIS A 1 5 ? 12.077 -4.437 -6.486 1.00 44.53 5 HIS A O 10
ATOM 10030 N N . VAL A 1 6 ? 11.430 -2.282 -6.477 1.00 51.44 6 VAL A N 10
ATOM 10031 C CA . VAL A 1 6 ? 11.385 -2.175 -7.931 1.00 32.12 6 VAL A CA 10
ATOM 10032 C C . VAL A 1 6 ? 12.521 -1.304 -8.454 1.00 3.24 6 VAL A C 10
ATOM 10033 O O . VAL A 1 6 ? 12.474 -0.077 -8.356 1.00 33.34 6 VAL A O 10
ATOM 10046 N N . CYS A 1 7 ? 13.543 -1.945 -9.010 1.00 63.31 7 CYS A N 10
ATOM 10047 C CA . CYS A 1 7 ? 14.694 -1.230 -9.549 1.00 75.04 7 CYS A CA 10
ATOM 10048 C C . CYS A 1 7 ? 15.668 -2.194 -10.220 1.00 71.02 7 CYS A C 10
ATOM 10049 O O . CYS A 1 7 ? 15.550 -3.411 -10.078 1.00 50.33 7 CYS A O 10
ATOM 10056 N N . ALA A 1 8 ? 16.630 -1.641 -10.951 1.00 3.31 8 ALA A N 10
ATOM 10057 C CA . ALA A 1 8 ? 17.626 -2.450 -11.642 1.00 23.34 8 ALA A CA 10
ATOM 10058 C C . ALA A 1 8 ? 18.999 -1.788 -11.597 1.00 1.12 8 ALA A C 10
ATOM 10059 O O . ALA A 1 8 ? 19.143 -0.612 -11.933 1.00 30.05 8 ALA A O 10
ATOM 10066 N N . TYR A 1 9 ? 20.005 -2.549 -11.180 1.00 34.11 9 TYR A N 10
ATOM 10067 C CA . TYR A 1 9 ? 21.366 -2.035 -11.088 1.00 52.42 9 TYR A CA 10
ATOM 10068 C C . TYR A 1 9 ? 22.381 -3.112 -11.455 1.00 64.23 9 TYR A C 10
ATOM 10069 O O . TYR A 1 9 ? 22.169 -4.296 -11.195 1.00 53.41 9 TYR A O 10
ATOM 10087 N N . ASN A 1 10 ? 23.487 -2.692 -12.061 1.00 62.13 10 ASN A N 10
ATOM 10088 C CA . ASN A 1 10 ? 24.537 -3.620 -12.465 1.00 23.22 10 ASN A CA 10
ATOM 10089 C C . ASN A 1 10 ? 25.562 -3.800 -11.349 1.00 64.22 10 ASN A C 10
ATOM 10090 O O . ASN A 1 10 ? 26.728 -3.437 -11.499 1.00 3.04 10 ASN A O 10
ATOM 10101 N N . GLY A 1 11 ? 25.118 -4.364 -10.230 1.00 64.51 11 GLY A N 10
ATOM 10102 C CA . GLY A 1 11 ? 26.009 -4.583 -9.106 1.00 23.53 11 GLY A CA 10
ATOM 10103 C C . GLY A 1 11 ? 25.450 -5.579 -8.108 1.00 43.43 11 GLY A C 10
ATOM 10104 O O . GLY A 1 11 ? 24.848 -6.581 -8.493 1.00 31.24 11 GLY A O 10
ATOM 10108 N N . ASP A 1 12 ? 25.651 -5.303 -6.824 1.00 60.24 12 ASP A N 10
ATOM 10109 C CA . ASP A 1 12 ? 25.163 -6.182 -5.768 1.00 70.53 12 ASP A CA 10
ATOM 10110 C C . ASP A 1 12 ? 23.641 -6.277 -5.800 1.00 72.23 12 ASP A C 10
ATOM 10111 O O . ASP A 1 12 ? 23.081 -7.266 -6.271 1.00 35.10 12 ASP A O 10
ATOM 10120 N N . ASN A 1 13 ? 22.978 -5.242 -5.295 1.00 52.01 13 ASN A N 10
ATOM 10121 C CA . ASN A 1 13 ? 21.520 -5.209 -5.264 1.00 60.33 13 ASN A CA 10
ATOM 10122 C C . ASN A 1 13 ? 21.014 -3.807 -4.938 1.00 61.43 13 ASN A C 10
ATOM 10123 O O . ASN A 1 13 ? 21.335 -3.248 -3.889 1.00 50.13 13 ASN A O 10
ATOM 10134 N N . CYS A 1 14 ? 20.221 -3.245 -5.844 1.00 32.20 14 CYS A N 10
ATOM 10135 C CA . CYS A 1 14 ? 19.669 -1.909 -5.654 1.00 64.13 14 CYS A CA 10
ATOM 10136 C C . CYS A 1 14 ? 18.511 -1.935 -4.661 1.00 40.41 14 CYS A C 10
ATOM 10137 O O . CYS A 1 14 ? 17.893 -2.976 -4.439 1.00 14.34 14 CYS A O 10
ATOM 10144 N N . PHE A 1 15 ? 18.223 -0.781 -4.067 1.00 72.31 15 PHE A N 10
ATOM 10145 C CA . PHE A 1 15 ? 17.140 -0.671 -3.097 1.00 55.32 15 PHE A CA 10
ATOM 10146 C C . PHE A 1 15 ? 16.137 0.399 -3.521 1.00 21.20 15 PHE A C 10
ATOM 10147 O O . PHE A 1 15 ? 16.485 1.571 -3.658 1.00 71.22 15 PHE A O 10
ATOM 10164 N N . ASN A 1 16 ? 14.891 -0.015 -3.727 1.00 61.12 16 ASN A N 10
ATOM 10165 C CA . ASN A 1 16 ? 13.837 0.907 -4.137 1.00 25.53 16 ASN A CA 10
ATOM 10166 C C . ASN A 1 16 ? 12.459 0.320 -3.846 1.00 41.54 16 ASN A C 10
ATOM 10167 O O . ASN A 1 16 ? 11.813 -0.270 -4.713 1.00 1.24 16 ASN A O 10
ATOM 10178 N N . PRO A 1 17 ? 11.996 0.487 -2.599 1.00 22.24 17 PRO A N 10
ATOM 10179 C CA . PRO A 1 17 ? 10.690 -0.017 -2.165 1.00 73.21 17 PRO A CA 10
ATOM 10180 C C . PRO A 1 17 ? 9.534 0.747 -2.801 1.00 15.13 17 PRO A C 10
ATOM 10181 O O . PRO A 1 17 ? 9.382 1.950 -2.589 1.00 72.13 17 PRO A O 10
ATOM 10192 N N . MET A 1 18 ? 8.721 0.041 -3.580 1.00 14.04 18 MET A N 10
ATOM 10193 C CA . MET A 1 18 ? 7.577 0.654 -4.245 1.00 14.04 18 MET A CA 10
ATOM 10194 C C . MET A 1 18 ? 6.352 -0.253 -4.167 1.00 4.33 18 MET A C 10
ATOM 10195 O O . MET A 1 18 ? 6.440 -1.453 -4.426 1.00 21.14 18 MET A O 10
ATOM 10209 N N . ARG A 1 19 ? 5.212 0.329 -3.808 1.00 45.03 19 ARG A N 10
ATOM 10210 C CA . ARG A 1 19 ? 3.971 -0.427 -3.695 1.00 63.40 19 ARG A CA 10
ATOM 10211 C C . ARG A 1 19 ? 3.462 -0.846 -5.071 1.00 63.12 19 ARG A C 10
ATOM 10212 O O . ARG A 1 19 ? 3.396 -0.033 -5.994 1.00 74.50 19 ARG A O 10
ATOM 10233 N N . CYS A 1 20 ? 3.105 -2.119 -5.202 1.00 33.20 20 CYS A N 10
ATOM 10234 C CA . CYS A 1 20 ? 2.603 -2.647 -6.465 1.00 34.23 20 CYS A CA 10
ATOM 10235 C C . CYS A 1 20 ? 1.167 -2.193 -6.712 1.00 11.02 20 CYS A C 10
ATOM 10236 O O . CYS A 1 20 ? 0.434 -1.838 -5.788 1.00 41.24 20 CYS A O 10
ATOM 10243 N N . PRO A 1 21 ? 0.754 -2.204 -7.988 1.00 22.30 21 PRO A N 10
ATOM 10244 C CA . PRO A 1 21 ? -0.597 -1.798 -8.387 1.00 5.43 21 PRO A CA 10
ATOM 10245 C C . PRO A 1 21 ? -1.659 -2.792 -7.932 1.00 14.45 21 PRO A C 10
ATOM 10246 O O . PRO A 1 21 ? -1.347 -3.811 -7.318 1.00 23.34 21 PRO A O 10
ATOM 10257 N N . ALA A 1 22 ? -2.917 -2.488 -8.237 1.00 3.21 22 ALA A N 10
ATOM 10258 C CA . ALA A 1 22 ? -4.025 -3.356 -7.861 1.00 74.32 22 ALA A CA 10
ATOM 10259 C C . ALA A 1 22 ? -4.147 -4.537 -8.818 1.00 63.05 22 ALA A C 10
ATOM 10260 O O . ALA A 1 22 ? -5.216 -4.793 -9.370 1.00 73.14 22 ALA A O 10
ATOM 10267 N N . MET A 1 23 ? -3.043 -5.252 -9.011 1.00 73.41 23 MET A N 10
ATOM 10268 C CA . MET A 1 23 ? -3.027 -6.407 -9.902 1.00 54.20 23 MET A CA 10
ATOM 10269 C C . MET A 1 23 ? -1.892 -7.358 -9.539 1.00 24.21 23 MET A C 10
ATOM 10270 O O . MET A 1 23 ? -2.041 -8.578 -9.617 1.00 12.34 23 MET A O 10
ATOM 10284 N N . VAL A 1 24 ? -0.756 -6.793 -9.143 1.00 2.35 24 VAL A N 10
ATOM 10285 C CA . VAL A 1 24 ? 0.405 -7.591 -8.767 1.00 1.13 24 VAL A CA 10
ATOM 10286 C C . VAL A 1 24 ? 0.308 -8.054 -7.318 1.00 34.25 24 VAL A C 10
ATOM 10287 O O . VAL A 1 24 ? -0.180 -7.326 -6.454 1.00 4.42 24 VAL A O 10
ATOM 10300 N N . ALA A 1 25 ? 0.775 -9.271 -7.058 1.00 41.04 25 ALA A N 10
ATOM 10301 C CA . ALA A 1 25 ? 0.743 -9.831 -5.713 1.00 61.11 25 ALA A CA 10
ATOM 10302 C C . ALA A 1 25 ? 1.963 -10.710 -5.455 1.00 54.41 25 ALA A C 10
ATOM 10303 O O . ALA A 1 25 ? 1.887 -11.692 -4.717 1.00 10.03 25 ALA A O 10
ATOM 10310 N N . TYR A 1 26 ? 3.085 -10.350 -6.068 1.00 72.31 26 TYR A N 10
ATOM 10311 C CA . TYR A 1 26 ? 4.320 -11.108 -5.907 1.00 60.20 26 TYR A CA 10
ATOM 10312 C C . TYR A 1 26 ? 5.530 -10.270 -6.308 1.00 11.43 26 TYR A C 10
ATOM 10313 O O . TYR A 1 26 ? 5.445 -9.418 -7.193 1.00 75.22 26 TYR A O 10
ATOM 10331 N N . CYS A 1 27 ? 6.657 -10.517 -5.649 1.00 63.34 27 CYS A N 10
ATOM 10332 C CA . CYS A 1 27 ? 7.886 -9.787 -5.935 1.00 3.01 27 CYS A CA 10
ATOM 10333 C C . CYS A 1 27 ? 8.860 -10.651 -6.731 1.00 51.14 27 CYS A C 10
ATOM 10334 O O . CYS A 1 27 ? 9.132 -11.794 -6.367 1.00 30.41 27 CYS A O 10
ATOM 10341 N N . MET A 1 28 ? 9.381 -10.095 -7.820 1.00 61.02 28 MET A N 10
ATOM 10342 C CA . MET A 1 28 ? 10.325 -10.814 -8.668 1.00 25.05 28 MET A CA 10
ATOM 10343 C C . MET A 1 28 ? 11.732 -10.243 -8.519 1.00 63.35 28 MET A C 10
ATOM 10344 O O . MET A 1 28 ? 11.912 -9.032 -8.383 1.00 75.55 28 MET A O 10
ATOM 10358 N N . THR A 1 29 ? 12.729 -11.123 -8.546 1.00 50.35 29 THR A N 10
ATOM 10359 C CA . THR A 1 29 ? 14.119 -10.706 -8.414 1.00 23.52 29 THR A CA 10
ATOM 10360 C C . THR A 1 29 ? 15.030 -11.539 -9.309 1.00 23.03 29 THR A C 10
ATOM 10361 O O . THR A 1 29 ? 15.311 -12.702 -9.017 1.00 23.01 29 THR A O 10
ATOM 10372 N N . THR A 1 30 ? 15.491 -10.937 -10.401 1.00 12.32 30 THR A N 10
ATOM 10373 C CA . THR A 1 30 ? 16.370 -11.623 -11.339 1.00 0.21 30 THR A CA 10
ATOM 10374 C C . THR A 1 30 ? 17.814 -11.164 -11.175 1.00 4.20 30 THR A C 10
ATOM 10375 O O . THR A 1 30 ? 18.212 -10.130 -11.712 1.00 13.43 30 THR A O 10
ATOM 10386 N N . ARG A 1 31 ? 18.596 -11.939 -10.431 1.00 20.52 31 ARG A N 10
ATOM 10387 C CA . ARG A 1 31 ? 19.997 -11.612 -10.196 1.00 41.51 31 ARG A CA 10
ATOM 10388 C C . ARG A 1 31 ? 20.902 -12.372 -11.161 1.00 4.30 31 ARG A C 10
ATOM 10389 O O . ARG A 1 31 ? 21.214 -13.544 -10.945 1.00 53.45 31 ARG A O 10
ATOM 10410 N N . THR A 1 32 ? 21.322 -11.697 -12.227 1.00 0.11 32 THR A N 10
ATOM 10411 C CA . THR A 1 32 ? 22.190 -12.308 -13.226 1.00 33.24 32 THR A CA 10
ATOM 10412 C C . THR A 1 32 ? 23.657 -12.177 -12.834 1.00 11.42 32 THR A C 10
ATOM 10413 O O . THR A 1 32 ? 24.026 -11.293 -12.060 1.00 31.35 32 THR A O 10
ATOM 10424 N N . TYR A 1 33 ? 24.490 -13.059 -13.373 1.00 71.45 33 TYR A N 10
ATOM 10425 C CA . TYR A 1 33 ? 25.918 -13.043 -13.079 1.00 13.45 33 TYR A CA 10
ATOM 10426 C C . TYR A 1 33 ? 26.739 -13.206 -14.354 1.00 23.35 33 TYR A C 10
ATOM 10427 O O . TYR A 1 33 ? 26.839 -14.303 -14.905 1.00 11.30 33 TYR A O 10
ATOM 10445 N N . TYR A 1 34 ? 27.327 -12.108 -14.816 1.00 33.31 34 TYR A N 10
ATOM 10446 C CA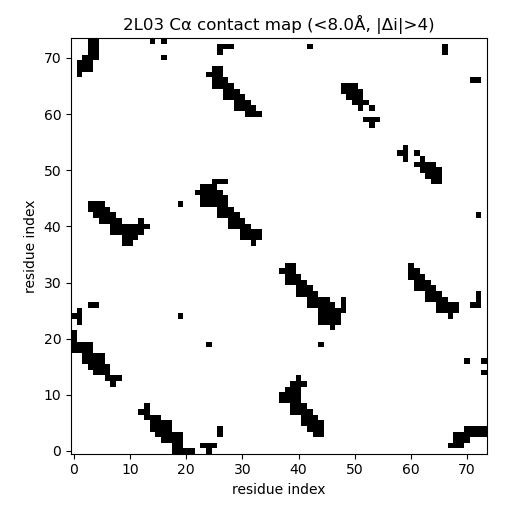 . TYR A 1 34 ? 28.139 -12.128 -16.027 1.00 13.13 34 TYR A CA 10
ATOM 10447 C C . TYR A 1 34 ? 29.565 -12.574 -15.719 1.00 10.40 34 TYR A C 10
ATOM 10448 O O . TYR A 1 34 ? 30.028 -13.603 -16.212 1.00 55.24 34 TYR A O 10
ATOM 10466 N N . THR A 1 35 ? 30.259 -11.791 -14.898 1.00 53.22 35 THR A N 10
ATOM 10467 C CA . THR A 1 35 ? 31.632 -12.103 -14.524 1.00 1.44 35 THR A CA 10
ATOM 10468 C C . THR A 1 35 ? 31.785 -12.178 -13.009 1.00 23.12 35 THR A C 10
ATOM 10469 O O . THR A 1 35 ? 30.958 -11.671 -12.251 1.00 71.20 35 THR A O 10
ATOM 10480 N N . PRO A 1 36 ? 32.869 -12.825 -12.554 1.00 72.14 36 PRO A N 10
ATOM 10481 C CA . PRO A 1 36 ? 33.156 -12.981 -11.125 1.00 43.14 36 PRO A CA 10
ATOM 10482 C C . PRO A 1 36 ? 33.546 -11.663 -10.465 1.00 52.33 36 PRO A C 10
ATOM 10483 O O . PRO A 1 36 ? 33.775 -11.605 -9.257 1.00 13.34 36 PRO A O 10
ATOM 10494 N N . THR A 1 37 ? 33.619 -10.604 -11.266 1.00 42.02 37 THR A N 10
ATOM 10495 C CA . THR A 1 37 ? 33.982 -9.286 -10.760 1.00 33.31 37 THR A CA 10
ATOM 10496 C C . THR A 1 37 ? 32.890 -8.264 -11.055 1.00 70.35 37 THR A C 10
ATOM 10497 O O . THR A 1 37 ? 32.970 -7.114 -10.623 1.00 74.41 37 THR A O 10
ATOM 10508 N N . ARG A 1 38 ? 31.871 -8.691 -11.794 1.00 13.01 38 ARG A N 10
ATOM 10509 C CA . ARG A 1 38 ? 30.763 -7.812 -12.147 1.00 53.15 38 ARG A CA 10
ATOM 10510 C C . ARG A 1 38 ? 29.458 -8.596 -12.249 1.00 15.14 38 ARG A C 10
ATOM 10511 O O . ARG A 1 38 ? 29.421 -9.690 -12.812 1.00 2.52 38 ARG A O 10
ATOM 10532 N N . MET A 1 39 ? 28.389 -8.029 -11.699 1.00 34.12 39 MET A N 10
ATOM 10533 C CA . MET A 1 39 ? 27.081 -8.675 -11.728 1.00 25.10 39 MET A CA 10
ATOM 10534 C C . MET A 1 39 ? 25.972 -7.648 -11.930 1.00 11.13 39 MET A C 10
ATOM 10535 O O . MET A 1 39 ? 26.224 -6.443 -11.954 1.00 32.05 39 MET A O 10
ATOM 10549 N N . LYS A 1 40 ? 24.743 -8.132 -12.075 1.00 0.11 40 LYS A N 10
ATOM 10550 C CA . LYS A 1 40 ? 23.594 -7.257 -12.274 1.00 10.43 40 LYS A CA 10
ATOM 10551 C C . LYS A 1 40 ? 22.351 -7.829 -11.600 1.00 30.01 40 LYS A C 10
ATOM 10552 O O . LYS A 1 40 ? 22.233 -9.041 -11.419 1.00 71.14 40 LYS A O 10
ATOM 10571 N N . VAL A 1 41 ? 21.425 -6.949 -11.231 1.00 61.41 41 VAL A N 10
ATOM 10572 C CA . VAL A 1 41 ? 20.190 -7.368 -10.580 1.00 15.32 41 VAL A CA 10
ATOM 10573 C C . VAL A 1 41 ? 18.991 -6.606 -11.134 1.00 51.10 41 VAL A C 10
ATOM 10574 O O . VAL A 1 41 ? 19.109 -5.448 -11.535 1.00 5.05 41 VAL A O 10
ATOM 10587 N N . SER A 1 42 ? 17.836 -7.264 -11.154 1.00 1.23 42 SER A N 10
ATOM 10588 C CA . SER A 1 42 ? 16.615 -6.650 -11.662 1.00 41.21 42 SER A CA 10
ATOM 10589 C C . SER A 1 42 ? 15.405 -7.085 -10.841 1.00 24.32 42 SER A C 10
ATOM 10590 O O . SER A 1 42 ? 15.041 -8.261 -10.826 1.00 34.11 42 SER A O 10
ATOM 10598 N N . LYS A 1 43 ? 14.787 -6.128 -10.158 1.00 34.34 43 LYS A N 10
ATOM 10599 C CA . LYS A 1 43 ? 13.617 -6.410 -9.334 1.00 12.31 43 LYS A CA 10
ATOM 10600 C C . LYS A 1 43 ? 12.413 -5.599 -9.803 1.00 41.03 43 LYS A C 10
ATOM 10601 O O . LYS A 1 43 ? 12.555 -4.461 -10.251 1.00 25.20 43 LYS A O 10
ATOM 10620 N N . SER A 1 44 ? 11.228 -6.192 -9.696 1.00 41.45 44 SER A N 10
ATOM 10621 C CA . SER A 1 44 ? 10.000 -5.525 -10.112 1.00 53.23 44 SER A CA 10
ATOM 10622 C C . SER A 1 44 ? 8.775 -6.247 -9.558 1.00 43.12 44 SER A C 10
ATOM 10623 O O . SER A 1 44 ? 8.875 -7.367 -9.057 1.00 34.30 44 SER A O 10
ATOM 10631 N N . CYS A 1 45 ? 7.620 -5.597 -9.652 1.00 42.10 45 CYS A N 10
ATOM 10632 C CA . CYS A 1 45 ? 6.375 -6.174 -9.161 1.00 20.44 45 CYS A CA 10
ATOM 10633 C C . CYS A 1 45 ? 5.654 -6.936 -10.269 1.00 21.30 45 CYS A C 10
ATOM 10634 O O . CYS A 1 45 ? 5.314 -6.369 -11.307 1.00 60.24 45 CYS A O 10
ATOM 10641 N N . VAL A 1 46 ? 5.424 -8.225 -10.040 1.00 71.43 46 VAL A N 10
ATOM 10642 C CA . VAL A 1 46 ? 4.742 -9.065 -11.018 1.00 24.52 46 VAL A CA 10
ATOM 10643 C C . VAL A 1 46 ? 3.675 -9.927 -10.353 1.00 22.43 46 VAL A C 10
ATOM 10644 O O . VAL A 1 46 ? 3.767 -10.275 -9.175 1.00 43.51 46 VAL A O 10
ATOM 10657 N N . PRO A 1 47 ? 2.637 -10.283 -11.124 1.00 14.25 47 PRO A N 10
ATOM 10658 C CA . PRO A 1 47 ? 1.531 -11.110 -10.631 1.00 4.05 47 PRO A CA 10
ATOM 10659 C C . PRO A 1 47 ? 1.957 -12.551 -10.370 1.00 41.20 47 PRO A C 10
ATOM 10660 O O . PRO A 1 47 ? 1.575 -13.148 -9.364 1.00 24.53 47 PRO A O 10
ATOM 10671 N N . ARG A 1 48 ? 2.750 -13.103 -11.283 1.00 10.14 48 ARG A N 10
ATOM 10672 C CA . ARG A 1 48 ? 3.227 -14.474 -11.151 1.00 72.43 48 ARG A CA 10
ATOM 10673 C C . ARG A 1 48 ? 4.722 -14.560 -11.444 1.00 30.53 48 ARG A C 10
ATOM 10674 O O . ARG A 1 48 ? 5.191 -14.092 -12.482 1.00 15.14 48 ARG A O 10
ATOM 10695 N N . CYS A 1 49 ? 5.466 -15.162 -10.522 1.00 2.24 49 CYS A N 10
ATOM 10696 C CA . CYS A 1 49 ? 6.908 -15.309 -10.679 1.00 21.03 49 CYS A CA 10
ATOM 10697 C C . CYS A 1 49 ? 7.336 -16.755 -10.447 1.00 34.41 49 CYS A C 10
ATOM 10698 O O . CYS A 1 49 ? 6.950 -17.377 -9.457 1.00 34.22 49 CYS A O 10
ATOM 10705 N N . PHE A 1 50 ? 8.135 -17.285 -11.367 1.00 5.23 50 PHE A N 10
ATOM 10706 C CA . PHE A 1 50 ? 8.615 -18.658 -11.264 1.00 4.14 50 PHE A CA 10
ATOM 10707 C C . PHE A 1 50 ? 10.140 -18.705 -11.293 1.00 43.33 50 PHE A C 10
ATOM 10708 O O . PHE A 1 50 ? 10.782 -17.922 -11.994 1.00 35.41 50 PHE A O 10
ATOM 10725 N N . GLU A 1 51 ? 10.713 -19.628 -10.527 1.00 2.30 51 GLU A N 10
ATOM 10726 C CA . GLU A 1 51 ? 12.163 -19.775 -10.465 1.00 35.55 51 GLU A CA 10
ATOM 10727 C C . GLU A 1 51 ? 12.724 -20.212 -11.815 1.00 14.21 51 GLU A C 10
ATOM 10728 O O . GLU A 1 51 ? 11.975 -20.470 -12.758 1.00 33.43 51 GLU A O 10
ATOM 10740 N N . THR A 1 52 ? 14.048 -20.291 -11.901 1.00 51.03 52 THR A N 10
ATOM 10741 C CA . THR A 1 52 ? 14.711 -20.694 -13.135 1.00 54.33 52 THR A CA 10
ATOM 10742 C C . THR A 1 52 ? 14.562 -22.192 -13.375 1.00 42.34 52 THR A C 10
ATOM 10743 O O . THR A 1 52 ? 14.509 -22.980 -12.431 1.00 52.22 52 THR A O 10
ATOM 10754 N N . VAL A 1 53 ? 14.497 -22.579 -14.645 1.00 74.23 53 VAL A N 10
ATOM 10755 C CA . VAL A 1 53 ? 14.356 -23.984 -15.010 1.00 2.13 53 VAL A CA 10
ATOM 10756 C C . VAL A 1 53 ? 15.672 -24.550 -15.532 1.00 73.32 53 VAL A C 10
ATOM 10757 O O . VAL A 1 53 ? 16.195 -24.096 -16.550 1.00 12.32 53 VAL A O 10
ATOM 10770 N N . TYR A 1 54 ? 16.201 -25.545 -14.830 1.00 24.35 54 TYR A N 10
ATOM 10771 C CA . TYR A 1 54 ? 17.458 -26.173 -15.221 1.00 74.41 54 TYR A CA 10
ATOM 10772 C C . TYR A 1 54 ? 17.466 -27.653 -14.851 1.00 34.34 54 TYR A C 10
ATOM 10773 O O . TYR A 1 54 ? 16.645 -28.110 -14.055 1.00 35.00 54 TYR A O 10
ATOM 10791 N N . ASP A 1 55 ? 18.400 -28.397 -15.433 1.00 75.10 55 ASP A N 10
ATOM 10792 C CA . ASP A 1 55 ? 18.517 -29.826 -15.164 1.00 43.50 55 ASP A 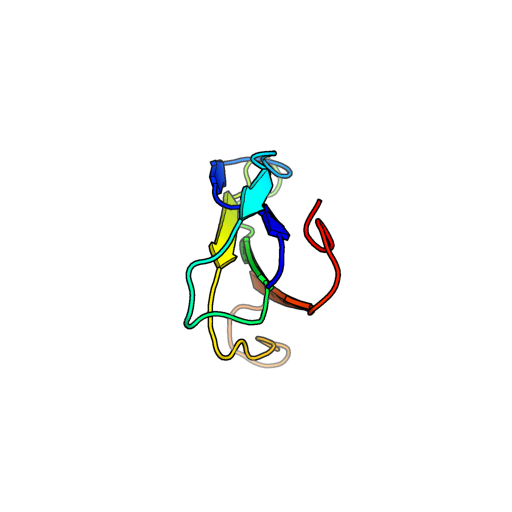CA 10
ATOM 10793 C C . ASP A 1 55 ? 19.846 -30.368 -15.680 1.00 5.10 55 ASP A C 10
ATOM 10794 O O . ASP A 1 55 ? 19.941 -30.830 -16.816 1.00 71.12 55 ASP A O 10
ATOM 10803 N N . GLY A 1 56 ? 20.873 -30.307 -14.836 1.00 55.24 56 GLY A N 10
ATOM 10804 C CA . GLY A 1 56 ? 22.183 -30.794 -15.226 1.00 11.13 56 GLY A CA 10
ATOM 10805 C C . GLY A 1 56 ? 23.095 -31.019 -14.036 1.00 12.10 56 GLY A C 10
ATOM 10806 O O . GLY A 1 56 ? 23.072 -32.085 -13.420 1.00 52.12 56 GLY A O 10
ATOM 10810 N N . TYR A 1 57 ? 23.901 -30.014 -13.712 1.00 70.13 57 TYR A N 10
ATOM 10811 C CA . TYR A 1 57 ? 24.828 -30.109 -12.591 1.00 0.21 57 TYR A CA 10
ATOM 10812 C C . TYR A 1 57 ? 24.798 -28.836 -11.750 1.00 72.01 57 TYR A C 10
ATOM 10813 O O . TYR A 1 57 ? 24.625 -28.887 -10.532 1.00 44.04 57 TYR A O 10
ATOM 10831 N N . SER A 1 58 ? 24.966 -27.695 -12.410 1.00 42.41 58 SER A N 10
ATOM 10832 C CA . SER A 1 58 ? 24.962 -26.408 -11.725 1.00 14.53 58 SER A CA 10
ATOM 10833 C C . SER A 1 58 ? 24.580 -25.283 -12.683 1.00 24.11 58 SER A C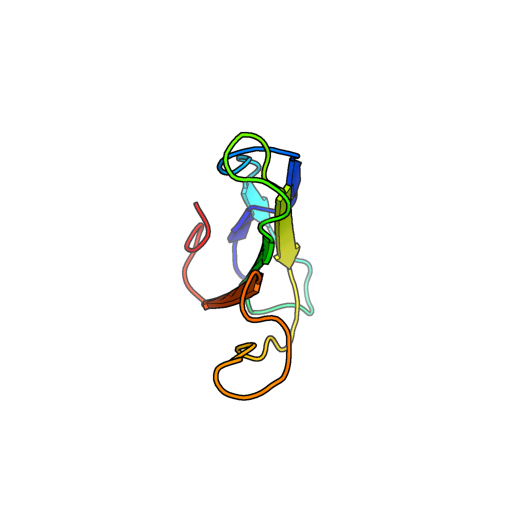 10
ATOM 10834 O O . SER A 1 58 ? 24.673 -25.431 -13.902 1.00 25.44 58 SER A O 10
ATOM 10842 N N . LYS A 1 59 ? 24.150 -24.158 -12.123 1.00 5.51 59 LYS A N 10
ATOM 10843 C CA . LYS A 1 59 ? 23.756 -23.006 -12.925 1.00 14.41 59 LYS A CA 10
ATOM 10844 C C . LYS A 1 59 ? 24.050 -21.703 -12.188 1.00 44.12 59 LYS A C 10
ATOM 10845 O O . LYS A 1 59 ? 23.219 -21.206 -11.428 1.00 33.11 59 LYS A O 10
ATOM 10864 N N . HIS A 1 60 ? 25.238 -21.153 -12.419 1.00 65.33 60 HIS A N 10
ATOM 10865 C CA . HIS A 1 60 ? 25.642 -19.907 -11.779 1.00 13.53 60 HIS A CA 10
ATOM 10866 C C . HIS A 1 60 ? 25.430 -18.721 -12.716 1.00 32.14 60 HIS A C 10
ATOM 10867 O O . HIS A 1 60 ? 26.189 -17.753 -12.688 1.00 52.23 60 HIS A O 10
ATOM 10881 N N . ALA A 1 61 ? 24.394 -18.805 -13.544 1.00 31.42 61 ALA A N 10
ATOM 10882 C CA . ALA A 1 61 ? 24.082 -17.740 -14.488 1.00 11.52 61 ALA A CA 10
ATOM 10883 C C . ALA A 1 61 ? 23.199 -16.676 -13.843 1.00 61.32 61 ALA A C 10
ATOM 10884 O O . ALA A 1 61 ? 23.673 -15.600 -13.478 1.00 72.33 61 ALA A O 10
ATOM 10891 N N . SER A 1 62 ? 21.913 -16.984 -13.707 1.00 23.42 62 SER A N 10
ATOM 10892 C CA . SER A 1 62 ? 20.963 -16.053 -13.110 1.00 42.11 62 SER A CA 10
ATOM 10893 C C . SER A 1 62 ? 19.908 -16.799 -12.299 1.00 1.54 62 SER A C 10
ATOM 10894 O O . SER A 1 62 ? 19.394 -17.833 -12.726 1.00 43.24 62 SER A O 10
ATOM 10902 N N . THR A 1 63 ? 19.589 -16.266 -11.123 1.00 52.32 63 THR A N 10
ATOM 10903 C CA . THR A 1 63 ? 18.596 -16.880 -10.250 1.00 44.50 63 THR A CA 10
ATOM 10904 C C . THR A 1 63 ? 17.402 -15.956 -10.041 1.00 32.11 63 THR A C 10
ATOM 10905 O O . THR A 1 63 ? 17.558 -14.801 -9.642 1.00 70.34 63 THR A O 10
ATOM 10916 N N . THR A 1 64 ? 16.207 -16.472 -10.311 1.00 55.45 64 THR A N 10
ATOM 10917 C CA . THR A 1 64 ? 14.985 -15.693 -10.153 1.00 52.03 64 THR A CA 10
ATOM 10918 C C . THR A 1 64 ? 14.306 -15.999 -8.823 1.00 4.42 64 THR A C 10
ATOM 10919 O O . THR A 1 64 ? 13.726 -17.069 -8.643 1.00 12.04 64 THR A O 10
ATOM 10930 N N . SER A 1 65 ? 14.383 -15.051 -7.893 1.00 71.44 65 SER A N 10
ATOM 10931 C CA . SER A 1 65 ? 13.778 -15.221 -6.577 1.00 64.23 65 SER A CA 10
ATOM 10932 C C . SER A 1 65 ? 12.381 -14.611 -6.539 1.00 12.33 65 SER A C 10
ATOM 10933 O O . SER A 1 65 ? 12.175 -13.474 -6.966 1.00 32.31 65 SER A O 10
ATOM 10941 N N . CYS A 1 66 ? 11.423 -15.374 -6.023 1.00 53.24 66 CYS A N 10
ATOM 10942 C CA . CYS A 1 66 ? 10.044 -14.911 -5.928 1.00 53.32 66 CYS A CA 10
ATOM 10943 C C . CYS A 1 66 ? 9.538 -14.999 -4.491 1.00 4.50 66 CYS A C 10
ATOM 10944 O O . CYS A 1 66 ? 9.820 -15.964 -3.780 1.00 11.30 66 CYS A O 10
ATOM 10951 N N . CYS A 1 67 ? 8.790 -13.984 -4.070 1.00 22.32 67 CYS A N 10
ATOM 10952 C CA . CYS A 1 67 ? 8.245 -13.945 -2.718 1.00 60.23 67 CYS A CA 10
ATOM 10953 C C . CYS A 1 67 ? 6.990 -13.078 -2.663 1.00 23.43 67 CYS A C 10
ATOM 10954 O O . CYS A 1 67 ? 6.660 -12.386 -3.625 1.00 72.31 67 CYS A O 10
ATOM 10961 N N . GLN A 1 68 ? 6.297 -13.122 -1.530 1.00 22.44 68 GLN A N 10
ATOM 10962 C CA . GLN A 1 68 ? 5.079 -12.342 -1.349 1.00 1.50 68 GLN A CA 10
ATOM 10963 C C . GLN A 1 68 ? 5.150 -11.510 -0.072 1.00 74.41 68 GLN A C 10
ATOM 10964 O O . GLN A 1 68 ? 4.138 -10.989 0.398 1.00 72.40 68 GLN A O 10
ATOM 10978 N N . TYR A 1 69 ? 6.350 -11.391 0.484 1.00 13.04 69 TYR A N 10
ATOM 10979 C CA . TYR A 1 69 ? 6.552 -10.625 1.709 1.00 74.42 69 TYR A CA 10
ATOM 10980 C C . TYR A 1 69 ? 7.030 -9.211 1.394 1.00 34.14 69 TYR A C 10
ATOM 10981 O O . TYR A 1 69 ? 7.762 -8.991 0.429 1.00 31.35 69 TYR A O 10
ATOM 10999 N N . ASP A 1 70 ? 6.610 -8.256 2.217 1.00 42.34 70 ASP A N 10
ATOM 11000 C CA . ASP A 1 70 ? 6.996 -6.862 2.029 1.00 11.11 70 ASP A CA 10
ATOM 11001 C C . ASP A 1 70 ? 8.514 -6.716 2.011 1.00 43.11 70 ASP A C 10
ATOM 11002 O O . ASP A 1 70 ? 9.208 -7.226 2.892 1.00 43.43 70 ASP A O 10
ATOM 11011 N N . LEU A 1 71 ? 9.024 -6.018 1.002 1.00 2.02 71 LEU A N 10
ATOM 11012 C CA . LEU A 1 71 ? 10.461 -5.805 0.868 1.00 22.42 71 LEU A CA 10
ATOM 11013 C C . LEU A 1 71 ? 11.222 -7.120 1.011 1.00 52.15 71 LEU A C 10
ATOM 11014 O O . LEU A 1 71 ? 12.339 -7.150 1.527 1.00 22.41 71 LEU A O 10
ATOM 11030 N N . CYS A 1 72 ? 10.610 -8.205 0.547 1.00 11.42 72 CYS A N 10
ATOM 11031 C CA . CYS A 1 72 ? 11.229 -9.523 0.621 1.00 51.54 72 CYS A CA 10
ATOM 11032 C C . CYS A 1 72 ? 12.468 -9.592 -0.267 1.00 42.31 72 CYS A C 10
ATOM 11033 O O . CYS A 1 72 ? 13.396 -10.353 0.003 1.00 73.42 72 CYS A O 10
ATOM 11040 N N . ASN A 1 73 ? 12.475 -8.790 -1.327 1.00 43.02 73 ASN A N 10
ATOM 11041 C CA . ASN A 1 73 ? 13.600 -8.760 -2.255 1.00 70.12 73 ASN A CA 10
ATOM 11042 C C . ASN A 1 73 ? 14.589 -7.662 -1.876 1.00 53.44 73 ASN A C 10
ATOM 11043 O O . ASN A 1 73 ? 15.310 -7.141 -2.726 1.00 63.32 73 ASN A O 10
ATOM 11054 N N . GLY A 1 74 ? 14.616 -7.314 -0.593 1.00 40.03 74 GLY A N 10
ATOM 11055 C CA . GLY A 1 74 ? 15.520 -6.280 -0.124 1.00 33.01 74 GLY A CA 10
ATOM 11056 C C . GLY A 1 74 ? 16.914 -6.808 0.147 1.00 23.35 74 GLY A C 10
ATOM 11057 O O . GLY A 1 74 ? 17.252 -7.923 -0.252 1.00 13.30 74 GLY A O 10
ATOM 11061 N N . MET A 1 1 ? -1.869 -5.330 -3.471 1.00 12.23 1 MET A N 11
ATOM 11062 C CA . MET A 1 1 ? -1.903 -4.976 -2.056 1.00 40.24 1 MET A CA 11
ATOM 11063 C C . MET A 1 1 ? -0.607 -5.383 -1.363 1.00 43.20 1 MET A C 11
ATOM 11064 O O . MET A 1 1 ? -0.623 -5.876 -0.234 1.00 43.42 1 MET A O 11
ATOM 11078 N N . LEU A 1 2 ? 0.514 -5.174 -2.045 1.00 22.42 2 LEU A N 11
ATOM 11079 C CA . LEU A 1 2 ? 1.820 -5.520 -1.494 1.00 62.01 2 LEU A CA 11
ATOM 11080 C C . LEU A 1 2 ? 2.883 -4.524 -1.948 1.00 21.55 2 LEU A C 11
ATOM 11081 O O . LEU A 1 2 ? 2.809 -3.981 -3.050 1.00 22.31 2 LEU A O 11
ATOM 11097 N N . ASP A 1 3 ? 3.872 -4.292 -1.091 1.00 53.42 3 ASP A N 11
ATOM 11098 C CA . ASP A 1 3 ? 4.952 -3.364 -1.405 1.00 3.11 3 ASP A CA 11
ATOM 11099 C C . ASP A 1 3 ? 6.292 -4.091 -1.467 1.00 72.24 3 ASP A C 11
ATOM 11100 O O . ASP A 1 3 ? 6.571 -4.972 -0.654 1.00 34.34 3 ASP A O 11
ATOM 11109 N N . CYS A 1 4 ? 7.117 -3.717 -2.439 1.00 63.43 4 CYS A N 11
ATOM 11110 C CA . CYS A 1 4 ? 8.427 -4.334 -2.610 1.00 61.32 4 CYS A CA 11
ATOM 11111 C C . CYS A 1 4 ? 9.379 -3.395 -3.346 1.00 31.32 4 CYS A C 11
ATOM 11112 O O . CYS A 1 4 ? 8.990 -2.305 -3.768 1.00 25.54 4 CYS A O 11
ATOM 11119 N N . HIS A 1 5 ? 10.627 -3.826 -3.496 1.00 44.13 5 HIS A N 11
ATOM 11120 C CA . HIS A 1 5 ? 11.635 -3.024 -4.182 1.00 21.53 5 HIS A CA 11
ATOM 11121 C C . HIS A 1 5 ? 11.616 -3.295 -5.683 1.00 75.21 5 HIS A C 11
ATOM 11122 O O . HIS A 1 5 ? 11.958 -4.389 -6.132 1.00 23.34 5 HIS A O 11
ATOM 11136 N N . VAL A 1 6 ? 11.211 -2.292 -6.455 1.00 43.44 6 VAL A N 11
ATOM 11137 C CA . VAL A 1 6 ? 11.147 -2.421 -7.906 1.00 62.22 6 VAL A CA 11
ATOM 11138 C C . VAL A 1 6 ? 12.205 -1.556 -8.582 1.00 72.25 6 VAL A C 11
ATOM 11139 O O . VAL A 1 6 ? 12.110 -0.328 -8.585 1.00 73.54 6 VAL A O 11
ATOM 11152 N N . CYS A 1 7 ? 13.213 -2.204 -9.156 1.00 21.30 7 CYS A N 11
ATOM 11153 C CA . CYS A 1 7 ? 14.290 -1.496 -9.836 1.00 41.55 7 CYS A CA 11
ATOM 11154 C C . CYS A 1 7 ? 15.272 -2.477 -10.470 1.00 52.13 7 CYS A C 11
ATOM 11155 O O . CYS A 1 7 ? 15.127 -3.691 -10.334 1.00 33.32 7 CYS A O 11
ATOM 11162 N N . ALA A 1 8 ? 16.271 -1.941 -11.164 1.00 20.04 8 ALA A N 11
ATOM 11163 C CA . ALA A 1 8 ? 17.278 -2.768 -11.816 1.00 71.54 8 ALA A CA 11
ATOM 11164 C C . ALA A 1 8 ? 18.618 -2.044 -11.894 1.00 75.21 8 ALA A C 11
ATOM 11165 O O . ALA A 1 8 ? 18.679 -0.870 -12.260 1.00 62.23 8 ALA A O 11
ATOM 11172 N N . TYR A 1 9 ? 19.688 -2.751 -11.547 1.00 15.51 9 TYR A N 11
ATOM 11173 C CA . TYR A 1 9 ? 21.026 -2.173 -11.574 1.00 62.45 9 TYR A CA 11
ATOM 11174 C C . TYR A 1 9 ? 22.081 -3.255 -11.786 1.00 5.21 9 TYR A C 11
ATOM 11175 O O . TYR A 1 9 ? 21.926 -4.387 -11.330 1.00 51.24 9 TYR A O 11
ATOM 11193 N N . ASN A 1 10 ? 23.156 -2.896 -12.480 1.00 43.35 10 ASN A N 11
ATOM 11194 C CA . ASN A 1 10 ? 24.239 -3.834 -12.753 1.00 73.33 10 ASN A CA 11
ATOM 11195 C C . ASN A 1 10 ? 25.352 -3.697 -11.719 1.00 14.32 10 ASN A C 11
ATOM 11196 O O . ASN A 1 10 ? 26.459 -3.265 -12.036 1.00 52.55 10 ASN A O 11
ATOM 11207 N N . GLY A 1 11 ? 25.049 -4.068 -10.479 1.00 31.55 11 GLY A N 11
ATOM 11208 C CA . GLY A 1 11 ? 26.034 -3.980 -9.416 1.00 54.42 11 GLY A CA 11
ATOM 11209 C C . GLY A 1 11 ? 25.648 -4.796 -8.199 1.00 0.24 11 GLY A C 11
ATOM 11210 O O . GLY A 1 11 ? 25.201 -5.936 -8.323 1.00 61.23 11 GLY A O 11
ATOM 11214 N N . ASP A 1 12 ? 25.822 -4.212 -7.018 1.00 25.41 12 ASP A N 11
ATOM 11215 C CA . ASP A 1 12 ? 25.490 -4.894 -5.772 1.00 2.50 12 ASP A CA 11
ATOM 11216 C C . ASP A 1 12 ? 23.995 -5.186 -5.695 1.00 11.24 12 ASP A C 11
ATOM 11217 O O . ASP A 1 12 ? 23.562 -6.317 -5.909 1.00 30.20 12 ASP A O 11
ATOM 11226 N N . ASN A 1 13 ? 23.211 -4.158 -5.386 1.00 4.35 13 ASN A N 11
ATOM 11227 C CA . ASN A 1 13 ? 21.764 -4.305 -5.278 1.00 4.20 13 ASN A CA 11
ATOM 11228 C C . ASN A 1 13 ? 21.080 -2.942 -5.247 1.00 52.33 13 ASN A C 11
ATOM 11229 O O . ASN A 1 13 ? 21.376 -2.105 -4.394 1.00 32.13 13 ASN A O 11
ATOM 11240 N N . CYS A 1 14 ? 20.163 -2.725 -6.184 1.00 74.31 14 CYS A N 11
ATOM 11241 C CA . CYS A 1 14 ? 19.435 -1.465 -6.266 1.00 12.33 14 CYS A CA 11
ATOM 11242 C C . CYS A 1 14 ? 18.343 -1.397 -5.202 1.00 32.11 14 CYS A C 11
ATOM 11243 O O . CYS A 1 14 ? 17.848 -2.425 -4.739 1.00 14.11 14 CYS A O 11
ATOM 11250 N N . PHE A 1 15 ? 17.972 -0.180 -4.819 1.00 1.21 15 PHE A N 11
ATOM 11251 C CA . PHE A 1 15 ? 16.939 0.023 -3.809 1.00 64.34 15 PHE A CA 11
ATOM 11252 C C . PHE A 1 15 ? 15.865 0.982 -4.315 1.00 24.42 15 PHE A C 11
ATOM 11253 O O . PHE A 1 15 ? 16.157 2.118 -4.683 1.00 41.43 15 PHE A O 11
ATOM 11270 N N . ASN A 1 16 ? 14.622 0.513 -4.329 1.00 53.12 16 ASN A N 11
ATOM 11271 C CA . ASN A 1 16 ? 13.503 1.328 -4.790 1.00 64.33 16 ASN A CA 11
ATOM 11272 C C . ASN A 1 16 ? 12.176 0.754 -4.304 1.00 12.40 16 ASN A C 11
ATOM 11273 O O . ASN A 1 16 ? 11.528 -0.041 -4.985 1.00 23.44 16 ASN A O 11
ATOM 11284 N N . PRO A 1 17 ? 11.759 1.168 -3.098 1.00 22.41 17 PRO A N 11
ATOM 11285 C CA . PRO A 1 17 ? 10.505 0.709 -2.494 1.00 32.03 17 PRO A CA 11
ATOM 11286 C C . PRO A 1 17 ? 9.279 1.259 -3.214 1.00 51.53 17 PRO A C 11
ATOM 11287 O O . PRO A 1 17 ? 8.957 2.441 -3.097 1.00 1.44 17 PRO A O 11
ATOM 11298 N N . MET A 1 18 ? 8.599 0.395 -3.960 1.00 34.11 18 MET A N 11
ATOM 11299 C CA . MET A 1 18 ? 7.406 0.796 -4.698 1.00 65.42 18 MET A CA 11
ATOM 11300 C C . MET A 1 18 ? 6.328 -0.280 -4.615 1.00 22.12 18 MET A C 11
ATOM 11301 O O . MET A 1 18 ? 6.609 -1.468 -4.778 1.00 41.41 18 MET A O 11
ATOM 11315 N N . ARG A 1 19 ? 5.095 0.143 -4.359 1.00 54.34 19 ARG A N 11
ATOM 11316 C CA . ARG A 1 19 ? 3.975 -0.784 -4.253 1.00 21.41 19 ARG A CA 11
ATOM 11317 C C . ARG A 1 19 ? 3.509 -1.235 -5.634 1.00 63.33 19 ARG A C 11
ATOM 11318 O O . ARG A 1 19 ? 3.656 -0.510 -6.618 1.00 41.43 19 ARG A O 11
ATOM 11339 N N . CYS A 1 20 ? 2.948 -2.438 -5.700 1.00 53.33 20 CYS A N 11
ATOM 11340 C CA . CYS A 1 20 ? 2.461 -2.987 -6.960 1.00 40.10 20 CYS A CA 11
ATOM 11341 C C . CYS A 1 20 ? 1.071 -2.449 -7.287 1.00 11.00 20 CYS A C 11
ATOM 11342 O O . CYS A 1 20 ? 0.340 -1.976 -6.416 1.00 62.31 20 CYS A O 11
ATOM 11349 N N . PRO A 1 21 ? 0.696 -2.522 -8.573 1.00 34.24 21 PRO A N 11
ATOM 11350 C CA . PRO A 1 21 ? -0.609 -2.048 -9.045 1.00 21.54 21 PRO A CA 11
ATOM 11351 C C . PRO A 1 21 ? -1.756 -2.928 -8.558 1.00 3.21 21 PRO A C 11
ATOM 11352 O O . PRO A 1 21 ? -1.543 -3.888 -7.818 1.00 13.43 21 PRO A O 11
ATOM 11363 N N . ALA A 1 22 ? -2.971 -2.594 -8.979 1.00 12.31 22 ALA A N 11
ATOM 11364 C CA . ALA A 1 22 ? -4.151 -3.355 -8.588 1.00 12.24 22 ALA A CA 11
ATOM 11365 C C . ALA A 1 22 ? -4.303 -4.610 -9.441 1.00 2.33 22 ALA A C 11
ATOM 11366 O O . ALA A 1 22 ? -5.360 -4.852 -10.023 1.00 3.24 22 ALA A O 11
ATOM 11373 N N . MET A 1 23 ? -3.240 -5.404 -9.511 1.00 5.12 23 MET A N 11
ATOM 11374 C CA . MET A 1 23 ? -3.256 -6.635 -10.293 1.00 43.41 23 MET A CA 11
ATOM 11375 C C . MET A 1 23 ? -2.185 -7.605 -9.803 1.00 14.43 23 MET A C 11
ATOM 11376 O O . MET A 1 23 ? -2.413 -8.813 -9.735 1.00 4.44 23 MET A O 11
ATOM 11390 N N . VAL A 1 24 ? -1.018 -7.068 -9.462 1.00 42.03 24 VAL A N 11
ATOM 11391 C CA . VAL A 1 24 ? 0.087 -7.886 -8.977 1.00 62.35 24 VAL A CA 11
ATOM 11392 C C . VAL A 1 24 ? -0.017 -8.116 -7.474 1.00 12.30 24 VAL A C 11
ATOM 11393 O O . VAL A 1 24 ? -0.516 -7.264 -6.739 1.00 3.20 24 VAL A O 11
ATOM 11406 N N . ALA A 1 25 ? 0.457 -9.272 -7.023 1.00 70.51 25 ALA A N 11
ATOM 11407 C CA . ALA A 1 25 ? 0.419 -9.613 -5.606 1.00 65.34 25 ALA A CA 11
ATOM 11408 C C . ALA A 1 25 ? 1.616 -10.474 -5.217 1.00 64.20 25 ALA A C 11
ATOM 11409 O O . ALA A 1 25 ? 1.517 -11.332 -4.339 1.00 42.31 25 ALA A O 11
ATOM 11416 N N . TYR A 1 26 ? 2.746 -10.241 -5.875 1.00 41.35 26 TYR A N 11
ATOM 11417 C CA . TYR A 1 26 ? 3.962 -10.997 -5.600 1.00 73.30 26 TYR A CA 11
ATOM 11418 C C . TYR A 1 26 ? 5.200 -10.211 -6.020 1.00 12.11 26 TYR A C 11
ATOM 11419 O O . TYR A 1 26 ? 5.140 -9.367 -6.915 1.00 2.04 26 TYR A O 11
ATOM 11437 N N . CYS A 1 27 ? 6.322 -10.495 -5.367 1.00 41.54 27 CYS A N 11
ATOM 11438 C CA . CYS A 1 27 ? 7.576 -9.816 -5.671 1.00 41.20 27 CYS A CA 11
ATOM 11439 C C . CYS A 1 27 ? 8.560 -10.767 -6.346 1.00 20.11 27 CYS A C 11
ATOM 11440 O O . CYS A 1 27 ? 8.757 -11.895 -5.895 1.00 2.02 27 CYS A O 11
ATOM 11447 N N . MET A 1 28 ? 9.175 -10.303 -7.429 1.00 73.20 28 MET A N 11
ATOM 11448 C CA . MET A 1 28 ? 10.139 -11.112 -8.165 1.00 63.03 28 MET A CA 11
ATOM 11449 C C . MET A 1 28 ? 11.541 -10.521 -8.055 1.00 2.02 28 MET A C 11
ATOM 11450 O O . MET A 1 28 ? 11.725 -9.308 -8.160 1.00 42.21 28 MET A O 11
ATOM 11464 N N . THR A 1 29 ? 12.528 -11.386 -7.842 1.00 2.34 29 THR A N 11
ATOM 11465 C CA . THR A 1 29 ? 13.913 -10.949 -7.715 1.00 71.14 29 THR A CA 11
ATOM 11466 C C . THR A 1 29 ? 14.848 -11.848 -8.516 1.00 21.22 29 THR A C 11
ATOM 11467 O O . THR A 1 29 ? 14.855 -13.067 -8.341 1.00 63.32 29 THR A O 11
ATOM 11478 N N . THR A 1 30 ? 15.638 -11.240 -9.395 1.00 41.41 30 THR A N 11
ATOM 11479 C CA . THR A 1 30 ? 16.577 -11.985 -10.223 1.00 64.31 30 THR A CA 11
ATOM 11480 C C . THR A 1 30 ? 17.989 -11.425 -10.094 1.00 22.12 30 THR A C 11
ATOM 11481 O O . THR A 1 30 ? 18.341 -10.445 -10.751 1.00 13.15 30 THR A O 11
ATOM 11492 N N . ARG A 1 31 ? 18.795 -12.054 -9.244 1.00 14.31 31 ARG A N 11
ATOM 11493 C CA . ARG A 1 31 ? 20.169 -11.617 -9.029 1.00 12.15 31 ARG A CA 11
ATOM 11494 C C . ARG A 1 31 ? 21.134 -12.405 -9.909 1.00 41.24 31 ARG A C 11
ATOM 11495 O O . ARG A 1 31 ? 21.492 -13.541 -9.596 1.00 52.14 31 ARG A O 11
ATOM 11516 N N . THR A 1 32 ? 21.552 -11.794 -11.014 1.00 25.03 32 THR A N 11
ATOM 11517 C CA . THR A 1 32 ? 22.474 -12.438 -11.941 1.00 24.03 32 THR A CA 11
ATOM 11518 C C . THR A 1 32 ? 23.918 -12.055 -11.636 1.00 11.22 32 THR A C 11
ATOM 11519 O O . THR A 1 32 ? 24.213 -10.898 -11.336 1.00 1.22 32 THR A O 11
ATOM 11530 N N . TYR A 1 33 ? 24.814 -13.032 -11.715 1.00 32.41 33 TYR A N 11
ATOM 11531 C CA . TYR A 1 33 ? 26.227 -12.797 -11.446 1.00 23.35 33 TYR A CA 11
ATOM 11532 C C . TYR A 1 33 ? 27.105 -13.621 -12.383 1.00 51.33 33 TYR A C 11
ATOM 11533 O O . TYR A 1 33 ? 26.936 -14.834 -12.504 1.00 25.42 33 TYR A O 11
ATOM 11551 N N . TYR A 1 34 ? 28.042 -12.952 -13.045 1.00 4.51 34 TYR A N 11
ATOM 11552 C CA . TYR A 1 34 ? 28.947 -13.619 -13.974 1.00 35.33 34 TYR A CA 11
ATOM 11553 C C . TYR A 1 34 ? 30.339 -13.767 -13.368 1.00 11.43 34 TYR A C 11
ATOM 11554 O O . TYR A 1 34 ? 30.955 -14.830 -13.447 1.00 42.22 34 TYR A O 11
ATOM 11572 N N . THR A 1 35 ? 30.830 -12.691 -12.760 1.00 52.44 35 THR A N 11
ATOM 11573 C CA . THR A 1 35 ? 32.149 -12.698 -12.141 1.00 12.33 35 THR A CA 11
ATOM 11574 C C . THR A 1 35 ? 32.119 -12.018 -10.777 1.00 21.15 35 THR A C 11
ATOM 11575 O O . THR A 1 35 ? 31.192 -11.280 -10.444 1.00 14.10 35 THR A O 11
ATOM 11586 N N . PRO A 1 36 ? 33.158 -12.271 -9.966 1.00 54.50 36 PRO A N 11
ATOM 11587 C CA . PRO A 1 36 ? 33.274 -11.691 -8.625 1.00 31.05 36 PRO A CA 11
ATOM 11588 C C . PRO A 1 36 ? 33.542 -10.190 -8.663 1.00 23.54 36 PRO A C 11
ATOM 11589 O O . PRO A 1 36 ? 33.626 -9.537 -7.622 1.00 73.00 36 PRO A O 11
ATOM 11600 N N . THR A 1 37 ? 33.677 -9.648 -9.869 1.00 74.20 37 THR A N 11
ATOM 11601 C CA . THR A 1 37 ? 33.936 -8.225 -10.043 1.00 2.45 37 THR A CA 11
ATOM 11602 C C . THR A 1 37 ? 32.860 -7.570 -10.901 1.00 33.12 37 THR A C 11
ATOM 11603 O O . THR A 1 37 ? 32.879 -6.359 -11.120 1.00 15.35 37 THR A O 11
ATOM 11614 N N . ARG A 1 38 ? 31.922 -8.378 -11.384 1.00 61.40 38 ARG A N 11
ATOM 11615 C CA . ARG A 1 38 ? 30.837 -7.877 -12.219 1.00 43.11 38 ARG A CA 11
ATOM 11616 C C . ARG A 1 38 ? 29.560 -8.679 -11.991 1.00 32.52 38 ARG A C 11
ATOM 11617 O O . ARG A 1 38 ? 29.530 -9.891 -12.205 1.00 32.04 38 ARG A O 11
ATOM 11638 N N . MET A 1 39 ? 28.507 -7.995 -11.555 1.00 22.23 39 MET A N 11
ATOM 11639 C CA . MET A 1 39 ? 27.227 -8.645 -11.298 1.00 50.40 39 MET A CA 11
ATOM 11640 C C . MET A 1 39 ? 26.067 -7.720 -11.654 1.00 3.44 39 MET A C 11
ATOM 11641 O O . MET A 1 39 ? 26.273 -6.567 -12.033 1.00 40.50 39 MET A O 11
ATOM 11655 N N . LYS A 1 40 ? 24.848 -8.232 -11.529 1.00 32.23 40 LYS A N 11
ATOM 11656 C CA . LYS A 1 40 ? 23.655 -7.453 -11.836 1.00 15.43 40 LYS A CA 11
ATOM 11657 C C . LYS A 1 40 ? 22.456 -7.954 -11.036 1.00 4.01 40 LYS A C 11
ATOM 11658 O O . LYS A 1 40 ? 22.404 -9.119 -10.642 1.00 74.35 40 LYS A O 11
ATOM 11677 N N . VAL A 1 41 ? 21.495 -7.067 -10.800 1.00 10.22 41 VAL A N 11
ATOM 11678 C CA . VAL A 1 41 ? 20.296 -7.420 -10.049 1.00 60.32 41 VAL A CA 11
ATOM 11679 C C . VAL A 1 41 ? 19.053 -6.799 -10.675 1.00 74.03 41 VAL A C 11
ATOM 11680 O O . VAL A 1 41 ? 19.117 -5.726 -11.276 1.00 22.34 41 VAL A O 11
ATOM 11693 N N . SER A 1 42 ? 17.920 -7.480 -10.531 1.00 25.34 42 SER A N 11
ATOM 11694 C CA . SER A 1 42 ? 16.661 -6.997 -11.085 1.00 3.00 42 SER A CA 11
ATOM 11695 C C . SER A 1 42 ? 15.492 -7.364 -10.177 1.00 75.41 42 SER A C 11
ATOM 11696 O O . SER A 1 42 ? 15.312 -8.527 -9.815 1.00 25.42 42 SER A O 11
ATOM 11704 N N . LYS A 1 43 ? 14.697 -6.364 -9.813 1.00 11.24 43 LYS A N 11
ATOM 11705 C CA . LYS A 1 43 ? 13.543 -6.579 -8.948 1.00 54.11 43 LYS A CA 11
ATOM 11706 C C . LYS A 1 43 ? 12.322 -5.831 -9.474 1.00 51.42 43 LYS A C 11
ATOM 11707 O O . LYS A 1 43 ? 12.431 -4.698 -9.944 1.00 63.35 43 LYS A O 11
ATOM 11726 N N . SER A 1 44 ? 11.160 -6.470 -9.390 1.00 73.21 44 SER A N 11
ATOM 11727 C CA . SER A 1 44 ? 9.919 -5.866 -9.860 1.00 52.40 44 SER A CA 11
ATOM 11728 C C . SER A 1 44 ? 8.709 -6.638 -9.343 1.00 54.15 44 SER A C 11
ATOM 11729 O O . SER A 1 44 ? 8.849 -7.690 -8.719 1.00 11.20 44 SER A O 11
ATOM 11737 N N . CYS A 1 45 ? 7.519 -6.108 -9.609 1.00 3.24 45 CYS A N 11
ATOM 11738 C CA . CYS A 1 45 ? 6.283 -6.745 -9.171 1.00 50.23 45 CYS A CA 11
ATOM 11739 C C . CYS A 1 45 ? 5.662 -7.561 -10.302 1.00 3.14 45 CYS A C 11
ATOM 11740 O O . CYS A 1 45 ? 5.422 -7.047 -11.394 1.00 44.41 45 CYS A O 11
ATOM 11747 N N . VAL A 1 46 ? 5.404 -8.836 -10.030 1.00 65.45 46 VAL A N 11
ATOM 11748 C CA . VAL A 1 46 ? 4.811 -9.724 -11.023 1.00 74.01 46 VAL A CA 11
ATOM 11749 C C . VAL A 1 46 ? 3.648 -10.512 -10.430 1.00 60.10 46 VAL A C 11
ATOM 11750 O O . VAL A 1 46 ? 3.589 -10.768 -9.227 1.00 74.12 46 VAL A O 11
ATOM 11763 N N . PRO A 1 47 ? 2.700 -10.907 -11.293 1.00 21.43 47 PRO A N 11
ATOM 11764 C CA . PRO A 1 47 ? 1.521 -11.674 -10.877 1.00 44.42 47 PRO A CA 11
ATOM 11765 C C . PRO A 1 47 ? 1.873 -13.097 -10.459 1.00 61.34 47 PRO A C 11
ATOM 11766 O O . PRO A 1 47 ? 1.364 -13.605 -9.460 1.00 12.40 47 PRO A O 11
ATOM 11777 N N . ARG A 1 48 ? 2.747 -13.737 -11.230 1.00 52.53 48 ARG A N 11
ATOM 11778 C CA . ARG A 1 48 ? 3.166 -15.102 -10.940 1.00 73.40 48 ARG A CA 11
ATOM 11779 C C . ARG A 1 48 ? 4.680 -15.245 -11.064 1.00 11.42 48 ARG A C 11
ATOM 11780 O O . ARG A 1 48 ? 5.227 -15.237 -12.167 1.00 71.41 48 ARG A O 11
ATOM 11801 N N . CYS A 1 49 ? 5.352 -15.373 -9.925 1.00 30.22 49 CYS A N 11
ATOM 11802 C CA . CYS A 1 49 ? 6.803 -15.516 -9.904 1.00 73.02 49 CYS A CA 11
ATOM 11803 C C . CYS A 1 49 ? 7.203 -16.971 -9.678 1.00 71.23 49 CYS A C 11
ATOM 11804 O O . CYS A 1 49 ? 6.532 -17.705 -8.952 1.00 64.30 49 CYS A O 11
ATOM 11811 N N . PHE A 1 50 ? 8.300 -17.381 -10.306 1.00 23.44 50 PHE A N 11
ATOM 11812 C CA . PHE A 1 50 ? 8.790 -18.749 -10.174 1.00 41.42 50 PHE A CA 11
ATOM 11813 C C . PHE A 1 50 ? 10.308 -18.770 -10.017 1.00 52.15 50 PHE A C 11
ATOM 11814 O O . PHE A 1 50 ? 11.010 -17.921 -10.566 1.00 22.32 50 PHE A O 11
ATOM 11831 N N . GLU A 1 51 ? 10.805 -19.746 -9.264 1.00 44.14 51 GLU A N 11
ATOM 11832 C CA . GLU A 1 51 ? 12.239 -19.877 -9.034 1.00 43.22 51 GLU A CA 11
ATOM 11833 C C . GLU A 1 51 ? 12.973 -20.190 -10.335 1.00 72.21 51 GLU A C 11
ATOM 11834 O O . GLU A 1 51 ? 12.351 -20.417 -11.374 1.00 32.35 51 GLU A O 11
ATOM 11846 N N . THR A 1 52 ? 14.301 -20.200 -10.271 1.00 73.44 52 THR A N 11
ATOM 11847 C CA . THR A 1 52 ? 15.120 -20.484 -11.443 1.00 0.21 52 THR A CA 11
ATOM 11848 C C . THR A 1 52 ? 15.093 -21.969 -11.787 1.00 11.34 52 THR A C 11
ATOM 11849 O O . THR A 1 52 ? 15.328 -22.819 -10.928 1.00 60.33 52 THR A O 11
ATOM 11860 N N . VAL A 1 53 ? 14.805 -22.274 -13.048 1.00 23.31 53 VAL A N 11
ATOM 11861 C CA . VAL A 1 53 ? 14.749 -23.657 -13.506 1.00 24.43 53 VAL A CA 11
ATOM 11862 C C . VAL A 1 53 ? 15.377 -23.805 -14.887 1.00 45.10 53 VAL A C 11
ATOM 11863 O O . VAL A 1 53 ? 15.427 -22.850 -15.663 1.00 60.41 53 VAL A O 11
ATOM 11876 N N . TYR A 1 54 ? 15.856 -25.007 -15.188 1.00 31.02 54 TYR A N 11
ATOM 11877 C CA . TYR A 1 54 ? 16.483 -25.280 -16.475 1.00 41.25 54 TYR A CA 11
ATOM 11878 C C . TYR A 1 54 ? 16.607 -26.782 -16.714 1.00 0.51 54 TYR A C 11
ATOM 11879 O O . TYR A 1 54 ? 16.360 -27.587 -15.816 1.00 12.41 54 TYR A O 11
ATOM 11897 N N . ASP A 1 55 ? 16.992 -27.151 -17.931 1.00 1.25 55 ASP A N 11
ATOM 11898 C CA . ASP A 1 55 ? 17.151 -28.555 -18.289 1.00 23.43 55 ASP A CA 11
ATOM 11899 C C . ASP A 1 55 ? 18.318 -28.741 -19.253 1.00 64.34 55 ASP A C 11
ATOM 11900 O O . ASP A 1 55 ? 18.223 -29.495 -20.221 1.00 50.43 55 ASP A O 11
ATOM 11909 N N . GLY A 1 56 ? 19.420 -28.048 -18.982 1.00 41.13 56 GLY A N 11
ATOM 11910 C CA . GLY A 1 56 ? 20.589 -28.149 -19.836 1.00 23.41 56 GLY A CA 11
ATOM 11911 C C . GLY A 1 56 ? 21.680 -29.008 -19.226 1.00 54.10 56 GLY A C 11
ATOM 11912 O O . GLY A 1 56 ? 21.668 -30.231 -19.367 1.00 42.00 56 GLY A O 11
ATOM 11916 N N . TYR A 1 57 ? 22.625 -28.367 -18.548 1.00 10.11 57 TYR A N 11
ATOM 11917 C CA . TYR A 1 57 ? 23.730 -29.080 -17.918 1.00 1.52 57 TYR A CA 11
ATOM 11918 C C . TYR A 1 57 ? 24.040 -28.497 -16.542 1.00 72.40 57 TYR A C 11
ATOM 11919 O O . TYR A 1 57 ? 23.697 -29.084 -15.516 1.00 14.03 57 TYR A O 11
ATOM 11937 N N . SER A 1 58 ? 24.691 -27.339 -16.530 1.00 11.40 58 SER A N 11
ATOM 11938 C CA . SER A 1 58 ? 25.051 -26.677 -15.281 1.00 53.13 58 SER A CA 11
ATOM 11939 C C . SER A 1 58 ? 25.205 -25.173 -15.488 1.00 74.22 58 SER A C 11
ATOM 11940 O O . SER A 1 58 ? 26.206 -24.709 -16.033 1.00 51.45 58 SER A O 11
ATOM 11948 N N . LYS A 1 59 ? 24.205 -24.417 -15.049 1.00 12.44 59 LYS A N 11
ATOM 11949 C CA . LYS A 1 59 ? 24.227 -22.965 -15.183 1.00 11.10 59 LYS A CA 11
ATOM 11950 C C . LYS A 1 59 ? 23.565 -22.297 -13.982 1.00 31.11 59 LYS A C 11
ATOM 11951 O O . LYS A 1 59 ? 22.370 -22.000 -14.005 1.00 31.24 59 LYS A O 11
ATOM 11970 N N . HIS A 1 60 ? 24.349 -22.062 -12.934 1.00 72.15 60 HIS A N 11
ATOM 11971 C CA . HIS A 1 60 ? 23.838 -21.427 -11.725 1.00 4.03 60 HIS A CA 11
ATOM 11972 C C . HIS A 1 60 ? 24.313 -19.980 -11.629 1.00 23.22 60 HIS A C 11
ATOM 11973 O O . HIS A 1 60 ? 24.557 -19.468 -10.537 1.00 21.02 60 HIS A O 11
ATOM 11987 N N . ALA A 1 61 ? 24.443 -19.328 -12.779 1.00 51.43 61 ALA A N 11
ATOM 11988 C CA . ALA A 1 61 ? 24.887 -17.940 -12.825 1.00 23.15 61 ALA A CA 11
ATOM 11989 C C . ALA A 1 61 ? 23.709 -16.982 -12.686 1.00 43.45 61 ALA A C 11
ATOM 11990 O O . ALA A 1 61 ? 23.822 -15.796 -12.997 1.00 52.14 61 ALA A O 11
ATOM 11997 N N . SER A 1 62 ? 22.580 -17.503 -12.219 1.00 34.10 62 SER A N 11
ATOM 11998 C CA . SER A 1 62 ? 21.379 -16.694 -12.044 1.00 61.11 62 SER A CA 11
ATOM 11999 C C . SER A 1 62 ? 20.465 -17.300 -10.983 1.00 62.35 62 SER A C 11
ATOM 12000 O O . SER A 1 62 ? 19.967 -18.416 -11.139 1.00 51.33 62 SER A O 11
ATOM 12008 N N . THR A 1 63 ? 20.249 -16.557 -9.903 1.00 11.13 63 THR A N 11
ATOM 12009 C CA . THR A 1 63 ? 19.397 -17.020 -8.815 1.00 14.42 63 THR A CA 11
ATOM 12010 C C . THR A 1 63 ? 18.175 -16.123 -8.654 1.00 14.40 63 THR A C 11
ATOM 12011 O O . THR A 1 63 ? 18.293 -14.954 -8.284 1.00 41.00 63 THR A O 11
ATOM 12022 N N . THR A 1 64 ? 16.999 -16.676 -8.934 1.00 33.45 64 THR A N 11
ATOM 12023 C CA . THR A 1 64 ? 15.754 -15.926 -8.820 1.00 64.13 64 THR A CA 11
ATOM 12024 C C . THR A 1 64 ? 14.957 -16.365 -7.598 1.00 30.35 64 THR A C 11
ATOM 12025 O O . THR A 1 64 ? 14.904 -17.551 -7.272 1.00 71.34 64 THR A O 11
ATOM 12036 N N . SER A 1 65 ? 14.337 -15.402 -6.924 1.00 4.35 65 SER A N 11
ATOM 12037 C CA . SER A 1 65 ? 13.545 -15.689 -5.734 1.00 35.21 65 SER A CA 11
ATOM 12038 C C . SER A 1 65 ? 12.188 -14.994 -5.804 1.00 61.41 65 SER A C 11
ATOM 12039 O O . SER A 1 65 ? 12.030 -13.982 -6.487 1.00 64.24 65 SER A O 11
ATOM 12047 N N . CYS A 1 66 ? 11.211 -15.546 -5.092 1.00 54.45 66 CYS A N 11
ATOM 12048 C CA . CYS A 1 66 ? 9.867 -14.981 -5.073 1.00 35.32 66 CYS A CA 11
ATOM 12049 C C . CYS A 1 66 ? 9.329 -14.905 -3.647 1.00 23.45 66 CYS A C 11
ATOM 12050 O O . CYS A 1 66 ? 9.569 -15.798 -2.833 1.00 11.14 66 CYS A O 11
ATOM 12057 N N . CYS A 1 67 ? 8.601 -13.834 -3.351 1.00 4.23 67 CYS A N 11
ATOM 12058 C CA . CYS A 1 67 ? 8.030 -13.640 -2.024 1.00 14.33 67 CYS A CA 11
ATOM 12059 C C . CYS A 1 67 ? 6.743 -12.822 -2.100 1.00 23.10 67 CYS A C 11
ATOM 12060 O O . CYS A 1 67 ? 6.341 -12.380 -3.176 1.00 32.04 67 CYS A O 11
ATOM 12067 N N . GLN A 1 68 ? 6.105 -12.626 -0.951 1.00 55.11 68 GLN A N 11
ATOM 12068 C CA . GLN A 1 68 ? 4.864 -11.862 -0.888 1.00 61.11 68 GLN A CA 11
ATOM 12069 C C . GLN A 1 68 ? 4.845 -10.955 0.338 1.00 33.40 68 GLN A C 11
ATOM 12070 O O . GLN A 1 68 ? 3.803 -10.411 0.703 1.00 13.33 68 GLN A O 11
ATOM 12084 N N . TYR A 1 69 ? 6.003 -10.798 0.970 1.00 74.44 69 TYR A N 11
ATOM 12085 C CA . TYR A 1 69 ? 6.118 -9.960 2.157 1.00 41.22 69 TYR A CA 11
ATOM 12086 C C . TYR A 1 69 ? 6.601 -8.560 1.790 1.00 4.11 69 TYR A C 11
ATOM 12087 O O . TYR A 1 69 ? 7.353 -8.382 0.831 1.00 12.33 69 TYR A O 11
ATOM 12105 N N . ASP A 1 70 ? 6.165 -7.570 2.561 1.00 52.12 70 ASP A N 11
ATOM 12106 C CA . ASP A 1 70 ? 6.553 -6.185 2.320 1.00 62.12 70 ASP A CA 11
ATOM 12107 C C . ASP A 1 70 ? 8.072 -6.048 2.264 1.00 74.41 70 ASP A C 11
ATOM 12108 O O . ASP A 1 70 ? 8.781 -6.512 3.158 1.00 13.32 70 ASP A O 11
ATOM 12117 N N . LEU A 1 71 ? 8.564 -5.411 1.208 1.00 45.11 71 LEU A N 11
ATOM 12118 C CA . LEU A 1 71 ? 9.999 -5.214 1.034 1.00 4.22 71 LEU A CA 11
ATOM 12119 C C . LEU A 1 71 ? 10.761 -6.514 1.273 1.00 55.10 71 LEU A C 11
ATOM 12120 O O . LEU A 1 71 ? 11.870 -6.507 1.807 1.00 31.34 71 LEU A O 11
ATOM 12136 N N . CYS A 1 72 ? 10.158 -7.628 0.872 1.00 61.33 72 CYS A N 11
ATOM 12137 C CA . CYS A 1 72 ? 10.779 -8.937 1.040 1.00 53.32 72 CYS A CA 11
ATOM 12138 C C . CYS A 1 72 ? 12.042 -9.052 0.192 1.00 62.50 72 CYS A C 11
ATOM 12139 O O . CYS A 1 72 ? 12.976 -9.771 0.546 1.00 73.20 72 CYS A O 11
ATOM 12146 N N . ASN A 1 73 ? 12.063 -8.339 -0.929 1.00 42.02 73 ASN A N 11
ATOM 12147 C CA . ASN A 1 73 ? 13.211 -8.362 -1.828 1.00 44.51 73 ASN A CA 11
ATOM 12148 C C . ASN A 1 73 ? 14.164 -7.210 -1.523 1.00 0.43 73 ASN A C 11
ATOM 12149 O O . ASN A 1 73 ? 14.911 -6.761 -2.391 1.00 70.03 73 ASN A O 11
ATOM 12160 N N . GLY A 1 74 ? 14.132 -6.735 -0.281 1.00 20.41 74 GLY A N 11
ATOM 12161 C CA . GLY A 1 74 ? 14.997 -5.640 0.118 1.00 61.54 74 GLY A CA 11
ATOM 12162 C C . GLY A 1 74 ? 16.374 -6.113 0.539 1.00 20.45 74 GLY A C 11
ATOM 12163 O O . GLY A 1 74 ? 16.680 -7.303 0.459 1.00 5.15 74 GLY A O 11
ATOM 12167 N N . MET A 1 1 ? -2.878 -5.983 -2.289 1.00 10.32 1 MET A N 12
ATOM 12168 C CA . MET A 1 1 ? -2.013 -4.828 -2.076 1.00 63.30 1 MET A CA 12
ATOM 12169 C C . MET A 1 1 ? -0.683 -5.252 -1.461 1.00 3.02 1 MET A C 12
ATOM 12170 O O . MET A 1 1 ? -0.649 -5.886 -0.405 1.00 73.13 1 MET A O 12
ATOM 12184 N N . LEU A 1 2 ? 0.411 -4.898 -2.126 1.00 62.44 2 LEU A N 12
ATOM 12185 C CA . LEU A 1 2 ? 1.745 -5.242 -1.645 1.00 34.42 2 LEU A CA 12
ATOM 12186 C C . LEU A 1 2 ? 2.786 -4.265 -2.180 1.00 51.22 2 LEU A C 12
ATOM 12187 O O . LEU A 1 2 ? 2.625 -3.703 -3.264 1.00 23.30 2 LEU A O 12
ATOM 12203 N N . ASP A 1 3 ? 3.854 -4.068 -1.415 1.00 34.03 3 ASP A N 12
ATOM 12204 C CA . ASP A 1 3 ? 4.924 -3.161 -1.813 1.00 55.14 3 ASP A CA 12
ATOM 12205 C C . ASP A 1 3 ? 6.254 -3.900 -1.911 1.00 64.00 3 ASP A C 12
ATOM 12206 O O . ASP A 1 3 ? 6.661 -4.594 -0.979 1.00 21.41 3 ASP A O 12
ATOM 12215 N N . CYS A 1 4 ? 6.928 -3.747 -3.046 1.00 24.10 4 CYS A N 12
ATOM 12216 C CA . CYS A 1 4 ? 8.213 -4.401 -3.267 1.00 54.43 4 CYS A CA 12
ATOM 12217 C C . CYS A 1 4 ? 9.195 -3.453 -3.949 1.00 1.41 4 CYS A C 12
ATOM 12218 O O . CYS A 1 4 ? 8.801 -2.427 -4.505 1.00 72.25 4 CYS A O 12
ATOM 12225 N N . HIS A 1 5 ? 10.477 -3.803 -3.901 1.00 54.34 5 HIS A N 12
ATOM 12226 C CA . HIS A 1 5 ? 11.516 -2.984 -4.515 1.00 1.21 5 HIS A CA 12
ATOM 12227 C C . HIS A 1 5 ? 11.642 -3.292 -6.004 1.00 24.02 5 HIS A C 12
ATOM 12228 O O . HIS A 1 5 ? 12.146 -4.347 -6.389 1.00 71.23 5 HIS A O 12
ATOM 12242 N N . VAL A 1 6 ? 11.181 -2.364 -6.837 1.00 21.25 6 VAL A N 12
ATOM 12243 C CA . VAL A 1 6 ? 11.243 -2.537 -8.283 1.00 52.40 6 VAL A CA 12
ATOM 12244 C C . VAL A 1 6 ? 12.346 -1.679 -8.892 1.00 43.11 6 VAL A C 12
ATOM 12245 O O . VAL A 1 6 ? 12.234 -0.454 -8.952 1.00 61.13 6 VAL A O 12
ATOM 12258 N N . CYS A 1 7 ? 13.413 -2.330 -9.344 1.00 31.14 7 CYS A N 12
ATOM 12259 C CA . CYS A 1 7 ? 14.538 -1.628 -9.949 1.00 24.41 7 CYS A CA 12
ATOM 12260 C C . CYS A 1 7 ? 15.574 -2.616 -10.479 1.00 32.21 7 CYS A C 12
ATOM 12261 O O . CYS A 1 7 ? 15.599 -3.779 -10.078 1.00 24.32 7 CYS A O 12
ATOM 12268 N N . ALA A 1 8 ? 16.426 -2.143 -11.382 1.00 61.54 8 ALA A N 12
ATOM 12269 C CA . ALA A 1 8 ? 17.465 -2.983 -11.966 1.00 32.44 8 ALA A CA 12
ATOM 12270 C C . ALA A 1 8 ? 18.804 -2.254 -12.003 1.00 73.41 8 ALA A C 12
ATOM 12271 O O . ALA A 1 8 ? 18.887 -1.112 -12.456 1.00 23.51 8 ALA A O 12
ATOM 12278 N N . TYR A 1 9 ? 19.848 -2.921 -11.524 1.00 42.40 9 TYR A N 12
ATOM 12279 C CA . TYR A 1 9 ? 21.183 -2.334 -11.500 1.00 20.40 9 TYR A CA 12
ATOM 12280 C C . TYR A 1 9 ? 22.248 -3.394 -11.766 1.00 2.22 9 TYR A C 12
ATOM 12281 O O . TYR A 1 9 ? 22.061 -4.569 -11.455 1.00 63.42 9 TYR A O 12
ATOM 12299 N N . ASN A 1 10 ? 23.367 -2.967 -12.343 1.00 32.02 10 ASN A N 12
ATOM 12300 C CA . ASN A 1 10 ? 24.463 -3.878 -12.651 1.00 44.22 10 ASN A CA 12
ATOM 12301 C C . ASN A 1 10 ? 25.504 -3.874 -11.535 1.00 51.14 10 ASN A C 12
ATOM 12302 O O . ASN A 1 10 ? 26.651 -3.483 -11.744 1.00 5.32 10 ASN A O 12
ATOM 12313 N N . GLY A 1 11 ? 25.094 -4.313 -10.349 1.00 74.33 11 GLY A N 12
ATOM 12314 C CA . GLY A 1 11 ? 26.002 -4.353 -9.218 1.00 51.32 11 GLY A CA 12
ATOM 12315 C C . GLY A 1 11 ? 25.487 -5.226 -8.091 1.00 53.41 11 GLY A C 12
ATOM 12316 O O . GLY A 1 11 ? 24.959 -6.312 -8.330 1.00 12.12 11 GLY A O 12
ATOM 12320 N N . ASP A 1 12 ? 25.641 -4.751 -6.860 1.00 21.41 12 ASP A N 12
ATOM 12321 C CA . ASP A 1 12 ? 25.188 -5.497 -5.691 1.00 51.51 12 ASP A CA 12
ATOM 12322 C C . ASP A 1 12 ? 23.670 -5.646 -5.697 1.00 13.21 12 ASP A C 12
ATOM 12323 O O . ASP A 1 12 ? 23.142 -6.706 -6.031 1.00 11.32 12 ASP A O 12
ATOM 12332 N N . ASN A 1 13 ? 22.974 -4.577 -5.324 1.00 14.21 13 ASN A N 12
ATOM 12333 C CA . ASN A 1 13 ? 21.516 -4.590 -5.285 1.00 12.44 13 ASN A CA 12
ATOM 12334 C C . ASN A 1 13 ? 20.964 -3.176 -5.125 1.00 35.44 13 ASN A C 12
ATOM 12335 O O . ASN A 1 13 ? 21.285 -2.477 -4.163 1.00 70.51 13 ASN A O 12
ATOM 12346 N N . CYS A 1 14 ? 20.130 -2.762 -6.073 1.00 2.10 14 CYS A N 12
ATOM 12347 C CA . CYS A 1 14 ? 19.532 -1.433 -6.039 1.00 1.23 14 CYS A CA 12
ATOM 12348 C C . CYS A 1 14 ? 18.403 -1.371 -5.014 1.00 51.32 14 CYS A C 12
ATOM 12349 O O . CYS A 1 14 ? 18.076 -2.370 -4.373 1.00 52.23 14 CYS A O 12
ATOM 12356 N N . PHE A 1 15 ? 17.811 -0.190 -4.866 1.00 34.44 15 PHE A N 12
ATOM 12357 C CA . PHE A 1 15 ? 16.718 0.003 -3.919 1.00 5.11 15 PHE A CA 12
ATOM 12358 C C . PHE A 1 15 ? 15.684 0.978 -4.474 1.00 1.13 15 PHE A C 12
ATOM 12359 O O . PHE A 1 15 ? 16.000 2.127 -4.780 1.00 20.13 15 PHE A O 12
ATOM 12376 N N . ASN A 1 16 ? 14.447 0.510 -4.601 1.00 32.32 16 ASN A N 12
ATOM 12377 C CA . ASN A 1 16 ? 13.365 1.339 -5.120 1.00 2.01 16 ASN A CA 12
ATOM 12378 C C . ASN A 1 16 ? 12.006 0.728 -4.792 1.00 1.40 16 ASN A C 12
ATOM 12379 O O . ASN A 1 16 ? 11.432 -0.029 -5.575 1.00 44.45 16 ASN A O 12
ATOM 12390 N N . PRO A 1 17 ? 11.477 1.064 -3.606 1.00 40.41 17 PRO A N 12
ATOM 12391 C CA . PRO A 1 17 ? 10.179 0.562 -3.147 1.00 73.54 17 PRO A CA 12
ATOM 12392 C C . PRO A 1 17 ? 9.017 1.147 -3.942 1.00 54.02 17 PRO A C 12
ATOM 12393 O O . PRO A 1 17 ? 8.842 2.364 -3.999 1.00 64.15 17 PRO A O 12
ATOM 12404 N N . MET A 1 18 ? 8.224 0.273 -4.554 1.00 31.14 18 MET A N 12
ATOM 12405 C CA . MET A 1 18 ? 7.077 0.705 -5.344 1.00 32.51 18 MET A CA 12
ATOM 12406 C C . MET A 1 18 ? 5.892 -0.234 -5.140 1.00 31.20 18 MET A C 12
ATOM 12407 O O . MET A 1 18 ? 6.054 -1.454 -5.104 1.00 74.13 18 MET A O 12
ATOM 12421 N N . ARG A 1 19 ? 4.702 0.342 -5.006 1.00 50.45 19 ARG A N 12
ATOM 12422 C CA . ARG A 1 19 ? 3.491 -0.443 -4.805 1.00 34.34 19 ARG A CA 12
ATOM 12423 C C . ARG A 1 19 ? 3.046 -1.102 -6.107 1.00 43.13 19 ARG A C 12
ATOM 12424 O O . ARG A 1 19 ? 3.012 -0.462 -7.159 1.00 15.12 19 ARG A O 12
ATOM 12445 N N . CYS A 1 20 ? 2.708 -2.385 -6.030 1.00 51.44 20 CYS A N 12
ATOM 12446 C CA . CYS A 1 20 ? 2.267 -3.131 -7.202 1.00 72.23 20 CYS A CA 12
ATOM 12447 C C . CYS A 1 20 ? 0.831 -2.768 -7.570 1.00 41.32 20 CYS A C 12
ATOM 12448 O O . CYS A 1 20 ? 0.056 -2.285 -6.745 1.00 13.32 20 CYS A O 12
ATOM 12455 N N . PRO A 1 21 ? 0.467 -3.005 -8.839 1.00 64.02 21 PRO A N 12
ATOM 12456 C CA . PRO A 1 21 ? -0.876 -2.711 -9.346 1.00 34.12 21 PRO A CA 12
ATOM 12457 C C . PRO A 1 21 ? -1.932 -3.646 -8.765 1.00 50.03 21 PRO A C 12
ATOM 12458 O O . PRO A 1 21 ? -1.611 -4.583 -8.034 1.00 42.55 21 PRO A O 12
ATOM 12469 N N . ALA A 1 22 ? -3.193 -3.386 -9.096 1.00 4.41 22 ALA A N 12
ATOM 12470 C CA . ALA A 1 22 ? -4.295 -4.206 -8.609 1.00 50.41 22 ALA A CA 12
ATOM 12471 C C . ALA A 1 22 ? -4.368 -5.530 -9.361 1.00 62.04 22 ALA A C 12
ATOM 12472 O O . ALA A 1 22 ? -5.418 -5.900 -9.886 1.00 10.33 22 ALA A O 12
ATOM 12479 N N . MET A 1 23 ? -3.245 -6.240 -9.411 1.00 13.33 23 MET A N 12
ATOM 12480 C CA . MET A 1 23 ? -3.183 -7.524 -10.099 1.00 51.11 23 MET A CA 12
ATOM 12481 C C . MET A 1 23 ? -2.038 -8.375 -9.559 1.00 71.14 23 MET A C 12
ATOM 12482 O O . MET A 1 23 ? -2.174 -9.588 -9.401 1.00 74.32 23 MET A O 12
ATOM 12496 N N . VAL A 1 24 ? -0.909 -7.732 -9.279 1.00 13.53 24 VAL A N 12
ATOM 12497 C CA . VAL A 1 24 ? 0.259 -8.430 -8.756 1.00 41.30 24 VAL A CA 12
ATOM 12498 C C . VAL A 1 24 ? 0.146 -8.639 -7.250 1.00 43.31 24 VAL A C 12
ATOM 12499 O O . VAL A 1 24 ? -0.409 -7.804 -6.537 1.00 55.42 24 VAL A O 12
ATOM 12512 N N . ALA A 1 25 ? 0.678 -9.759 -6.772 1.00 70.03 25 ALA A N 12
ATOM 12513 C CA . ALA A 1 25 ? 0.639 -10.077 -5.350 1.00 65.03 25 ALA A CA 12
ATOM 12514 C C . ALA A 1 25 ? 1.875 -10.867 -4.931 1.00 14.23 25 ALA A C 12
ATOM 12515 O O . ALA A 1 25 ? 1.815 -11.695 -4.022 1.00 35.04 25 ALA A O 12
ATOM 12522 N N . TYR A 1 26 ? 2.993 -10.606 -5.599 1.00 33.13 26 TYR A N 12
ATOM 12523 C CA . TYR A 1 26 ? 4.242 -11.295 -5.297 1.00 33.21 26 TYR A CA 12
ATOM 12524 C C . TYR A 1 26 ? 5.440 -10.494 -5.796 1.00 63.21 26 TYR A C 12
ATOM 12525 O O . TYR A 1 26 ? 5.362 -9.806 -6.814 1.00 12.30 26 TYR A O 12
ATOM 12543 N N . CYS A 1 27 ? 6.550 -10.590 -5.072 1.00 4.31 27 CYS A N 12
ATOM 12544 C CA . CYS A 1 27 ? 7.767 -9.876 -5.439 1.00 2.52 27 CYS A CA 12
ATOM 12545 C C . CYS A 1 27 ? 8.794 -10.827 -6.046 1.00 3.11 27 CYS A C 12
ATOM 12546 O O . CYS A 1 27 ? 9.117 -11.862 -5.463 1.00 51.15 27 CYS A O 12
ATOM 12553 N N . MET A 1 28 ? 9.304 -10.468 -7.220 1.00 1.15 28 MET A N 12
ATOM 12554 C CA . MET A 1 28 ? 10.296 -11.289 -7.905 1.00 13.32 28 MET A CA 12
ATOM 12555 C C . MET A 1 28 ? 11.640 -10.571 -7.976 1.00 71.21 28 MET A C 12
ATOM 12556 O O . MET A 1 28 ? 11.697 -9.351 -8.135 1.00 60.33 28 MET A O 12
ATOM 12570 N N . THR A 1 29 ? 12.721 -11.336 -7.857 1.00 1.30 29 THR A N 12
ATOM 12571 C CA . THR A 1 29 ? 14.064 -10.773 -7.906 1.00 45.34 29 THR A CA 12
ATOM 12572 C C . THR A 1 29 ? 15.042 -11.739 -8.566 1.00 33.23 29 THR A C 12
ATOM 12573 O O . THR A 1 29 ? 15.262 -12.847 -8.076 1.00 31.45 29 THR A O 12
ATOM 12584 N N . THR A 1 30 ? 15.627 -11.313 -9.681 1.00 2.04 30 THR A N 12
ATOM 12585 C CA . THR A 1 30 ? 16.581 -12.141 -10.408 1.00 1.15 30 THR A CA 12
ATOM 12586 C C . THR A 1 30 ? 18.004 -11.623 -10.233 1.00 40.42 30 THR A C 12
ATOM 12587 O O . THR A 1 30 ? 18.412 -10.668 -10.894 1.00 42.43 30 THR A O 12
ATOM 12598 N N . ARG A 1 31 ? 18.755 -12.258 -9.340 1.00 21.41 31 ARG A N 12
ATOM 12599 C CA . ARG A 1 31 ? 20.133 -11.860 -9.079 1.00 21.43 31 ARG A CA 12
ATOM 12600 C C . ARG A 1 31 ? 21.109 -12.733 -9.863 1.00 10.03 31 ARG A C 12
ATOM 12601 O O . ARG A 1 31 ? 21.449 -13.838 -9.439 1.00 64.23 31 ARG A O 12
ATOM 12622 N N . THR A 1 32 ? 21.556 -12.229 -11.009 1.00 71.30 32 THR A N 12
ATOM 12623 C CA . THR A 1 32 ? 22.491 -12.963 -11.853 1.00 53.42 32 THR A CA 12
ATOM 12624 C C . THR A 1 32 ? 23.934 -12.613 -11.508 1.00 53.22 32 THR A C 12
ATOM 12625 O O . THR A 1 32 ? 24.365 -11.473 -11.682 1.00 40.23 32 THR A O 12
ATOM 12636 N N . TYR A 1 33 ? 24.676 -13.600 -11.019 1.00 51.11 33 TYR A N 12
ATOM 12637 C CA . TYR A 1 33 ? 26.071 -13.395 -10.648 1.00 61.50 33 TYR A CA 12
ATOM 12638 C C . TYR A 1 33 ? 27.006 -14.026 -11.676 1.00 1.23 33 TYR A C 12
ATOM 12639 O O . TYR A 1 33 ? 26.961 -15.233 -11.915 1.00 54.45 33 TYR A O 12
ATOM 12657 N N . TYR A 1 34 ? 27.854 -13.200 -12.279 1.00 73.11 34 TYR A N 12
ATOM 12658 C CA . TYR A 1 34 ? 28.799 -13.675 -13.282 1.00 43.55 34 TYR A CA 12
ATOM 12659 C C . TYR A 1 34 ? 30.214 -13.730 -12.715 1.00 22.15 34 TYR A C 12
ATOM 12660 O O . TYR A 1 34 ? 30.775 -14.808 -12.515 1.00 33.35 34 TYR A O 12
ATOM 12678 N N . THR A 1 35 ? 30.787 -12.559 -12.456 1.00 4.24 35 THR A N 12
ATOM 12679 C CA . THR A 1 35 ? 32.137 -12.472 -11.911 1.00 55.22 35 THR A CA 12
ATOM 12680 C C . THR A 1 35 ? 32.133 -11.819 -10.534 1.00 14.12 35 THR A C 12
ATOM 12681 O O . THR A 1 35 ? 31.183 -11.138 -10.146 1.00 0.03 35 THR A O 12
ATOM 12692 N N . PRO A 1 36 ? 33.219 -12.029 -9.775 1.00 52.24 36 PRO A N 12
ATOM 12693 C CA . PRO A 1 36 ? 33.365 -11.467 -8.429 1.00 71.42 36 PRO A CA 12
ATOM 12694 C C . PRO A 1 36 ? 33.551 -9.954 -8.449 1.00 72.02 36 PRO A C 12
ATOM 12695 O O . PRO A 1 36 ? 33.594 -9.309 -7.401 1.00 4.00 36 PRO A O 12
ATOM 12706 N N . THR A 1 37 ? 33.660 -9.391 -9.649 1.00 34.42 37 THR A N 12
ATOM 12707 C CA . THR A 1 37 ? 33.841 -7.954 -9.805 1.00 45.12 37 THR A CA 12
ATOM 12708 C C . THR A 1 37 ? 32.727 -7.347 -10.649 1.00 75.34 37 THR A C 12
ATOM 12709 O O . THR A 1 37 ? 32.651 -6.129 -10.812 1.00 62.35 37 THR A O 12
ATOM 12720 N N . ARG A 1 38 ? 31.862 -8.204 -11.183 1.00 41.14 38 ARG A N 12
ATOM 12721 C CA . ARG A 1 38 ? 30.751 -7.751 -12.012 1.00 32.44 38 ARG A CA 12
ATOM 12722 C C . ARG A 1 38 ? 29.517 -8.620 -11.787 1.00 74.10 38 ARG A C 12
ATOM 12723 O O . ARG A 1 38 ? 29.561 -9.837 -11.966 1.00 0.21 38 ARG A O 12
ATOM 12744 N N . MET A 1 39 ? 28.417 -7.986 -11.394 1.00 32.13 39 MET A N 12
ATOM 12745 C CA . MET A 1 39 ? 27.170 -8.701 -11.145 1.00 63.24 39 MET A CA 12
ATOM 12746 C C . MET A 1 39 ? 25.972 -7.890 -11.629 1.00 4.24 39 MET A C 12
ATOM 12747 O O . MET A 1 39 ? 26.090 -6.697 -11.911 1.00 64.30 39 MET A O 12
ATOM 12761 N N . LYS A 1 40 ? 24.820 -8.544 -11.722 1.00 55.31 40 LYS A N 12
ATOM 12762 C CA . LYS A 1 40 ? 23.599 -7.884 -12.170 1.00 42.53 40 LYS A CA 12
ATOM 12763 C C . LYS A 1 40 ? 22.407 -8.309 -11.320 1.00 14.24 40 LYS A C 12
ATOM 12764 O O . LYS A 1 40 ? 22.329 -9.452 -10.870 1.00 35.05 40 LYS A O 12
ATOM 12783 N N . VAL A 1 41 ? 21.479 -7.382 -11.104 1.00 14.20 41 VAL A N 12
ATOM 12784 C CA . VAL A 1 41 ? 20.289 -7.662 -10.309 1.00 55.35 41 VAL A CA 12
ATOM 12785 C C . VAL A 1 41 ? 19.066 -6.956 -10.884 1.00 54.22 41 VAL A C 12
ATOM 12786 O O . VAL A 1 41 ? 19.166 -5.848 -11.411 1.00 0.33 41 VAL A O 12
ATOM 12799 N N . SER A 1 42 ? 17.911 -7.605 -10.779 1.00 75.00 42 SER A N 12
ATOM 12800 C CA . SER A 1 42 ? 16.667 -7.041 -11.291 1.00 62.14 42 SER A CA 12
ATOM 12801 C C . SER A 1 42 ? 15.482 -7.466 -10.430 1.00 21.42 42 SER A C 12
ATOM 12802 O O . SER A 1 42 ? 15.273 -8.654 -10.184 1.00 33.44 42 SER A O 12
ATOM 12810 N N . LYS A 1 43 ? 14.709 -6.487 -9.974 1.00 13.03 43 LYS A N 12
ATOM 12811 C CA . LYS A 1 43 ? 13.543 -6.757 -9.140 1.00 41.14 43 LYS A CA 12
ATOM 12812 C C . LYS A 1 43 ? 12.308 -6.048 -9.687 1.00 32.13 43 LYS A C 12
ATOM 12813 O O . LYS A 1 43 ? 12.402 -4.950 -10.235 1.00 2.02 43 LYS A O 12
ATOM 12832 N N . SER A 1 44 ? 11.150 -6.683 -9.532 1.00 42.24 44 SER A N 12
ATOM 12833 C CA . SER A 1 44 ? 9.896 -6.114 -10.012 1.00 44.45 44 SER A CA 12
ATOM 12834 C C . SER A 1 44 ? 8.701 -6.853 -9.419 1.00 24.32 44 SER A C 12
ATOM 12835 O O . SER A 1 44 ? 8.857 -7.884 -8.763 1.00 4.42 44 SER A O 12
ATOM 12843 N N . CYS A 1 45 ? 7.507 -6.320 -9.654 1.00 2.01 45 CYS A N 12
ATOM 12844 C CA . CYS A 1 45 ? 6.284 -6.927 -9.143 1.00 61.13 45 CYS A CA 12
ATOM 12845 C C . CYS A 1 45 ? 5.652 -7.840 -10.190 1.00 52.22 45 CYS A C 12
ATOM 12846 O O . CYS A 1 45 ? 5.355 -7.411 -11.306 1.00 23.35 45 CYS A O 12
ATOM 12853 N N . VAL A 1 46 ? 5.448 -9.101 -9.822 1.00 50.22 46 VAL A N 12
ATOM 12854 C CA . VAL A 1 46 ? 4.850 -10.074 -10.728 1.00 32.20 46 VAL A CA 12
ATOM 12855 C C . VAL A 1 46 ? 3.749 -10.868 -10.033 1.00 24.02 46 VAL A C 12
ATOM 12856 O O . VAL A 1 46 ? 3.758 -11.055 -8.816 1.00 5.31 46 VAL A O 12
ATOM 12869 N N . PRO A 1 47 ? 2.777 -11.348 -10.822 1.00 62.23 47 PRO A N 12
ATOM 12870 C CA . PRO A 1 47 ? 1.651 -12.131 -10.305 1.00 23.24 47 PRO A CA 12
ATOM 12871 C C . PRO A 1 47 ? 2.079 -13.514 -9.825 1.00 11.15 47 PRO A C 12
ATOM 12872 O O . PRO A 1 47 ? 1.671 -13.963 -8.753 1.00 72.14 47 PRO A O 12
ATOM 12883 N N . ARG A 1 48 ? 2.903 -14.184 -10.623 1.00 43.22 48 ARG A N 12
ATOM 12884 C CA . ARG A 1 48 ? 3.385 -15.516 -10.279 1.00 64.05 48 ARG A CA 12
ATOM 12885 C C . ARG A 1 48 ? 4.888 -15.629 -10.519 1.00 61.05 48 ARG A C 12
ATOM 12886 O O . ARG A 1 48 ? 5.343 -15.681 -11.663 1.00 0.14 48 ARG A O 12
ATOM 12907 N N . CYS A 1 49 ? 5.654 -15.666 -9.434 1.00 61.23 49 CYS A N 12
ATOM 12908 C CA . CYS A 1 49 ? 7.105 -15.772 -9.525 1.00 43.04 49 CYS A CA 12
ATOM 12909 C C . CYS A 1 49 ? 7.558 -17.219 -9.348 1.00 15.41 49 CYS A C 12
ATOM 12910 O O . CYS A 1 49 ? 7.044 -17.941 -8.493 1.00 53.33 49 CYS A O 12
ATOM 12917 N N . PHE A 1 50 ? 8.522 -17.635 -10.161 1.00 45.12 50 PHE A N 12
ATOM 12918 C CA . PHE A 1 50 ? 9.044 -18.995 -10.095 1.00 60.12 50 PHE A CA 12
ATOM 12919 C C . PHE A 1 50 ? 10.498 -18.998 -9.632 1.00 61.24 50 PHE A C 12
ATOM 12920 O O . PHE A 1 50 ? 11.293 -18.155 -10.046 1.00 0.13 50 PHE A O 12
ATOM 12937 N N . GLU A 1 51 ? 10.837 -19.953 -8.772 1.00 11.15 51 GLU A N 12
ATOM 12938 C CA . GLU A 1 51 ? 12.195 -20.065 -8.251 1.00 54.24 51 GLU A CA 12
ATOM 12939 C C . GLU A 1 51 ? 13.180 -20.391 -9.370 1.00 4.24 51 GLU A C 12
ATOM 12940 O O . GLU A 1 51 ? 12.802 -20.495 -10.537 1.00 12.41 51 GLU A O 12
ATOM 12952 N N . THR A 1 52 ? 14.449 -20.551 -9.004 1.00 53.15 52 THR A N 12
ATOM 12953 C CA . THR A 1 52 ? 15.490 -20.863 -9.975 1.00 70.12 52 THR A CA 12
ATOM 12954 C C . THR A 1 52 ? 15.380 -22.306 -10.455 1.00 54.21 52 THR A C 12
ATOM 12955 O O . THR A 1 52 ? 15.554 -23.244 -9.678 1.00 23.32 52 THR A O 12
ATOM 12966 N N . VAL A 1 53 ? 15.089 -22.476 -11.741 1.00 60.30 53 VAL A N 12
ATOM 12967 C CA . VAL A 1 53 ? 14.957 -23.806 -12.325 1.00 42.42 53 VAL A CA 12
ATOM 12968 C C . VAL A 1 53 ? 15.472 -23.829 -13.760 1.00 54.22 53 VAL A C 12
ATOM 12969 O O . VAL A 1 53 ? 15.273 -22.879 -14.517 1.00 54.45 53 VAL A O 12
ATOM 12982 N N . TYR A 1 54 ? 16.133 -24.920 -14.128 1.00 24.22 54 TYR A N 12
ATOM 12983 C CA . TYR A 1 54 ? 16.679 -25.067 -15.472 1.00 54.11 54 TYR A CA 12
ATOM 12984 C C . TYR A 1 54 ? 16.608 -26.520 -15.933 1.00 51.52 54 TYR A C 12
ATOM 12985 O O . TYR A 1 54 ? 16.249 -27.410 -15.163 1.00 21.32 54 TYR A O 12
ATOM 13003 N N . ASP A 1 55 ? 16.953 -26.750 -17.195 1.00 23.10 55 ASP A N 12
ATOM 13004 C CA . ASP A 1 55 ? 16.931 -28.094 -17.760 1.00 64.23 55 ASP A CA 12
ATOM 13005 C C . ASP A 1 55 ? 17.696 -28.141 -19.080 1.00 34.43 55 ASP A C 12
ATOM 13006 O O . ASP A 1 55 ? 17.121 -27.941 -20.149 1.00 3.41 55 ASP A O 12
ATOM 13015 N N . GLY A 1 56 ? 18.996 -28.407 -18.996 1.00 32.32 56 GLY A N 12
ATOM 13016 C CA . GLY A 1 56 ? 19.818 -28.475 -20.190 1.00 12.42 56 GLY A CA 12
ATOM 13017 C C . GLY A 1 56 ? 21.129 -29.196 -19.951 1.00 3.01 56 GLY A C 12
ATOM 13018 O O . GLY A 1 56 ? 21.253 -30.387 -20.240 1.00 15.53 56 GLY A O 12
ATOM 13022 N N . TYR A 1 57 ? 22.112 -28.474 -19.424 1.00 20.21 57 TYR A N 12
ATOM 13023 C CA . TYR A 1 57 ? 23.423 -29.052 -19.150 1.00 54.23 57 TYR A CA 12
ATOM 13024 C C . TYR A 1 57 ? 23.942 -28.603 -17.788 1.00 31.33 57 TYR A C 12
ATOM 13025 O O . TYR A 1 57 ? 23.901 -29.358 -16.816 1.00 51.11 57 TYR A O 12
ATOM 13043 N N . SER A 1 58 ? 24.430 -27.368 -17.725 1.00 31.51 58 SER A N 12
ATOM 13044 C CA . SER A 1 58 ? 24.961 -26.819 -16.483 1.00 54.50 58 SER A CA 12
ATOM 13045 C C . SER A 1 58 ? 24.947 -25.293 -16.515 1.00 21.21 58 SER A C 12
ATOM 13046 O O . SER A 1 58 ? 25.890 -24.662 -16.992 1.00 41.22 58 SER A O 12
ATOM 13054 N N . LYS A 1 59 ? 23.870 -24.707 -16.003 1.00 4.41 59 LYS A N 12
ATOM 13055 C CA . LYS A 1 59 ? 23.732 -23.256 -15.970 1.00 52.52 59 LYS A CA 12
ATOM 13056 C C . LYS A 1 59 ? 22.900 -22.815 -14.769 1.00 65.34 59 LYS A C 12
ATOM 13057 O O . LYS A 1 59 ? 21.718 -23.142 -14.667 1.00 74.22 59 LYS A O 12
ATOM 13076 N N . HIS A 1 60 ? 23.526 -22.071 -13.863 1.00 41.11 60 HIS A N 12
ATOM 13077 C CA . HIS A 1 60 ? 22.843 -21.584 -12.670 1.00 52.00 60 HIS A CA 12
ATOM 13078 C C . HIS A 1 60 ? 23.501 -20.310 -12.149 1.00 31.02 60 HIS A C 12
ATOM 13079 O O . HIS A 1 60 ? 23.703 -20.152 -10.945 1.00 70.12 60 HIS A O 12
ATOM 13093 N N . ALA A 1 61 ? 23.834 -19.405 -13.063 1.00 54.22 61 ALA A N 12
ATOM 13094 C CA . ALA A 1 61 ? 24.468 -18.145 -12.696 1.00 14.15 61 ALA A CA 12
ATOM 13095 C C . ALA A 1 61 ? 23.426 -17.083 -12.360 1.00 75.33 61 ALA A C 12
ATOM 13096 O O . ALA A 1 61 ? 23.701 -15.886 -12.430 1.00 40.40 61 ALA A O 12
ATOM 13103 N N . SER A 1 62 ? 22.228 -17.530 -11.997 1.00 33.41 62 SER A N 12
ATOM 13104 C CA . SER A 1 62 ? 21.143 -16.618 -11.655 1.00 74.12 62 SER A CA 12
ATOM 13105 C C . SER A 1 62 ? 20.131 -17.297 -10.737 1.00 71.10 62 SER A C 12
ATOM 13106 O O . SER A 1 62 ? 19.736 -18.441 -10.966 1.00 11.12 62 SER A O 12
ATOM 13114 N N . THR A 1 63 ? 19.714 -16.584 -9.695 1.00 44.33 63 THR A N 12
ATOM 13115 C CA . THR A 1 63 ? 18.750 -17.116 -8.741 1.00 50.20 63 THR A CA 12
ATOM 13116 C C . THR A 1 63 ? 17.535 -16.203 -8.620 1.00 71.34 63 THR A C 12
ATOM 13117 O O . THR A 1 63 ? 17.670 -14.991 -8.451 1.00 14.02 63 THR A O 12
ATOM 13128 N N . THR A 1 64 ? 16.347 -16.793 -8.708 1.00 55.02 64 THR A N 12
ATOM 13129 C CA . THR A 1 64 ? 15.107 -16.033 -8.609 1.00 50.13 64 THR A CA 12
ATOM 13130 C C . THR A 1 64 ? 14.496 -16.157 -7.218 1.00 54.44 64 THR A C 12
ATOM 13131 O O . THR A 1 64 ? 14.365 -17.257 -6.683 1.00 61.40 64 THR A O 12
ATOM 13142 N N . SER A 1 65 ? 14.122 -15.021 -6.638 1.00 54.22 65 SER A N 12
ATOM 13143 C CA . SER A 1 65 ? 13.526 -15.002 -5.307 1.00 62.22 65 SER A CA 12
ATOM 13144 C C . SER A 1 65 ? 12.072 -14.544 -5.369 1.00 4.22 65 SER A C 12
ATOM 13145 O O . SER A 1 65 ? 11.758 -13.517 -5.972 1.00 34.33 65 SER A O 12
ATOM 13153 N N . CYS A 1 66 ? 11.189 -15.313 -4.740 1.00 42.54 66 CYS A N 12
ATOM 13154 C CA . CYS A 1 66 ? 9.768 -14.988 -4.723 1.00 20.03 66 CYS A CA 12
ATOM 13155 C C . CYS A 1 66 ? 9.258 -14.855 -3.291 1.00 4.55 66 CYS A C 12
ATOM 13156 O O . CYS A 1 66 ? 9.563 -15.682 -2.431 1.00 65.34 66 CYS A O 12
ATOM 13163 N N . CYS A 1 67 ? 8.480 -13.807 -3.041 1.00 0.13 67 CYS A N 12
ATOM 13164 C CA . CYS A 1 67 ? 7.927 -13.563 -1.714 1.00 24.32 67 CYS A CA 12
ATOM 13165 C C . CYS A 1 67 ? 6.661 -12.716 -1.799 1.00 43.41 67 CYS A C 12
ATOM 13166 O O . CYS A 1 67 ? 6.301 -12.227 -2.870 1.00 21.42 67 CYS A O 12
ATOM 13173 N N . GLN A 1 68 ? 5.992 -12.546 -0.664 1.00 11.15 68 GLN A N 12
ATOM 13174 C CA . GLN A 1 68 ? 4.766 -11.758 -0.610 1.00 43.23 68 GLN A CA 12
ATOM 13175 C C . GLN A 1 68 ? 4.815 -10.753 0.536 1.00 52.33 68 GLN A C 12
ATOM 13176 O O . GLN A 1 68 ? 3.800 -10.153 0.892 1.00 21.22 68 GLN A O 12
ATOM 13190 N N . TYR A 1 69 ? 6.000 -10.574 1.109 1.00 55.50 69 TYR A N 12
ATOM 13191 C CA . TYR A 1 69 ? 6.180 -9.643 2.217 1.00 54.11 69 TYR A CA 12
ATOM 13192 C C . TYR A 1 69 ? 6.674 -8.289 1.716 1.00 33.03 69 TYR A C 12
ATOM 13193 O O . TYR A 1 69 ? 7.458 -8.213 0.770 1.00 0.25 69 TYR A O 12
ATOM 13211 N N . ASP A 1 70 ? 6.209 -7.223 2.359 1.00 61.05 70 ASP A N 12
ATOM 13212 C CA . ASP A 1 70 ? 6.604 -5.871 1.981 1.00 10.21 70 ASP A CA 12
ATOM 13213 C C . ASP A 1 70 ? 8.123 -5.729 1.979 1.00 12.22 70 ASP A C 12
ATOM 13214 O O . ASP A 1 70 ? 8.792 -6.094 2.946 1.00 25.23 70 ASP A O 12
ATOM 13223 N N . LEU A 1 71 ? 8.661 -5.197 0.887 1.00 33.11 71 LEU A N 12
ATOM 13224 C CA . LEU A 1 71 ? 10.101 -5.008 0.758 1.00 4.53 71 LEU A CA 12
ATOM 13225 C C . LEU A 1 71 ? 10.854 -6.279 1.138 1.00 0.30 71 LEU A C 12
ATOM 13226 O O . LEU A 1 71 ? 11.942 -6.221 1.711 1.00 2.05 71 LEU A O 12
ATOM 13242 N N . CYS A 1 72 ? 10.268 -7.426 0.813 1.00 64.33 72 CYS A N 12
ATOM 13243 C CA . CYS A 1 72 ? 10.883 -8.713 1.117 1.00 4.55 72 CYS A CA 12
ATOM 13244 C C . CYS A 1 72 ? 12.172 -8.901 0.323 1.00 62.25 72 CYS A C 12
ATOM 13245 O O . CYS A 1 72 ? 13.126 -9.513 0.802 1.00 14.25 72 CYS A O 12
ATOM 13252 N N . ASN A 1 73 ? 12.192 -8.371 -0.896 1.00 43.20 73 ASN A N 12
ATOM 13253 C CA . ASN A 1 73 ? 13.363 -8.481 -1.758 1.00 45.32 73 ASN A CA 12
ATOM 13254 C C . ASN A 1 73 ? 14.384 -7.395 -1.430 1.00 63.41 73 ASN A C 12
ATOM 13255 O O . ASN A 1 73 ? 15.553 -7.494 -1.803 1.00 35.21 73 ASN A O 12
ATOM 13266 N N . GLY A 1 74 ? 13.934 -6.359 -0.729 1.00 30.32 74 GLY A N 12
ATOM 13267 C CA . GLY A 1 74 ? 14.820 -5.271 -0.362 1.00 4.53 74 GLY A CA 12
ATOM 13268 C C . GLY A 1 74 ? 15.386 -4.551 -1.570 1.00 25.11 74 GLY A C 12
ATOM 13269 O O . GLY A 1 74 ? 16.601 -4.394 -1.694 1.00 51.31 74 GLY A O 12
ATOM 13273 N N . MET A 1 1 ? -2.467 -5.587 -2.772 1.00 14.01 1 MET A N 13
ATOM 13274 C CA . MET A 1 1 ? -1.882 -4.519 -1.970 1.00 13.12 1 MET A CA 13
ATOM 13275 C C . MET A 1 1 ? -0.623 -5.002 -1.257 1.00 13.14 1 MET A C 13
ATOM 13276 O O . MET A 1 1 ? -0.667 -5.379 -0.085 1.00 13.12 1 MET A O 13
ATOM 13290 N N . LEU A 1 2 ? 0.497 -4.988 -1.970 1.00 22.41 2 LEU A N 13
ATOM 13291 C CA . LEU A 1 2 ? 1.769 -5.425 -1.405 1.00 22.51 2 LEU A CA 13
ATOM 13292 C C . LEU A 1 2 ? 2.890 -4.459 -1.774 1.00 51.12 2 LEU A C 13
ATOM 13293 O O . LEU A 1 2 ? 2.879 -3.862 -2.851 1.00 32.11 2 LEU A O 13
ATOM 13309 N N . ASP A 1 3 ? 3.857 -4.311 -0.875 1.00 73.22 3 ASP A N 13
ATOM 13310 C CA . ASP A 1 3 ? 4.987 -3.420 -1.108 1.00 2.34 3 ASP A CA 13
ATOM 13311 C C . ASP A 1 3 ? 6.287 -4.210 -1.228 1.00 14.21 3 ASP A C 13
ATOM 13312 O O . ASP A 1 3 ? 6.520 -5.158 -0.478 1.00 65.55 3 ASP A O 13
ATOM 13321 N N . CYS A 1 4 ? 7.129 -3.813 -2.176 1.00 74.13 4 CYS A N 13
ATOM 13322 C CA . CYS A 1 4 ? 8.404 -4.484 -2.397 1.00 31.22 4 CYS A CA 13
ATOM 13323 C C . CYS A 1 4 ? 9.402 -3.548 -3.072 1.00 12.43 4 CYS A C 13
ATOM 13324 O O . CYS A 1 4 ? 9.048 -2.447 -3.497 1.00 32.34 4 CYS A O 13
ATOM 13331 N N . HIS A 1 5 ? 10.651 -3.992 -3.167 1.00 71.11 5 HIS A N 13
ATOM 13332 C CA . HIS A 1 5 ? 11.701 -3.194 -3.791 1.00 73.42 5 HIS A CA 13
ATOM 13333 C C . HIS A 1 5 ? 11.696 -3.380 -5.306 1.00 25.35 5 HIS A C 13
ATOM 13334 O O . HIS A 1 5 ? 12.025 -4.454 -5.810 1.00 73.05 5 HIS A O 13
ATOM 13348 N N . VAL A 1 6 ? 11.322 -2.327 -6.025 1.00 71.32 6 VAL A N 13
ATOM 13349 C CA . VAL A 1 6 ? 11.275 -2.374 -7.482 1.00 22.23 6 VAL A CA 13
ATOM 13350 C C . VAL A 1 6 ? 12.345 -1.478 -8.095 1.00 11.30 6 VAL A C 13
ATOM 13351 O O . VAL A 1 6 ? 12.282 -0.253 -7.985 1.00 53.24 6 VAL A O 13
ATOM 13364 N N . CYS A 1 7 ? 13.328 -2.096 -8.742 1.00 15.24 7 CYS A N 13
ATOM 13365 C CA . CYS A 1 7 ? 14.413 -1.355 -9.374 1.00 15.05 7 CYS A CA 13
ATOM 13366 C C . CYS A 1 7 ? 15.336 -2.294 -10.145 1.00 35.13 7 CYS A C 13
ATOM 13367 O O . CYS A 1 7 ? 15.150 -3.511 -10.133 1.00 43.44 7 CYS A O 13
ATOM 13374 N N . ALA A 1 8 ? 16.330 -1.720 -10.813 1.00 42.24 8 ALA A N 13
ATOM 13375 C CA . ALA A 1 8 ? 17.283 -2.505 -11.588 1.00 4.21 8 ALA A CA 13
ATOM 13376 C C . ALA A 1 8 ? 18.655 -1.839 -11.608 1.00 0.11 8 ALA A C 13
ATOM 13377 O O . ALA A 1 8 ? 18.764 -0.625 -11.782 1.00 11.22 8 ALA A O 13
ATOM 13384 N N . TYR A 1 9 ? 19.699 -2.640 -11.428 1.00 60.22 9 TYR A N 13
ATOM 13385 C CA . TYR A 1 9 ? 21.064 -2.127 -11.423 1.00 30.55 9 TYR A CA 13
ATOM 13386 C C . TYR A 1 9 ? 22.061 -3.230 -11.765 1.00 45.11 9 TYR A C 13
ATOM 13387 O O . TYR A 1 9 ? 21.849 -4.397 -11.440 1.00 22.11 9 TYR A O 13
ATOM 13405 N N . ASN A 1 10 ? 23.151 -2.849 -12.424 1.00 1.01 10 ASN A N 13
ATOM 13406 C CA . ASN A 1 10 ? 24.183 -3.804 -12.811 1.00 71.14 10 ASN A CA 13
ATOM 13407 C C . ASN A 1 10 ? 25.302 -3.846 -11.775 1.00 42.14 10 ASN A C 13
ATOM 13408 O O . ASN A 1 10 ? 26.434 -3.450 -12.052 1.00 73.43 10 ASN A O 13
ATOM 13419 N N . GLY A 1 11 ? 24.977 -4.329 -10.580 1.00 22.00 11 GLY A N 13
ATOM 13420 C CA . GLY A 1 11 ? 25.965 -4.414 -9.521 1.00 24.33 11 GLY A CA 13
ATOM 13421 C C . GLY A 1 11 ? 25.537 -5.343 -8.402 1.00 10.45 11 GLY A C 13
ATOM 13422 O O . GLY A 1 11 ? 25.066 -6.452 -8.652 1.00 62.21 11 GLY A O 13
ATOM 13426 N N . ASP A 1 12 ? 25.701 -4.889 -7.164 1.00 25.43 12 ASP A N 13
ATOM 13427 C CA . ASP A 1 12 ? 25.329 -5.687 -6.001 1.00 72.44 12 ASP A CA 13
ATOM 13428 C C . ASP A 1 12 ? 23.816 -5.869 -5.929 1.00 51.31 12 ASP A C 13
ATOM 13429 O O . ASP A 1 12 ? 23.290 -6.923 -6.283 1.00 13.03 12 ASP A O 13
ATOM 13438 N N . ASN A 1 13 ? 23.122 -4.833 -5.467 1.00 63.15 13 ASN A N 13
ATOM 13439 C CA . ASN A 1 13 ? 21.670 -4.879 -5.347 1.00 54.21 13 ASN A CA 13
ATOM 13440 C C . ASN A 1 13 ? 21.100 -3.485 -5.101 1.00 41.13 13 ASN A C 13
ATOM 13441 O O . ASN A 1 13 ? 21.418 -2.839 -4.102 1.00 65.42 13 ASN A O 13
ATOM 13452 N N . CYS A 1 14 ? 20.255 -3.027 -6.019 1.00 3.40 14 CYS A N 13
ATOM 13453 C CA . CYS A 1 14 ? 19.640 -1.710 -5.903 1.00 43.13 14 CYS A CA 13
ATOM 13454 C C . CYS A 1 14 ? 18.496 -1.731 -4.894 1.00 54.14 14 CYS A C 13
ATOM 13455 O O . CYS A 1 14 ? 17.856 -2.762 -4.687 1.00 33.05 14 CYS A O 13
ATOM 13462 N N . PHE A 1 15 ? 18.243 -0.585 -4.270 1.00 63.13 15 PHE A N 13
ATOM 13463 C CA . PHE A 1 15 ? 17.177 -0.471 -3.283 1.00 34.44 15 PHE A CA 13
ATOM 13464 C C . PHE A 1 15 ? 16.154 0.580 -3.705 1.00 22.31 15 PHE A C 13
ATOM 13465 O O . PHE A 1 15 ? 16.509 1.716 -4.015 1.00 15.24 15 PHE A O 13
ATOM 13482 N N . ASN A 1 16 ? 14.884 0.190 -3.715 1.00 35.00 16 ASN A N 13
ATOM 13483 C CA . ASN A 1 16 ? 13.809 1.097 -4.100 1.00 52.43 16 ASN A CA 13
ATOM 13484 C C . ASN A 1 16 ? 12.450 0.536 -3.692 1.00 62.23 16 ASN A C 13
ATOM 13485 O O . ASN A 1 16 ? 11.791 -0.176 -4.451 1.00 45.42 16 ASN A O 13
ATOM 13496 N N . PRO A 1 17 ? 12.019 0.863 -2.465 1.00 22.51 17 PRO A N 13
ATOM 13497 C CA . PRO A 1 17 ? 10.735 0.403 -1.928 1.00 71.53 17 PRO A CA 13
ATOM 13498 C C . PRO A 1 17 ? 9.547 1.057 -2.626 1.00 64.10 17 PRO A C 13
ATOM 13499 O O . PRO A 1 17 ? 9.276 2.241 -2.430 1.00 34.14 17 PRO A O 13
ATOM 13510 N N . MET A 1 18 ? 8.843 0.278 -3.441 1.00 2.20 18 MET A N 13
ATOM 13511 C CA . MET A 1 18 ? 7.683 0.783 -4.166 1.00 62.15 18 MET A CA 13
ATOM 13512 C C . MET A 1 18 ? 6.549 -0.237 -4.156 1.00 23.31 18 MET A C 13
ATOM 13513 O O . MET A 1 18 ? 6.769 -1.426 -4.389 1.00 42.15 18 MET A O 13
ATOM 13527 N N . ARG A 1 19 ? 5.337 0.235 -3.883 1.00 62.54 19 ARG A N 13
ATOM 13528 C CA . ARG A 1 19 ? 4.170 -0.637 -3.841 1.00 75.51 19 ARG A CA 13
ATOM 13529 C C . ARG A 1 19 ? 3.704 -0.991 -5.250 1.00 55.25 19 ARG A C 13
ATOM 13530 O O . ARG A 1 19 ? 3.891 -0.217 -6.190 1.00 60.52 19 ARG A O 13
ATOM 13551 N N . CYS A 1 20 ? 3.096 -2.164 -5.390 1.00 71.33 20 CYS A N 13
ATOM 13552 C CA . CYS A 1 20 ? 2.604 -2.622 -6.684 1.00 53.31 20 CYS A CA 13
ATOM 13553 C C . CYS A 1 20 ? 1.220 -2.048 -6.973 1.00 54.23 20 CYS A C 13
ATOM 13554 O O . CYS A 1 20 ? 0.484 -1.649 -6.070 1.00 4.10 20 CYS A O 13
ATOM 13561 N N . PRO A 1 21 ? 0.855 -2.005 -8.263 1.00 52.03 21 PRO A N 13
ATOM 13562 C CA . PRO A 1 21 ? -0.443 -1.483 -8.702 1.00 42.21 21 PRO A CA 13
ATOM 13563 C C . PRO A 1 21 ? -1.599 -2.394 -8.304 1.00 1.11 21 PRO A C 13
ATOM 13564 O O . PRO A 1 21 ? -1.388 -3.488 -7.781 1.00 2.41 21 PRO A O 13
ATOM 13575 N N . ALA A 1 22 ? -2.821 -1.936 -8.555 1.00 41.14 22 ALA A N 13
ATOM 13576 C CA . ALA A 1 22 ? -4.010 -2.711 -8.225 1.00 73.23 22 ALA A CA 13
ATOM 13577 C C . ALA A 1 22 ? -4.228 -3.838 -9.230 1.00 4.40 22 ALA A C 13
ATOM 13578 O O . ALA A 1 22 ? -5.289 -3.938 -9.844 1.00 54.31 22 ALA A O 13
ATOM 13585 N N . MET A 1 23 ? -3.215 -4.683 -9.393 1.00 1.42 23 MET A N 13
ATOM 13586 C CA . MET A 1 23 ? -3.297 -5.802 -10.323 1.00 64.54 23 MET A CA 13
ATOM 13587 C C . MET A 1 23 ? -2.292 -6.890 -9.955 1.00 40.33 23 MET A C 13
ATOM 13588 O O . MET A 1 23 ? -2.584 -8.081 -10.063 1.00 42.21 23 MET A O 13
ATOM 13602 N N . VAL A 1 24 ? -1.107 -6.472 -9.521 1.00 13.15 24 VAL A N 13
ATOM 13603 C CA . VAL A 1 24 ? -0.060 -7.410 -9.136 1.00 22.32 24 VAL A CA 13
ATOM 13604 C C . VAL A 1 24 ? -0.122 -7.722 -7.645 1.00 21.22 24 VAL A C 13
ATOM 13605 O O . VAL A 1 24 ? -0.539 -6.888 -6.843 1.00 13.54 24 VAL A O 13
ATOM 13618 N N . ALA A 1 25 ? 0.297 -8.930 -7.281 1.00 12.25 25 ALA A N 13
ATOM 13619 C CA . ALA A 1 25 ? 0.291 -9.352 -5.885 1.00 43.53 25 ALA A CA 13
ATOM 13620 C C . ALA A 1 25 ? 1.436 -10.317 -5.599 1.00 60.52 25 ALA A C 13
ATOM 13621 O O . ALA A 1 25 ? 1.270 -11.293 -4.867 1.00 75.31 25 ALA A O 13
ATOM 13628 N N . TYR A 1 26 ? 2.597 -10.040 -6.181 1.00 63.04 26 TYR A N 13
ATOM 13629 C CA . TYR A 1 26 ? 3.769 -10.887 -5.991 1.00 41.44 26 TYR A CA 13
ATOM 13630 C C . TYR A 1 26 ? 5.048 -10.134 -6.344 1.00 42.34 26 TYR A C 13
ATOM 13631 O O . TYR A 1 26 ? 5.072 -9.328 -7.275 1.00 71.15 26 TYR A O 13
ATOM 13649 N N . CYS A 1 27 ? 6.111 -10.403 -5.594 1.00 43.50 27 CYS A N 13
ATOM 13650 C CA . CYS A 1 27 ? 7.395 -9.752 -5.825 1.00 65.35 27 CYS A CA 13
ATOM 13651 C C . CYS A 1 27 ? 8.383 -10.716 -6.478 1.00 1.52 27 CYS A C 13
ATOM 13652 O O . CYS A 1 27 ? 8.519 -11.863 -6.053 1.00 43.44 27 CYS A O 13
ATOM 13659 N N . MET A 1 28 ? 9.070 -10.240 -7.512 1.00 33.04 28 MET A N 13
ATOM 13660 C CA . MET A 1 28 ? 10.046 -11.058 -8.222 1.00 32.44 28 MET A CA 13
ATOM 13661 C C . MET A 1 28 ? 11.412 -10.380 -8.242 1.00 11.00 28 MET A C 13
ATOM 13662 O O . MET A 1 28 ? 11.508 -9.156 -8.336 1.00 51.22 28 MET A O 13
ATOM 13676 N N . THR A 1 29 ? 12.468 -11.183 -8.153 1.00 11.34 29 THR A N 13
ATOM 13677 C CA . THR A 1 29 ? 13.828 -10.660 -8.159 1.00 43.22 29 THR A CA 13
ATOM 13678 C C . THR A 1 29 ? 14.774 -11.597 -8.902 1.00 11.21 29 THR A C 13
ATOM 13679 O O . THR A 1 29 ? 14.962 -12.748 -8.507 1.00 11.01 29 THR A O 13
ATOM 13690 N N . THR A 1 30 ? 15.369 -11.097 -9.981 1.00 12.24 30 THR A N 13
ATOM 13691 C CA . THR A 1 30 ? 16.295 -11.890 -10.779 1.00 41.51 30 THR A CA 13
ATOM 13692 C C . THR A 1 30 ? 17.728 -11.400 -10.606 1.00 43.22 30 THR A C 13
ATOM 13693 O O . THR A 1 30 ? 18.126 -10.395 -11.195 1.00 41.33 30 THR A O 13
ATOM 13704 N N . ARG A 1 31 ? 18.500 -12.117 -9.795 1.00 52.54 31 ARG A N 13
ATOM 13705 C CA . ARG A 1 31 ? 19.890 -11.754 -9.545 1.00 14.10 31 ARG A CA 13
ATOM 13706 C C . ARG A 1 31 ? 20.829 -12.541 -10.454 1.00 21.23 31 ARG A C 13
ATOM 13707 O O . ARG A 1 31 ? 21.144 -13.701 -10.185 1.00 3.04 31 ARG A O 13
ATOM 13728 N N . THR A 1 32 ? 21.274 -11.903 -11.532 1.00 73.41 32 THR A N 13
ATOM 13729 C CA . THR A 1 32 ? 22.175 -12.544 -12.481 1.00 43.44 32 THR A CA 13
ATOM 13730 C C . THR A 1 32 ? 23.631 -12.228 -12.156 1.00 53.01 32 THR A C 13
ATOM 13731 O O . THR A 1 32 ? 23.961 -11.107 -11.767 1.00 61.43 32 THR A O 13
ATOM 13742 N N . TYR A 1 33 ? 24.497 -13.222 -12.318 1.00 40.20 33 TYR A N 13
ATOM 13743 C CA . TYR A 1 33 ? 25.918 -13.050 -12.040 1.00 31.13 33 TYR A CA 13
ATOM 13744 C C . TYR A 1 33 ? 26.767 -13.832 -13.037 1.00 71.22 33 TYR A C 13
ATOM 13745 O O . TYR A 1 33 ? 26.621 -15.047 -13.176 1.00 1.03 33 TYR A O 13
ATOM 13763 N N . TYR A 1 34 ? 27.654 -13.127 -13.729 1.00 44.24 34 TYR A N 13
ATOM 13764 C CA . TYR A 1 34 ? 28.527 -13.753 -14.716 1.00 34.02 34 TYR A CA 13
ATOM 13765 C C . TYR A 1 34 ? 29.949 -13.884 -14.180 1.00 42.33 34 TYR A C 13
ATOM 13766 O O . TYR A 1 34 ? 30.573 -14.940 -14.291 1.00 43.40 34 TYR A O 13
ATOM 13784 N N . THR A 1 35 ? 30.457 -12.802 -13.598 1.00 1.21 35 THR A N 13
ATOM 13785 C CA . THR A 1 35 ? 31.805 -12.793 -13.045 1.00 25.20 35 THR A CA 13
ATOM 13786 C C . THR A 1 35 ? 31.812 -12.252 -11.620 1.00 31.42 35 THR A C 13
ATOM 13787 O O . THR A 1 35 ? 30.878 -11.582 -11.180 1.00 55.24 35 THR A O 13
ATOM 13798 N N . PRO A 1 36 ? 32.890 -12.549 -10.878 1.00 53.45 36 PRO A N 13
ATOM 13799 C CA . PRO A 1 36 ? 33.044 -12.100 -9.491 1.00 70.33 36 PRO A CA 13
ATOM 13800 C C . PRO A 1 36 ? 33.266 -10.595 -9.390 1.00 24.11 36 PRO A C 13
ATOM 13801 O O . PRO A 1 36 ? 33.322 -10.037 -8.293 1.00 71.24 36 PRO A O 13
ATOM 13812 N N . THR A 1 37 ? 33.393 -9.941 -10.541 1.00 31.24 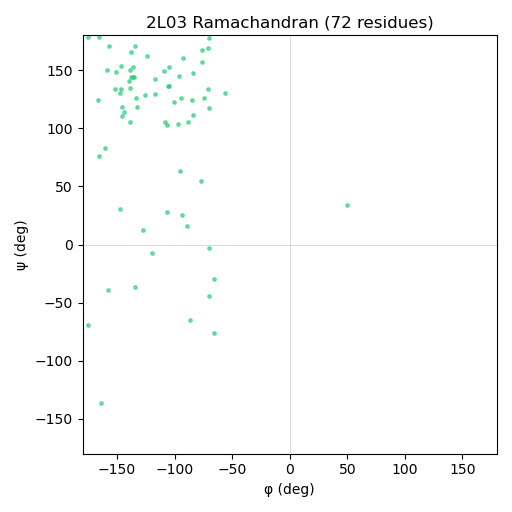37 THR A N 13
ATOM 13813 C CA . THR A 1 37 ? 33.610 -8.501 -10.581 1.00 51.32 37 THR A CA 13
ATOM 13814 C C . THR A 1 37 ? 32.543 -7.807 -11.421 1.00 64.53 37 THR A C 13
ATOM 13815 O O . THR A 1 37 ? 32.527 -6.581 -11.532 1.00 70.51 37 THR A O 13
ATOM 13826 N N . ARG A 1 38 ? 31.654 -8.600 -12.011 1.00 11.50 38 ARG A N 13
ATOM 13827 C CA . ARG A 1 38 ? 30.584 -8.061 -12.842 1.00 32.11 38 ARG A CA 13
ATOM 13828 C C . ARG A 1 38 ? 29.287 -8.837 -12.628 1.00 41.44 38 ARG A C 13
ATOM 13829 O O . ARG A 1 38 ? 29.201 -10.021 -12.949 1.00 62.54 38 ARG A O 13
ATOM 13850 N N . MET A 1 39 ? 28.281 -8.159 -12.084 1.00 65.42 39 MET A N 13
ATOM 13851 C CA . MET A 1 39 ? 26.989 -8.785 -11.829 1.00 2.05 39 MET A CA 13
ATOM 13852 C C . MET A 1 39 ? 25.850 -7.804 -12.086 1.00 12.23 39 MET A C 13
ATOM 13853 O O . MET A 1 39 ? 26.081 -6.629 -12.373 1.00 21.11 39 MET A O 13
ATOM 13867 N N . LYS A 1 40 ? 24.619 -8.293 -11.981 1.00 51.01 40 LYS A N 13
ATOM 13868 C CA . LYS A 1 40 ? 23.443 -7.460 -12.201 1.00 53.22 40 LYS A CA 13
ATOM 13869 C C . LYS A 1 40 ? 22.250 -7.982 -11.408 1.00 34.35 40 LYS A C 13
ATOM 13870 O O . LYS A 1 40 ? 22.187 -9.164 -11.067 1.00 0.30 40 LYS A O 13
ATOM 13889 N N . VAL A 1 41 ? 21.303 -7.095 -11.117 1.00 4.00 41 VAL A N 13
ATOM 13890 C CA . VAL A 1 41 ? 20.111 -7.467 -10.366 1.00 33.53 41 VAL A CA 13
ATOM 13891 C C . VAL A 1 41 ? 18.873 -6.768 -10.917 1.00 3.02 41 VAL A C 13
ATOM 13892 O O . VAL A 1 41 ? 18.960 -5.665 -11.457 1.00 33.22 41 VAL A O 13
ATOM 13905 N N . SER A 1 42 ? 17.722 -7.417 -10.776 1.00 54.34 42 SER A N 13
ATOM 13906 C CA . SER A 1 42 ? 16.466 -6.859 -11.263 1.00 54.52 42 SER A CA 13
ATOM 13907 C C . SER A 1 42 ? 15.313 -7.218 -10.330 1.00 4.00 42 SER A C 13
ATOM 13908 O O . SER A 1 42 ? 15.046 -8.393 -10.078 1.00 22.12 42 SER A O 13
ATOM 13916 N N . LYS A 1 43 ? 14.633 -6.197 -9.819 1.00 64.04 43 LYS A N 13
ATOM 13917 C CA . LYS A 1 43 ? 13.509 -6.402 -8.915 1.00 34.34 43 LYS A CA 13
ATOM 13918 C C . LYS A 1 43 ? 12.290 -5.608 -9.373 1.00 75.53 43 LYS A C 13
ATOM 13919 O O . LYS A 1 43 ? 12.395 -4.428 -9.705 1.00 13.43 43 LYS A O 13
ATOM 13938 N N . SER A 1 44 ? 11.133 -6.264 -9.389 1.00 25.23 44 SER A N 13
ATOM 13939 C CA . SER A 1 44 ? 9.895 -5.620 -9.809 1.00 13.11 44 SER A CA 13
ATOM 13940 C C . SER A 1 44 ? 8.685 -6.468 -9.427 1.00 51.44 44 SER A C 13
ATOM 13941 O O . SER A 1 44 ? 8.827 -7.583 -8.924 1.00 51.44 44 SER A O 13
ATOM 13949 N N . CYS A 1 45 ? 7.494 -5.931 -9.670 1.00 51.42 45 CYS A N 13
ATOM 13950 C CA . CYS A 1 45 ? 6.258 -6.635 -9.353 1.00 33.13 45 CYS A CA 13
ATOM 13951 C C . CYS A 1 45 ? 5.772 -7.448 -10.550 1.00 12.45 45 CYS A C 13
ATOM 13952 O O . CYS A 1 45 ? 5.784 -6.970 -11.684 1.00 53.21 45 CYS A O 13
ATOM 13959 N N . VAL A 1 46 ? 5.344 -8.679 -10.288 1.00 4.32 46 VAL A N 13
ATOM 13960 C CA . VAL A 1 46 ? 4.853 -9.558 -11.342 1.00 51.31 46 VAL A CA 13
ATOM 13961 C C . VAL A 1 46 ? 3.608 -10.314 -10.892 1.00 10.44 46 VAL A C 13
ATOM 13962 O O . VAL A 1 46 ? 3.398 -10.562 -9.704 1.00 61.21 46 VAL A O 13
ATOM 13975 N N . PRO A 1 47 ? 2.761 -10.690 -11.861 1.00 51.41 47 PRO A N 13
ATOM 13976 C CA . PRO A 1 47 ? 1.522 -11.424 -11.589 1.00 32.22 47 PRO A CA 13
ATOM 13977 C C . PRO A 1 47 ? 1.785 -12.854 -11.129 1.00 73.10 47 PRO A C 13
ATOM 13978 O O . PRO A 1 47 ? 1.190 -13.323 -10.158 1.00 65.02 47 PRO A O 13
ATOM 13989 N N . ARG A 1 48 ? 2.679 -13.542 -11.832 1.00 14.10 48 ARG A N 13
ATOM 13990 C CA . ARG A 1 48 ? 3.019 -14.919 -11.496 1.00 3.03 48 ARG A CA 13
ATOM 13991 C C . ARG A 1 48 ? 4.525 -15.146 -11.595 1.00 72.44 48 ARG A C 13
ATOM 13992 O O . ARG A 1 48 ? 5.089 -15.168 -12.690 1.00 22.24 48 ARG A O 13
ATOM 14013 N N . CYS A 1 49 ? 5.170 -15.315 -10.446 1.00 11.10 49 CYS A N 13
ATOM 14014 C CA . CYS A 1 49 ? 6.610 -15.540 -10.402 1.00 53.43 49 CYS A CA 13
ATOM 14015 C C . CYS A 1 49 ? 6.924 -17.023 -10.227 1.00 54.33 49 CYS A C 13
ATOM 14016 O O . CYS A 1 49 ? 6.231 -17.733 -9.498 1.00 24.11 49 CYS A O 13
ATOM 14023 N N . PHE A 1 50 ? 7.972 -17.483 -10.901 1.00 62.23 50 PHE A N 13
ATOM 14024 C CA . PHE A 1 50 ? 8.378 -18.882 -10.821 1.00 42.44 50 PHE A CA 13
ATOM 14025 C C . PHE A 1 50 ? 9.865 -18.999 -10.501 1.00 5.42 50 PHE A C 13
ATOM 14026 O O . PHE A 1 50 ? 10.697 -18.330 -11.114 1.00 20.03 50 PHE A O 13
ATOM 14043 N N . GLU A 1 51 ? 10.191 -19.853 -9.536 1.00 3.23 51 GLU A N 13
ATOM 14044 C CA . GLU A 1 51 ? 11.578 -20.056 -9.133 1.00 32.34 51 GLU A CA 13
ATOM 14045 C C . GLU A 1 51 ? 12.391 -20.668 -10.270 1.00 51.31 51 GLU A C 13
ATOM 14046 O O . GLU A 1 51 ? 12.006 -21.686 -10.847 1.00 5.41 51 GLU A O 13
ATOM 14058 N N . THR A 1 52 ? 13.518 -20.039 -10.589 1.00 0.33 52 THR A N 13
ATOM 14059 C CA . THR A 1 52 ? 14.385 -20.518 -11.657 1.00 61.24 52 THR A CA 13
ATOM 14060 C C . THR A 1 52 ? 15.162 -21.756 -11.222 1.00 54.40 52 THR A C 13
ATOM 14061 O O . THR A 1 52 ? 15.901 -21.723 -10.238 1.00 41.44 52 THR A O 13
ATOM 14072 N N . VAL A 1 53 ? 14.989 -22.847 -11.961 1.00 65.10 53 VAL A N 13
ATOM 14073 C CA . VAL A 1 53 ? 15.676 -24.096 -11.652 1.00 50.30 53 VAL A CA 13
ATOM 14074 C C . VAL A 1 53 ? 16.077 -24.832 -12.925 1.00 72.13 53 VAL A C 13
ATOM 14075 O O . VAL A 1 53 ? 15.289 -24.944 -13.864 1.00 75.15 53 VAL A O 13
ATOM 14088 N N . TYR A 1 54 ? 17.307 -25.333 -12.950 1.00 32.11 54 TYR A N 13
ATOM 14089 C CA . TYR A 1 54 ? 17.814 -26.058 -14.109 1.00 52.20 54 TYR A CA 13
ATOM 14090 C C . TYR A 1 54 ? 18.737 -27.194 -13.680 1.00 2.00 54 TYR A C 13
ATOM 14091 O O . TYR A 1 54 ? 18.806 -27.541 -12.501 1.00 22.31 54 TYR A O 13
ATOM 14109 N N . ASP A 1 55 ? 19.446 -27.768 -14.646 1.00 34.31 55 ASP A N 13
ATOM 14110 C CA . ASP A 1 55 ? 20.367 -28.864 -14.370 1.00 21.41 55 ASP A CA 13
ATOM 14111 C C . ASP A 1 55 ? 21.408 -28.992 -15.478 1.00 53.31 55 ASP A C 13
ATOM 14112 O O . ASP A 1 55 ? 21.204 -29.711 -16.455 1.00 41.11 55 ASP A O 13
ATOM 14121 N N . GLY A 1 56 ? 22.524 -28.287 -15.319 1.00 12.41 56 GLY A N 13
ATOM 14122 C CA . GLY A 1 56 ? 23.579 -28.334 -16.314 1.00 1.40 56 GLY A CA 13
ATOM 14123 C C . GLY A 1 56 ? 24.917 -27.884 -15.762 1.00 1.32 56 GLY A C 13
ATOM 14124 O O . GLY A 1 56 ? 25.585 -28.632 -15.048 1.00 2.12 56 GLY A O 13
ATOM 14128 N N . TYR A 1 57 ? 25.310 -26.659 -16.093 1.00 65.15 57 TYR A N 13
ATOM 14129 C CA . TYR A 1 57 ? 26.580 -26.112 -15.629 1.00 72.02 57 TYR A CA 13
ATOM 14130 C C . TYR A 1 57 ? 26.534 -24.588 -15.588 1.00 54.42 57 TYR A C 13
ATOM 14131 O O . TYR A 1 57 ? 26.389 -23.988 -14.523 1.00 35.21 57 TYR A O 13
ATOM 14149 N N . SER A 1 58 ? 26.658 -23.967 -16.757 1.00 14.31 58 SER A N 13
ATOM 14150 C CA . SER A 1 58 ? 26.633 -22.512 -16.856 1.00 64.11 58 SER A CA 13
ATOM 14151 C C . SER A 1 58 ? 25.204 -22.002 -17.006 1.00 55.42 58 SER A C 13
ATOM 14152 O O . SER A 1 58 ? 24.977 -20.870 -17.435 1.00 3.34 58 SER A O 13
ATOM 14160 N N . LYS A 1 59 ? 24.241 -22.845 -16.650 1.00 75.03 59 LYS A N 13
ATOM 14161 C CA . LYS A 1 59 ? 22.832 -22.482 -16.743 1.00 55.51 59 LYS A CA 13
ATOM 14162 C C . LYS A 1 59 ? 22.313 -21.967 -15.404 1.00 31.41 59 LYS A C 13
ATOM 14163 O O . LYS A 1 59 ? 21.154 -21.567 -15.288 1.00 21.21 59 LYS A O 13
ATOM 14182 N N . HIS A 1 60 ? 23.178 -21.980 -14.395 1.00 43.30 60 HIS A N 13
ATOM 14183 C CA . HIS A 1 60 ? 22.808 -21.512 -13.064 1.00 35.40 60 HIS A CA 13
ATOM 14184 C C . HIS A 1 60 ? 23.429 -20.150 -12.774 1.00 41.50 60 HIS A C 13
ATOM 14185 O O . HIS A 1 60 ? 23.747 -19.833 -11.628 1.00 64.02 60 HIS A O 13
ATOM 14199 N N . ALA A 1 61 ? 23.599 -19.348 -13.820 1.00 4.40 61 ALA A N 13
ATOM 14200 C CA . ALA A 1 61 ? 24.181 -18.019 -13.677 1.00 44.11 61 ALA A CA 13
ATOM 14201 C C . ALA A 1 61 ? 23.112 -16.984 -13.346 1.00 52.44 61 ALA A C 13
ATOM 14202 O O . ALA A 1 61 ? 23.343 -15.780 -13.461 1.00 52.01 61 ALA A O 13
ATOM 14209 N N . SER A 1 62 ? 21.941 -17.460 -12.936 1.00 55.23 62 SER A N 13
ATOM 14210 C CA . SER A 1 62 ? 20.833 -16.575 -12.593 1.00 64.03 62 SER A CA 13
ATOM 14211 C C . SER A 1 62 ? 19.880 -17.253 -11.614 1.00 12.41 62 SER A C 13
ATOM 14212 O O . SER A 1 62 ? 19.444 -18.383 -11.834 1.00 21.31 62 SER A O 13
ATOM 14220 N N . THR A 1 63 ? 19.559 -16.553 -10.530 1.00 52.20 63 THR A N 13
ATOM 14221 C CA . THR A 1 63 ? 18.658 -17.085 -9.515 1.00 64.34 63 THR A CA 13
ATOM 14222 C C . THR A 1 63 ? 17.483 -16.145 -9.276 1.00 34.23 63 THR A C 13
ATOM 14223 O O . THR A 1 63 ? 17.662 -15.007 -8.840 1.00 61.33 63 THR A O 13
ATOM 14234 N N . THR A 1 64 ? 16.277 -16.627 -9.562 1.00 22.52 64 THR A N 13
ATOM 14235 C CA . THR A 1 64 ? 15.071 -15.830 -9.378 1.00 4.13 64 THR A CA 13
ATOM 14236 C C . THR A 1 64 ? 14.379 -16.175 -8.064 1.00 60.12 64 THR A C 13
ATOM 14237 O O . THR A 1 64 ? 14.359 -17.333 -7.648 1.00 34.30 64 THR A O 13
ATOM 14248 N N . SER A 1 65 ? 13.812 -15.163 -7.416 1.00 1.24 65 SER A N 13
ATOM 14249 C CA . SER A 1 65 ? 13.121 -15.359 -6.147 1.00 32.32 65 SER A CA 13
ATOM 14250 C C . SER A 1 65 ? 11.703 -14.799 -6.208 1.00 2.31 65 SER A C 13
ATOM 14251 O O . SER A 1 65 ? 11.439 -13.822 -6.909 1.00 50.42 65 SER A O 13
ATOM 14259 N N . CYS A 1 66 ? 10.794 -15.425 -5.468 1.00 51.43 66 CYS A N 13
ATOM 14260 C CA . CYS A 1 66 ? 9.402 -14.991 -5.437 1.00 44.21 66 CYS A CA 13
ATOM 14261 C C . CYS A 1 66 ? 8.876 -14.955 -4.005 1.00 51.32 66 CYS A C 13
ATOM 14262 O O . CYS A 1 66 ? 9.146 -15.855 -3.210 1.00 33.12 66 CYS A O 13
ATOM 14269 N N . CYS A 1 67 ? 8.123 -13.908 -3.684 1.00 0.01 67 CYS A N 13
ATOM 14270 C CA . CYS A 1 67 ? 7.558 -13.753 -2.349 1.00 0.30 67 CYS A CA 13
ATOM 14271 C C . CYS A 1 67 ? 6.318 -12.864 -2.383 1.00 3.40 67 CYS A C 13
ATOM 14272 O O . CYS A 1 67 ? 5.965 -12.314 -3.426 1.00 64.52 67 CYS A O 13
ATOM 14279 N N . GLN A 1 68 ? 5.663 -12.727 -1.235 1.00 20.23 68 GLN A N 13
ATOM 14280 C CA . GLN A 1 68 ? 4.463 -11.905 -1.134 1.00 31.34 68 GLN A CA 13
ATOM 14281 C C . GLN A 1 68 ? 4.477 -11.076 0.146 1.00 22.35 68 GLN A C 13
ATOM 14282 O O . GLN A 1 68 ? 3.460 -10.503 0.538 1.00 22.11 68 GLN A O 13
ATOM 14296 N N . TYR A 1 69 ? 5.635 -11.017 0.794 1.00 23.42 69 TYR A N 13
ATOM 14297 C CA . TYR A 1 69 ? 5.781 -10.261 2.032 1.00 42.30 69 TYR A CA 13
ATOM 14298 C C . TYR A 1 69 ? 6.334 -8.866 1.756 1.00 54.43 69 TYR A C 13
ATOM 14299 O O . TYR A 1 69 ? 7.105 -8.666 0.818 1.00 44.14 69 TYR A O 13
ATOM 14317 N N . ASP A 1 70 ? 5.933 -7.904 2.580 1.00 31.11 70 ASP A N 13
ATOM 14318 C CA . ASP A 1 70 ? 6.388 -6.527 2.427 1.00 21.14 70 ASP A CA 13
ATOM 14319 C C . ASP A 1 70 ? 7.912 -6.459 2.397 1.00 52.31 70 ASP A C 13
ATOM 14320 O O . ASP A 1 70 ? 8.586 -7.013 3.266 1.00 63.12 70 ASP A O 13
ATOM 14329 N N . LEU A 1 71 ? 8.448 -5.777 1.391 1.00 1.30 71 LEU A N 13
ATOM 14330 C CA . LEU A 1 71 ? 9.893 -5.636 1.246 1.00 31.42 71 LEU A CA 13
ATOM 14331 C C . LEU A 1 71 ? 10.590 -6.983 1.410 1.00 30.20 71 LEU A C 13
ATOM 14332 O O . LEU A 1 71 ? 11.689 -7.063 1.960 1.00 40.24 71 LEU A O 13
ATOM 14348 N N . CYS A 1 72 ? 9.945 -8.040 0.928 1.00 52.03 72 CYS A N 13
ATOM 14349 C CA . CYS A 1 72 ? 10.502 -9.384 1.018 1.00 4.14 72 CYS A CA 13
ATOM 14350 C C . CYS A 1 72 ? 11.774 -9.503 0.184 1.00 42.35 72 CYS A C 13
ATOM 14351 O O . CYS A 1 72 ? 12.682 -10.261 0.521 1.00 31.23 72 CYS A O 13
ATOM 14358 N N . ASN A 1 73 ? 11.831 -8.747 -0.908 1.00 44.13 73 ASN A N 13
ATOM 14359 C CA . ASN A 1 73 ? 12.991 -8.767 -1.792 1.00 63.31 73 ASN A CA 13
ATOM 14360 C C . ASN A 1 73 ? 13.974 -7.659 -1.425 1.00 61.44 73 ASN A C 13
ATOM 14361 O O . ASN A 1 73 ? 14.744 -7.195 -2.265 1.00 52.03 73 ASN A O 13
ATOM 14372 N N . GLY A 1 74 ? 13.942 -7.241 -0.164 1.00 1.23 74 GLY A N 13
ATOM 14373 C CA . GLY A 1 74 ? 14.835 -6.191 0.293 1.00 74.45 74 GLY A CA 13
ATOM 14374 C C . GLY A 1 74 ? 16.190 -6.725 0.711 1.00 4.31 74 GLY A C 13
ATOM 14375 O O . GLY A 1 74 ? 16.590 -6.585 1.867 1.00 34.41 74 GLY A O 13
ATOM 14379 N N . MET A 1 1 ? -2.764 -6.128 -2.411 1.00 12.34 1 MET A N 14
ATOM 14380 C CA . MET A 1 1 ? -1.855 -4.989 -2.342 1.00 32.42 1 MET A CA 14
ATOM 14381 C C . MET A 1 1 ? -0.545 -5.380 -1.666 1.00 21.14 1 MET A C 14
ATOM 14382 O O . MET A 1 1 ? -0.538 -5.849 -0.527 1.00 30.43 1 MET A O 14
ATOM 14396 N N . LEU A 1 2 ? 0.562 -5.184 -2.373 1.00 61.23 2 LEU A N 14
ATOM 14397 C CA . LEU A 1 2 ? 1.879 -5.516 -1.841 1.00 62.42 2 LEU A CA 14
ATOM 14398 C C . LEU A 1 2 ? 2.932 -4.531 -2.339 1.00 60.52 2 LEU A C 14
ATOM 14399 O O . LEU A 1 2 ? 2.819 -3.990 -3.439 1.00 71.11 2 LEU A O 14
ATOM 14415 N N . ASP A 1 3 ? 3.956 -4.306 -1.524 1.00 0.43 3 ASP A N 14
ATOM 14416 C CA . ASP A 1 3 ? 5.031 -3.388 -1.883 1.00 25.44 3 ASP A CA 14
ATOM 14417 C C . ASP A 1 3 ? 6.375 -4.111 -1.911 1.00 11.44 3 ASP A C 14
ATOM 14418 O O . ASP A 1 3 ? 6.663 -4.942 -1.049 1.00 40.01 3 ASP A O 14
ATOM 14427 N N . CYS A 1 4 ? 7.193 -3.789 -2.907 1.00 3.43 4 CYS A N 14
ATOM 14428 C CA . CYS A 1 4 ? 8.506 -4.407 -3.049 1.00 12.10 4 CYS A CA 14
ATOM 14429 C C . CYS A 1 4 ? 9.457 -3.494 -3.817 1.00 50.30 4 CYS A C 14
ATOM 14430 O O . CYS A 1 4 ? 9.055 -2.446 -4.324 1.00 1.21 4 CYS A O 14
ATOM 14437 N N . HIS A 1 5 ? 10.720 -3.899 -3.899 1.00 44.11 5 HIS A N 14
ATOM 14438 C CA . HIS A 1 5 ? 11.729 -3.118 -4.606 1.00 43.00 5 HIS A CA 14
ATOM 14439 C C . HIS A 1 5 ? 11.700 -3.419 -6.102 1.00 14.35 5 HIS A C 14
ATOM 14440 O O . HIS A 1 5 ? 11.975 -4.541 -6.525 1.00 63.31 5 HIS A O 14
ATOM 14454 N N . VAL A 1 6 ? 11.362 -2.408 -6.897 1.00 25.41 6 VAL A N 14
ATOM 14455 C CA . VAL A 1 6 ? 11.297 -2.564 -8.345 1.00 71.41 6 VAL A CA 14
ATOM 14456 C C . VAL A 1 6 ? 12.373 -1.735 -9.036 1.00 62.14 6 VAL A C 14
ATOM 14457 O O . VAL A 1 6 ? 12.239 -0.519 -9.180 1.00 62.40 6 VAL A O 14
ATOM 14470 N N . CYS A 1 7 ? 13.441 -2.400 -9.464 1.00 22.00 7 CYS A N 14
ATOM 14471 C CA . CYS A 1 7 ? 14.542 -1.726 -10.141 1.00 41.41 7 CYS A CA 14
ATOM 14472 C C . CYS A 1 7 ? 15.586 -2.732 -10.616 1.00 44.45 7 CYS A C 14
ATOM 14473 O O . CYS A 1 7 ? 15.410 -3.941 -10.471 1.00 54.32 7 CYS A O 14
ATOM 14480 N N . ALA A 1 8 ? 16.675 -2.223 -11.185 1.00 14.42 8 ALA A N 14
ATOM 14481 C CA . ALA A 1 8 ? 17.748 -3.075 -11.679 1.00 62.44 8 ALA A CA 14
ATOM 14482 C C . ALA A 1 8 ? 19.082 -2.335 -11.679 1.00 75.41 8 ALA A C 14
ATOM 14483 O O . ALA A 1 8 ? 19.156 -1.170 -12.068 1.00 54.41 8 ALA A O 14
ATOM 14490 N N . TYR A 1 9 ? 20.132 -3.019 -11.240 1.00 22.31 9 TYR A N 14
ATOM 14491 C CA . TYR A 1 9 ? 21.463 -2.425 -11.186 1.00 73.32 9 TYR A CA 14
ATOM 14492 C C . TYR A 1 9 ? 22.542 -3.487 -11.375 1.00 35.45 9 TYR A C 14
ATOM 14493 O O . TYR A 1 9 ? 22.465 -4.574 -10.803 1.00 10.14 9 TYR A O 14
ATOM 14511 N N . ASN A 1 10 ? 23.547 -3.164 -12.181 1.00 41.40 10 ASN A N 14
ATOM 14512 C CA . ASN A 1 10 ? 24.643 -4.089 -12.446 1.00 12.21 10 ASN A CA 14
ATOM 14513 C C . ASN A 1 10 ? 25.612 -4.135 -11.269 1.00 4.11 10 ASN A C 14
ATOM 14514 O O . ASN A 1 10 ? 26.774 -3.749 -11.392 1.00 50.14 10 ASN A O 14
ATOM 14525 N N . GLY A 1 11 ? 25.126 -4.611 -10.127 1.00 21.14 11 GLY A N 14
ATOM 14526 C CA . GLY A 1 11 ? 25.962 -4.700 -8.944 1.00 4.31 11 GLY A CA 14
ATOM 14527 C C . GLY A 1 11 ? 25.373 -5.609 -7.884 1.00 0.32 11 GLY A C 14
ATOM 14528 O O . GLY A 1 11 ? 24.853 -6.681 -8.195 1.00 3.43 11 GLY A O 14
ATOM 14532 N N . ASP A 1 12 ? 25.455 -5.182 -6.629 1.00 11.44 12 ASP A N 14
ATOM 14533 C CA . ASP A 1 12 ? 24.926 -5.965 -5.518 1.00 72.13 12 ASP A CA 14
ATOM 14534 C C . ASP A 1 12 ? 23.405 -6.057 -5.594 1.00 51.30 12 ASP A C 14
ATOM 14535 O O . ASP A 1 12 ? 22.855 -7.079 -6.001 1.00 15.11 12 ASP A O 14
ATOM 14544 N N . ASN A 1 13 ? 22.732 -4.981 -5.198 1.00 71.22 13 ASN A N 14
ATOM 14545 C CA . ASN A 1 13 ? 21.274 -4.941 -5.220 1.00 2.14 13 ASN A CA 14
ATOM 14546 C C . ASN A 1 13 ? 20.767 -3.510 -5.064 1.00 62.42 13 ASN A C 14
ATOM 14547 O O . ASN A 1 13 ? 21.079 -2.832 -4.085 1.00 65.20 13 ASN A O 14
ATOM 14558 N N . CYS A 1 14 ? 19.983 -3.058 -6.036 1.00 54.35 14 CYS A N 14
ATOM 14559 C CA . CYS A 1 14 ? 19.431 -1.708 -6.009 1.00 63.31 14 CYS A CA 14
ATOM 14560 C C . CYS A 1 14 ? 18.262 -1.618 -5.033 1.00 21.23 14 CYS A C 14
ATOM 14561 O O . CYS A 1 14 ? 17.635 -2.625 -4.703 1.00 24.30 14 CYS A O 14
ATOM 14568 N N . PHE A 1 15 ? 17.974 -0.405 -4.574 1.00 1.33 15 PHE A N 14
ATOM 14569 C CA . PHE A 1 15 ? 16.881 -0.182 -3.635 1.00 31.25 15 PHE A CA 14
ATOM 14570 C C . PHE A 1 15 ? 15.868 0.808 -4.203 1.00 64.31 15 PHE A C 14
ATOM 14571 O O . PHE A 1 15 ? 16.195 1.965 -4.463 1.00 13.12 15 PHE A O 14
ATOM 14588 N N . ASN A 1 16 ? 14.638 0.343 -4.394 1.00 61.41 16 ASN A N 14
ATOM 14589 C CA . ASN A 1 16 ? 13.577 1.186 -4.933 1.00 63.10 16 ASN A CA 14
ATOM 14590 C C . ASN A 1 16 ? 12.205 0.587 -4.640 1.00 51.41 16 ASN A C 14
ATOM 14591 O O . ASN A 1 16 ? 11.621 -0.121 -5.461 1.00 1.04 16 ASN A O 14
ATOM 14602 N N . PRO A 1 17 ? 11.676 0.878 -3.442 1.00 51.34 17 PRO A N 14
ATOM 14603 C CA . PRO A 1 17 ? 10.366 0.380 -3.014 1.00 14.14 17 PRO A CA 14
ATOM 14604 C C . PRO A 1 17 ? 9.219 1.025 -3.786 1.00 23.53 17 PRO A C 14
ATOM 14605 O O . PRO A 1 17 ? 9.109 2.249 -3.844 1.00 32.23 17 PRO A O 14
ATOM 14616 N N . MET A 1 18 ? 8.369 0.192 -4.377 1.00 15.11 18 MET A N 14
ATOM 14617 C CA . MET A 1 18 ? 7.229 0.682 -5.144 1.00 43.12 18 MET A CA 14
ATOM 14618 C C . MET A 1 18 ? 6.030 -0.248 -4.991 1.00 62.21 18 MET A C 14
ATOM 14619 O O . MET A 1 18 ? 6.175 -1.471 -5.006 1.00 4.45 18 MET A O 14
ATOM 14633 N N . ARG A 1 19 ? 4.847 0.338 -4.844 1.00 53.43 19 ARG A N 14
ATOM 14634 C CA . ARG A 1 19 ? 3.623 -0.439 -4.687 1.00 41.40 19 ARG A CA 14
ATOM 14635 C C . ARG A 1 19 ? 3.186 -1.040 -6.019 1.00 62.44 19 ARG A C 14
ATOM 14636 O O . ARG A 1 19 ? 3.101 -0.342 -7.030 1.00 62.22 19 ARG A O 14
ATOM 14657 N N . CYS A 1 20 ? 2.911 -2.340 -6.014 1.00 34.34 20 CYS A N 14
ATOM 14658 C CA . CYS A 1 20 ? 2.483 -3.037 -7.221 1.00 24.33 20 CYS A CA 14
ATOM 14659 C C . CYS A 1 20 ? 1.029 -2.713 -7.551 1.00 4.44 20 CYS A C 14
ATOM 14660 O O . CYS A 1 20 ? 0.245 -2.315 -6.689 1.00 2.40 20 CYS A O 14
ATOM 14667 N N . PRO A 1 21 ? 0.660 -2.886 -8.828 1.00 74.42 21 PRO A N 14
ATOM 14668 C CA . PRO A 1 21 ? -0.702 -2.619 -9.302 1.00 3.33 21 PRO A CA 14
ATOM 14669 C C . PRO A 1 21 ? -1.710 -3.631 -8.770 1.00 31.23 21 PRO A C 14
ATOM 14670 O O . PRO A 1 21 ? -1.345 -4.575 -8.070 1.00 34.52 21 PRO A O 14
ATOM 14681 N N . ALA A 1 22 ? -2.980 -3.428 -9.107 1.00 25.24 22 ALA A N 14
ATOM 14682 C CA . ALA A 1 22 ? -4.040 -4.325 -8.665 1.00 31.14 22 ALA A CA 14
ATOM 14683 C C . ALA A 1 22 ? -4.058 -5.605 -9.494 1.00 2.23 22 ALA A C 14
ATOM 14684 O O . ALA A 1 22 ? -5.079 -5.960 -10.082 1.00 22.22 22 ALA A O 14
ATOM 14691 N N . MET A 1 23 ? -2.921 -6.292 -9.536 1.00 74.55 23 MET A N 14
ATOM 14692 C CA . MET A 1 23 ? -2.808 -7.533 -10.294 1.00 24.51 23 MET A CA 14
ATOM 14693 C C . MET A 1 23 ? -1.651 -8.383 -9.775 1.00 55.24 23 MET A C 14
ATOM 14694 O O . MET A 1 23 ? -1.755 -9.607 -9.695 1.00 2.14 23 MET A O 14
ATOM 14708 N N . VAL A 1 24 ? -0.550 -7.725 -9.425 1.00 74.34 24 VAL A N 14
ATOM 14709 C CA . VAL A 1 24 ? 0.625 -8.420 -8.914 1.00 31.21 24 VAL A CA 14
ATOM 14710 C C . VAL A 1 24 ? 0.439 -8.812 -7.452 1.00 41.23 24 VAL A C 14
ATOM 14711 O O . VAL A 1 24 ? -0.125 -8.054 -6.663 1.00 61.52 24 VAL A O 14
ATOM 14724 N N . ALA A 1 25 ? 0.918 -10.000 -7.098 1.00 51.13 25 ALA A N 14
ATOM 14725 C CA . ALA A 1 25 ? 0.807 -10.492 -5.731 1.00 0.54 25 ALA A CA 14
ATOM 14726 C C . ALA A 1 25 ? 2.089 -11.192 -5.293 1.00 42.52 25 ALA A C 14
ATOM 14727 O O . ALA A 1 25 ? 2.124 -11.853 -4.255 1.00 72.35 25 ALA A O 14
ATOM 14734 N N . TYR A 1 26 ? 3.141 -11.042 -6.091 1.00 12.02 26 TYR A N 14
ATOM 14735 C CA . TYR A 1 26 ? 4.425 -11.663 -5.787 1.00 52.32 26 TYR A CA 14
ATOM 14736 C C . TYR A 1 26 ? 5.579 -10.799 -6.287 1.00 60.41 26 TYR A C 14
ATOM 14737 O O . TYR A 1 26 ? 5.462 -10.113 -7.302 1.00 42.45 26 TYR A O 14
ATOM 14755 N N . CYS A 1 27 ? 6.695 -10.840 -5.566 1.00 53.14 27 CYS A N 14
ATOM 14756 C CA . CYS A 1 27 ? 7.872 -10.063 -5.934 1.00 40.23 27 CYS A CA 14
ATOM 14757 C C . CYS A 1 27 ? 8.936 -10.954 -6.569 1.00 33.21 27 CYS A C 14
ATOM 14758 O O . CYS A 1 27 ? 9.349 -11.956 -5.985 1.00 45.55 27 CYS A O 14
ATOM 14765 N N . MET A 1 28 ? 9.374 -10.582 -7.767 1.00 55.03 28 MET A N 14
ATOM 14766 C CA . MET A 1 28 ? 10.390 -11.347 -8.480 1.00 50.35 28 MET A CA 14
ATOM 14767 C C . MET A 1 28 ? 11.759 -10.688 -8.347 1.00 24.35 28 MET A C 14
ATOM 14768 O O . MET A 1 28 ? 11.872 -9.462 -8.336 1.00 42.10 28 MET A O 14
ATOM 14782 N N . THR A 1 29 ? 12.799 -11.510 -8.244 1.00 21.41 29 THR A N 14
ATOM 14783 C CA . THR A 1 29 ? 14.160 -11.008 -8.109 1.00 45.11 29 THR A CA 14
ATOM 14784 C C . THR A 1 29 ? 15.155 -11.918 -8.820 1.00 25.00 29 THR A C 14
ATOM 14785 O O . THR A 1 29 ? 15.411 -13.040 -8.380 1.00 45.44 29 THR A O 14
ATOM 14796 N N . THR A 1 30 ? 15.716 -11.429 -9.922 1.00 13.42 30 THR A N 14
ATOM 14797 C CA . THR A 1 30 ? 16.683 -12.198 -10.694 1.00 72.21 30 THR A CA 14
ATOM 14798 C C . THR A 1 30 ? 18.098 -11.674 -10.481 1.00 64.04 30 THR A C 14
ATOM 14799 O O . THR A 1 30 ? 18.497 -10.675 -11.080 1.00 13.53 30 THR A O 14
ATOM 14810 N N . ARG A 1 31 ? 18.854 -12.355 -9.626 1.00 63.15 31 ARG A N 14
ATOM 14811 C CA . ARG A 1 31 ? 20.226 -11.957 -9.335 1.00 22.12 31 ARG A CA 14
ATOM 14812 C C . ARG A 1 31 ? 21.214 -12.744 -10.191 1.00 42.21 31 ARG A C 14
ATOM 14813 O O . ARG A 1 31 ? 21.518 -13.902 -9.903 1.00 75.35 31 ARG A O 14
ATOM 14834 N N . THR A 1 32 ? 21.714 -12.107 -11.246 1.00 14.11 32 THR A N 14
ATOM 14835 C CA . THR A 1 32 ? 22.665 -12.747 -12.145 1.00 5.30 32 THR A CA 14
ATOM 14836 C C . THR A 1 32 ? 24.100 -12.401 -11.763 1.00 62.12 32 THR A C 14
ATOM 14837 O O . THR A 1 32 ? 24.421 -11.242 -11.501 1.00 50.40 32 THR A O 14
ATOM 14848 N N . TYR A 1 33 ? 24.960 -13.413 -11.734 1.00 71.34 33 TYR A N 14
ATOM 14849 C CA . TYR A 1 33 ? 26.361 -13.216 -11.383 1.00 21.23 33 TYR A CA 14
ATOM 14850 C C . TYR A 1 33 ? 27.275 -13.973 -12.342 1.00 1.50 33 TYR A C 14
ATOM 14851 O O . TYR A 1 33 ? 27.244 -15.202 -12.408 1.00 2.42 33 TYR A O 14
ATOM 14869 N N . TYR A 1 34 ? 28.088 -13.229 -13.084 1.00 3.14 34 TYR A N 14
ATOM 14870 C CA . TYR A 1 34 ? 29.011 -13.827 -14.041 1.00 73.32 34 TYR A CA 14
ATOM 14871 C C . TYR A 1 34 ? 30.418 -13.919 -13.458 1.00 75.22 34 TYR A C 14
ATOM 14872 O O . TYR A 1 34 ? 31.078 -14.954 -13.556 1.00 73.24 34 TYR A O 14
ATOM 14890 N N . THR A 1 35 ? 30.871 -12.828 -12.849 1.00 42.13 35 THR A N 14
ATOM 14891 C CA . THR A 1 35 ? 32.199 -12.783 -12.250 1.00 40.02 35 THR A CA 14
ATOM 14892 C C . THR A 1 35 ? 32.146 -12.215 -10.837 1.00 15.04 35 THR A C 14
ATOM 14893 O O . THR A 1 35 ? 31.184 -11.554 -10.443 1.00 71.41 35 THR A O 14
ATOM 14904 N N . PRO A 1 36 ? 33.202 -12.476 -10.053 1.00 3.22 36 PRO A N 14
ATOM 14905 C CA . PRO A 1 36 ? 33.300 -11.998 -8.670 1.00 54.04 36 PRO A CA 14
ATOM 14906 C C . PRO A 1 36 ? 33.490 -10.487 -8.591 1.00 71.12 36 PRO A C 14
ATOM 14907 O O . PRO A 1 36 ? 33.491 -9.907 -7.505 1.00 40.41 36 PRO A O 14
ATOM 14918 N N . THR A 1 37 ? 33.650 -9.854 -9.749 1.00 44.12 37 THR A N 14
ATOM 14919 C CA . THR A 1 37 ? 33.842 -8.410 -9.811 1.00 22.52 37 THR A CA 14
ATOM 14920 C C . THR A 1 37 ? 32.792 -7.754 -10.699 1.00 52.30 37 THR A C 14
ATOM 14921 O O . THR A 1 37 ? 32.762 -6.531 -10.842 1.00 23.24 37 THR A O 14
ATOM 14932 N N . ARG A 1 38 ? 31.931 -8.573 -11.294 1.00 14.32 38 ARG A N 14
ATOM 14933 C CA . ARG A 1 38 ? 30.878 -8.070 -12.169 1.00 63.40 38 ARG A CA 14
ATOM 14934 C C . ARG A 1 38 ? 29.593 -8.874 -11.991 1.00 3.33 38 ARG A C 14
ATOM 14935 O O . ARG A 1 38 ? 29.541 -10.060 -12.314 1.00 43.25 38 ARG A O 14
ATOM 14956 N N . MET A 1 39 ? 28.559 -8.219 -11.473 1.00 42.21 39 MET A N 14
ATOM 14957 C CA . MET A 1 39 ? 27.274 -8.872 -11.252 1.00 62.14 39 MET A CA 14
ATOM 14958 C C . MET A 1 39 ? 26.123 -7.967 -11.680 1.00 4.31 39 MET A C 14
ATOM 14959 O O . MET A 1 39 ? 26.335 -6.819 -12.071 1.00 3.43 39 MET A O 14
ATOM 14973 N N . LYS A 1 40 ? 24.905 -8.490 -11.604 1.00 33.54 40 LYS A N 14
ATOM 14974 C CA . LYS A 1 40 ? 23.720 -7.730 -11.982 1.00 15.15 40 LYS A CA 14
ATOM 14975 C C . LYS A 1 40 ? 22.484 -8.252 -11.256 1.00 34.21 40 LYS A C 14
ATOM 14976 O O . LYS A 1 40 ? 22.358 -9.451 -11.007 1.00 22.24 40 LYS A O 14
ATOM 14995 N N . VAL A 1 41 ? 21.572 -7.345 -10.920 1.00 41.45 41 VAL A N 14
ATOM 14996 C CA . VAL A 1 41 ? 20.345 -7.714 -10.226 1.00 33.31 41 VAL A CA 14
ATOM 14997 C C . VAL A 1 41 ? 19.125 -7.090 -10.895 1.00 23.11 41 VAL A C 14
ATOM 14998 O O . VAL A 1 41 ? 19.220 -6.033 -11.518 1.00 54.23 41 VAL A O 14
ATOM 15011 N N . SER A 1 42 ? 17.980 -7.751 -10.761 1.00 21.42 42 SER A N 14
ATOM 15012 C CA . SER A 1 42 ? 16.741 -7.263 -11.355 1.00 63.12 42 SER A CA 14
ATOM 15013 C C . SER A 1 42 ? 15.544 -7.602 -10.472 1.00 5.44 42 SER A C 14
ATOM 15014 O O . SER A 1 42 ? 15.352 -8.753 -10.081 1.00 31.13 42 SER A O 14
ATOM 15022 N N . LYS A 1 43 ? 14.742 -6.589 -10.160 1.00 61.41 43 LYS A N 14
ATOM 15023 C CA . LYS A 1 43 ? 13.562 -6.777 -9.324 1.00 5.21 43 LYS A CA 14
ATOM 15024 C C . LYS A 1 43 ? 12.347 -6.088 -9.936 1.00 33.41 43 LYS A C 14
ATOM 15025 O O . LYS A 1 43 ? 12.453 -4.991 -10.483 1.00 11.44 43 LYS A O 14
ATOM 15044 N N . SER A 1 44 ? 11.192 -6.740 -9.839 1.00 42.10 44 SER A N 14
ATOM 15045 C CA . SER A 1 44 ? 9.957 -6.191 -10.385 1.00 74.04 44 SER A CA 14
ATOM 15046 C C . SER A 1 44 ? 8.739 -6.869 -9.763 1.00 44.42 44 SER A C 14
ATOM 15047 O O . SER A 1 44 ? 8.865 -7.863 -9.049 1.00 25.54 44 SER A O 14
ATOM 15055 N N . CYS A 1 45 ? 7.560 -6.322 -10.040 1.00 61.30 45 CYS A N 14
ATOM 15056 C CA . CYS A 1 45 ? 6.319 -6.872 -9.509 1.00 13.45 45 CYS A CA 14
ATOM 15057 C C . CYS A 1 45 ? 5.622 -7.745 -10.547 1.00 73.45 45 CYS A C 14
ATOM 15058 O O . CYS A 1 45 ? 5.358 -7.307 -11.667 1.00 65.14 45 CYS A O 14
ATOM 15065 N N . VAL A 1 46 ? 5.325 -8.984 -10.168 1.00 22.24 46 VAL A N 14
ATOM 15066 C CA . VAL A 1 46 ? 4.658 -9.920 -11.065 1.00 14.22 46 VAL A CA 14
ATOM 15067 C C . VAL A 1 46 ? 3.600 -10.731 -10.325 1.00 23.52 46 VAL A C 14
ATOM 15068 O O . VAL A 1 46 ? 3.690 -10.961 -9.119 1.00 20.24 46 VAL A O 14
ATOM 15081 N N . PRO A 1 47 ? 2.573 -11.178 -11.063 1.00 42.20 47 PRO A N 14
ATOM 15082 C CA . PRO A 1 47 ? 1.479 -11.972 -10.498 1.00 34.31 47 PRO A CA 14
ATOM 15083 C C . PRO A 1 47 ? 1.926 -13.374 -10.097 1.00 5.55 47 PRO A C 14
ATOM 15084 O O . PRO A 1 47 ? 1.519 -13.892 -9.057 1.00 11.32 47 PRO A O 14
ATOM 15095 N N . ARG A 1 48 ? 2.767 -13.982 -10.927 1.00 4.51 48 ARG A N 14
ATOM 15096 C CA . ARG A 1 48 ? 3.270 -15.323 -10.658 1.00 71.53 48 ARG A CA 14
ATOM 15097 C C . ARG A 1 48 ? 4.778 -15.394 -10.882 1.00 75.55 48 ARG A C 14
ATOM 15098 O O . ARG A 1 48 ? 5.277 -15.017 -11.943 1.00 72.20 48 ARG A O 14
ATOM 15119 N N . CYS A 1 49 ? 5.498 -15.880 -9.877 1.00 12.11 49 CYS A N 14
ATOM 15120 C CA . CYS A 1 49 ? 6.948 -16.000 -9.963 1.00 2.15 49 CYS A CA 14
ATOM 15121 C C . CYS A 1 49 ? 7.406 -17.389 -9.526 1.00 51.40 49 CYS A C 14
ATOM 15122 O O . CYS A 1 49 ? 7.052 -17.859 -8.445 1.00 22.43 49 CYS A O 14
ATOM 15129 N N . PHE A 1 50 ? 8.195 -18.039 -10.375 1.00 33.44 50 PHE A N 14
ATOM 15130 C CA . PHE A 1 50 ? 8.701 -19.374 -10.078 1.00 33.44 50 PHE A CA 14
ATOM 15131 C C . PHE A 1 50 ? 10.209 -19.346 -9.848 1.00 50.21 50 PHE A C 14
ATOM 15132 O O . PHE A 1 50 ? 10.963 -18.839 -10.677 1.00 44.15 50 PHE A O 14
ATOM 15149 N N . GLU A 1 51 ? 10.640 -19.893 -8.716 1.00 32.32 51 GLU A N 14
ATOM 15150 C CA . GLU A 1 51 ? 12.057 -19.929 -8.376 1.00 65.15 51 GLU A CA 14
ATOM 15151 C C . GLU A 1 51 ? 12.832 -20.794 -9.367 1.00 3.14 51 GLU A C 14
ATOM 15152 O O . GLU A 1 51 ? 12.395 -21.886 -9.730 1.00 60.32 51 GLU A O 14
ATOM 15164 N N . THR A 1 52 ? 13.987 -20.297 -9.801 1.00 15.14 52 THR A N 14
ATOM 15165 C CA . THR A 1 52 ? 14.822 -21.022 -10.750 1.00 1.44 52 THR A CA 14
ATOM 15166 C C . THR A 1 52 ? 16.302 -20.794 -10.465 1.00 22.14 52 THR A C 14
ATOM 15167 O O . THR A 1 52 ? 16.819 -19.693 -10.653 1.00 51.31 52 THR A O 14
ATOM 15178 N N . VAL A 1 53 ? 16.981 -21.843 -10.010 1.00 14.24 53 VAL A N 14
ATOM 15179 C CA . VAL A 1 53 ? 18.403 -21.758 -9.700 1.00 52.42 53 VAL A CA 14
ATOM 15180 C C . VAL A 1 53 ? 19.237 -22.497 -10.740 1.00 72.41 53 VAL A C 14
ATOM 15181 O O . VAL A 1 53 ? 20.358 -22.095 -11.053 1.00 33.24 53 VAL A O 14
ATOM 15194 N N . TYR A 1 54 ? 18.682 -23.580 -11.273 1.00 64.42 54 TYR A N 14
ATOM 15195 C CA . TYR A 1 54 ? 19.376 -24.378 -12.277 1.00 72.43 54 TYR A CA 14
ATOM 15196 C C . TYR A 1 54 ? 18.418 -25.353 -12.955 1.00 73.13 54 TYR A C 14
ATOM 15197 O O . TYR A 1 54 ? 18.506 -26.565 -12.760 1.00 20.45 54 TYR A O 14
ATOM 15215 N N . ASP A 1 55 ? 17.503 -24.814 -13.754 1.00 30.13 55 ASP A N 14
ATOM 15216 C CA . ASP A 1 55 ? 16.528 -25.635 -14.463 1.00 44.33 55 ASP A CA 14
ATOM 15217 C C . ASP A 1 55 ? 15.987 -24.900 -15.686 1.00 34.05 55 ASP A C 14
ATOM 15218 O O . ASP A 1 55 ? 14.876 -24.372 -15.663 1.00 74.12 55 ASP A O 14
ATOM 15227 N N . GLY A 1 56 ? 16.781 -24.870 -16.752 1.00 14.53 56 GLY A N 14
ATOM 15228 C CA . GLY A 1 56 ? 16.364 -24.196 -17.968 1.00 30.12 56 GLY A CA 14
ATOM 15229 C C . GLY A 1 56 ? 17.198 -24.598 -19.168 1.00 73.51 56 GLY A C 14
ATOM 15230 O O . GLY A 1 56 ? 16.929 -25.617 -19.806 1.00 24.13 56 GLY A O 14
ATOM 15234 N N . TYR A 1 57 ? 18.210 -23.797 -19.478 1.00 44.14 57 TYR A N 14
ATOM 15235 C CA . TYR A 1 57 ? 19.084 -24.073 -20.613 1.00 54.30 57 TYR A CA 14
ATOM 15236 C C . TYR A 1 57 ? 20.521 -23.663 -20.307 1.00 31.03 57 TYR A C 14
ATOM 15237 O O . TYR A 1 57 ? 21.466 -24.380 -20.635 1.00 1.01 57 TYR A O 14
ATOM 15255 N N . SER A 1 58 ? 20.677 -22.504 -19.674 1.00 71.33 58 SER A N 14
ATOM 15256 C CA . SER A 1 58 ? 21.998 -21.996 -19.325 1.00 43.24 58 SER A CA 14
ATOM 15257 C C . SER A 1 58 ? 22.471 -22.578 -17.997 1.00 12.35 58 SER A C 14
ATOM 15258 O O . SER A 1 58 ? 21.807 -23.431 -17.408 1.00 22.43 58 SER A O 14
ATOM 15266 N N . LYS A 1 59 ? 23.623 -22.109 -17.529 1.00 61.43 59 LYS A N 14
ATOM 15267 C CA . LYS A 1 59 ? 24.187 -22.580 -16.270 1.00 35.44 59 LYS A CA 14
ATOM 15268 C C . LYS A 1 59 ? 23.450 -21.969 -15.082 1.00 2.01 59 LYS A C 14
ATOM 15269 O O . LYS A 1 59 ? 22.476 -21.236 -15.253 1.00 75.13 59 LYS A O 14
ATOM 15288 N N . HIS A 1 60 ? 23.923 -22.274 -13.878 1.00 1.35 60 HIS A N 14
ATOM 15289 C CA . HIS A 1 60 ? 23.310 -21.752 -12.661 1.00 43.00 60 HIS A CA 14
ATOM 15290 C C . HIS A 1 60 ? 23.912 -20.401 -12.286 1.00 52.21 60 HIS A C 14
ATOM 15291 O O . HIS A 1 60 ? 24.130 -20.113 -11.110 1.00 11.32 60 HIS A O 14
ATOM 15305 N N . ALA A 1 61 ? 24.178 -19.577 -13.294 1.00 42.13 61 ALA A N 14
ATOM 15306 C CA . ALA A 1 61 ? 24.753 -18.256 -13.070 1.00 61.41 61 ALA A CA 14
ATOM 15307 C C . ALA A 1 61 ? 23.664 -17.218 -12.825 1.00 12.21 61 ALA A C 14
ATOM 15308 O O . ALA A 1 61 ? 23.898 -16.016 -12.953 1.00 63.24 61 ALA A O 14
ATOM 15315 N N . SER A 1 62 ? 22.472 -17.689 -12.472 1.00 40.11 62 SER A N 14
ATOM 15316 C CA . SER A 1 62 ? 21.345 -16.801 -12.213 1.00 51.43 62 SER A CA 14
ATOM 15317 C C . SER A 1 62 ? 20.327 -17.468 -11.293 1.00 62.14 62 SER A C 14
ATOM 15318 O O . SER A 1 62 ? 19.867 -18.579 -11.559 1.00 32.24 62 SER A O 14
ATOM 15326 N N . THR A 1 63 ? 19.979 -16.782 -10.209 1.00 44.01 63 THR A N 14
ATOM 15327 C CA . THR A 1 63 ? 19.018 -17.307 -9.248 1.00 74.12 63 THR A CA 14
ATOM 15328 C C . THR A 1 63 ? 17.817 -16.378 -9.109 1.00 31.25 63 THR A C 14
ATOM 15329 O O . THR A 1 63 ? 17.943 -15.250 -8.631 1.00 21.11 63 THR A O 14
ATOM 15340 N N . THR A 1 64 ? 16.650 -16.859 -9.528 1.00 24.14 64 THR A N 14
ATOM 15341 C CA . THR A 1 64 ? 15.427 -16.072 -9.450 1.00 14.45 64 THR A CA 14
ATOM 15342 C C . THR A 1 64 ? 14.654 -16.381 -8.172 1.00 44.31 64 THR A C 14
ATOM 15343 O O . THR A 1 64 ? 14.149 -17.489 -7.994 1.00 12.21 64 THR A O 14
ATOM 15354 N N . SER A 1 65 ? 14.567 -15.394 -7.286 1.00 34.13 65 SER A N 14
ATOM 15355 C CA . SER A 1 65 ? 13.858 -15.562 -6.022 1.00 71.45 65 SER A CA 14
ATOM 15356 C C . SER A 1 65 ? 12.450 -14.980 -6.108 1.00 22.24 65 SER A C 14
ATOM 15357 O O . SER A 1 65 ? 12.190 -14.066 -6.890 1.00 71.14 65 SER A O 14
ATOM 15365 N N . CYS A 1 66 ? 11.545 -15.517 -5.296 1.00 51.32 66 CYS A N 14
ATOM 15366 C CA . CYS A 1 66 ? 10.163 -15.053 -5.278 1.00 50.12 66 CYS A CA 14
ATOM 15367 C C . CYS A 1 66 ? 9.635 -14.973 -3.849 1.00 13.42 66 CYS A C 14
ATOM 15368 O O . CYS A 1 66 ? 9.969 -15.804 -3.004 1.00 74.00 66 CYS A O 14
ATOM 15375 N N . CYS A 1 67 ? 8.808 -13.966 -3.585 1.00 71.32 67 CYS A N 14
ATOM 15376 C CA . CYS A 1 67 ? 8.233 -13.776 -2.259 1.00 53.22 67 CYS A CA 14
ATOM 15377 C C . CYS A 1 67 ? 6.937 -12.973 -2.338 1.00 62.24 67 CYS A C 14
ATOM 15378 O O . CYS A 1 67 ? 6.507 -12.577 -3.421 1.00 73.42 67 CYS A O 14
ATOM 15385 N N . GLN A 1 68 ? 6.322 -12.738 -1.184 1.00 42.40 68 GLN A N 14
ATOM 15386 C CA . GLN A 1 68 ? 5.076 -11.983 -1.123 1.00 41.21 68 GLN A CA 14
ATOM 15387 C C . GLN A 1 68 ? 5.067 -11.044 0.079 1.00 54.23 68 GLN A C 14
ATOM 15388 O O . GLN A 1 68 ? 4.027 -10.490 0.438 1.00 4.11 68 GLN A O 14
ATOM 15402 N N . TYR A 1 69 ? 6.230 -10.870 0.696 1.00 13.22 69 TYR A N 14
ATOM 15403 C CA . TYR A 1 69 ? 6.355 -10.000 1.860 1.00 53.14 69 TYR A CA 14
ATOM 15404 C C . TYR A 1 69 ? 6.835 -8.610 1.452 1.00 74.31 69 TYR A C 14
ATOM 15405 O O . TYR A 1 69 ? 7.589 -8.459 0.491 1.00 60.02 69 TYR A O 14
ATOM 15423 N N . ASP A 1 70 ? 6.392 -7.599 2.190 1.00 11.42 70 ASP A N 14
ATOM 15424 C CA . ASP A 1 70 ? 6.777 -6.221 1.908 1.00 15.52 70 ASP A CA 14
ATOM 15425 C C . ASP A 1 70 ? 8.295 -6.078 1.865 1.00 12.05 70 ASP A C 14
ATOM 15426 O O . ASP A 1 70 ? 8.995 -6.503 2.785 1.00 22.31 70 ASP A O 14
ATOM 15435 N N . LEU A 1 71 ? 8.797 -5.478 0.792 1.00 24.11 71 LEU A N 14
ATOM 15436 C CA . LEU A 1 71 ? 10.233 -5.280 0.628 1.00 25.13 71 LEU A CA 14
ATOM 15437 C C . LEU A 1 71 ? 10.995 -6.574 0.895 1.00 65.33 71 LEU A C 14
ATOM 15438 O O . LEU A 1 71 ? 12.106 -6.555 1.426 1.00 20.44 71 LEU A O 14
ATOM 15454 N N . CYS A 1 72 ? 10.393 -7.698 0.520 1.00 54.41 72 CYS A N 14
ATOM 15455 C CA . CYS A 1 72 ? 11.014 -9.002 0.716 1.00 0.21 72 CYS A CA 14
ATOM 15456 C C . CYS A 1 72 ? 12.273 -9.138 -0.135 1.00 43.10 72 CYS A C 14
ATOM 15457 O O . CYS A 1 72 ? 13.190 -9.883 0.209 1.00 13.11 72 CYS A O 14
ATOM 15464 N N . ASN A 1 73 ? 12.310 -8.412 -1.248 1.00 31.11 73 ASN A N 14
ATOM 15465 C CA . ASN A 1 73 ? 13.456 -8.452 -2.149 1.00 1.42 73 ASN A CA 14
ATOM 15466 C C . ASN A 1 73 ? 14.433 -7.322 -1.836 1.00 22.41 73 ASN A C 14
ATOM 15467 O O . ASN A 1 73 ? 15.177 -6.872 -2.706 1.00 62.21 73 ASN A O 14
ATOM 15478 N N . GLY A 1 74 ? 14.425 -6.869 -0.586 1.00 22.42 74 GLY A N 14
ATOM 15479 C CA . GLY A 1 74 ? 15.315 -5.797 -0.180 1.00 31.23 74 GLY A CA 14
ATOM 15480 C C . GLY A 1 74 ? 16.686 -6.303 0.224 1.00 52.34 74 GLY A C 14
ATOM 15481 O O . GLY A 1 74 ? 17.111 -7.375 -0.207 1.00 52.42 74 GLY A O 14
ATOM 15485 N N . MET A 1 1 ? -2.790 -5.940 -1.658 1.00 63.22 1 MET A N 15
ATOM 15486 C CA . MET A 1 1 ? -1.821 -4.870 -1.451 1.00 62.13 1 MET A CA 15
ATOM 15487 C C . MET A 1 1 ? -0.492 -5.429 -0.952 1.00 12.31 1 MET A C 15
ATOM 15488 O O . MET A 1 1 ? -0.449 -6.169 0.032 1.00 42.22 1 MET A O 15
ATOM 15502 N N . LEU A 1 2 ? 0.589 -5.071 -1.635 1.00 42.52 2 LEU A N 15
ATOM 15503 C CA . LEU A 1 2 ? 1.920 -5.536 -1.261 1.00 30.52 2 LEU A CA 15
ATOM 15504 C C . LEU A 1 2 ? 2.987 -4.530 -1.679 1.00 60.14 2 LEU A C 15
ATOM 15505 O O . LEU A 1 2 ? 2.824 -3.812 -2.666 1.00 64.11 2 LEU A O 15
ATOM 15521 N N . ASP A 1 3 ? 4.079 -4.485 -0.924 1.00 71.10 3 ASP A N 15
ATOM 15522 C CA . ASP A 1 3 ? 5.175 -3.569 -1.218 1.00 71.13 3 ASP A CA 15
ATOM 15523 C C . ASP A 1 3 ? 6.477 -4.333 -1.440 1.00 54.12 3 ASP A C 15
ATOM 15524 O O . ASP A 1 3 ? 6.852 -5.188 -0.637 1.00 41.33 3 ASP A O 15
ATOM 15533 N N . CYS A 1 4 ? 7.161 -4.020 -2.535 1.00 51.14 4 CYS A N 15
ATOM 15534 C CA . CYS A 1 4 ? 8.420 -4.677 -2.865 1.00 51.10 4 CYS A CA 15
ATOM 15535 C C . CYS A 1 4 ? 9.421 -3.678 -3.438 1.00 1.01 4 CYS A C 15
ATOM 15536 O O . CYS A 1 4 ? 9.051 -2.578 -3.850 1.00 72.35 4 CYS A O 15
ATOM 15543 N N . HIS A 1 5 ? 10.692 -4.069 -3.460 1.00 54.43 5 HIS A N 15
ATOM 15544 C CA . HIS A 1 5 ? 11.747 -3.208 -3.983 1.00 72.14 5 HIS A CA 15
ATOM 15545 C C . HIS A 1 5 ? 11.837 -3.321 -5.502 1.00 70.12 5 HIS A C 15
ATOM 15546 O O . HIS A 1 5 ? 12.350 -4.307 -6.032 1.00 41.44 5 HIS A O 15
ATOM 15560 N N . VAL A 1 6 ? 11.334 -2.306 -6.197 1.00 41.33 6 VAL A N 15
ATOM 15561 C CA . VAL A 1 6 ? 11.358 -2.291 -7.655 1.00 41.20 6 VAL A CA 15
ATOM 15562 C C . VAL A 1 6 ? 12.475 -1.394 -8.177 1.00 53.31 6 VAL A C 15
ATOM 15563 O O . VAL A 1 6 ? 12.419 -0.171 -8.042 1.00 34.14 6 VAL A O 15
ATOM 15576 N N . CYS A 1 7 ? 13.489 -2.009 -8.775 1.00 44.34 7 CYS A N 15
ATOM 15577 C CA . CYS A 1 7 ? 14.621 -1.267 -9.319 1.00 13.01 7 CYS A CA 15
ATOM 15578 C C . CYS A 1 7 ? 15.609 -2.207 -10.004 1.00 12.23 7 CYS A C 15
ATOM 15579 O O . CYS A 1 7 ? 15.581 -3.418 -9.787 1.00 43.23 7 CYS A O 15
ATOM 15586 N N . ALA A 1 8 ? 16.481 -1.639 -10.831 1.00 32.14 8 ALA A N 15
ATOM 15587 C CA . ALA A 1 8 ? 17.479 -2.425 -11.545 1.00 51.13 8 ALA A CA 15
ATOM 15588 C C . ALA A 1 8 ? 18.850 -1.761 -11.480 1.00 22.02 8 ALA A C 15
ATOM 15589 O O . ALA A 1 8 ? 18.991 -0.575 -11.778 1.00 1.33 8 ALA A O 15
ATOM 15596 N N . TYR A 1 9 ? 19.858 -2.533 -11.088 1.00 13.22 9 TYR A N 15
ATOM 15597 C CA . TYR A 1 9 ? 21.218 -2.018 -10.980 1.00 73.22 9 TYR A CA 15
ATOM 15598 C C . TYR A 1 9 ? 22.237 -3.090 -11.353 1.00 71.34 9 TYR A C 15
ATOM 15599 O O . TYR A 1 9 ? 22.019 -4.278 -11.119 1.00 22.05 9 TYR A O 15
ATOM 15617 N N . ASN A 1 10 ? 23.351 -2.660 -11.936 1.00 64.52 10 ASN A N 15
ATOM 15618 C CA . ASN A 1 10 ? 24.406 -3.582 -12.343 1.00 31.44 10 ASN A CA 15
ATOM 15619 C C . ASN A 1 10 ? 25.483 -3.685 -11.267 1.00 42.22 10 ASN A C 15
ATOM 15620 O O . ASN A 1 10 ? 26.628 -3.289 -11.481 1.00 22.00 10 ASN A O 15
ATOM 15631 N N . GLY A 1 11 ? 25.107 -4.220 -10.109 1.00 42.04 11 GLY A N 15
ATOM 15632 C CA . GLY A 1 11 ? 26.052 -4.366 -9.018 1.00 3.52 11 GLY A CA 15
ATOM 15633 C C . GLY A 1 11 ? 25.571 -5.339 -7.960 1.00 40.21 11 GLY A C 15
ATOM 15634 O O . GLY A 1 11 ? 25.012 -6.388 -8.281 1.00 0.15 11 GLY A O 15
ATOM 15638 N N . ASP A 1 12 ? 25.789 -4.992 -6.696 1.00 64.25 12 ASP A N 15
ATOM 15639 C CA . ASP A 1 12 ? 25.374 -5.843 -5.588 1.00 23.55 12 ASP A CA 15
ATOM 15640 C C . ASP A 1 12 ? 23.857 -5.997 -5.559 1.00 12.24 12 ASP A C 15
ATOM 15641 O O . ASP A 1 12 ? 23.321 -7.036 -5.941 1.00 30.14 12 ASP A O 15
ATOM 15650 N N . ASN A 1 13 ? 23.170 -4.954 -5.102 1.00 24.54 13 ASN A N 15
ATOM 15651 C CA . ASN A 1 13 ? 21.714 -4.974 -5.021 1.00 64.10 13 ASN A CA 15
ATOM 15652 C C . ASN A 1 13 ? 21.162 -3.567 -4.814 1.00 60.03 13 ASN A C 15
ATOM 15653 O O . ASN A 1 13 ? 21.564 -2.860 -3.890 1.00 2.20 13 ASN A O 15
ATOM 15664 N N . CYS A 1 14 ? 20.237 -3.167 -5.681 1.00 24.12 14 CYS A N 15
ATOM 15665 C CA . CYS A 1 14 ? 19.629 -1.845 -5.595 1.00 34.34 14 CYS A CA 15
ATOM 15666 C C . CYS A 1 14 ? 18.586 -1.798 -4.481 1.00 60.13 14 CYS A C 15
ATOM 15667 O O . CYS A 1 14 ? 18.265 -2.819 -3.873 1.00 30.20 14 CYS A O 15
ATOM 15674 N N . PHE A 1 15 ? 18.061 -0.606 -4.220 1.00 53.34 15 PHE A N 15
ATOM 15675 C CA . PHE A 1 15 ? 17.055 -0.424 -3.180 1.00 72.43 15 PHE A CA 15
ATOM 15676 C C . PHE A 1 15 ? 16.035 0.635 -3.588 1.00 45.22 15 PHE A C 15
ATOM 15677 O O . PHE A 1 15 ? 16.375 1.805 -3.758 1.00 10.45 15 PHE A O 15
ATOM 15694 N N . ASN A 1 16 ? 14.784 0.215 -3.745 1.00 23.14 16 ASN A N 15
ATOM 15695 C CA . ASN A 1 16 ? 13.715 1.127 -4.134 1.00 32.22 16 ASN A CA 15
ATOM 15696 C C . ASN A 1 16 ? 12.347 0.519 -3.837 1.00 1.43 16 ASN A C 15
ATOM 15697 O O . ASN A 1 16 ? 11.732 -0.130 -4.682 1.00 72.34 16 ASN A O 15
ATOM 15708 N N . PRO A 1 17 ? 11.858 0.735 -2.606 1.00 44.34 17 PRO A N 15
ATOM 15709 C CA . PRO A 1 17 ? 10.558 0.219 -2.169 1.00 60.13 17 PRO A CA 15
ATOM 15710 C C . PRO A 1 17 ? 9.394 0.920 -2.861 1.00 73.51 17 PRO A C 15
ATOM 15711 O O . PRO A 1 17 ? 9.225 2.132 -2.737 1.00 15.04 17 PRO A O 15
ATOM 15722 N N . MET A 1 18 ? 8.594 0.148 -3.590 1.00 14.12 18 MET A N 15
ATOM 15723 C CA . MET A 1 18 ? 7.444 0.696 -4.300 1.00 73.10 18 MET A CA 15
ATOM 15724 C C . MET A 1 18 ? 6.239 -0.233 -4.182 1.00 42.43 18 MET A C 15
ATOM 15725 O O . MET A 1 18 ? 6.358 -1.444 -4.366 1.00 34.23 18 MET A O 15
ATOM 15739 N N . ARG A 1 19 ? 5.081 0.343 -3.875 1.00 45.22 19 ARG A N 15
ATOM 15740 C CA . ARG A 1 19 ? 3.856 -0.434 -3.732 1.00 2.44 19 ARG A CA 15
ATOM 15741 C C . ARG A 1 19 ? 3.315 -0.853 -5.095 1.00 64.05 19 ARG A C 15
ATOM 15742 O O . ARG A 1 19 ? 3.233 -0.042 -6.019 1.00 31.33 19 ARG A O 15
ATOM 15763 N N . CYS A 1 20 ? 2.949 -2.125 -5.215 1.00 53.42 20 CYS A N 15
ATOM 15764 C CA . CYS A 1 20 ? 2.417 -2.653 -6.465 1.00 71.15 20 CYS A CA 15
ATOM 15765 C C . CYS A 1 20 ? 0.966 -2.225 -6.663 1.00 74.13 20 CYS A C 15
ATOM 15766 O O . CYS A 1 20 ? 0.257 -1.888 -5.715 1.00 11.02 20 CYS A O 15
ATOM 15773 N N . PRO A 1 21 ? 0.512 -2.239 -7.925 1.00 53.34 21 PRO A N 15
ATOM 15774 C CA . PRO A 1 21 ? -0.859 -1.856 -8.278 1.00 2.21 21 PRO A CA 15
ATOM 15775 C C . PRO A 1 21 ? -1.887 -2.872 -7.793 1.00 54.23 21 PRO A C 15
ATOM 15776 O O . PRO A 1 21 ? -1.562 -3.785 -7.035 1.00 52.21 21 PRO A O 15
ATOM 15787 N N . ALA A 1 22 ? -3.129 -2.707 -8.236 1.00 54.15 22 ALA A N 15
ATOM 15788 C CA . ALA A 1 22 ? -4.205 -3.611 -7.850 1.00 21.44 22 ALA A CA 15
ATOM 15789 C C . ALA A 1 22 ? -4.280 -4.809 -8.791 1.00 12.04 22 ALA A C 15
ATOM 15790 O O . ALA A 1 22 ? -5.366 -5.290 -9.112 1.00 53.03 22 ALA A O 15
ATOM 15797 N N . MET A 1 23 ? -3.119 -5.285 -9.229 1.00 54.01 23 MET A N 15
ATOM 15798 C CA . MET A 1 23 ? -3.055 -6.427 -10.133 1.00 60.25 23 MET A CA 15
ATOM 15799 C C . MET A 1 23 ? -1.891 -7.343 -9.770 1.00 64.22 23 MET A C 15
ATOM 15800 O O . MET A 1 23 ? -1.937 -8.549 -10.014 1.00 31.14 23 MET A O 15
ATOM 15814 N N . VAL A 1 24 ? -0.847 -6.763 -9.187 1.00 4.03 24 VAL A N 15
ATOM 15815 C CA . VAL A 1 24 ? 0.330 -7.527 -8.789 1.00 74.52 24 VAL A CA 15
ATOM 15816 C C . VAL A 1 24 ? 0.239 -7.956 -7.329 1.00 74.31 24 VAL A C 15
ATOM 15817 O O . VAL A 1 24 ? -0.240 -7.205 -6.480 1.00 21.53 24 VAL A O 15
ATOM 15830 N N . ALA A 1 25 ? 0.702 -9.169 -7.044 1.00 71.03 25 ALA A N 15
ATOM 15831 C CA . ALA A 1 25 ? 0.675 -9.697 -5.686 1.00 63.42 25 ALA A CA 15
ATOM 15832 C C . ALA A 1 25 ? 1.893 -10.573 -5.414 1.00 65.50 25 ALA A C 15
ATOM 15833 O O . ALA A 1 25 ? 1.836 -11.499 -4.604 1.00 1.00 25 ALA A O 15
ATOM 15840 N N . TYR A 1 26 ? 2.994 -10.276 -6.096 1.00 20.32 26 TYR A N 15
ATOM 15841 C CA . TYR A 1 26 ? 4.225 -11.039 -5.930 1.00 24.24 26 TYR A CA 15
ATOM 15842 C C . TYR A 1 26 ? 5.441 -10.203 -6.318 1.00 70.22 26 TYR A C 15
ATOM 15843 O O . TYR A 1 26 ? 5.368 -9.357 -7.210 1.00 64.43 26 TYR A O 15
ATOM 15861 N N . CYS A 1 27 ? 6.559 -10.447 -5.642 1.00 52.42 27 CYS A N 15
ATOM 15862 C CA . CYS A 1 27 ? 7.792 -9.718 -5.915 1.00 32.13 27 CYS A CA 15
ATOM 15863 C C . CYS A 1 27 ? 8.773 -10.584 -6.700 1.00 0.13 27 CYS A C 15
ATOM 15864 O O . CYS A 1 27 ? 9.124 -11.684 -6.274 1.00 74.12 27 CYS A O 15
ATOM 15871 N N . MET A 1 28 ? 9.212 -10.078 -7.848 1.00 22.43 28 MET A N 15
ATOM 15872 C CA . MET A 1 28 ? 10.154 -10.805 -8.691 1.00 41.25 28 MET A CA 15
ATOM 15873 C C . MET A 1 28 ? 11.558 -10.220 -8.568 1.00 35.23 28 MET A C 15
ATOM 15874 O O . MET A 1 28 ? 11.733 -9.002 -8.534 1.00 45.31 28 MET A O 15
ATOM 15888 N N . THR A 1 29 ? 12.555 -11.096 -8.500 1.00 21.42 29 THR A N 15
ATOM 15889 C CA . THR A 1 29 ? 13.943 -10.667 -8.378 1.00 75.12 29 THR A CA 15
ATOM 15890 C C . THR A 1 29 ? 14.872 -11.579 -9.171 1.00 53.34 29 THR A C 15
ATOM 15891 O O . THR A 1 29 ? 15.014 -12.762 -8.860 1.00 15.32 29 THR A O 15
ATOM 15902 N N . THR A 1 30 ? 15.505 -11.021 -10.199 1.00 73.32 30 THR A N 15
ATOM 15903 C CA . THR A 1 30 ? 16.420 -11.784 -11.038 1.00 24.43 30 THR A CA 15
ATOM 15904 C C . THR A 1 30 ? 17.858 -11.314 -10.851 1.00 24.44 30 THR A C 15
ATOM 15905 O O . THR A 1 30 ? 18.258 -10.279 -11.385 1.00 34.44 30 THR A O 15
ATOM 15916 N N . ARG A 1 31 ? 18.633 -12.081 -10.090 1.00 34.50 31 ARG A N 15
ATOM 15917 C CA . ARG A 1 31 ? 20.027 -11.743 -9.832 1.00 51.54 31 ARG A CA 15
ATOM 15918 C C . ARG A 1 31 ? 20.956 -12.520 -10.760 1.00 72.40 31 ARG A C 15
ATOM 15919 O O . ARG A 1 31 ? 21.187 -13.715 -10.567 1.00 50.41 31 ARG A O 15
ATOM 15940 N N . THR A 1 32 ? 21.486 -11.836 -11.769 1.00 1.54 32 THR A N 15
ATOM 15941 C CA . THR A 1 32 ? 22.388 -12.462 -12.727 1.00 50.41 32 THR A CA 15
ATOM 15942 C C . THR A 1 32 ? 23.845 -12.213 -12.354 1.00 61.52 32 THR A C 15
ATOM 15943 O O . THR A 1 32 ? 24.152 -11.308 -11.578 1.00 51.03 32 THR A O 15
ATOM 15954 N N . TYR A 1 33 ? 24.739 -13.022 -12.912 1.00 23.25 33 TYR A N 15
ATOM 15955 C CA . TYR A 1 33 ? 26.165 -12.891 -12.636 1.00 21.02 33 TYR A CA 15
ATOM 15956 C C . TYR A 1 33 ? 26.977 -12.952 -13.926 1.00 24.53 33 TYR A C 15
ATOM 15957 O O . TYR A 1 33 ? 27.131 -14.016 -14.526 1.00 71.41 33 TYR A O 15
ATOM 15975 N N . TYR A 1 34 ? 27.496 -11.804 -14.346 1.00 11.14 34 TYR A N 15
ATOM 15976 C CA . TYR A 1 34 ? 28.291 -11.725 -15.565 1.00 4.10 34 TYR A CA 15
ATOM 15977 C C . TYR A 1 34 ? 29.748 -12.087 -15.290 1.00 13.12 34 TYR A C 15
ATOM 15978 O O . TYR A 1 34 ? 30.229 -13.140 -15.710 1.00 11.13 34 TYR A O 15
ATOM 15996 N N . THR A 1 35 ? 30.446 -11.206 -14.580 1.00 12.21 35 THR A N 15
ATOM 15997 C CA . THR A 1 35 ? 31.847 -11.430 -14.248 1.00 30.31 35 THR A CA 15
ATOM 15998 C C . THR A 1 35 ? 32.027 -11.660 -12.752 1.00 24.42 35 THR A C 15
ATOM 15999 O O . THR A 1 35 ? 31.169 -11.317 -11.938 1.00 44.25 35 THR A O 15
ATOM 16010 N N . PRO A 1 36 ? 33.170 -12.255 -12.377 1.00 71.03 36 PRO A N 15
ATOM 16011 C CA . PRO A 1 36 ? 33.490 -12.543 -10.976 1.00 61.01 36 PRO A CA 15
ATOM 16012 C C . PRO A 1 36 ? 33.771 -11.277 -10.174 1.00 23.23 36 PRO A C 15
ATOM 16013 O O . PRO A 1 36 ? 33.970 -11.330 -8.959 1.00 55.14 36 PRO A O 15
ATOM 16024 N N . THR A 1 37 ? 33.787 -10.138 -10.860 1.00 20.44 37 THR A N 15
ATOM 16025 C CA . THR A 1 37 ? 34.045 -8.859 -10.211 1.00 14.01 37 THR A CA 15
ATOM 16026 C C . THR A 1 37 ? 32.907 -7.876 -10.462 1.00 72.12 37 THR A C 15
ATOM 16027 O O . THR A 1 37 ? 32.904 -6.766 -9.930 1.00 43.24 37 THR A O 15
ATOM 16038 N N . ARG A 1 38 ? 31.941 -8.292 -11.275 1.00 50.41 38 ARG A N 15
ATOM 16039 C CA . ARG A 1 38 ? 30.797 -7.447 -11.597 1.00 43.30 38 ARG A CA 15
ATOM 16040 C C . ARG A 1 38 ? 29.531 -8.283 -11.758 1.00 64.50 38 ARG A C 15
ATOM 16041 O O . ARG A 1 38 ? 29.536 -9.309 -12.438 1.00 50.14 38 ARG A O 15
ATOM 16062 N N . MET A 1 39 ? 28.450 -7.838 -11.127 1.00 31.42 39 MET A N 15
ATOM 16063 C CA . MET A 1 39 ? 27.177 -8.546 -11.201 1.00 31.12 39 MET A CA 15
ATOM 16064 C C . MET A 1 39 ? 26.030 -7.576 -11.468 1.00 65.14 39 MET A C 15
ATOM 16065 O O . MET A 1 39 ? 26.208 -6.359 -11.414 1.00 14.15 39 MET A O 15
ATOM 16079 N N . LYS A 1 40 ? 24.855 -8.123 -11.758 1.00 54.45 40 LYS A N 15
ATOM 16080 C CA . LYS A 1 40 ? 23.678 -7.306 -12.034 1.00 21.42 40 LYS A CA 15
ATOM 16081 C C . LYS A 1 40 ? 22.443 -7.883 -11.349 1.00 62.42 40 LYS A C 15
ATOM 16082 O O . LYS A 1 40 ? 22.319 -9.098 -11.192 1.00 20.04 40 LYS A O 15
ATOM 16101 N N . VAL A 1 41 ? 21.531 -7.005 -10.945 1.00 42.23 41 VAL A N 15
ATOM 16102 C CA . VAL A 1 41 ? 20.305 -7.427 -10.280 1.00 35.30 41 VAL A CA 15
ATOM 16103 C C . VAL A 1 41 ? 19.099 -6.659 -10.810 1.00 2.22 41 VAL A C 15
ATOM 16104 O O . VAL A 1 41 ? 19.221 -5.511 -11.238 1.00 30.13 41 VAL A O 15
ATOM 16117 N N . SER A 1 42 ? 17.935 -7.300 -10.778 1.00 0.52 42 SER A N 15
ATOM 16118 C CA . SER A 1 42 ? 16.707 -6.678 -11.258 1.00 53.50 42 SER A CA 15
ATOM 16119 C C . SER A 1 42 ? 15.516 -7.092 -10.399 1.00 71.21 42 SER A C 15
ATOM 16120 O O . SER A 1 42 ? 15.298 -8.278 -10.149 1.00 61.03 42 SER A O 15
ATOM 16128 N N . LYS A 1 43 ? 14.747 -6.106 -9.949 1.00 63.31 43 LYS A N 15
ATOM 16129 C CA . LYS A 1 43 ? 13.577 -6.366 -9.119 1.00 1.22 43 LYS A CA 15
ATOM 16130 C C . LYS A 1 43 ? 12.387 -5.531 -9.580 1.00 12.31 43 LYS A C 15
ATOM 16131 O O . LYS A 1 43 ? 12.550 -4.399 -10.035 1.00 51.24 43 LYS A O 15
ATOM 16150 N N . SER A 1 44 ? 11.190 -6.096 -9.457 1.00 41.03 44 SER A N 15
ATOM 16151 C CA . SER A 1 44 ? 9.973 -5.404 -9.864 1.00 34.02 44 SER A CA 15
ATOM 16152 C C . SER A 1 44 ? 8.737 -6.115 -9.321 1.00 14.34 44 SER A C 15
ATOM 16153 O O . SER A 1 44 ? 8.837 -7.175 -8.703 1.00 70.42 44 SER A O 15
ATOM 16161 N N . CYS A 1 45 ? 7.571 -5.522 -9.555 1.00 35.31 45 CYS A N 15
ATOM 16162 C CA . CYS A 1 45 ? 6.314 -6.096 -9.090 1.00 34.21 45 CYS A CA 15
ATOM 16163 C C . CYS A 1 45 ? 5.598 -6.828 -10.222 1.00 23.44 45 CYS A C 15
ATOM 16164 O O . CYS A 1 45 ? 5.274 -6.237 -11.251 1.00 40.43 45 CYS A O 15
ATOM 16171 N N . VAL A 1 46 ? 5.355 -8.120 -10.023 1.00 11.03 46 VAL A N 15
ATOM 16172 C CA . VAL A 1 46 ? 4.677 -8.933 -11.025 1.00 31.41 46 VAL A CA 15
ATOM 16173 C C . VAL A 1 46 ? 3.555 -9.754 -10.399 1.00 60.32 46 VAL A C 15
ATOM 16174 O O . VAL A 1 46 ? 3.595 -10.109 -9.221 1.00 34.02 46 VAL A O 15
ATOM 16187 N N . PRO A 1 47 ? 2.529 -10.065 -11.205 1.00 70.22 47 PRO A N 15
ATOM 16188 C CA . PRO A 1 47 ? 1.376 -10.849 -10.752 1.00 61.34 47 PRO A CA 15
ATOM 16189 C C . PRO A 1 47 ? 1.735 -12.307 -10.485 1.00 44.02 47 PRO A C 15
ATOM 16190 O O . PRO A 1 47 ? 1.315 -12.886 -9.484 1.00 34.24 47 PRO A O 15
ATOM 16201 N N . ARG A 1 48 ? 2.516 -12.894 -11.387 1.00 32.14 48 ARG A N 15
ATOM 16202 C CA . ARG A 1 48 ? 2.931 -14.285 -11.248 1.00 12.22 48 ARG A CA 15
ATOM 16203 C C . ARG A 1 48 ? 4.425 -14.436 -11.517 1.00 41.44 48 ARG A C 15
ATOM 16204 O O . ARG A 1 48 ? 4.921 -14.034 -12.571 1.00 14.13 48 ARG A O 15
ATOM 16225 N N . CYS A 1 49 ? 5.138 -15.017 -10.559 1.00 4.34 49 CYS A N 15
ATOM 16226 C CA . CYS A 1 49 ? 6.576 -15.220 -10.691 1.00 31.32 49 CYS A CA 15
ATOM 16227 C C . CYS A 1 49 ? 6.959 -16.650 -10.319 1.00 43.21 49 CYS A C 15
ATOM 16228 O O . CYS A 1 49 ? 6.626 -17.132 -9.236 1.00 41.13 49 CYS A O 15
ATOM 16235 N N . PHE A 1 50 ? 7.662 -17.322 -11.225 1.00 30.45 50 PHE A N 15
ATOM 16236 C CA . PHE A 1 50 ? 8.091 -18.697 -10.993 1.00 14.21 50 PHE A CA 15
ATOM 16237 C C . PHE A 1 50 ? 9.605 -18.773 -10.821 1.00 11.42 50 PHE A C 15
ATOM 16238 O O . PHE A 1 50 ? 10.353 -18.086 -11.515 1.00 4.30 50 PHE A O 15
ATOM 16255 N N . GLU A 1 51 ? 10.047 -19.612 -9.890 1.00 24.30 51 GLU A N 15
ATOM 16256 C CA . GLU A 1 51 ? 11.472 -19.777 -9.626 1.00 10.34 51 GLU A CA 15
ATOM 16257 C C . GLU A 1 51 ? 12.187 -20.360 -10.841 1.00 42.40 51 GLU A C 15
ATOM 16258 O O . GLU A 1 51 ? 11.734 -21.340 -11.432 1.00 20.51 51 GLU A O 15
ATOM 16270 N N . THR A 1 52 ? 13.309 -19.748 -11.210 1.00 74.21 52 THR A N 15
ATOM 16271 C CA . THR A 1 52 ? 14.086 -20.204 -12.355 1.00 43.13 52 THR A CA 15
ATOM 16272 C C . THR A 1 52 ? 14.847 -21.484 -12.029 1.00 74.32 52 THR A C 15
ATOM 16273 O O . THR A 1 52 ? 15.900 -21.448 -11.393 1.00 12.02 52 THR A O 15
ATOM 16284 N N . VAL A 1 53 ? 14.307 -22.616 -12.470 1.00 34.32 53 VAL A N 15
ATOM 16285 C CA . VAL A 1 53 ? 14.936 -23.909 -12.226 1.00 55.12 53 VAL A CA 15
ATOM 16286 C C . VAL A 1 53 ? 15.600 -24.444 -13.490 1.00 1.43 53 VAL A C 15
ATOM 16287 O O . VAL A 1 53 ? 14.930 -24.957 -14.386 1.00 44.35 53 VAL A O 15
ATOM 16300 N N . TYR A 1 54 ? 16.921 -24.320 -13.554 1.00 22.51 54 TYR A N 15
ATOM 16301 C CA . TYR A 1 54 ? 17.677 -24.790 -14.709 1.00 3.31 54 TYR A CA 15
ATOM 16302 C C . TYR A 1 54 ? 19.103 -25.161 -14.312 1.00 71.15 54 TYR A C 15
ATOM 16303 O O . TYR A 1 54 ? 19.968 -24.295 -14.179 1.00 71.15 54 TYR A O 15
ATOM 16321 N N . ASP A 1 55 ? 19.340 -26.455 -14.126 1.00 11.22 55 ASP A N 15
ATOM 16322 C CA . ASP A 1 55 ? 20.661 -26.943 -13.746 1.00 75.23 55 ASP A CA 15
ATOM 16323 C C . ASP A 1 55 ? 20.837 -28.404 -14.151 1.00 13.43 55 ASP A C 15
ATOM 16324 O O . ASP A 1 55 ? 20.809 -29.299 -13.308 1.00 23.31 55 ASP A O 15
ATOM 16333 N N . GLY A 1 56 ? 21.017 -28.636 -15.448 1.00 14.15 56 GLY A N 15
ATOM 16334 C CA . GLY A 1 56 ? 21.193 -29.989 -15.941 1.00 62.12 56 GLY A CA 15
ATOM 16335 C C . GLY A 1 56 ? 22.326 -30.717 -15.245 1.00 42.13 56 GLY A C 15
ATOM 16336 O O . GLY A 1 56 ? 22.162 -31.852 -14.797 1.00 14.33 56 GLY A O 15
ATOM 16340 N N . TYR A 1 57 ? 23.480 -30.064 -15.156 1.00 72.43 57 TYR A N 15
ATOM 16341 C CA . TYR A 1 57 ? 24.646 -30.658 -14.514 1.00 22.32 57 TYR A CA 15
ATOM 16342 C C . TYR A 1 57 ? 25.370 -29.634 -13.645 1.00 61.30 57 TYR A C 15
ATOM 16343 O O . TYR A 1 57 ? 25.789 -29.937 -12.528 1.00 4.21 57 TYR A O 15
ATOM 16361 N N . SER A 1 58 ? 25.512 -28.420 -14.167 1.00 63.20 58 SER A N 15
ATOM 16362 C CA . SER A 1 58 ? 26.188 -27.351 -13.442 1.00 0.42 58 SER A CA 15
ATOM 16363 C C . SER A 1 58 ? 25.908 -25.996 -14.086 1.00 65.33 58 SER A C 15
ATOM 16364 O O . SER A 1 58 ? 26.617 -25.571 -14.999 1.00 23.31 58 SER A O 15
ATOM 16372 N N . LYS A 1 59 ? 24.870 -25.322 -13.605 1.00 35.31 59 LYS A N 15
ATOM 16373 C CA . LYS A 1 59 ? 24.494 -24.015 -14.131 1.00 65.32 59 LYS A CA 15
ATOM 16374 C C . LYS A 1 59 ? 23.912 -23.133 -13.032 1.00 4.33 59 LYS A C 15
ATOM 16375 O O . LYS A 1 59 ? 22.821 -23.394 -12.524 1.00 63.32 59 LYS A O 15
ATOM 16394 N N . HIS A 1 60 ? 24.646 -22.085 -12.669 1.00 24.51 60 HIS A N 15
ATOM 16395 C CA . HIS A 1 60 ? 24.201 -21.163 -11.631 1.00 3.34 60 HIS A CA 15
ATOM 16396 C C . HIS A 1 60 ? 24.695 -19.747 -11.914 1.00 24.24 60 HIS A C 15
ATOM 16397 O O . HIS A 1 60 ? 25.104 -19.029 -11.002 1.00 45.42 60 HIS A O 15
ATOM 16411 N N . ALA A 1 61 ? 24.655 -19.354 -13.182 1.00 61.14 61 ALA A N 15
ATOM 16412 C CA . ALA A 1 61 ? 25.097 -18.025 -13.585 1.00 4.22 61 ALA A CA 15
ATOM 16413 C C . ALA A 1 61 ? 23.980 -17.001 -13.419 1.00 54.14 61 ALA A C 15
ATOM 16414 O O . ALA A 1 61 ? 24.214 -15.795 -13.493 1.00 52.32 61 ALA A O 15
ATOM 16421 N N . SER A 1 62 ? 22.764 -17.490 -13.196 1.00 12.40 62 SER A N 15
ATOM 16422 C CA . SER A 1 62 ? 21.609 -16.617 -13.025 1.00 15.53 62 SER A CA 15
ATOM 16423 C C . SER A 1 62 ? 20.499 -17.328 -12.256 1.00 61.02 62 SER A C 15
ATOM 16424 O O . SER A 1 62 ? 20.223 -18.506 -12.488 1.00 2.24 62 SER A O 15
ATOM 16432 N N . THR A 1 63 ? 19.865 -16.604 -11.339 1.00 74.02 63 THR A N 15
ATOM 16433 C CA . THR A 1 63 ? 18.786 -17.164 -10.535 1.00 22.31 63 THR A CA 15
ATOM 16434 C C . THR A 1 63 ? 17.713 -16.120 -10.250 1.00 51.12 63 THR A C 15
ATOM 16435 O O . THR A 1 63 ? 18.011 -14.936 -10.088 1.00 53.15 63 THR A O 15
ATOM 16446 N N . THR A 1 64 ? 16.462 -16.565 -10.189 1.00 73.10 64 THR A N 15
ATOM 16447 C CA . THR A 1 64 ? 15.344 -15.669 -9.924 1.00 54.31 64 THR A CA 15
ATOM 16448 C C . THR A 1 64 ? 14.560 -16.116 -8.695 1.00 53.35 64 THR A C 15
ATOM 16449 O O . THR A 1 64 ? 14.261 -17.299 -8.535 1.00 12.03 64 THR A O 15
ATOM 16460 N N . SER A 1 65 ? 14.229 -15.162 -7.831 1.00 13.20 65 SER A N 15
ATOM 16461 C CA . SER A 1 65 ? 13.482 -15.458 -6.614 1.00 74.54 65 SER A CA 15
ATOM 16462 C C . SER A 1 65 ? 12.119 -14.773 -6.633 1.00 75.33 65 SER A C 15
ATOM 16463 O O . SER A 1 65 ? 11.969 -13.676 -7.172 1.00 64.22 65 SER A O 15
ATOM 16471 N N . CYS A 1 66 ? 11.126 -15.429 -6.041 1.00 52.40 66 CYS A N 15
ATOM 16472 C CA . CYS A 1 66 ? 9.774 -14.885 -5.989 1.00 30.21 66 CYS A CA 15
ATOM 16473 C C . CYS A 1 66 ? 9.189 -15.015 -4.585 1.00 43.24 66 CYS A C 15
ATOM 16474 O O . CYS A 1 66 ? 9.390 -16.023 -3.908 1.00 33.50 66 CYS A O 15
ATOM 16481 N N . CYS A 1 67 ? 8.465 -13.987 -4.155 1.00 22.21 67 CYS A N 15
ATOM 16482 C CA . CYS A 1 67 ? 7.851 -13.984 -2.833 1.00 31.42 67 CYS A CA 15
ATOM 16483 C C . CYS A 1 67 ? 6.602 -13.108 -2.815 1.00 51.12 67 CYS A C 15
ATOM 16484 O O . CYS A 1 67 ? 6.249 -12.493 -3.821 1.00 64.24 67 CYS A O 15
ATOM 16491 N N . GLN A 1 68 ? 5.938 -13.056 -1.665 1.00 21.32 68 GLN A N 15
ATOM 16492 C CA . GLN A 1 68 ? 4.729 -12.256 -1.517 1.00 15.34 68 GLN A CA 15
ATOM 16493 C C . GLN A 1 68 ? 4.766 -11.446 -0.224 1.00 63.45 68 GLN A C 15
ATOM 16494 O O . GLN A 1 68 ? 3.759 -10.874 0.191 1.00 54.43 68 GLN A O 15
ATOM 16508 N N . TYR A 1 69 ? 5.934 -11.404 0.407 1.00 42.11 69 TYR A N 15
ATOM 16509 C CA . TYR A 1 69 ? 6.103 -10.667 1.654 1.00 55.02 69 TYR A CA 15
ATOM 16510 C C . TYR A 1 69 ? 6.649 -9.267 1.390 1.00 72.12 69 TYR A C 15
ATOM 16511 O O . TYR A 1 69 ? 7.433 -9.059 0.464 1.00 61.01 69 TYR A O 15
ATOM 16529 N N . ASP A 1 70 ? 6.229 -8.311 2.211 1.00 52.02 70 ASP A N 15
ATOM 16530 C CA . ASP A 1 70 ? 6.676 -6.930 2.069 1.00 62.32 70 ASP A CA 15
ATOM 16531 C C . ASP A 1 70 ? 8.200 -6.850 2.069 1.00 54.12 70 ASP A C 15
ATOM 16532 O O . ASP A 1 70 ? 8.862 -7.415 2.940 1.00 12.03 70 ASP A O 15
ATOM 16541 N N . LEU A 1 71 ? 8.750 -6.146 1.086 1.00 54.41 71 LEU A N 15
ATOM 16542 C CA . LEU A 1 71 ? 10.196 -5.992 0.971 1.00 12.14 71 LEU A CA 15
ATOM 16543 C C . LEU A 1 71 ? 10.901 -7.333 1.146 1.00 45.22 71 LEU A C 15
ATOM 16544 O O . LEU A 1 71 ? 11.989 -7.404 1.719 1.00 31.42 71 LEU A O 15
ATOM 16560 N N . CYS A 1 72 ? 10.277 -8.394 0.646 1.00 52.33 72 CYS A N 15
ATOM 16561 C CA . CYS A 1 72 ? 10.845 -9.733 0.744 1.00 13.20 72 CYS A CA 15
ATOM 16562 C C . CYS A 1 72 ? 12.130 -9.840 -0.071 1.00 42.23 72 CYS A C 15
ATOM 16563 O O . CYS A 1 72 ? 13.055 -10.561 0.300 1.00 34.43 72 CYS A O 15
ATOM 16570 N N . ASN A 1 73 ? 12.180 -9.116 -1.185 1.00 2.54 73 ASN A N 15
ATOM 16571 C CA . ASN A 1 73 ? 13.352 -9.129 -2.053 1.00 53.21 73 ASN A CA 15
ATOM 16572 C C . ASN A 1 73 ? 14.412 -8.153 -1.552 1.00 12.15 73 ASN A C 15
ATOM 16573 O O . ASN A 1 73 ? 15.591 -8.278 -1.880 1.00 53.32 73 ASN A O 15
ATOM 16584 N N . GLY A 1 74 ? 13.983 -7.181 -0.752 1.00 53.33 74 GLY A N 15
ATOM 16585 C CA . GLY A 1 74 ? 14.907 -6.198 -0.218 1.00 10.24 74 GLY A CA 15
ATOM 16586 C C . GLY A 1 74 ? 15.561 -5.366 -1.303 1.00 61.32 74 GLY A C 15
ATOM 16587 O O . GLY A 1 74 ? 16.775 -5.165 -1.293 1.00 64.23 74 GLY A O 15
ATOM 16591 N N . MET A 1 1 ? -2.459 -5.920 -2.488 1.00 70.43 1 MET A N 16
ATOM 16592 C CA . MET A 1 1 ? -1.792 -4.879 -1.715 1.00 61.15 1 MET A CA 16
ATOM 16593 C C . MET A 1 1 ? -0.478 -5.391 -1.133 1.00 72.34 1 MET A C 16
ATOM 16594 O O . MET A 1 1 ? -0.469 -6.111 -0.134 1.00 12.12 1 MET A O 16
ATOM 16608 N N . LEU A 1 2 ? 0.629 -5.017 -1.764 1.00 41.34 2 LEU A N 16
ATOM 16609 C CA . LEU A 1 2 ? 1.949 -5.439 -1.309 1.00 2.30 2 LEU A CA 16
ATOM 16610 C C . LEU A 1 2 ? 3.022 -4.453 -1.761 1.00 70.00 2 LEU A C 16
ATOM 16611 O O . LEU A 1 2 ? 2.901 -3.829 -2.815 1.00 61.15 2 LEU A O 16
ATOM 16627 N N . ASP A 1 3 ? 4.072 -4.320 -0.958 1.00 14.32 3 ASP A N 16
ATOM 16628 C CA . ASP A 1 3 ? 5.168 -3.412 -1.277 1.00 30.54 3 ASP A CA 16
ATOM 16629 C C . ASP A 1 3 ? 6.485 -4.173 -1.398 1.00 73.12 3 ASP A C 16
ATOM 16630 O O . ASP A 1 3 ? 6.759 -5.089 -0.623 1.00 33.53 3 ASP A O 16
ATOM 16639 N N . CYS A 1 4 ? 7.296 -3.788 -2.377 1.00 44.23 4 CYS A N 16
ATOM 16640 C CA . CYS A 1 4 ? 8.584 -4.433 -2.603 1.00 31.54 4 CYS A CA 16
ATOM 16641 C C . CYS A 1 4 ? 9.543 -3.495 -3.330 1.00 20.44 4 CYS A C 16
ATOM 16642 O O . CYS A 1 4 ? 9.164 -2.398 -3.739 1.00 51.34 4 CYS A O 16
ATOM 16649 N N . HIS A 1 5 ? 10.788 -3.936 -3.486 1.00 55.44 5 HIS A N 16
ATOM 16650 C CA . HIS A 1 5 ? 11.801 -3.136 -4.165 1.00 25.12 5 HIS A CA 16
ATOM 16651 C C . HIS A 1 5 ? 11.709 -3.311 -5.678 1.00 13.04 5 HIS A C 16
ATOM 16652 O O . HIS A 1 5 ? 11.875 -4.415 -6.197 1.00 14.14 5 HIS A O 16
ATOM 16666 N N . VAL A 1 6 ? 11.442 -2.214 -6.380 1.00 74.51 6 VAL A N 16
ATOM 16667 C CA . VAL A 1 6 ? 11.327 -2.246 -7.833 1.00 71.52 6 VAL A CA 16
ATOM 16668 C C . VAL A 1 6 ? 12.394 -1.377 -8.488 1.00 4.00 6 VAL A C 16
ATOM 16669 O O . VAL A 1 6 ? 12.310 -0.149 -8.467 1.00 15.35 6 VAL A O 16
ATOM 16682 N N . CYS A 1 7 ? 13.400 -2.022 -9.071 1.00 15.04 7 CYS A N 16
ATOM 16683 C CA . CYS A 1 7 ? 14.485 -1.309 -9.733 1.00 1.34 7 CYS A CA 16
ATOM 16684 C C . CYS A 1 7 ? 15.482 -2.286 -10.349 1.00 20.14 7 CYS A C 16
ATOM 16685 O O . CYS A 1 7 ? 15.350 -3.500 -10.198 1.00 25.31 7 CYS A O 16
ATOM 16692 N N . ALA A 1 8 ? 16.479 -1.747 -11.043 1.00 10.14 8 ALA A N 16
ATOM 16693 C CA . ALA A 1 8 ? 17.499 -2.570 -11.679 1.00 64.33 8 ALA A CA 16
ATOM 16694 C C . ALA A 1 8 ? 18.865 -1.894 -11.622 1.00 21.35 8 ALA A C 16
ATOM 16695 O O . ALA A 1 8 ? 19.004 -0.723 -11.976 1.00 24.43 8 ALA A O 16
ATOM 16702 N N . TYR A 1 9 ? 19.870 -2.638 -11.173 1.00 34.54 9 TYR A N 16
ATOM 16703 C CA . TYR A 1 9 ? 21.224 -2.110 -11.065 1.00 42.45 9 TYR A CA 16
ATOM 16704 C C . TYR A 1 9 ? 22.256 -3.186 -11.386 1.00 24.43 9 TYR A C 16
ATOM 16705 O O . TYR A 1 9 ? 22.004 -4.377 -11.204 1.00 44.22 9 TYR A O 16
ATOM 16723 N N . ASN A 1 10 ? 23.420 -2.758 -11.863 1.00 4.22 10 ASN A N 16
ATOM 16724 C CA . ASN A 1 10 ? 24.492 -3.684 -12.209 1.00 24.12 10 ASN A CA 16
ATOM 16725 C C . ASN A 1 10 ? 25.474 -3.838 -11.051 1.00 13.53 10 ASN A C 16
ATOM 16726 O O . ASN A 1 10 ? 26.642 -3.466 -11.160 1.00 34.55 10 ASN A O 16
ATOM 16737 N N . GLY A 1 11 ? 24.990 -4.388 -9.941 1.00 61.01 11 GLY A N 16
ATOM 16738 C CA . GLY A 1 11 ? 25.837 -4.581 -8.779 1.00 23.51 11 GLY A CA 16
ATOM 16739 C C . GLY A 1 11 ? 25.235 -5.546 -7.776 1.00 41.05 11 GLY A C 16
ATOM 16740 O O . GLY A 1 11 ? 24.708 -6.593 -8.152 1.00 72.20 11 GLY A O 16
ATOM 16744 N N . ASP A 1 12 ? 25.315 -5.194 -6.498 1.00 74.10 12 ASP A N 16
ATOM 16745 C CA . ASP A 1 12 ? 24.773 -6.037 -5.438 1.00 5.31 12 ASP A CA 16
ATOM 16746 C C . ASP A 1 12 ? 23.252 -6.102 -5.519 1.00 74.34 12 ASP A C 16
ATOM 16747 O O . ASP A 1 12 ? 22.687 -7.098 -5.971 1.00 11.32 12 ASP A O 16
ATOM 16756 N N . ASN A 1 13 ? 22.594 -5.035 -5.078 1.00 51.02 13 ASN A N 16
ATOM 16757 C CA . ASN A 1 13 ? 21.137 -4.972 -5.100 1.00 30.13 13 ASN A CA 16
ATOM 16758 C C . ASN A 1 13 ? 20.650 -3.546 -4.860 1.00 64.12 13 ASN A C 16
ATOM 16759 O O . ASN A 1 13 ? 20.957 -2.938 -3.834 1.00 53.12 13 ASN A O 16
ATOM 16770 N N . CYS A 1 14 ? 19.890 -3.018 -5.814 1.00 21.34 14 CYS A N 16
ATOM 16771 C CA . CYS A 1 14 ? 19.360 -1.664 -5.708 1.00 21.32 14 CYS A CA 16
ATOM 16772 C C . CYS A 1 14 ? 18.183 -1.615 -4.738 1.00 21.12 14 CYS A C 16
ATOM 16773 O O . CYS A 1 14 ? 17.365 -2.534 -4.690 1.00 51.13 14 CYS A O 16
ATOM 16780 N N . PHE A 1 15 ? 18.104 -0.536 -3.966 1.00 24.20 15 PHE A N 16
ATOM 16781 C CA . PHE A 1 15 ? 17.028 -0.367 -2.996 1.00 44.44 15 PHE A CA 16
ATOM 16782 C C . PHE A 1 15 ? 16.025 0.679 -3.475 1.00 21.24 15 PHE A C 16
ATOM 16783 O O . PHE A 1 15 ? 16.364 1.850 -3.640 1.00 62.44 15 PHE A O 16
ATOM 16800 N N . ASN A 1 16 ? 14.788 0.246 -3.695 1.00 60.30 16 ASN A N 16
ATOM 16801 C CA . ASN A 1 16 ? 13.735 1.143 -4.155 1.00 53.15 16 ASN A CA 16
ATOM 16802 C C . ASN A 1 16 ? 12.356 0.549 -3.882 1.00 41.41 16 ASN A C 16
ATOM 16803 O O . ASN A 1 16 ? 11.721 -0.038 -4.758 1.00 60.10 16 ASN A O 16
ATOM 16814 N N . PRO A 1 17 ? 11.881 0.706 -2.638 1.00 33.23 17 PRO A N 16
ATOM 16815 C CA . PRO A 1 17 ? 10.572 0.193 -2.220 1.00 4.41 17 PRO A CA 16
ATOM 16816 C C . PRO A 1 17 ? 9.419 0.957 -2.862 1.00 31.14 17 PRO A C 16
ATOM 16817 O O . PRO A 1 17 ? 9.307 2.173 -2.711 1.00 2.05 17 PRO A O 16
ATOM 16828 N N . MET A 1 18 ? 8.563 0.235 -3.578 1.00 23.13 18 MET A N 16
ATOM 16829 C CA . MET A 1 18 ? 7.417 0.845 -4.241 1.00 51.30 18 MET A CA 16
ATOM 16830 C C . MET A 1 18 ? 6.183 -0.044 -4.123 1.00 3.04 18 MET A C 16
ATOM 16831 O O . MET A 1 18 ? 6.279 -1.268 -4.210 1.00 34.32 18 MET A O 16
ATOM 16845 N N . ARG A 1 19 ? 5.027 0.580 -3.923 1.00 73.44 19 ARG A N 16
ATOM 16846 C CA . ARG A 1 19 ? 3.775 -0.156 -3.792 1.00 11.04 19 ARG A CA 16
ATOM 16847 C C . ARG A 1 19 ? 3.286 -0.645 -5.152 1.00 31.12 19 ARG A C 16
ATOM 16848 O O . ARG A 1 19 ? 3.203 0.126 -6.108 1.00 0.30 19 ARG A O 16
ATOM 16869 N N . CYS A 1 20 ? 2.964 -1.932 -5.231 1.00 53.22 20 CYS A N 16
ATOM 16870 C CA . CYS A 1 20 ? 2.484 -2.525 -6.473 1.00 60.34 20 CYS A CA 16
ATOM 16871 C C . CYS A 1 20 ? 1.048 -2.098 -6.761 1.00 35.30 20 CYS A C 16
ATOM 16872 O O . CYS A 1 20 ? 0.296 -1.714 -5.864 1.00 63.33 20 CYS A O 16
ATOM 16879 N N . PRO A 1 21 ? 0.655 -2.167 -8.042 1.00 3.42 21 PRO A N 16
ATOM 16880 C CA . PRO A 1 21 ? -0.693 -1.792 -8.478 1.00 33.22 21 PRO A CA 16
ATOM 16881 C C . PRO A 1 21 ? -1.752 -2.779 -7.999 1.00 33.23 21 PRO A C 16
ATOM 16882 O O . PRO A 1 21 ? -1.431 -3.815 -7.416 1.00 51.53 21 PRO A O 16
ATOM 16893 N N . ALA A 1 22 ? -3.016 -2.452 -8.248 1.00 41.41 22 ALA A N 16
ATOM 16894 C CA . ALA A 1 22 ? -4.122 -3.311 -7.844 1.00 41.23 22 ALA A CA 16
ATOM 16895 C C . ALA A 1 22 ? -4.248 -4.515 -8.771 1.00 72.21 22 ALA A C 16
ATOM 16896 O O . ALA A 1 22 ? -5.316 -4.774 -9.326 1.00 43.41 22 ALA A O 16
ATOM 16903 N N . MET A 1 23 ? -3.152 -5.248 -8.934 1.00 45.03 23 MET A N 16
ATOM 16904 C CA . MET A 1 23 ? -3.141 -6.426 -9.794 1.00 41.32 23 MET A CA 16
ATOM 16905 C C . MET A 1 23 ? -2.031 -7.388 -9.384 1.00 64.13 23 MET A C 16
ATOM 16906 O O . MET A 1 23 ? -2.218 -8.605 -9.386 1.00 12.22 23 MET A O 16
ATOM 16920 N N . VAL A 1 24 ? -0.874 -6.835 -9.034 1.00 23.21 24 VAL A N 16
ATOM 16921 C CA . VAL A 1 24 ? 0.266 -7.645 -8.621 1.00 5.21 24 VAL A CA 16
ATOM 16922 C C . VAL A 1 24 ? 0.106 -8.128 -7.184 1.00 34.10 24 VAL A C 16
ATOM 16923 O O . VAL A 1 24 ? -0.460 -7.430 -6.343 1.00 50.12 24 VAL A O 16
ATOM 16936 N N . ALA A 1 25 ? 0.608 -9.328 -6.909 1.00 54.43 25 ALA A N 16
ATOM 16937 C CA . ALA A 1 25 ? 0.522 -9.904 -5.573 1.00 50.21 25 ALA A CA 16
ATOM 16938 C C . ALA A 1 25 ? 1.760 -10.735 -5.253 1.00 40.42 25 ALA A C 16
ATOM 16939 O O . ALA A 1 25 ? 1.722 -11.619 -4.398 1.00 32.24 25 ALA A O 16
ATOM 16946 N N . TYR A 1 26 ? 2.856 -10.445 -5.946 1.00 31.23 26 TYR A N 16
ATOM 16947 C CA . TYR A 1 26 ? 4.105 -11.168 -5.737 1.00 71.23 26 TYR A CA 16
ATOM 16948 C C . TYR A 1 26 ? 5.298 -10.339 -6.201 1.00 4.41 26 TYR A C 16
ATOM 16949 O O . TYR A 1 26 ? 5.191 -9.541 -7.132 1.00 51.55 26 TYR A O 16
ATOM 16967 N N . CYS A 1 27 ? 6.437 -10.534 -5.544 1.00 50.21 27 CYS A N 16
ATOM 16968 C CA . CYS A 1 27 ? 7.653 -9.805 -5.887 1.00 35.53 27 CYS A CA 16
ATOM 16969 C C . CYS A 1 27 ? 8.629 -10.702 -6.642 1.00 25.44 27 CYS A C 16
ATOM 16970 O O . CYS A 1 27 ? 8.966 -11.794 -6.184 1.00 70.11 27 CYS A O 16
ATOM 16977 N N . MET A 1 28 ? 9.081 -10.233 -7.800 1.00 52.11 28 MET A N 16
ATOM 16978 C CA . MET A 1 28 ? 10.020 -10.992 -8.618 1.00 3.42 28 MET A CA 16
ATOM 16979 C C . MET A 1 28 ? 11.413 -10.372 -8.562 1.00 50.13 28 MET A C 16
ATOM 16980 O O . MET A 1 28 ? 11.560 -9.149 -8.556 1.00 65.25 28 MET A O 16
ATOM 16994 N N . THR A 1 29 ? 12.434 -11.223 -8.521 1.00 54.12 29 THR A N 16
ATOM 16995 C CA . THR A 1 29 ? 13.814 -10.759 -8.465 1.00 11.14 29 THR A CA 16
ATOM 16996 C C . THR A 1 29 ? 14.742 -11.699 -9.226 1.00 13.04 29 THR A C 16
ATOM 16997 O O . THR A 1 29 ? 14.909 -12.861 -8.852 1.00 51.43 29 THR A O 16
ATOM 17008 N N . THR A 1 30 ? 15.345 -11.190 -10.296 1.00 33.04 30 THR A N 16
ATOM 17009 C CA . THR A 1 30 ? 16.256 -11.985 -11.110 1.00 13.53 30 THR A CA 16
ATOM 17010 C C . THR A 1 30 ? 17.698 -11.527 -10.926 1.00 63.30 30 THR A C 16
ATOM 17011 O O . THR A 1 30 ? 18.094 -10.474 -11.426 1.00 62.55 30 THR A O 16
ATOM 17022 N N . ARG A 1 31 ? 18.480 -12.325 -10.206 1.00 70.30 31 ARG A N 16
ATOM 17023 C CA . ARG A 1 31 ? 19.879 -12.002 -9.956 1.00 43.42 31 ARG A CA 16
ATOM 17024 C C . ARG A 1 31 ? 20.791 -12.745 -10.928 1.00 22.02 31 ARG A C 16
ATOM 17025 O O . ARG A 1 31 ? 20.992 -13.954 -10.807 1.00 23.01 31 ARG A O 16
ATOM 17046 N N . THR A 1 32 ? 21.341 -12.014 -11.893 1.00 20.04 32 THR A N 16
ATOM 17047 C CA . THR A 1 32 ? 22.230 -12.604 -12.886 1.00 12.50 32 THR A CA 16
ATOM 17048 C C . THR A 1 32 ? 23.690 -12.444 -12.480 1.00 65.32 32 THR A C 16
ATOM 17049 O O . THR A 1 32 ? 24.036 -11.551 -11.706 1.00 61.41 32 THR A O 16
ATOM 17060 N N . TYR A 1 33 ? 24.544 -13.315 -13.008 1.00 2.34 33 TYR A N 16
ATOM 17061 C CA . TYR A 1 33 ? 25.968 -13.271 -12.699 1.00 25.45 33 TYR A CA 16
ATOM 17062 C C . TYR A 1 33 ? 26.805 -13.400 -13.968 1.00 5.34 33 TYR A C 16
ATOM 17063 O O . TYR A 1 33 ? 26.994 -14.498 -14.492 1.00 50.52 33 TYR A O 16
ATOM 17081 N N . TYR A 1 34 ? 27.306 -12.270 -14.455 1.00 55.21 34 TYR A N 16
ATOM 17082 C CA . TYR A 1 34 ? 28.121 -12.254 -15.663 1.00 43.25 34 TYR A CA 16
ATOM 17083 C C . TYR A 1 34 ? 29.582 -12.550 -15.339 1.00 22.24 34 TYR A C 16
ATOM 17084 O O . TYR A 1 34 ? 30.107 -13.609 -15.687 1.00 15.30 34 TYR A O 16
ATOM 17102 N N . THR A 1 35 ? 30.236 -11.607 -14.667 1.00 55.11 35 THR A N 16
ATOM 17103 C CA . THR A 1 35 ? 31.636 -11.765 -14.295 1.00 14.45 35 THR A CA 16
ATOM 17104 C C . THR A 1 35 ? 31.797 -11.837 -12.780 1.00 51.14 35 THR A C 16
ATOM 17105 O O . THR A 1 35 ? 30.923 -11.423 -12.018 1.00 51.14 35 THR A O 16
ATOM 17116 N N . PRO A 1 36 ? 32.941 -12.374 -12.331 1.00 72.33 36 PRO A N 16
ATOM 17117 C CA . PRO A 1 36 ? 33.244 -12.512 -10.904 1.00 32.13 36 PRO A CA 16
ATOM 17118 C C . PRO A 1 36 ? 33.498 -11.167 -10.233 1.00 10.44 36 PRO A C 16
ATOM 17119 O O . PRO A 1 36 ? 33.676 -11.091 -9.016 1.00 63.03 36 PRO A O 16
ATOM 17130 N N . THR A 1 37 ? 33.513 -10.105 -11.032 1.00 41.25 37 THR A N 16
ATOM 17131 C CA . THR A 1 37 ? 33.746 -8.762 -10.516 1.00 22.10 37 THR A CA 16
ATOM 17132 C C . THR A 1 37 ? 32.597 -7.828 -10.876 1.00 12.55 37 THR A C 16
ATOM 17133 O O . THR A 1 37 ? 32.573 -6.669 -10.460 1.00 1.02 37 THR A O 16
ATOM 17144 N N . ARG A 1 38 ? 31.645 -8.338 -11.650 1.00 31.44 38 ARG A N 16
ATOM 17145 C CA . ARG A 1 38 ? 30.492 -7.548 -12.065 1.00 63.43 38 ARG A CA 16
ATOM 17146 C C . ARG A 1 38 ? 29.243 -8.419 -12.162 1.00 51.03 38 ARG A C 16
ATOM 17147 O O . ARG A 1 38 ? 29.270 -9.497 -12.755 1.00 25.44 38 ARG A O 16
ATOM 17168 N N . MET A 1 39 ? 28.149 -7.943 -11.576 1.00 42.01 39 MET A N 16
ATOM 17169 C CA . MET A 1 39 ? 26.890 -8.678 -11.597 1.00 52.14 39 MET A CA 16
ATOM 17170 C C . MET A 1 39 ? 25.726 -7.752 -11.935 1.00 53.14 39 MET A C 16
ATOM 17171 O O . MET A 1 39 ? 25.906 -6.545 -12.100 1.00 22.10 39 MET A O 16
ATOM 17185 N N . LYS A 1 40 ? 24.531 -8.324 -12.038 1.00 71.11 40 LYS A N 16
ATOM 17186 C CA . LYS A 1 40 ? 23.336 -7.551 -12.356 1.00 4.44 40 LYS A CA 16
ATOM 17187 C C . LYS A 1 40 ? 22.135 -8.056 -11.563 1.00 53.43 40 LYS A C 16
ATOM 17188 O O . LYS A 1 40 ? 22.001 -9.254 -11.316 1.00 74.12 40 LYS A O 16
ATOM 17207 N N . VAL A 1 41 ? 21.262 -7.134 -11.169 1.00 1.25 41 VAL A N 16
ATOM 17208 C CA . VAL A 1 41 ? 20.070 -7.486 -10.407 1.00 20.15 41 VAL A CA 16
ATOM 17209 C C . VAL A 1 41 ? 18.842 -6.757 -10.940 1.00 33.43 41 VAL A C 16
ATOM 17210 O O . VAL A 1 41 ? 18.923 -5.599 -11.347 1.00 52.33 41 VAL A O 16
ATOM 17223 N N . SER A 1 42 ? 17.704 -7.444 -10.933 1.00 72.34 42 SER A N 16
ATOM 17224 C CA . SER A 1 42 ? 16.458 -6.864 -11.420 1.00 14.33 42 SER A CA 16
ATOM 17225 C C . SER A 1 42 ? 15.301 -7.195 -10.481 1.00 4.41 42 SER A C 16
ATOM 17226 O O . SER A 1 42 ? 15.121 -8.345 -10.080 1.00 11.30 42 SER A O 16
ATOM 17234 N N . LYS A 1 43 ? 14.520 -6.178 -10.134 1.00 0.44 43 LYS A N 16
ATOM 17235 C CA . LYS A 1 43 ? 13.380 -6.358 -9.243 1.00 54.31 43 LYS A CA 16
ATOM 17236 C C . LYS A 1 43 ? 12.152 -5.625 -9.776 1.00 4.12 43 LYS A C 16
ATOM 17237 O O . LYS A 1 43 ? 12.254 -4.502 -10.270 1.00 61.10 43 LYS A O 16
ATOM 17256 N N . SER A 1 44 ? 10.993 -6.267 -9.670 1.00 43.13 44 SER A N 16
ATOM 17257 C CA . SER A 1 44 ? 9.747 -5.677 -10.144 1.00 13.43 44 SER A CA 16
ATOM 17258 C C . SER A 1 44 ? 8.543 -6.386 -9.531 1.00 12.20 44 SER A C 16
ATOM 17259 O O . SER A 1 44 ? 8.676 -7.448 -8.923 1.00 24.21 44 SER A O 16
ATOM 17267 N N . CYS A 1 45 ? 7.366 -5.790 -9.696 1.00 25.24 45 CYS A N 16
ATOM 17268 C CA . CYS A 1 45 ? 6.137 -6.362 -9.159 1.00 64.35 45 CYS A CA 16
ATOM 17269 C C . CYS A 1 45 ? 5.368 -7.111 -10.244 1.00 14.31 45 CYS A C 16
ATOM 17270 O O . CYS A 1 45 ? 5.022 -6.542 -11.280 1.00 23.51 45 CYS A O 16
ATOM 17277 N N . VAL A 1 46 ? 5.102 -8.390 -9.997 1.00 54.44 46 VAL A N 16
ATOM 17278 C CA . VAL A 1 46 ? 4.372 -9.216 -10.951 1.00 74.21 46 VAL A CA 16
ATOM 17279 C C . VAL A 1 46 ? 3.307 -10.053 -10.251 1.00 54.30 46 VAL A C 16
ATOM 17280 O O . VAL A 1 46 ? 3.433 -10.410 -9.080 1.00 22.23 46 VAL A O 16
ATOM 17293 N N . PRO A 1 47 ? 2.230 -10.374 -10.984 1.00 62.10 47 PRO A N 16
ATOM 17294 C CA . PRO A 1 47 ? 1.122 -11.174 -10.454 1.00 53.32 47 PRO A CA 16
ATOM 17295 C C . PRO A 1 47 ? 1.517 -12.628 -10.218 1.00 54.52 47 PRO A C 16
ATOM 17296 O O . PRO A 1 47 ? 1.145 -13.225 -9.208 1.00 72.43 47 PRO A O 16
ATOM 17307 N N . ARG A 1 48 ? 2.272 -13.190 -11.156 1.00 21.34 48 ARG A N 16
ATOM 17308 C CA . ARG A 1 48 ? 2.717 -14.575 -11.049 1.00 53.33 48 ARG A CA 16
ATOM 17309 C C . ARG A 1 48 ? 4.201 -14.696 -11.381 1.00 3.14 48 ARG A C 16
ATOM 17310 O O . ARG A 1 48 ? 4.630 -14.370 -12.488 1.00 71.10 48 ARG A O 16
ATOM 17331 N N . CYS A 1 49 ? 4.982 -15.166 -10.413 1.00 75.12 49 CYS A N 16
ATOM 17332 C CA . CYS A 1 49 ? 6.418 -15.330 -10.600 1.00 40.23 49 CYS A CA 16
ATOM 17333 C C . CYS A 1 49 ? 6.814 -16.801 -10.512 1.00 10.13 49 CYS A C 16
ATOM 17334 O O . CYS A 1 49 ? 6.388 -17.516 -9.605 1.00 32.23 49 CYS A O 16
ATOM 17341 N N . PHE A 1 50 ? 7.632 -17.246 -11.460 1.00 1.33 50 PHE A N 16
ATOM 17342 C CA . PHE A 1 50 ? 8.086 -18.631 -11.490 1.00 34.42 50 PHE A CA 16
ATOM 17343 C C . PHE A 1 50 ? 9.608 -18.704 -11.553 1.00 24.12 50 PHE A C 16
ATOM 17344 O O . PHE A 1 50 ? 10.245 -17.957 -12.295 1.00 60.31 50 PHE A O 16
ATOM 17361 N N . GLU A 1 51 ? 10.185 -19.609 -10.768 1.00 12.25 51 GLU A N 16
ATOM 17362 C CA . GLU A 1 51 ? 11.633 -19.778 -10.733 1.00 53.11 51 GLU A CA 16
ATOM 17363 C C . GLU A 1 51 ? 12.154 -20.280 -12.076 1.00 71.34 51 GLU A C 16
ATOM 17364 O O . GLU A 1 51 ? 11.380 -20.544 -12.997 1.00 73.21 51 GLU A O 16
ATOM 17376 N N . THR A 1 52 ? 13.473 -20.410 -12.182 1.00 12.10 52 THR A N 16
ATOM 17377 C CA . THR A 1 52 ? 14.099 -20.878 -13.412 1.00 32.32 52 THR A CA 16
ATOM 17378 C C . THR A 1 52 ? 13.884 -22.375 -13.603 1.00 34.33 52 THR A C 16
ATOM 17379 O O . THR A 1 52 ? 13.332 -23.049 -12.733 1.00 31.43 52 THR A O 16
ATOM 17390 N N . VAL A 1 53 ? 14.323 -22.891 -14.746 1.00 41.35 53 VAL A N 16
ATOM 17391 C CA . VAL A 1 53 ? 14.180 -24.309 -15.051 1.00 21.43 53 VAL A CA 16
ATOM 17392 C C . VAL A 1 53 ? 15.452 -24.868 -15.679 1.00 51.31 53 VAL A C 16
ATOM 17393 O O . VAL A 1 53 ? 15.932 -24.358 -16.692 1.00 11.11 53 VAL A O 16
ATOM 17406 N N . TYR A 1 54 ? 15.993 -25.918 -15.072 1.00 61.02 54 TYR A N 16
ATOM 17407 C CA . TYR A 1 54 ? 17.211 -26.545 -15.571 1.00 61.30 54 TYR A CA 16
ATOM 17408 C C . TYR A 1 54 ? 17.201 -28.047 -15.301 1.00 13.22 54 TYR A C 16
ATOM 17409 O O . TYR A 1 54 ? 16.320 -28.558 -14.609 1.00 24.24 54 TYR A O 16
ATOM 17427 N N . ASP A 1 55 ? 18.186 -28.747 -15.852 1.00 0.03 55 ASP A N 16
ATOM 17428 C CA . ASP A 1 55 ? 18.293 -30.190 -15.670 1.00 1.12 55 ASP A CA 16
ATOM 17429 C C . ASP A 1 55 ? 19.675 -30.688 -16.080 1.00 25.25 55 ASP A C 16
ATOM 17430 O O . ASP A 1 55 ? 19.887 -31.094 -17.221 1.00 72.34 55 ASP A O 16
ATOM 17439 N N . GLY A 1 56 ? 20.615 -30.653 -15.139 1.00 13.10 56 GLY A N 16
ATOM 17440 C CA . GLY A 1 56 ? 21.965 -31.102 -15.422 1.00 63.40 56 GLY A CA 16
ATOM 17441 C C . GLY A 1 56 ? 22.760 -31.381 -14.162 1.00 11.45 56 GLY A C 16
ATOM 17442 O O . GLY A 1 56 ? 22.632 -32.448 -13.562 1.00 65.40 56 GLY A O 16
ATOM 17446 N N . TYR A 1 57 ? 23.583 -30.419 -13.759 1.00 62.10 57 TYR A N 16
ATOM 17447 C CA . TYR A 1 57 ? 24.405 -30.567 -12.564 1.00 21.32 57 TYR A CA 16
ATOM 17448 C C . TYR A 1 57 ? 24.395 -29.288 -11.733 1.00 54.43 57 TYR A C 16
ATOM 17449 O O . TYR A 1 57 ? 24.117 -29.315 -10.534 1.00 50.43 57 TYR A O 16
ATOM 17467 N N . SER A 1 58 ? 24.699 -28.167 -12.381 1.00 34.23 58 SER A N 16
ATOM 17468 C CA . SER A 1 58 ? 24.728 -26.876 -11.703 1.00 34.53 58 SER A CA 16
ATOM 17469 C C . SER A 1 58 ? 24.513 -25.737 -12.694 1.00 75.13 58 SER A C 16
ATOM 17470 O O . SER A 1 58 ? 24.540 -25.941 -13.908 1.00 45.22 58 SER A O 16
ATOM 17478 N N . LYS A 1 59 ? 24.298 -24.536 -12.168 1.00 74.12 59 LYS A N 16
ATOM 17479 C CA . LYS A 1 59 ? 24.079 -23.362 -13.004 1.00 54.14 59 LYS A CA 16
ATOM 17480 C C . LYS A 1 59 ? 24.203 -22.081 -12.186 1.00 43.55 59 LYS A C 16
ATOM 17481 O O . LYS A 1 59 ? 23.223 -21.594 -11.622 1.00 75.33 59 LYS A O 16
ATOM 17500 N N . HIS A 1 60 ? 25.415 -21.537 -12.127 1.00 51.14 60 HIS A N 16
ATOM 17501 C CA . HIS A 1 60 ? 25.667 -20.310 -11.380 1.00 32.11 60 HIS A CA 16
ATOM 17502 C C . HIS A 1 60 ? 25.603 -19.092 -12.297 1.00 32.31 60 HIS A C 16
ATOM 17503 O O . HIS A 1 60 ? 26.347 -18.128 -12.117 1.00 75.53 60 HIS A O 16
ATOM 17517 N N . ALA A 1 61 ? 24.710 -19.144 -13.280 1.00 20.11 61 ALA A N 16
ATOM 17518 C CA . ALA A 1 61 ? 24.548 -18.045 -14.224 1.00 24.22 61 ALA A CA 16
ATOM 17519 C C . ALA A 1 61 ? 23.559 -17.011 -13.698 1.00 4.42 61 ALA A C 16
ATOM 17520 O O . ALA A 1 61 ? 23.954 -15.942 -13.231 1.00 32.23 61 ALA A O 16
ATOM 17527 N N . SER A 1 62 ? 22.273 -17.335 -13.778 1.00 13.45 62 SER A N 16
ATOM 17528 C CA . SER A 1 62 ? 21.227 -16.431 -13.313 1.00 53.14 62 SER A CA 16
ATOM 17529 C C . SER A 1 62 ? 20.072 -17.210 -12.691 1.00 23.22 62 SER A C 16
ATOM 17530 O O . SER A 1 62 ? 19.823 -18.363 -13.044 1.00 64.40 62 SER A O 16
ATOM 17538 N N . THR A 1 63 ? 19.369 -16.572 -11.760 1.00 41.25 63 THR A N 16
ATOM 17539 C CA . THR A 1 63 ? 18.242 -17.204 -11.087 1.00 12.43 63 THR A CA 16
ATOM 17540 C C . THR A 1 63 ? 17.150 -16.188 -10.772 1.00 53.30 63 THR A C 16
ATOM 17541 O O . THR A 1 63 ? 17.363 -14.979 -10.874 1.00 74.13 63 THR A O 16
ATOM 17552 N N . THR A 1 64 ? 15.978 -16.685 -10.387 1.00 42.05 64 THR A N 16
ATOM 17553 C CA . THR A 1 64 ? 14.852 -15.821 -10.058 1.00 40.50 64 THR A CA 16
ATOM 17554 C C . THR A 1 64 ? 14.245 -16.198 -8.712 1.00 14.02 64 THR A C 16
ATOM 17555 O O . THR A 1 64 ? 14.206 -17.372 -8.345 1.00 32.31 64 THR A O 16
ATOM 17566 N N . SER A 1 65 ? 13.771 -15.195 -7.980 1.00 14.05 65 SER A N 16
ATOM 17567 C CA . SER A 1 65 ? 13.167 -15.422 -6.672 1.00 4.05 65 SER A CA 16
ATOM 17568 C C . SER A 1 65 ? 11.778 -14.795 -6.598 1.00 22.41 65 SER A C 16
ATOM 17569 O O . SER A 1 65 ? 11.555 -13.692 -7.097 1.00 34.12 65 SER A O 16
ATOM 17577 N N . CYS A 1 66 ? 10.847 -15.508 -5.972 1.00 3.31 66 CYS A N 16
ATOM 17578 C CA . CYS A 1 66 ? 9.479 -15.024 -5.832 1.00 22.11 66 CYS A CA 16
ATOM 17579 C C . CYS A 1 66 ? 9.043 -15.041 -4.370 1.00 21.23 66 CYS A C 16
ATOM 17580 O O . CYS A 1 66 ? 9.319 -15.993 -3.639 1.00 75.41 66 CYS A O 16
ATOM 17587 N N . CYS A 1 67 ? 8.361 -13.981 -3.949 1.00 72.22 67 CYS A N 16
ATOM 17588 C CA . CYS A 1 67 ? 7.886 -13.873 -2.575 1.00 41.31 67 CYS A CA 16
ATOM 17589 C C . CYS A 1 67 ? 6.643 -12.991 -2.497 1.00 73.42 67 CYS A C 16
ATOM 17590 O O . CYS A 1 67 ? 6.229 -12.396 -3.492 1.00 23.03 67 CYS A O 16
ATOM 17597 N N . GLN A 1 68 ? 6.053 -12.914 -1.309 1.00 14.12 68 GLN A N 16
ATOM 17598 C CA . GLN A 1 68 ? 4.857 -12.106 -1.102 1.00 13.15 68 GLN A CA 16
ATOM 17599 C C . GLN A 1 68 ? 4.976 -11.272 0.170 1.00 25.40 68 GLN A C 16
ATOM 17600 O O . GLN A 1 68 ? 3.989 -10.722 0.659 1.00 24.40 68 GLN A O 16
ATOM 17614 N N . TYR A 1 69 ? 6.191 -11.184 0.701 1.00 51.41 69 TYR A N 16
ATOM 17615 C CA . TYR A 1 69 ? 6.439 -10.419 1.918 1.00 62.45 69 TYR A CA 16
ATOM 17616 C C . TYR A 1 69 ? 6.941 -9.017 1.587 1.00 24.21 69 TYR A C 16
ATOM 17617 O O . TYR A 1 69 ? 7.659 -8.818 0.607 1.00 3.41 69 TYR A O 16
ATOM 17635 N N . ASP A 1 70 ? 6.559 -8.049 2.413 1.00 73.33 70 ASP A N 16
ATOM 17636 C CA . ASP A 1 70 ? 6.971 -6.665 2.211 1.00 74.01 70 ASP A CA 16
ATOM 17637 C C . ASP A 1 70 ? 8.489 -6.558 2.116 1.00 64.33 70 ASP A C 16
ATOM 17638 O O . ASP A 1 70 ? 9.213 -7.071 2.970 1.00 3.15 70 ASP A O 16
ATOM 17647 N N . LEU A 1 71 ? 8.966 -5.891 1.071 1.00 50.32 71 LEU A N 16
ATOM 17648 C CA . LEU A 1 71 ? 10.399 -5.717 0.863 1.00 64.43 71 LEU A CA 16
ATOM 17649 C C . LEU A 1 71 ? 11.136 -7.044 1.015 1.00 22.24 71 LEU A C 16
ATOM 17650 O O . LEU A 1 71 ? 12.262 -7.088 1.514 1.00 75.05 71 LEU A O 16
ATOM 17666 N N . CYS A 1 72 ? 10.495 -8.124 0.582 1.00 62.35 72 CYS A N 16
ATOM 17667 C CA . CYS A 1 72 ? 11.089 -9.453 0.668 1.00 43.22 72 CYS A CA 16
ATOM 17668 C C . CYS A 1 72 ? 12.315 -9.560 -0.234 1.00 45.03 72 CYS A C 16
ATOM 17669 O O . CYS A 1 72 ? 13.218 -10.356 0.020 1.00 22.03 72 CYS A O 16
ATOM 17676 N N . ASN A 1 73 ? 12.340 -8.752 -1.289 1.00 55.13 73 ASN A N 16
ATOM 17677 C CA . ASN A 1 73 ? 13.454 -8.756 -2.230 1.00 2.33 73 ASN A CA 16
ATOM 17678 C C . ASN A 1 73 ? 14.477 -7.684 -1.865 1.00 24.53 73 ASN A C 16
ATOM 17679 O O . ASN A 1 73 ? 15.214 -7.197 -2.721 1.00 53.13 73 ASN A O 16
ATOM 17690 N N . GLY A 1 74 ? 14.518 -7.323 -0.586 1.00 34.23 74 GLY A N 16
ATOM 17691 C CA . GLY A 1 74 ? 15.454 -6.313 -0.129 1.00 50.23 74 GLY A CA 16
ATOM 17692 C C . GLY A 1 74 ? 16.817 -6.890 0.197 1.00 32.53 74 GLY A C 16
ATOM 17693 O O . GLY A 1 74 ? 17.231 -6.904 1.356 1.00 32.33 74 GLY A O 16
ATOM 17697 N N . MET A 1 1 ? -1.835 -4.647 -2.779 1.00 31.41 1 MET A N 17
ATOM 17698 C CA . MET A 1 1 ? -1.687 -4.525 -1.333 1.00 73.13 1 MET A CA 17
ATOM 17699 C C . MET A 1 1 ? -0.355 -5.108 -0.872 1.00 13.33 1 MET A C 17
ATOM 17700 O O . MET A 1 1 ? -0.298 -5.855 0.106 1.00 13.41 1 MET A O 17
ATOM 17714 N N . LEU A 1 2 ? 0.714 -4.762 -1.581 1.00 33.43 2 LEU A N 17
ATOM 17715 C CA . LEU A 1 2 ? 2.046 -5.252 -1.244 1.00 1.44 2 LEU A CA 17
ATOM 17716 C C . LEU A 1 2 ? 3.122 -4.301 -1.760 1.00 32.25 2 LEU A C 17
ATOM 17717 O O . LEU A 1 2 ? 2.946 -3.650 -2.789 1.00 45.52 2 LEU A O 17
ATOM 17733 N N . ASP A 1 3 ? 4.235 -4.229 -1.039 1.00 22.14 3 ASP A N 17
ATOM 17734 C CA . ASP A 1 3 ? 5.341 -3.361 -1.425 1.00 44.10 3 ASP A CA 17
ATOM 17735 C C . ASP A 1 3 ? 6.603 -4.175 -1.694 1.00 20.42 3 ASP A C 17
ATOM 17736 O O . ASP A 1 3 ? 6.968 -5.051 -0.909 1.00 63.32 3 ASP A O 17
ATOM 17745 N N . CYS A 1 4 ? 7.265 -3.881 -2.808 1.00 74.51 4 CYS A N 17
ATOM 17746 C CA . CYS A 1 4 ? 8.484 -4.587 -3.182 1.00 45.43 4 CYS A CA 17
ATOM 17747 C C . CYS A 1 4 ? 9.513 -3.622 -3.765 1.00 63.12 4 CYS A C 17
ATOM 17748 O O . CYS A 1 4 ? 9.200 -2.470 -4.066 1.00 14.21 4 CYS A O 17
ATOM 17755 N N . HIS A 1 5 ? 10.743 -4.101 -3.922 1.00 62.44 5 HIS A N 17
ATOM 17756 C CA . HIS A 1 5 ? 11.819 -3.282 -4.470 1.00 74.43 5 HIS A CA 17
ATOM 17757 C C . HIS A 1 5 ? 11.794 -3.303 -5.996 1.00 23.24 5 HIS A C 17
ATOM 17758 O O . HIS A 1 5 ? 12.048 -4.335 -6.617 1.00 23.32 5 HIS A O 17
ATOM 17772 N N . VAL A 1 6 ? 11.486 -2.157 -6.594 1.00 2.44 6 VAL A N 17
ATOM 17773 C CA . VAL A 1 6 ? 11.429 -2.043 -8.046 1.00 71.10 6 VAL A CA 17
ATOM 17774 C C . VAL A 1 6 ? 12.587 -1.206 -8.578 1.00 31.40 6 VAL A C 17
ATOM 17775 O O . VAL A 1 6 ? 12.550 0.024 -8.534 1.00 62.31 6 VAL A O 17
ATOM 17788 N N . CYS A 1 7 ? 13.615 -1.881 -9.081 1.00 60.22 7 CYS A N 17
ATOM 17789 C CA . CYS A 1 7 ? 14.785 -1.201 -9.622 1.00 65.25 7 CYS A CA 17
ATOM 17790 C C . CYS A 1 7 ? 15.770 -2.204 -10.219 1.00 15.41 7 CYS A C 17
ATOM 17791 O O . CYS A 1 7 ? 15.616 -3.413 -10.054 1.00 34.31 7 CYS A O 17
ATOM 17798 N N . ALA A 1 8 ? 16.781 -1.691 -10.912 1.00 53.32 8 ALA A N 17
ATOM 17799 C CA . ALA A 1 8 ? 17.791 -2.540 -11.531 1.00 40.31 8 ALA A CA 17
ATOM 17800 C C . ALA A 1 8 ? 19.176 -1.910 -11.427 1.00 30.24 8 ALA A C 17
ATOM 17801 O O . ALA A 1 8 ? 19.348 -0.718 -11.684 1.00 71.51 8 ALA A O 17
ATOM 17808 N N . TYR A 1 9 ? 20.160 -2.717 -11.047 1.00 63.30 9 TYR A N 17
ATOM 17809 C CA . TYR A 1 9 ? 21.530 -2.238 -10.905 1.00 61.05 9 TYR A CA 17
ATOM 17810 C C . TYR A 1 9 ? 22.530 -3.319 -11.305 1.00 34.45 9 TYR A C 17
ATOM 17811 O O . TYR A 1 9 ? 22.250 -4.512 -11.188 1.00 42.30 9 TYR A O 17
ATOM 17829 N N . ASN A 1 10 ? 23.697 -2.892 -11.776 1.00 33.35 10 ASN A N 17
ATOM 17830 C CA . ASN A 1 10 ? 24.739 -3.823 -12.192 1.00 64.03 10 ASN A CA 17
ATOM 17831 C C . ASN A 1 10 ? 25.710 -4.101 -11.048 1.00 53.21 10 ASN A C 17
ATOM 17832 O O . ASN A 1 10 ? 26.893 -3.776 -11.131 1.00 64.13 10 ASN A O 17
ATOM 17843 N N . GLY A 1 11 ? 25.199 -4.705 -9.979 1.00 52.14 11 GLY A N 17
ATOM 17844 C CA . GLY A 1 11 ? 26.033 -5.017 -8.834 1.00 3.11 11 GLY A CA 17
ATOM 17845 C C . GLY A 1 11 ? 25.385 -6.021 -7.901 1.00 5.32 11 GLY A C 17
ATOM 17846 O O . GLY A 1 11 ? 24.789 -7.000 -8.349 1.00 55.30 11 GLY A O 17
ATOM 17850 N N . ASP A 1 12 ? 25.504 -5.779 -6.600 1.00 42.10 12 ASP A N 17
ATOM 17851 C CA . ASP A 1 12 ? 24.926 -6.670 -5.601 1.00 12.12 12 ASP A CA 17
ATOM 17852 C C . ASP A 1 12 ? 23.402 -6.657 -5.678 1.00 3.51 12 ASP A C 17
ATOM 17853 O O . ASP A 1 12 ? 22.789 -7.594 -6.186 1.00 34.14 12 ASP A O 17
ATOM 17862 N N . ASN A 1 13 ? 22.798 -5.587 -5.169 1.00 64.42 13 ASN A N 17
ATOM 17863 C CA . ASN A 1 13 ? 21.346 -5.453 -5.179 1.00 3.21 13 ASN A CA 17
ATOM 17864 C C . ASN A 1 13 ? 20.931 -4.019 -4.866 1.00 12.51 13 ASN A C 17
ATOM 17865 O O . ASN A 1 13 ? 21.347 -3.445 -3.859 1.00 25.52 13 ASN A O 17
ATOM 17876 N N . CYS A 1 14 ? 20.106 -3.444 -5.735 1.00 64.14 14 CYS A N 17
ATOM 17877 C CA . CYS A 1 14 ? 19.633 -2.077 -5.553 1.00 63.23 14 CYS A CA 17
ATOM 17878 C C . CYS A 1 14 ? 18.488 -2.028 -4.546 1.00 2.41 14 CYS A C 17
ATOM 17879 O O . CYS A 1 14 ? 17.865 -3.047 -4.247 1.00 3.31 14 CYS A O 17
ATOM 17886 N N . PHE A 1 15 ? 18.216 -0.835 -4.026 1.00 22.20 15 PHE A N 17
ATOM 17887 C CA . PHE A 1 15 ? 17.147 -0.652 -3.052 1.00 13.03 15 PHE A CA 17
ATOM 17888 C C . PHE A 1 15 ? 16.174 0.432 -3.509 1.00 25.33 15 PHE A C 17
ATOM 17889 O O . PHE A 1 15 ? 16.539 1.602 -3.617 1.00 33.34 15 PHE A O 17
ATOM 17906 N N . ASN A 1 16 ? 14.935 0.032 -3.776 1.00 65.04 16 ASN A N 17
ATOM 17907 C CA . ASN A 1 16 ? 13.910 0.968 -4.223 1.00 62.01 16 ASN A CA 17
ATOM 17908 C C . ASN A 1 16 ? 12.514 0.418 -3.947 1.00 61.13 16 ASN A C 17
ATOM 17909 O O . ASN A 1 16 ? 11.863 -0.157 -4.820 1.00 14.32 16 ASN A O 17
ATOM 17920 N N . PRO A 1 17 ? 12.042 0.598 -2.705 1.00 22.54 17 PRO A N 17
ATOM 17921 C CA . PRO A 1 17 ? 10.719 0.128 -2.285 1.00 34.31 17 PRO A CA 17
ATOM 17922 C C . PRO A 1 17 ? 9.589 0.921 -2.934 1.00 23.23 17 PRO A C 17
ATOM 17923 O O . PRO A 1 17 ? 9.514 2.141 -2.791 1.00 71.24 17 PRO A O 17
ATOM 17934 N N . MET A 1 18 ? 8.713 0.220 -3.646 1.00 23.40 18 MET A N 17
ATOM 17935 C CA . MET A 1 18 ? 7.587 0.859 -4.315 1.00 54.42 18 MET A CA 17
ATOM 17936 C C . MET A 1 18 ? 6.341 -0.018 -4.241 1.00 13.54 18 MET A C 17
ATOM 17937 O O . MET A 1 18 ? 6.400 -1.219 -4.501 1.00 32.43 18 MET A O 17
ATOM 17951 N N . ARG A 1 19 ? 5.215 0.591 -3.884 1.00 14.24 19 ARG A N 17
ATOM 17952 C CA . ARG A 1 19 ? 3.955 -0.135 -3.773 1.00 62.15 19 ARG A CA 17
ATOM 17953 C C . ARG A 1 19 ? 3.452 -0.563 -5.149 1.00 42.21 19 ARG A C 17
ATOM 17954 O O . ARG A 1 19 ? 3.431 0.232 -6.089 1.00 42.32 19 ARG A O 17
ATOM 17975 N N . CYS A 1 20 ? 3.048 -1.824 -5.260 1.00 2.22 20 CYS A N 17
ATOM 17976 C CA . CYS A 1 20 ? 2.546 -2.359 -6.520 1.00 2.33 20 CYS A CA 17
ATOM 17977 C C . CYS A 1 20 ? 1.123 -1.878 -6.786 1.00 35.22 20 CYS A C 17
ATOM 17978 O O . CYS A 1 20 ? 0.389 -1.496 -5.874 1.00 1.21 20 CYS A O 17
ATOM 17985 N N . PRO A 1 21 ? 0.721 -1.898 -8.065 1.00 40.15 21 PRO A N 17
ATOM 17986 C CA . PRO A 1 21 ? -0.617 -1.469 -8.482 1.00 13.41 21 PRO A CA 17
ATOM 17987 C C . PRO A 1 21 ? -1.705 -2.434 -8.024 1.00 23.35 21 PRO A C 17
ATOM 17988 O O . PRO A 1 21 ? -1.421 -3.440 -7.374 1.00 30.04 21 PRO A O 17
ATOM 17999 N N . ALA A 1 22 ? -2.950 -2.122 -8.367 1.00 31.11 22 ALA A N 17
ATOM 18000 C CA . ALA A 1 22 ? -4.080 -2.964 -7.993 1.00 25.04 22 ALA A CA 17
ATOM 18001 C C . ALA A 1 22 ? -4.197 -4.169 -8.919 1.00 64.51 22 ALA A C 17
ATOM 18002 O O . ALA A 1 22 ? -5.247 -4.407 -9.514 1.00 34.11 22 ALA A O 17
ATOM 18009 N N . MET A 1 23 ? -3.111 -4.927 -9.037 1.00 42.23 23 MET A N 17
ATOM 18010 C CA . MET A 1 23 ? -3.093 -6.108 -9.892 1.00 20.32 23 MET A CA 17
ATOM 18011 C C . MET A 1 23 ? -1.989 -7.071 -9.466 1.00 44.41 23 MET A C 17
ATOM 18012 O O . MET A 1 23 ? -2.175 -8.287 -9.474 1.00 63.51 23 MET A O 17
ATOM 18026 N N . VAL A 1 24 ? -0.838 -6.517 -9.095 1.00 33.31 24 VAL A N 17
ATOM 18027 C CA . VAL A 1 24 ? 0.296 -7.327 -8.665 1.00 53.32 24 VAL A CA 17
ATOM 18028 C C . VAL A 1 24 ? 0.184 -7.689 -7.189 1.00 2.15 24 VAL A C 17
ATOM 18029 O O . VAL A 1 24 ? -0.296 -6.896 -6.379 1.00 43.00 24 VAL A O 17
ATOM 18042 N N . ALA A 1 25 ? 0.632 -8.892 -6.845 1.00 35.23 25 ALA A N 17
ATOM 18043 C CA . ALA A 1 25 ? 0.584 -9.359 -5.465 1.00 5.04 25 ALA A CA 17
ATOM 18044 C C . ALA A 1 25 ? 1.783 -10.246 -5.144 1.00 13.00 25 ALA A C 17
ATOM 18045 O O . ALA A 1 25 ? 1.709 -11.116 -4.276 1.00 74.32 25 ALA A O 17
ATOM 18052 N N . TYR A 1 26 ? 2.885 -10.020 -5.850 1.00 23.44 26 TYR A N 17
ATOM 18053 C CA . TYR A 1 26 ? 4.099 -10.802 -5.642 1.00 12.30 26 TYR A CA 17
ATOM 18054 C C . TYR A 1 26 ? 5.330 -10.027 -6.101 1.00 64.43 26 TYR A C 17
ATOM 18055 O O . TYR A 1 26 ? 5.249 -9.177 -6.988 1.00 40.11 26 TYR A O 17
ATOM 18073 N N . CYS A 1 27 ? 6.472 -10.329 -5.491 1.00 51.34 27 CYS A N 17
ATOM 18074 C CA . CYS A 1 27 ? 7.722 -9.663 -5.836 1.00 4.12 27 CYS A CA 17
ATOM 18075 C C . CYS A 1 27 ? 8.615 -10.579 -6.668 1.00 50.12 27 CYS A C 17
ATOM 18076 O O . CYS A 1 27 ? 8.683 -11.783 -6.426 1.00 24.43 27 CYS A O 17
ATOM 18083 N N . MET A 1 28 ? 9.297 -9.998 -7.650 1.00 22.30 28 MET A N 17
ATOM 18084 C CA . MET A 1 28 ? 10.187 -10.762 -8.517 1.00 53.13 28 MET A CA 17
ATOM 18085 C C . MET A 1 28 ? 11.616 -10.238 -8.426 1.00 64.04 28 MET A C 17
ATOM 18086 O O . MET A 1 28 ? 11.841 -9.033 -8.303 1.00 20.53 28 MET A O 17
ATOM 18100 N N . THR A 1 29 ? 12.582 -11.150 -8.488 1.00 35.40 29 THR A N 17
ATOM 18101 C CA . THR A 1 29 ? 13.989 -10.780 -8.411 1.00 61.40 29 THR A CA 17
ATOM 18102 C C . THR A 1 29 ? 14.844 -11.684 -9.292 1.00 21.55 29 THR A C 17
ATOM 18103 O O . THR A 1 29 ? 15.006 -12.872 -9.009 1.00 34.20 29 THR A O 17
ATOM 18114 N N . THR A 1 30 ? 15.392 -11.115 -10.361 1.00 32.30 30 THR A N 17
ATOM 18115 C CA . THR A 1 30 ? 16.230 -11.870 -11.283 1.00 64.14 30 THR A CA 17
ATOM 18116 C C . THR A 1 30 ? 17.682 -11.411 -11.208 1.00 21.11 30 THR A C 17
ATOM 18117 O O . THR A 1 30 ? 18.046 -10.376 -11.767 1.00 34.23 30 THR A O 17
ATOM 18128 N N . ARG A 1 31 ? 18.508 -12.188 -10.514 1.00 51.41 31 ARG A N 17
ATOM 18129 C CA . ARG A 1 31 ? 19.921 -11.860 -10.365 1.00 53.25 31 ARG A CA 17
ATOM 18130 C C . ARG A 1 31 ? 20.766 -12.622 -11.382 1.00 54.02 31 ARG A C 17
ATOM 18131 O O . ARG A 1 31 ? 21.018 -13.817 -11.225 1.00 60.13 31 ARG A O 17
ATOM 18152 N N . THR A 1 32 ? 21.200 -11.923 -12.426 1.00 2.40 32 THR A N 17
ATOM 18153 C CA . THR A 1 32 ? 22.015 -12.533 -13.469 1.00 52.21 32 THR A CA 17
ATOM 18154 C C . THR A 1 32 ? 23.496 -12.477 -13.113 1.00 70.41 32 THR A C 17
ATOM 18155 O O . THR A 1 32 ? 23.994 -11.453 -12.645 1.00 60.14 32 THR A O 17
ATOM 18166 N N . TYR A 1 33 ? 24.195 -13.584 -13.338 1.00 23.12 33 TYR A N 17
ATOM 18167 C CA . TYR A 1 33 ? 25.620 -13.662 -13.039 1.00 3.32 33 TYR A CA 17
ATOM 18168 C C . TYR A 1 33 ? 26.448 -13.629 -14.320 1.00 23.32 33 TYR A C 17
ATOM 18169 O O . TYR A 1 33 ? 26.418 -14.568 -15.116 1.00 54.33 33 TYR A O 17
ATOM 18187 N N . TYR A 1 34 ? 27.188 -12.543 -14.511 1.00 0.33 34 TYR A N 17
ATOM 18188 C CA . TYR A 1 34 ? 28.024 -12.385 -15.695 1.00 72.41 34 TYR A CA 17
ATOM 18189 C C . TYR A 1 34 ? 29.472 -12.759 -15.394 1.00 32.24 34 TYR A C 17
ATOM 18190 O O . TYR A 1 34 ? 29.919 -13.864 -15.703 1.00 75.34 34 TYR A O 17
ATOM 18208 N N . THR A 1 35 ? 30.202 -11.829 -14.786 1.00 21.33 35 THR A N 17
ATOM 18209 C CA . THR A 1 35 ? 31.600 -12.059 -14.442 1.00 14.22 35 THR A CA 17
ATOM 18210 C C . THR A 1 35 ? 31.793 -12.109 -12.931 1.00 32.15 35 THR A C 17
ATOM 18211 O O . THR A 1 35 ? 30.951 -11.652 -12.157 1.00 75.53 35 THR A O 17
ATOM 18222 N N . PRO A 1 36 ? 32.928 -12.676 -12.497 1.00 23.21 36 PRO A N 17
ATOM 18223 C CA . PRO A 1 36 ? 33.259 -12.798 -11.074 1.00 61.20 36 PRO A CA 17
ATOM 18224 C C . PRO A 1 36 ? 33.573 -11.450 -10.434 1.00 73.11 36 PRO A C 17
ATOM 18225 O O . PRO A 1 36 ? 33.807 -11.362 -9.228 1.00 63.53 36 PRO A O 17
ATOM 18236 N N . THR A 1 37 ? 33.575 -10.400 -11.249 1.00 0.51 37 THR A N 17
ATOM 18237 C CA . THR A 1 37 ? 33.860 -9.056 -10.762 1.00 45.34 37 THR A CA 17
ATOM 18238 C C . THR A 1 37 ? 32.713 -8.103 -11.075 1.00 14.52 37 THR A C 17
ATOM 18239 O O . THR A 1 37 ? 32.705 -6.957 -10.625 1.00 12.35 37 THR A O 17
ATOM 18250 N N . ARG A 1 38 ? 31.744 -8.583 -11.848 1.00 21.14 38 ARG A N 17
ATOM 18251 C CA . ARG A 1 38 ? 30.591 -7.773 -12.220 1.00 50.34 38 ARG A CA 17
ATOM 18252 C C . ARG A 1 38 ? 29.339 -8.635 -12.348 1.00 33.21 38 ARG A C 17
ATOM 18253 O O . ARG A 1 38 ? 29.393 -9.754 -12.857 1.00 22.31 38 ARG A O 17
ATOM 18274 N N . MET A 1 39 ? 28.212 -8.106 -11.881 1.00 62.34 39 MET A N 17
ATOM 18275 C CA . MET A 1 39 ? 26.946 -8.828 -11.944 1.00 44.21 39 MET A CA 17
ATOM 18276 C C . MET A 1 39 ? 25.790 -7.874 -12.225 1.00 41.54 39 MET A C 17
ATOM 18277 O O . MET A 1 39 ? 25.962 -6.654 -12.219 1.00 31.42 39 MET A O 17
ATOM 18291 N N . LYS A 1 40 ? 24.612 -8.436 -12.473 1.00 12.44 40 LYS A N 17
ATOM 18292 C CA . LYS A 1 40 ? 23.426 -7.635 -12.755 1.00 62.45 40 LYS A CA 17
ATOM 18293 C C . LYS A 1 40 ? 22.222 -8.154 -11.976 1.00 55.53 40 LYS A C 17
ATOM 18294 O O . LYS A 1 40 ? 22.031 -9.362 -11.840 1.00 73.10 40 LYS A O 17
ATOM 18313 N N . VAL A 1 41 ? 21.410 -7.232 -11.468 1.00 2.53 41 VAL A N 17
ATOM 18314 C CA . VAL A 1 41 ? 20.222 -7.595 -10.705 1.00 24.55 41 VAL A CA 17
ATOM 18315 C C . VAL A 1 41 ? 19.006 -6.804 -11.171 1.00 33.21 41 VAL A C 17
ATOM 18316 O O . VAL A 1 41 ? 19.123 -5.650 -11.583 1.00 65.31 41 VAL A O 17
ATOM 18329 N N . SER A 1 42 ? 17.836 -7.432 -11.102 1.00 63.45 42 SER A N 17
ATOM 18330 C CA . SER A 1 42 ? 16.597 -6.788 -11.521 1.00 32.10 42 SER A CA 17
ATOM 18331 C C . SER A 1 42 ? 15.441 -7.190 -10.610 1.00 2.15 42 SER A C 17
ATOM 18332 O O . SER A 1 42 ? 15.213 -8.374 -10.361 1.00 41.01 42 SER A O 17
ATOM 18340 N N . LYS A 1 43 ? 14.714 -6.195 -10.113 1.00 51.34 43 LYS A N 17
ATOM 18341 C CA . LYS A 1 43 ? 13.580 -6.441 -9.230 1.00 63.31 43 LYS A CA 17
ATOM 18342 C C . LYS A 1 43 ? 12.388 -5.573 -9.620 1.00 20.42 43 LYS A C 17
ATOM 18343 O O . LYS A 1 43 ? 12.548 -4.407 -9.979 1.00 3.14 43 LYS A O 17
ATOM 18362 N N . SER A 1 44 ? 11.193 -6.150 -9.545 1.00 53.13 44 SER A N 17
ATOM 18363 C CA . SER A 1 44 ? 9.973 -5.429 -9.893 1.00 25.34 44 SER A CA 17
ATOM 18364 C C . SER A 1 44 ? 8.743 -6.155 -9.357 1.00 54.54 44 SER A C 17
ATOM 18365 O O . SER A 1 44 ? 8.844 -7.250 -8.805 1.00 24.15 44 SER A O 17
ATOM 18373 N N . CYS A 1 45 ? 7.579 -5.535 -9.526 1.00 21.24 45 CYS A N 17
ATOM 18374 C CA . CYS A 1 45 ? 6.327 -6.119 -9.060 1.00 20.11 45 CYS A CA 17
ATOM 18375 C C . CYS A 1 45 ? 5.626 -6.872 -10.187 1.00 32.12 45 CYS A C 17
ATOM 18376 O O . CYS A 1 45 ? 5.374 -6.317 -11.257 1.00 25.23 45 CYS A O 17
ATOM 18383 N N . VAL A 1 46 ? 5.312 -8.140 -9.938 1.00 40.35 46 VAL A N 17
ATOM 18384 C CA . VAL A 1 46 ? 4.639 -8.969 -10.931 1.00 34.14 46 VAL A CA 17
ATOM 18385 C C . VAL A 1 46 ? 3.506 -9.771 -10.299 1.00 63.22 46 VAL A C 17
ATOM 18386 O O . VAL A 1 46 ? 3.531 -10.099 -9.113 1.00 22.42 46 VAL A O 17
ATOM 18399 N N . PRO A 1 47 ? 2.488 -10.096 -11.109 1.00 51.04 47 PRO A N 17
ATOM 18400 C CA . PRO A 1 47 ? 1.327 -10.865 -10.652 1.00 73.01 47 PRO A CA 17
ATOM 18401 C C . PRO A 1 47 ? 1.677 -12.318 -10.348 1.00 53.32 47 PRO A C 17
ATOM 18402 O O . PRO A 1 47 ? 1.287 -12.856 -9.312 1.00 21.12 47 PRO A O 17
ATOM 18413 N N . ARG A 1 48 ? 2.414 -12.947 -11.258 1.00 0.44 48 ARG A N 17
ATOM 18414 C CA . ARG A 1 48 ? 2.816 -14.338 -11.086 1.00 53.44 48 ARG A CA 17
ATOM 18415 C C . ARG A 1 48 ? 4.291 -14.523 -11.428 1.00 23.33 48 ARG A C 17
ATOM 18416 O O . ARG A 1 48 ? 4.720 -14.247 -12.549 1.00 10.15 48 ARG A O 17
ATOM 18437 N N . CYS A 1 49 ? 5.064 -14.993 -10.454 1.00 10.31 49 CYS A N 17
ATOM 18438 C CA . CYS A 1 49 ? 6.492 -15.215 -10.649 1.00 55.25 49 CYS A CA 17
ATOM 18439 C C . CYS A 1 49 ? 6.851 -16.680 -10.420 1.00 34.02 49 CYS A C 17
ATOM 18440 O O . CYS A 1 49 ? 6.628 -17.223 -9.337 1.00 43.42 49 CYS A O 17
ATOM 18447 N N . PHE A 1 50 ? 7.407 -17.315 -11.446 1.00 3.10 50 PHE A N 17
ATOM 18448 C CA . PHE A 1 50 ? 7.797 -18.717 -11.357 1.00 72.31 50 PHE A CA 17
ATOM 18449 C C . PHE A 1 50 ? 9.285 -18.850 -11.046 1.00 13.24 50 PHE A C 17
ATOM 18450 O O . PHE A 1 50 ? 10.112 -18.126 -11.600 1.00 34.43 50 PHE A O 17
ATOM 18467 N N . GLU A 1 51 ? 9.616 -19.779 -10.155 1.00 3.15 51 GLU A N 17
ATOM 18468 C CA . GLU A 1 51 ? 11.004 -20.005 -9.768 1.00 61.22 51 GLU A CA 17
ATOM 18469 C C . GLU A 1 51 ? 11.774 -20.702 -10.887 1.00 14.22 51 GLU A C 17
ATOM 18470 O O . GLU A 1 51 ? 11.191 -21.407 -11.712 1.00 2.31 51 GLU A O 17
ATOM 18482 N N . THR A 1 52 ? 13.087 -20.499 -10.909 1.00 23.02 52 THR A N 17
ATOM 18483 C CA . THR A 1 52 ? 13.937 -21.105 -11.926 1.00 23.01 52 THR A CA 17
ATOM 18484 C C . THR A 1 52 ? 14.133 -22.594 -11.663 1.00 41.20 52 THR A C 17
ATOM 18485 O O . THR A 1 52 ? 14.146 -23.035 -10.514 1.00 32.21 52 THR A O 17
ATOM 18496 N N . VAL A 1 53 ? 14.286 -23.364 -12.735 1.00 62.24 53 VAL A N 17
ATOM 18497 C CA . VAL A 1 53 ? 14.483 -24.804 -12.620 1.00 65.22 53 VAL A CA 17
ATOM 18498 C C . VAL A 1 53 ? 15.589 -25.284 -13.554 1.00 2.22 53 VAL A C 17
ATOM 18499 O O . VAL A 1 53 ? 15.444 -25.247 -14.776 1.00 35.31 53 VAL A O 17
ATOM 18512 N N . TYR A 1 54 ? 16.695 -25.734 -12.970 1.00 55.34 54 TYR A N 17
ATOM 18513 C CA . TYR A 1 54 ? 17.827 -26.219 -13.750 1.00 71.31 54 TYR A CA 17
ATOM 18514 C C . TYR A 1 54 ? 18.759 -27.065 -12.888 1.00 4.20 54 TYR A C 17
ATOM 18515 O O . TYR A 1 54 ? 18.843 -26.875 -11.674 1.00 63.14 54 TYR A O 17
ATOM 18533 N N . ASP A 1 55 ? 19.459 -27.998 -13.524 1.00 55.14 55 ASP A N 17
ATOM 18534 C CA . ASP A 1 55 ? 20.387 -28.873 -12.818 1.00 1.43 55 ASP A CA 17
ATOM 18535 C C . ASP A 1 55 ? 21.307 -29.593 -13.798 1.00 24.52 55 ASP A C 17
ATOM 18536 O O . ASP A 1 55 ? 21.021 -30.711 -14.227 1.00 5.54 55 ASP A O 17
ATOM 18545 N N . GLY A 1 56 ? 22.414 -28.945 -14.149 1.00 71.22 56 GLY A N 17
ATOM 18546 C CA . GLY A 1 56 ? 23.359 -29.539 -15.077 1.00 75.02 56 GLY A CA 17
ATOM 18547 C C . GLY A 1 56 ? 24.712 -28.857 -15.042 1.00 71.44 56 GLY A C 17
ATOM 18548 O O . GLY A 1 56 ? 25.642 -29.342 -14.397 1.00 43.44 56 GLY A O 17
ATOM 18552 N N . TYR A 1 57 ? 24.824 -27.732 -15.739 1.00 15.32 57 TYR A N 17
ATOM 18553 C CA . TYR A 1 57 ? 26.075 -26.985 -15.788 1.00 54.44 57 TYR A CA 17
ATOM 18554 C C . TYR A 1 57 ? 25.824 -25.490 -15.611 1.00 21.10 57 TYR A C 17
ATOM 18555 O O . TYR A 1 57 ? 26.408 -24.851 -14.736 1.00 11.02 57 TYR A O 17
ATOM 18573 N N . SER A 1 58 ? 24.951 -24.940 -16.448 1.00 53.33 58 SER A N 17
ATOM 18574 C CA . SER A 1 58 ? 24.624 -23.520 -16.387 1.00 52.05 58 SER A CA 17
ATOM 18575 C C . SER A 1 58 ? 23.566 -23.251 -15.322 1.00 32.34 58 SER A C 17
ATOM 18576 O O . SER A 1 58 ? 22.502 -22.702 -15.610 1.00 5.53 58 SER A O 17
ATOM 18584 N N . LYS A 1 59 ? 23.865 -23.644 -14.088 1.00 1.51 59 LYS A N 17
ATOM 18585 C CA . LYS A 1 59 ? 22.942 -23.445 -12.976 1.00 64.34 59 LYS A CA 17
ATOM 18586 C C . LYS A 1 59 ? 23.271 -22.163 -12.218 1.00 64.32 59 LYS A C 17
ATOM 18587 O O . LYS A 1 59 ? 22.514 -21.733 -11.348 1.00 31.34 59 LYS A O 17
ATOM 18606 N N . HIS A 1 60 ? 24.405 -21.556 -12.555 1.00 72.01 60 HIS A N 17
ATOM 18607 C CA . HIS A 1 60 ? 24.833 -20.321 -11.907 1.00 35.30 60 HIS A CA 17
ATOM 18608 C C . HIS A 1 60 ? 24.645 -19.126 -12.837 1.00 65.51 60 HIS A C 17
ATOM 18609 O O . HIS A 1 60 ? 25.424 -18.174 -12.804 1.00 20.01 60 HIS A O 17
ATOM 18623 N N . ALA A 1 61 ? 23.609 -19.185 -13.666 1.00 55.23 61 ALA A N 17
ATOM 18624 C CA . ALA A 1 61 ? 23.319 -18.107 -14.604 1.00 71.43 61 ALA A CA 17
ATOM 18625 C C . ALA A 1 61 ? 22.481 -17.017 -13.946 1.00 11.32 61 ALA A C 17
ATOM 18626 O O . ALA A 1 61 ? 23.007 -15.989 -13.520 1.00 10.33 61 ALA A O 17
ATOM 18633 N N . SER A 1 62 ? 21.174 -17.247 -13.867 1.00 23.54 62 SER A N 17
ATOM 18634 C CA . SER A 1 62 ? 20.263 -16.282 -13.264 1.00 33.01 62 SER A CA 17
ATOM 18635 C C . SER A 1 62 ? 19.272 -16.977 -12.335 1.00 52.01 62 SER A C 17
ATOM 18636 O O . SER A 1 62 ? 18.700 -18.012 -12.679 1.00 61.13 62 SER A O 17
ATOM 18644 N N . THR A 1 63 ? 19.073 -16.400 -11.154 1.00 34.11 63 THR A N 17
ATOM 18645 C CA . THR A 1 63 ? 18.152 -16.963 -10.174 1.00 5.01 63 THR A CA 17
ATOM 18646 C C . THR A 1 63 ? 16.937 -16.063 -9.980 1.00 63.24 63 THR A C 17
ATOM 18647 O O . THR A 1 63 ? 17.062 -14.919 -9.543 1.00 51.54 63 THR A O 17
ATOM 18658 N N . THR A 1 64 ? 15.760 -16.587 -10.308 1.00 22.42 64 THR A N 17
ATOM 18659 C CA . THR A 1 64 ? 14.522 -15.831 -10.170 1.00 70.35 64 THR A CA 17
ATOM 18660 C C . THR A 1 64 ? 13.842 -16.127 -8.839 1.00 30.14 64 THR A C 17
ATOM 18661 O O . THR A 1 64 ? 13.279 -17.204 -8.644 1.00 20.30 64 THR A O 17
ATOM 18672 N N . SER A 1 65 ? 13.897 -15.164 -7.924 1.00 42.23 65 SER A N 17
ATOM 18673 C CA . SER A 1 65 ? 13.289 -15.323 -6.609 1.00 12.23 65 SER A CA 17
ATOM 18674 C C . SER A 1 65 ? 11.908 -14.675 -6.567 1.00 20.21 65 SER A C 17
ATOM 18675 O O . SER A 1 65 ? 11.719 -13.558 -7.048 1.00 54.31 65 SER A O 17
ATOM 18683 N N . CYS A 1 66 ? 10.946 -15.386 -5.988 1.00 13.50 66 CYS A N 17
ATOM 18684 C CA . CYS A 1 66 ? 9.581 -14.883 -5.882 1.00 44.44 66 CYS A CA 17
ATOM 18685 C C . CYS A 1 66 ? 9.083 -14.959 -4.442 1.00 5.10 66 CYS A C 17
ATOM 18686 O O . CYS A 1 66 ? 9.303 -15.953 -3.749 1.00 41.02 66 CYS A O 17
ATOM 18693 N N . CYS A 1 67 ? 8.412 -13.902 -3.997 1.00 74.25 67 CYS A N 17
ATOM 18694 C CA . CYS A 1 67 ? 7.882 -13.848 -2.640 1.00 51.43 67 CYS A CA 17
ATOM 18695 C C . CYS A 1 67 ? 6.627 -12.981 -2.580 1.00 61.45 67 CYS A C 17
ATOM 18696 O O . CYS A 1 67 ? 6.217 -12.396 -3.583 1.00 21.44 67 CYS A O 17
ATOM 18703 N N . GLN A 1 68 ? 6.023 -12.905 -1.399 1.00 3.01 68 GLN A N 17
ATOM 18704 C CA . GLN A 1 68 ? 4.815 -12.111 -1.209 1.00 3.22 68 GLN A CA 17
ATOM 18705 C C . GLN A 1 68 ? 4.927 -11.240 0.038 1.00 1.22 68 GLN A C 17
ATOM 18706 O O . GLN A 1 68 ? 3.939 -10.668 0.499 1.00 52.02 68 GLN A O 17
ATOM 18720 N N . TYR A 1 69 ? 6.136 -11.144 0.580 1.00 1.20 69 TYR A N 17
ATOM 18721 C CA . TYR A 1 69 ? 6.376 -10.345 1.776 1.00 44.33 69 TYR A CA 17
ATOM 18722 C C . TYR A 1 69 ? 6.895 -8.958 1.409 1.00 43.32 69 TYR A C 17
ATOM 18723 O O . TYR A 1 69 ? 7.619 -8.793 0.427 1.00 61.14 69 TYR A O 17
ATOM 18741 N N . ASP A 1 70 ? 6.520 -7.963 2.206 1.00 62.23 70 ASP A N 17
ATOM 18742 C CA . ASP A 1 70 ? 6.948 -6.590 1.968 1.00 40.45 70 ASP A CA 17
ATOM 18743 C C . ASP A 1 70 ? 8.470 -6.488 1.961 1.00 41.12 70 ASP A C 17
ATOM 18744 O O . ASP A 1 70 ? 9.141 -6.995 2.861 1.00 12.32 70 ASP A O 17
ATOM 18753 N N . LEU A 1 71 ? 9.009 -5.831 0.940 1.00 65.22 71 LEU A N 17
ATOM 18754 C CA . LEU A 1 71 ? 10.453 -5.664 0.815 1.00 42.32 71 LEU A CA 17
ATOM 18755 C C . LEU A 1 71 ? 11.173 -6.998 0.985 1.00 0.31 71 LEU A C 17
ATOM 18756 O O . LEU A 1 71 ? 12.295 -7.050 1.489 1.00 3.13 71 LEU A O 17
ATOM 18772 N N . CYS A 1 72 ? 10.521 -8.074 0.560 1.00 71.44 72 CYS A N 17
ATOM 18773 C CA . CYS A 1 72 ? 11.098 -9.409 0.663 1.00 62.12 72 CYS A CA 17
ATOM 18774 C C . CYS A 1 72 ? 12.321 -9.544 -0.241 1.00 33.35 72 CYS A C 17
ATOM 18775 O O . CYS A 1 72 ? 13.210 -10.354 0.018 1.00 32.14 72 CYS A O 17
ATOM 18782 N N . ASN A 1 73 ? 12.357 -8.745 -1.302 1.00 12.35 73 ASN A N 17
ATOM 18783 C CA . ASN A 1 73 ? 13.470 -8.775 -2.244 1.00 15.12 73 ASN A CA 17
ATOM 18784 C C . ASN A 1 73 ? 14.512 -7.718 -1.889 1.00 75.52 73 ASN A C 17
ATOM 18785 O O . ASN A 1 73 ? 15.248 -7.243 -2.753 1.00 15.13 73 ASN A O 17
ATOM 18796 N N . GLY A 1 74 ? 14.568 -7.356 -0.611 1.00 60.20 74 GLY A N 17
ATOM 18797 C CA . GLY A 1 74 ? 15.523 -6.359 -0.164 1.00 61.11 74 GLY A CA 17
ATOM 18798 C C . GLY A 1 74 ? 16.886 -6.953 0.130 1.00 44.11 74 GLY A C 17
ATOM 18799 O O . GLY A 1 74 ? 17.027 -7.791 1.020 1.00 34.32 74 GLY A O 17
ATOM 18803 N N . MET A 1 1 ? -1.799 -5.366 -3.896 1.00 75.44 1 MET A N 18
ATOM 18804 C CA . MET A 1 1 ? -1.908 -5.144 -2.459 1.00 54.13 1 MET A CA 18
ATOM 18805 C C . MET A 1 1 ? -0.634 -5.581 -1.743 1.00 52.34 1 MET A C 18
ATOM 18806 O O . MET A 1 1 ? -0.689 -6.220 -0.692 1.00 2.11 1 MET A O 18
ATOM 18820 N N . LEU A 1 2 ? 0.511 -5.232 -2.319 1.00 23.50 2 LEU A N 18
ATOM 18821 C CA . LEU A 1 2 ? 1.800 -5.589 -1.736 1.00 0.04 2 LEU A CA 18
ATOM 18822 C C . LEU A 1 2 ? 2.883 -4.604 -2.164 1.00 12.31 2 LEU A C 18
ATOM 18823 O O . LEU A 1 2 ? 2.804 -4.008 -3.238 1.00 41.23 2 LEU A O 18
ATOM 18839 N N . ASP A 1 3 ? 3.894 -4.439 -1.318 1.00 33.22 3 ASP A N 18
ATOM 18840 C CA . ASP A 1 3 ? 4.995 -3.529 -1.610 1.00 12.20 3 ASP A CA 18
ATOM 18841 C C . ASP A 1 3 ? 6.279 -4.302 -1.892 1.00 61.31 3 ASP A C 18
ATOM 18842 O O . ASP A 1 3 ? 6.660 -5.192 -1.131 1.00 62.54 3 ASP A O 18
ATOM 18851 N N . CYS A 1 4 ? 6.942 -3.957 -2.991 1.00 21.42 4 CYS A N 18
ATOM 18852 C CA . CYS A 1 4 ? 8.183 -4.619 -3.375 1.00 72.53 4 CYS A CA 18
ATOM 18853 C C . CYS A 1 4 ? 9.190 -3.612 -3.923 1.00 73.22 4 CYS A C 18
ATOM 18854 O O . CYS A 1 4 ? 8.829 -2.493 -4.289 1.00 34.13 4 CYS A O 18
ATOM 18861 N N . HIS A 1 5 ? 10.454 -4.018 -3.977 1.00 45.23 5 HIS A N 18
ATOM 18862 C CA . HIS A 1 5 ? 11.514 -3.151 -4.481 1.00 62.53 5 HIS A CA 18
ATOM 18863 C C . HIS A 1 5 ? 11.580 -3.204 -6.005 1.00 1.23 5 HIS A C 18
ATOM 18864 O O . HIS A 1 5 ? 11.906 -4.238 -6.587 1.00 64.21 5 HIS A O 18
ATOM 18878 N N . VAL A 1 6 ? 11.267 -2.082 -6.645 1.00 3.52 6 VAL A N 18
ATOM 18879 C CA . VAL A 1 6 ? 11.291 -1.999 -8.100 1.00 64.43 6 VAL A CA 18
ATOM 18880 C C . VAL A 1 6 ? 12.448 -1.131 -8.583 1.00 22.53 6 VAL A C 18
ATOM 18881 O O . VAL A 1 6 ? 12.393 0.096 -8.502 1.00 44.15 6 VAL A O 18
ATOM 18894 N N . CYS A 1 7 ? 13.496 -1.777 -9.085 1.00 15.13 7 CYS A N 18
ATOM 18895 C CA . CYS A 1 7 ? 14.667 -1.065 -9.581 1.00 61.20 7 CYS A CA 18
ATOM 18896 C C . CYS A 1 7 ? 15.683 -2.037 -10.174 1.00 70.14 7 CYS A C 18
ATOM 18897 O O . CYS A 1 7 ? 15.552 -3.252 -10.030 1.00 64.23 7 CYS A O 18
ATOM 18904 N N . ALA A 1 8 ? 16.695 -1.492 -10.842 1.00 31.12 8 ALA A N 18
ATOM 18905 C CA . ALA A 1 8 ? 17.734 -2.310 -11.455 1.00 2.11 8 ALA A CA 18
ATOM 18906 C C . ALA A 1 8 ? 19.097 -1.633 -11.353 1.00 52.12 8 ALA A C 18
ATOM 18907 O O . ALA A 1 8 ? 19.236 -0.448 -11.657 1.00 43.11 8 ALA A O 18
ATOM 18914 N N . TYR A 1 9 ? 20.099 -2.392 -10.923 1.00 55.05 9 TYR A N 18
ATOM 18915 C CA . TYR A 1 9 ? 21.450 -1.864 -10.779 1.00 31.03 9 TYR A CA 18
ATOM 18916 C C . TYR A 1 9 ? 22.489 -2.920 -11.144 1.00 2.45 9 TYR A C 18
ATOM 18917 O O . TYR A 1 9 ? 22.242 -4.118 -11.021 1.00 73.53 9 TYR A O 18
ATOM 18935 N N . ASN A 1 10 ? 23.654 -2.463 -11.592 1.00 23.42 10 ASN A N 18
ATOM 18936 C CA . ASN A 1 10 ? 24.733 -3.367 -11.975 1.00 32.31 10 ASN A CA 18
ATOM 18937 C C . ASN A 1 10 ? 25.714 -3.563 -10.823 1.00 13.21 10 ASN A C 18
ATOM 18938 O O . ASN A 1 10 ? 26.879 -3.178 -10.913 1.00 53.15 10 ASN A O 18
ATOM 18949 N N . GLY A 1 11 ? 25.233 -4.165 -9.739 1.00 42.11 11 GLY A N 18
ATOM 18950 C CA . GLY A 1 11 ? 26.080 -4.402 -8.585 1.00 4.21 11 GLY A CA 18
ATOM 18951 C C . GLY A 1 11 ? 25.501 -5.439 -7.643 1.00 51.14 11 GLY A C 18
ATOM 18952 O O . GLY A 1 11 ? 25.107 -6.524 -8.071 1.00 53.00 11 GLY A O 18
ATOM 18956 N N . ASP A 1 12 ? 25.450 -5.106 -6.358 1.00 64.23 12 ASP A N 18
ATOM 18957 C CA . ASP A 1 12 ? 24.916 -6.017 -5.353 1.00 74.41 12 ASP A CA 18
ATOM 18958 C C . ASP A 1 12 ? 23.393 -6.079 -5.430 1.00 42.34 12 ASP A C 18
ATOM 18959 O O . ASP A 1 12 ? 22.827 -7.040 -5.948 1.00 74.11 12 ASP A O 18
ATOM 18968 N N . ASN A 1 13 ? 22.737 -5.046 -4.911 1.00 24.13 13 ASN A N 18
ATOM 18969 C CA . ASN A 1 13 ? 21.280 -4.983 -4.919 1.00 63.54 13 ASN A CA 18
ATOM 18970 C C . ASN A 1 13 ? 20.796 -3.559 -4.666 1.00 75.20 13 ASN A C 18
ATOM 18971 O O . ASN A 1 13 ? 21.125 -2.952 -3.647 1.00 11.51 13 ASN A O 18
ATOM 18982 N N . CYS A 1 14 ? 20.011 -3.032 -5.600 1.00 33.41 14 CYS A N 18
ATOM 18983 C CA . CYS A 1 14 ? 19.479 -1.680 -5.479 1.00 65.13 14 CYS A CA 18
ATOM 18984 C C . CYS A 1 14 ? 18.313 -1.640 -4.496 1.00 40.53 14 CYS A C 18
ATOM 18985 O O . CYS A 1 14 ? 17.745 -2.675 -4.147 1.00 53.54 14 CYS A O 18
ATOM 18992 N N . PHE A 1 15 ? 17.961 -0.437 -4.053 1.00 43.04 15 PHE A N 18
ATOM 18993 C CA . PHE A 1 15 ? 16.863 -0.261 -3.110 1.00 43.32 15 PHE A CA 18
ATOM 18994 C C . PHE A 1 15 ? 15.862 0.768 -3.627 1.00 41.41 15 PHE A C 18
ATOM 18995 O O . PHE A 1 15 ? 16.202 1.934 -3.828 1.00 35.33 15 PHE A O 18
ATOM 19012 N N . ASN A 1 16 ? 14.627 0.328 -3.841 1.00 33.50 16 ASN A N 18
ATOM 19013 C CA . ASN A 1 16 ? 13.576 1.209 -4.336 1.00 15.23 16 ASN A CA 18
ATOM 19014 C C . ASN A 1 16 ? 12.197 0.602 -4.093 1.00 62.33 16 ASN A C 18
ATOM 19015 O O . ASN A 1 16 ? 11.644 -0.102 -4.939 1.00 22.33 16 ASN A O 18
ATOM 19026 N N . PRO A 1 17 ? 11.628 0.880 -2.911 1.00 74.32 17 PRO A N 18
ATOM 19027 C CA . PRO A 1 17 ? 10.306 0.372 -2.530 1.00 64.31 17 PRO A CA 18
ATOM 19028 C C . PRO A 1 17 ? 9.183 1.017 -3.334 1.00 40.40 17 PRO A C 18
ATOM 19029 O O . PRO A 1 17 ? 8.980 2.230 -3.272 1.00 23.43 17 PRO A O 18
ATOM 19040 N N . MET A 1 18 ? 8.456 0.200 -4.088 1.00 35.31 18 MET A N 18
ATOM 19041 C CA . MET A 1 18 ? 7.351 0.692 -4.903 1.00 0.32 18 MET A CA 18
ATOM 19042 C C . MET A 1 18 ? 6.102 -0.159 -4.698 1.00 22.31 18 MET A C 18
ATOM 19043 O O . MET A 1 18 ? 6.145 -1.382 -4.832 1.00 31.41 18 MET A O 18
ATOM 19057 N N . ARG A 1 19 ? 4.992 0.495 -4.372 1.00 61.23 19 ARG A N 18
ATOM 19058 C CA . ARG A 1 19 ? 3.732 -0.203 -4.147 1.00 60.15 19 ARG A CA 18
ATOM 19059 C C . ARG A 1 19 ? 3.145 -0.702 -5.464 1.00 75.33 19 ARG A C 18
ATOM 19060 O O . ARG A 1 19 ? 2.924 0.076 -6.393 1.00 22.02 19 ARG A O 18
ATOM 19081 N N . CYS A 1 20 ? 2.894 -2.005 -5.538 1.00 75.11 20 CYS A N 18
ATOM 19082 C CA . CYS A 1 20 ? 2.333 -2.609 -6.741 1.00 32.45 20 CYS A CA 18
ATOM 19083 C C . CYS A 1 20 ? 0.869 -2.217 -6.915 1.00 15.44 20 CYS A C 18
ATOM 19084 O O . CYS A 1 20 ? 0.180 -1.852 -5.961 1.00 42.12 20 CYS A O 18
ATOM 19091 N N . PRO A 1 21 ? 0.380 -2.293 -8.161 1.00 51.54 21 PRO A N 18
ATOM 19092 C CA . PRO A 1 21 ? -1.007 -1.950 -8.490 1.00 40.03 21 PRO A CA 18
ATOM 19093 C C . PRO A 1 21 ? -2.002 -2.963 -7.934 1.00 2.33 21 PRO A C 18
ATOM 19094 O O . PRO A 1 21 ? -1.634 -3.851 -7.166 1.00 65.32 21 PRO A O 18
ATOM 19105 N N . ALA A 1 22 ? -3.264 -2.823 -8.326 1.00 41.41 22 ALA A N 18
ATOM 19106 C CA . ALA A 1 22 ? -4.311 -3.727 -7.868 1.00 71.10 22 ALA A CA 18
ATOM 19107 C C . ALA A 1 22 ? -4.431 -4.938 -8.787 1.00 54.12 22 ALA A C 18
ATOM 19108 O O . ALA A 1 22 ? -5.528 -5.446 -9.019 1.00 21.31 22 ALA A O 18
ATOM 19115 N N . MET A 1 23 ? -3.297 -5.394 -9.308 1.00 73.35 23 MET A N 18
ATOM 19116 C CA . MET A 1 23 ? -3.277 -6.546 -10.202 1.00 63.44 23 MET A CA 18
ATOM 19117 C C . MET A 1 23 ? -2.135 -7.492 -9.844 1.00 62.21 23 MET A C 18
ATOM 19118 O O . MET A 1 23 ? -2.226 -8.701 -10.060 1.00 45.32 23 MET A O 18
ATOM 19132 N N . VAL A 1 24 ? -1.060 -6.934 -9.296 1.00 31.33 24 VAL A N 18
ATOM 19133 C CA . VAL A 1 24 ? 0.099 -7.728 -8.907 1.00 22.32 24 VAL A CA 18
ATOM 19134 C C . VAL A 1 24 ? 0.009 -8.154 -7.446 1.00 34.22 24 VAL A C 18
ATOM 19135 O O . VAL A 1 24 ? -0.512 -7.421 -6.606 1.00 11.30 24 VAL A O 18
ATOM 19148 N N . ALA A 1 25 ? 0.520 -9.345 -7.149 1.00 55.24 25 ALA A N 18
ATOM 19149 C CA . ALA A 1 25 ? 0.499 -9.868 -5.789 1.00 53.21 25 ALA A CA 18
ATOM 19150 C C . ALA A 1 25 ? 1.723 -10.734 -5.515 1.00 64.22 25 ALA A C 18
ATOM 19151 O O . ALA A 1 25 ? 1.619 -11.798 -4.904 1.00 42.11 25 ALA A O 18
ATOM 19158 N N . TYR A 1 26 ? 2.882 -10.273 -5.972 1.00 4.14 26 TYR A N 18
ATOM 19159 C CA . TYR A 1 26 ? 4.127 -11.008 -5.778 1.00 51.34 26 TYR A CA 18
ATOM 19160 C C . TYR A 1 26 ? 5.328 -10.164 -6.193 1.00 41.35 26 TYR A C 18
ATOM 19161 O O . TYR A 1 26 ? 5.212 -9.263 -7.025 1.00 74.12 26 TYR A O 18
ATOM 19179 N N . CYS A 1 27 ? 6.483 -10.462 -5.608 1.00 61.13 27 CYS A N 18
ATOM 19180 C CA . CYS A 1 27 ? 7.707 -9.733 -5.915 1.00 45.25 27 CYS A CA 18
ATOM 19181 C C . CYS A 1 27 ? 8.699 -10.624 -6.658 1.00 4.40 27 CYS A C 18
ATOM 19182 O O . CYS A 1 27 ? 8.886 -11.789 -6.308 1.00 13.52 27 CYS A O 18
ATOM 19189 N N . MET A 1 28 ? 9.333 -10.066 -7.685 1.00 30.33 28 MET A N 18
ATOM 19190 C CA . MET A 1 28 ? 10.307 -10.809 -8.476 1.00 31.52 28 MET A CA 18
ATOM 19191 C C . MET A 1 28 ? 11.671 -10.128 -8.439 1.00 1.12 28 MET A C 18
ATOM 19192 O O . MET A 1 28 ? 11.769 -8.904 -8.539 1.00 33.34 28 MET A O 18
ATOM 19206 N N . THR A 1 29 ? 12.724 -10.927 -8.294 1.00 74.34 29 THR A N 18
ATOM 19207 C CA . THR A 1 29 ? 14.082 -10.401 -8.243 1.00 34.02 29 THR A CA 18
ATOM 19208 C C . THR A 1 29 ? 15.054 -11.316 -8.978 1.00 42.02 29 THR A C 18
ATOM 19209 O O . THR A 1 29 ? 15.303 -12.445 -8.554 1.00 2.02 29 THR A O 18
ATOM 19220 N N . THR A 1 30 ? 15.603 -10.822 -10.084 1.00 22.32 30 THR A N 18
ATOM 19221 C CA . THR A 1 30 ? 16.549 -11.596 -10.879 1.00 13.23 30 THR A CA 18
ATOM 19222 C C . THR A 1 30 ? 17.981 -11.139 -10.627 1.00 61.23 30 THR A C 18
ATOM 19223 O O . THR A 1 30 ? 18.442 -10.160 -11.213 1.00 43.44 30 THR A O 18
ATOM 19234 N N . ARG A 1 31 ? 18.681 -11.855 -9.753 1.00 73.21 31 ARG A N 18
ATOM 19235 C CA . ARG A 1 31 ? 20.062 -11.523 -9.424 1.00 55.41 31 ARG A CA 18
ATOM 19236 C C . ARG A 1 31 ? 21.034 -12.349 -10.261 1.00 11.31 31 ARG A C 18
ATOM 19237 O O . ARG A 1 31 ? 21.353 -13.488 -9.919 1.00 34.04 31 ARG A O 18
ATOM 19258 N N . THR A 1 32 ? 21.503 -11.767 -11.361 1.00 34.03 32 THR A N 18
ATOM 19259 C CA . THR A 1 32 ? 22.437 -12.449 -12.247 1.00 72.03 32 THR A CA 18
ATOM 19260 C C . THR A 1 32 ? 23.877 -12.063 -11.931 1.00 0.32 32 THR A C 18
ATOM 19261 O O . THR A 1 32 ? 24.200 -10.881 -11.805 1.00 73.13 32 THR A O 18
ATOM 19272 N N . TYR A 1 33 ? 24.739 -13.065 -11.803 1.00 61.24 33 TYR A N 18
ATOM 19273 C CA . TYR A 1 33 ? 26.146 -12.830 -11.500 1.00 14.23 33 TYR A CA 18
ATOM 19274 C C . TYR A 1 33 ? 27.045 -13.686 -12.386 1.00 20.44 33 TYR A C 18
ATOM 19275 O O . TYR A 1 33 ? 27.104 -14.907 -12.235 1.00 12.14 33 TYR A O 18
ATOM 19293 N N . TYR A 1 34 ? 27.745 -13.038 -13.310 1.00 14.43 34 TYR A N 18
ATOM 19294 C CA . TYR A 1 34 ? 28.640 -13.738 -14.222 1.00 65.41 34 TYR A CA 18
ATOM 19295 C C . TYR A 1 34 ? 30.041 -13.856 -13.628 1.00 34.04 34 TYR A C 18
ATOM 19296 O O . TYR A 1 34 ? 30.616 -14.943 -13.573 1.00 21.45 34 TYR A O 18
ATOM 19314 N N . THR A 1 35 ? 30.584 -12.727 -13.182 1.00 62.43 35 THR A N 18
ATOM 19315 C CA . THR A 1 35 ? 31.916 -12.702 -12.592 1.00 44.30 35 THR A CA 18
ATOM 19316 C C . THR A 1 35 ? 31.938 -11.861 -11.320 1.00 63.25 35 THR A C 18
ATOM 19317 O O . THR A 1 35 ? 31.039 -11.061 -11.061 1.00 22.11 35 THR A O 18
ATOM 19328 N N . PRO A 1 36 ? 32.989 -12.044 -10.507 1.00 62.03 36 PRO A N 18
ATOM 19329 C CA . PRO A 1 36 ? 33.154 -11.310 -9.249 1.00 52.12 36 PRO A CA 18
ATOM 19330 C C . PRO A 1 36 ? 33.461 -9.834 -9.475 1.00 41.44 36 PRO A C 18
ATOM 19331 O O . PRO A 1 36 ? 33.595 -9.063 -8.524 1.00 74.10 36 PRO A O 18
ATOM 19342 N N . THR A 1 37 ? 33.572 -9.444 -10.742 1.00 11.03 37 THR A N 18
ATOM 19343 C CA . THR A 1 37 ? 33.864 -8.060 -11.093 1.00 21.02 37 THR A CA 18
ATOM 19344 C C . THR A 1 37 ? 32.777 -7.479 -11.990 1.00 21.12 37 THR A C 18
ATOM 19345 O O . THR A 1 37 ? 32.811 -6.298 -12.337 1.00 33.34 37 THR A O 18
ATOM 19356 N N . ARG A 1 38 ? 31.814 -8.316 -12.362 1.00 14.54 38 ARG A N 18
ATOM 19357 C CA . ARG A 1 38 ? 30.716 -7.884 -13.219 1.00 62.21 38 ARG A CA 18
ATOM 19358 C C . ARG A 1 38 ? 29.430 -8.628 -12.871 1.00 52.51 38 ARG A C 18
ATOM 19359 O O . ARG A 1 38 ? 29.337 -9.842 -13.044 1.00 25.51 38 ARG A O 18
ATOM 19380 N N . MET A 1 39 ? 28.440 -7.889 -12.380 1.00 22.02 39 MET A N 18
ATOM 19381 C CA . MET A 1 39 ? 27.159 -8.478 -12.008 1.00 61.52 39 MET A CA 18
ATOM 19382 C C . MET A 1 39 ? 26.014 -7.511 -12.288 1.00 52.40 39 MET A C 18
ATOM 19383 O O . MET A 1 39 ? 26.237 -6.333 -12.569 1.00 40.13 39 MET A O 18
ATOM 19397 N N . LYS A 1 40 ? 24.787 -8.014 -12.209 1.00 72.34 40 LYS A N 18
ATOM 19398 C CA . LYS A 1 40 ? 23.606 -7.195 -12.453 1.00 53.11 40 LYS A CA 18
ATOM 19399 C C . LYS A 1 40 ? 22.391 -7.762 -11.726 1.00 54.00 40 LYS A C 18
ATOM 19400 O O . LYS A 1 40 ? 22.238 -8.978 -11.606 1.00 10.31 40 LYS A O 18
ATOM 19419 N N . VAL A 1 41 ? 21.527 -6.874 -11.244 1.00 3.34 41 VAL A N 18
ATOM 19420 C CA . VAL A 1 41 ? 20.324 -7.286 -10.531 1.00 22.03 41 VAL A CA 18
ATOM 19421 C C . VAL A 1 41 ? 19.106 -6.506 -11.012 1.00 32.02 41 VAL A C 18
ATOM 19422 O O . VAL A 1 41 ? 19.223 -5.365 -11.458 1.00 0.44 41 VAL A O 18
ATOM 19435 N N . SER A 1 42 ? 17.936 -7.130 -10.918 1.00 52.30 42 SER A N 18
ATOM 19436 C CA . SER A 1 42 ? 16.695 -6.495 -11.347 1.00 32.31 42 SER A CA 18
ATOM 19437 C C . SER A 1 42 ? 15.530 -6.924 -10.459 1.00 65.32 42 SER A C 18
ATOM 19438 O O . SER A 1 42 ? 15.359 -8.108 -10.168 1.00 24.31 42 SER A O 18
ATOM 19446 N N . LYS A 1 43 ? 14.732 -5.953 -10.032 1.00 15.53 43 LYS A N 18
ATOM 19447 C CA . LYS A 1 43 ? 13.582 -6.227 -9.178 1.00 54.41 43 LYS A CA 18
ATOM 19448 C C . LYS A 1 43 ? 12.357 -5.448 -9.648 1.00 42.21 43 LYS A C 18
ATOM 19449 O O . LYS A 1 43 ? 12.466 -4.296 -10.069 1.00 63.31 43 LYS A O 18
ATOM 19468 N N . SER A 1 44 ? 11.192 -6.083 -9.572 1.00 22.12 44 SER A N 18
ATOM 19469 C CA . SER A 1 44 ? 9.947 -5.450 -9.992 1.00 24.14 44 SER A CA 18
ATOM 19470 C C . SER A 1 44 ? 8.741 -6.244 -9.500 1.00 22.42 44 SER A C 18
ATOM 19471 O O . SER A 1 44 ? 8.886 -7.325 -8.927 1.00 0.32 44 SER A O 18
ATOM 19479 N N . CYS A 1 45 ? 7.550 -5.701 -9.728 1.00 22.22 45 CYS A N 18
ATOM 19480 C CA . CYS A 1 45 ? 6.317 -6.357 -9.309 1.00 3.43 45 CYS A CA 18
ATOM 19481 C C . CYS A 1 45 ? 5.742 -7.207 -10.438 1.00 2.12 45 CYS A C 18
ATOM 19482 O O . CYS A 1 45 ? 5.640 -6.756 -11.579 1.00 31.32 45 CYS A O 18
ATOM 19489 N N . VAL A 1 46 ? 5.368 -8.440 -10.111 1.00 13.21 46 VAL A N 18
ATOM 19490 C CA . VAL A 1 46 ? 4.802 -9.353 -11.096 1.00 74.32 46 VAL A CA 18
ATOM 19491 C C . VAL A 1 46 ? 3.757 -10.265 -10.463 1.00 73.43 46 VAL A C 18
ATOM 19492 O O . VAL A 1 46 ? 3.790 -10.552 -9.266 1.00 71.14 46 VAL A O 18
ATOM 19505 N N . PRO A 1 47 ? 2.805 -10.734 -11.284 1.00 63.14 47 PRO A N 18
ATOM 19506 C CA . PRO A 1 47 ? 1.732 -11.622 -10.827 1.00 63.23 47 PRO A CA 18
ATOM 19507 C C . PRO A 1 47 ? 2.244 -13.013 -10.468 1.00 4.34 47 PRO A C 18
ATOM 19508 O O . PRO A 1 47 ? 1.880 -13.570 -9.432 1.00 2.20 47 PRO A O 18
ATOM 19519 N N . ARG A 1 48 ? 3.091 -13.568 -11.329 1.00 0.52 48 ARG A N 18
ATOM 19520 C CA . ARG A 1 48 ? 3.652 -14.894 -11.101 1.00 45.34 48 ARG A CA 18
ATOM 19521 C C . ARG A 1 48 ? 5.152 -14.905 -11.385 1.00 32.14 48 ARG A C 18
ATOM 19522 O O . ARG A 1 48 ? 5.578 -14.811 -12.536 1.00 72.11 48 ARG A O 18
ATOM 19543 N N . CYS A 1 49 ? 5.948 -15.020 -10.327 1.00 34.43 49 CYS A N 18
ATOM 19544 C CA . CYS A 1 49 ? 7.399 -15.043 -10.460 1.00 22.20 49 CYS A CA 18
ATOM 19545 C C . CYS A 1 49 ? 7.896 -16.456 -10.755 1.00 3.55 49 CYS A C 18
ATOM 19546 O O . CYS A 1 49 ? 7.370 -17.434 -10.223 1.00 43.15 49 CYS A O 18
ATOM 19553 N N . PHE A 1 50 ? 8.913 -16.554 -11.604 1.00 42.44 50 PHE A N 18
ATOM 19554 C CA . PHE A 1 50 ? 9.482 -17.846 -11.971 1.00 15.33 50 PHE A CA 18
ATOM 19555 C C . PHE A 1 50 ? 10.806 -18.081 -11.251 1.00 44.31 50 PHE A C 18
ATOM 19556 O O . PHE A 1 50 ? 11.811 -17.438 -11.554 1.00 61.43 50 PHE A O 18
ATOM 19573 N N . GLU A 1 51 ? 10.798 -19.006 -10.296 1.00 45.33 51 GLU A N 18
ATOM 19574 C CA . GLU A 1 51 ? 11.999 -19.324 -9.533 1.00 20.45 51 GLU A CA 18
ATOM 19575 C C . GLU A 1 51 ? 13.079 -19.913 -10.436 1.00 54.03 51 GLU A C 18
ATOM 19576 O O . GLU A 1 51 ? 12.827 -20.227 -11.600 1.00 64.23 51 GLU A O 18
ATOM 19588 N N . THR A 1 52 ? 14.283 -20.059 -9.892 1.00 72.22 52 THR A N 18
ATOM 19589 C CA . THR A 1 52 ? 15.402 -20.608 -10.648 1.00 55.22 52 THR A CA 18
ATOM 19590 C C . THR A 1 52 ? 15.237 -22.108 -10.862 1.00 65.12 52 THR A C 18
ATOM 19591 O O . THR A 1 52 ? 15.345 -22.895 -9.922 1.00 33.14 52 THR A O 18
ATOM 19602 N N . VAL A 1 53 ? 14.977 -22.499 -12.106 1.00 4.11 53 VAL A N 18
ATOM 19603 C CA . VAL A 1 53 ? 14.800 -23.906 -12.444 1.00 24.11 53 VAL A CA 18
ATOM 19604 C C . VAL A 1 53 ? 15.221 -24.183 -13.883 1.00 2.22 53 VAL A C 18
ATOM 19605 O O . VAL A 1 53 ? 14.928 -23.401 -14.788 1.00 1.04 53 VAL A O 18
ATOM 19618 N N . TYR A 1 54 ? 15.909 -25.300 -14.087 1.00 64.34 54 TYR A N 18
ATOM 19619 C CA . TYR A 1 54 ? 16.373 -25.680 -15.417 1.00 32.13 54 TYR A CA 18
ATOM 19620 C C . TYR A 1 54 ? 16.314 -27.193 -15.603 1.00 34.24 54 TYR A C 18
ATOM 19621 O O . TYR A 1 54 ? 15.983 -27.932 -14.675 1.00 14.53 54 TYR A O 18
ATOM 19639 N N . ASP A 1 55 ? 16.637 -27.647 -16.808 1.00 65.42 55 ASP A N 18
ATOM 19640 C CA . ASP A 1 55 ? 16.624 -29.073 -17.117 1.00 55.55 55 ASP A CA 18
ATOM 19641 C C . ASP A 1 55 ? 17.702 -29.417 -18.140 1.00 31.20 55 ASP A C 18
ATOM 19642 O O . ASP A 1 55 ? 17.506 -30.277 -18.998 1.00 21.02 55 ASP A O 18
ATOM 19651 N N . GLY A 1 56 ? 18.841 -28.739 -18.043 1.00 3.23 56 GLY A N 18
ATOM 19652 C CA . GLY A 1 56 ? 19.933 -28.987 -18.966 1.00 3.42 56 GLY A CA 18
ATOM 19653 C C . GLY A 1 56 ? 21.064 -29.769 -18.329 1.00 65.40 56 GLY A C 18
ATOM 19654 O O . GLY A 1 56 ? 21.166 -30.983 -18.507 1.00 72.42 56 GLY A O 18
ATOM 19658 N N . TYR A 1 57 ? 21.918 -29.074 -17.586 1.00 41.21 57 TYR A N 18
ATOM 19659 C CA . TYR A 1 57 ? 23.050 -29.711 -16.924 1.00 43.21 57 TYR A CA 18
ATOM 19660 C C . TYR A 1 57 ? 23.352 -29.035 -15.590 1.00 20.00 57 TYR A C 18
ATOM 19661 O O . TYR A 1 57 ? 23.035 -29.567 -14.526 1.00 61.12 57 TYR A O 18
ATOM 19679 N N . SER A 1 58 ? 23.966 -27.858 -15.656 1.00 24.12 58 SER A N 18
ATOM 19680 C CA . SER A 1 58 ? 24.315 -27.109 -14.454 1.00 35.31 58 SER A CA 18
ATOM 19681 C C . SER A 1 58 ? 24.623 -25.654 -14.791 1.00 51.31 58 SER A C 18
ATOM 19682 O O . SER A 1 58 ? 25.591 -25.358 -15.492 1.00 53.24 58 SER A O 18
ATOM 19690 N N . LYS A 1 59 ? 23.793 -24.747 -14.286 1.00 73.53 59 LYS A N 18
ATOM 19691 C CA . LYS A 1 59 ? 23.975 -23.322 -14.531 1.00 51.32 59 LYS A CA 18
ATOM 19692 C C . LYS A 1 59 ? 23.425 -22.496 -13.373 1.00 15.03 59 LYS A C 18
ATOM 19693 O O . LYS A 1 59 ? 22.245 -22.143 -13.354 1.00 72.11 59 LYS A O 18
ATOM 19712 N N . HIS A 1 60 ? 24.286 -22.190 -12.408 1.00 45.22 60 HIS A N 18
ATOM 19713 C CA . HIS A 1 60 ? 23.886 -21.403 -11.247 1.00 24.22 60 HIS A CA 18
ATOM 19714 C C . HIS A 1 60 ? 24.411 -19.974 -11.351 1.00 60.35 60 HIS A C 18
ATOM 19715 O O . HIS A 1 60 ? 24.681 -19.327 -10.341 1.00 4.33 60 HIS A O 18
ATOM 19729 N N . ALA A 1 61 ? 24.553 -19.490 -12.581 1.00 10.22 61 ALA A N 18
ATOM 19730 C CA . ALA A 1 61 ? 25.044 -18.138 -12.817 1.00 51.11 61 ALA A CA 18
ATOM 19731 C C . ALA A 1 61 ? 23.904 -17.126 -12.780 1.00 51.44 61 ALA A C 18
ATOM 19732 O O . ALA A 1 61 ? 24.097 -15.948 -13.082 1.00 51.11 61 ALA A O 18
ATOM 19739 N N . SER A 1 62 ? 22.716 -17.592 -12.410 1.00 31.43 62 SER A N 18
ATOM 19740 C CA . SER A 1 62 ? 21.543 -16.728 -12.338 1.00 65.31 62 SER A CA 18
ATOM 19741 C C . SER A 1 62 ? 20.508 -17.296 -11.372 1.00 22.20 62 SER A C 18
ATOM 19742 O O . SER A 1 62 ? 20.065 -18.436 -11.516 1.00 64.35 62 SER A O 18
ATOM 19750 N N . THR A 1 63 ? 20.126 -16.492 -10.385 1.00 34.34 63 THR A N 18
ATOM 19751 C CA . THR A 1 63 ? 19.144 -16.913 -9.393 1.00 71.22 63 THR A CA 18
ATOM 19752 C C . THR A 1 63 ? 18.010 -15.901 -9.278 1.00 3.44 63 THR A C 18
ATOM 19753 O O . THR A 1 63 ? 18.242 -14.691 -9.266 1.00 62.12 63 THR A O 18
ATOM 19764 N N . THR A 1 64 ? 16.782 -16.402 -9.191 1.00 52.42 64 THR A N 18
ATOM 19765 C CA . THR A 1 64 ? 15.612 -15.541 -9.077 1.00 15.53 64 THR A CA 18
ATOM 19766 C C . THR A 1 64 ? 14.922 -15.727 -7.730 1.00 54.52 64 THR A C 18
ATOM 19767 O O . THR A 1 64 ? 14.535 -16.838 -7.368 1.00 51.34 64 THR A O 18
ATOM 19778 N N . SER A 1 65 ? 14.770 -14.632 -6.992 1.00 53.41 65 SER A N 18
ATOM 19779 C CA . SER A 1 65 ? 14.128 -14.675 -5.683 1.00 65.11 65 SER A CA 18
ATOM 19780 C C . SER A 1 65 ? 12.722 -14.088 -5.748 1.00 33.14 65 SER A C 18
ATOM 19781 O O . SER A 1 65 ? 12.531 -12.949 -6.173 1.00 54.51 65 SER A O 18
ATOM 19789 N N . CYS A 1 66 ? 11.739 -14.875 -5.322 1.00 1.00 66 CYS A N 18
ATOM 19790 C CA . CYS A 1 66 ? 10.349 -14.436 -5.331 1.00 10.03 66 CYS A CA 18
ATOM 19791 C C . CYS A 1 66 ? 9.747 -14.506 -3.930 1.00 64.41 66 CYS A C 18
ATOM 19792 O O . CYS A 1 66 ? 10.129 -15.352 -3.120 1.00 71.03 66 CYS A O 18
ATOM 19799 N N . CYS A 1 67 ? 8.805 -13.612 -3.651 1.00 73.35 67 CYS A N 18
ATOM 19800 C CA . CYS A 1 67 ? 8.150 -13.571 -2.350 1.00 34.52 67 CYS A CA 18
ATOM 19801 C C . CYS A 1 67 ? 6.888 -12.714 -2.402 1.00 63.13 67 CYS A C 18
ATOM 19802 O O . CYS A 1 67 ? 6.608 -12.067 -3.411 1.00 2.23 67 CYS A O 18
ATOM 19809 N N . GLN A 1 68 ? 6.132 -12.716 -1.309 1.00 5.30 68 GLN A N 18
ATOM 19810 C CA . GLN A 1 68 ? 4.901 -11.939 -1.231 1.00 42.50 68 GLN A CA 18
ATOM 19811 C C . GLN A 1 68 ? 4.901 -11.041 0.002 1.00 21.11 68 GLN A C 18
ATOM 19812 O O . GLN A 1 68 ? 3.865 -10.500 0.389 1.00 73.44 68 GLN A O 18
ATOM 19826 N N . TYR A 1 69 ? 6.069 -10.887 0.616 1.00 61.52 69 TYR A N 18
ATOM 19827 C CA . TYR A 1 69 ? 6.203 -10.058 1.807 1.00 2.32 69 TYR A CA 18
ATOM 19828 C C . TYR A 1 69 ? 6.676 -8.654 1.443 1.00 41.32 69 TYR A C 18
ATOM 19829 O O . TYR A 1 69 ? 7.452 -8.472 0.504 1.00 0.25 69 TYR A O 18
ATOM 19847 N N . ASP A 1 70 ? 6.203 -7.664 2.192 1.00 30.35 70 ASP A N 18
ATOM 19848 C CA . ASP A 1 70 ? 6.578 -6.276 1.951 1.00 14.22 70 ASP A CA 18
ATOM 19849 C C . ASP A 1 70 ? 8.094 -6.109 1.983 1.00 54.43 70 ASP A C 18
ATOM 19850 O O . ASP A 1 70 ? 8.760 -6.565 2.912 1.00 21.35 70 ASP A O 18
ATOM 19859 N N . LEU A 1 71 ? 8.633 -5.452 0.961 1.00 34.51 71 LEU A N 18
ATOM 19860 C CA . LEU A 1 71 ? 10.071 -5.226 0.871 1.00 52.52 71 LEU A CA 18
ATOM 19861 C C . LEU A 1 71 ? 10.843 -6.515 1.130 1.00 71.21 71 LEU A C 18
ATOM 19862 O O . LEU A 1 71 ? 11.944 -6.492 1.681 1.00 61.35 71 LEU A O 18
ATOM 19878 N N . CYS A 1 72 ? 10.259 -7.639 0.728 1.00 62.15 72 CYS A N 18
ATOM 19879 C CA . CYS A 1 72 ? 10.892 -8.939 0.914 1.00 60.21 72 CYS A CA 18
ATOM 19880 C C . CYS A 1 72 ? 12.158 -9.054 0.069 1.00 33.32 72 CYS A C 18
ATOM 19881 O O . CYS A 1 72 ? 13.096 -9.763 0.432 1.00 74.15 72 CYS A O 18
ATOM 19888 N N . ASN A 1 73 ? 12.176 -8.351 -1.059 1.00 35.43 73 ASN A N 18
ATOM 19889 C CA . ASN A 1 73 ? 13.325 -8.375 -1.956 1.00 3.44 73 ASN A CA 18
ATOM 19890 C C . ASN A 1 73 ? 14.292 -7.240 -1.630 1.00 52.24 73 ASN A C 18
ATOM 19891 O O . ASN A 1 73 ? 15.019 -6.761 -2.500 1.00 21.43 73 ASN A O 18
ATOM 19902 N N . GLY A 1 74 ? 14.294 -6.814 -0.371 1.00 12.22 74 GLY A N 18
ATOM 19903 C CA . GLY A 1 74 ? 15.175 -5.739 0.048 1.00 72.15 74 GLY A CA 18
ATOM 19904 C C . GLY A 1 74 ? 16.570 -6.229 0.380 1.00 30.41 74 GLY A C 18
ATOM 19905 O O . GLY A 1 74 ? 16.733 -7.253 1.044 1.00 5.12 74 GLY A O 18
ATOM 19909 N N . MET A 1 1 ? -2.585 -5.041 -1.607 1.00 4.34 1 MET A N 19
ATOM 19910 C CA . MET A 1 1 ? -1.549 -4.075 -1.956 1.00 22.40 1 MET A CA 19
ATOM 19911 C C . MET A 1 1 ? -0.218 -4.449 -1.312 1.00 65.50 1 MET A C 19
ATOM 19912 O O . MET A 1 1 ? 0.053 -4.087 -0.166 1.00 41.13 1 MET A O 19
ATOM 19926 N N . LEU A 1 2 ? 0.610 -5.176 -2.055 1.00 21.35 2 LEU A N 19
ATOM 19927 C CA . LEU A 1 2 ? 1.914 -5.600 -1.556 1.00 12.15 2 LEU A CA 19
ATOM 19928 C C . LEU A 1 2 ? 3.008 -4.637 -2.005 1.00 61.13 2 LEU A C 19
ATOM 19929 O O . LEU A 1 2 ? 2.914 -4.030 -3.072 1.00 3.40 2 LEU A O 19
ATOM 19945 N N . ASP A 1 3 ? 4.045 -4.505 -1.186 1.00 45.32 3 ASP A N 19
ATOM 19946 C CA . ASP A 1 3 ? 5.160 -3.618 -1.501 1.00 31.30 3 ASP A CA 19
ATOM 19947 C C . ASP A 1 3 ? 6.429 -4.418 -1.779 1.00 32.33 3 ASP A C 19
ATOM 19948 O O . ASP A 1 3 ? 6.804 -5.298 -1.002 1.00 54.44 3 ASP A O 19
ATOM 19957 N N . CYS A 1 4 ? 7.086 -4.108 -2.891 1.00 73.55 4 CYS A N 19
ATOM 19958 C CA . CYS A 1 4 ? 8.312 -4.799 -3.274 1.00 14.33 4 CYS A CA 19
ATOM 19959 C C . CYS A 1 4 ? 9.314 -3.826 -3.888 1.00 64.32 4 CYS A C 19
ATOM 19960 O O . CYS A 1 4 ? 8.960 -2.709 -4.268 1.00 23.55 4 CYS A O 19
ATOM 19967 N N . HIS A 1 5 ? 10.568 -4.259 -3.984 1.00 13.04 5 HIS A N 19
ATOM 19968 C CA . HIS A 1 5 ? 11.622 -3.428 -4.553 1.00 2.50 5 HIS A CA 19
ATOM 19969 C C . HIS A 1 5 ? 11.643 -3.542 -6.074 1.00 60.42 5 HIS A C 19
ATOM 19970 O O . HIS A 1 5 ? 12.017 -4.579 -6.624 1.00 1.43 5 HIS A O 19
ATOM 19984 N N . VAL A 1 6 ? 11.238 -2.471 -6.749 1.00 71.54 6 VAL A N 19
ATOM 19985 C CA . VAL A 1 6 ? 11.210 -2.452 -8.207 1.00 63.00 6 VAL A CA 19
ATOM 19986 C C . VAL A 1 6 ? 12.335 -1.588 -8.766 1.00 52.15 6 VAL A C 19
ATOM 19987 O O . VAL A 1 6 ? 12.291 -0.360 -8.680 1.00 22.31 6 VAL A O 19
ATOM 20000 N N . CYS A 1 7 ? 13.342 -2.237 -9.341 1.00 51.43 7 CYS A N 19
ATOM 20001 C CA . CYS A 1 7 ? 14.479 -1.529 -9.916 1.00 5.30 7 CYS A CA 19
ATOM 20002 C C . CYS A 1 7 ? 15.445 -2.503 -10.585 1.00 53.24 7 CYS A C 19
ATOM 20003 O O . CYS A 1 7 ? 15.275 -3.719 -10.499 1.00 3.45 7 CYS A O 19
ATOM 20010 N N . ALA A 1 8 ? 16.457 -1.959 -11.253 1.00 23.13 8 ALA A N 19
ATOM 20011 C CA . ALA A 1 8 ? 17.451 -2.779 -11.935 1.00 33.22 8 ALA A CA 19
ATOM 20012 C C . ALA A 1 8 ? 18.817 -2.101 -11.933 1.00 73.51 8 ALA A C 19
ATOM 20013 O O . ALA A 1 8 ? 18.945 -0.940 -12.321 1.00 72.03 8 ALA A O 19
ATOM 20020 N N . TYR A 1 9 ? 19.834 -2.833 -11.494 1.00 24.43 9 TYR A N 19
ATOM 20021 C CA . TYR A 1 9 ? 21.191 -2.301 -11.439 1.00 32.54 9 TYR A CA 19
ATOM 20022 C C . TYR A 1 9 ? 22.214 -3.384 -11.769 1.00 42.54 9 TYR A C 19
ATOM 20023 O O . TYR A 1 9 ? 22.010 -4.559 -11.470 1.00 32.03 9 TYR A O 19
ATOM 20041 N N . ASN A 1 10 ? 23.317 -2.976 -12.389 1.00 60.12 10 ASN A N 19
ATOM 20042 C CA . ASN A 1 10 ? 24.374 -3.910 -12.761 1.00 52.45 10 ASN A CA 19
ATOM 20043 C C . ASN A 1 10 ? 25.450 -3.972 -11.682 1.00 12.03 10 ASN A C 19
ATOM 20044 O O . ASN A 1 10 ? 26.591 -3.569 -11.904 1.00 31.44 10 ASN A O 19
ATOM 20055 N N . GLY A 1 11 ? 25.077 -4.481 -10.511 1.00 2.40 11 GLY A N 19
ATOM 20056 C CA . GLY A 1 11 ? 26.021 -4.587 -9.414 1.00 64.11 11 GLY A CA 19
ATOM 20057 C C . GLY A 1 11 ? 25.555 -5.548 -8.339 1.00 31.13 11 GLY A C 19
ATOM 20058 O O . GLY A 1 11 ? 25.055 -6.632 -8.640 1.00 14.11 11 GLY A O 19
ATOM 20062 N N . ASP A 1 12 ? 25.720 -5.152 -7.082 1.00 1.04 12 ASP A N 19
ATOM 20063 C CA . ASP A 1 12 ? 25.313 -5.986 -5.957 1.00 73.51 12 ASP A CA 19
ATOM 20064 C C . ASP A 1 12 ? 23.800 -6.179 -5.944 1.00 35.51 12 ASP A C 19
ATOM 20065 O O . ASP A 1 12 ? 23.295 -7.232 -6.332 1.00 30.34 12 ASP A O 19
ATOM 20074 N N . ASN A 1 13 ? 23.081 -5.156 -5.494 1.00 4.41 13 ASN A N 19
ATOM 20075 C CA . ASN A 1 13 ? 21.626 -5.213 -5.428 1.00 74.34 13 ASN A CA 19
ATOM 20076 C C . ASN A 1 13 ? 21.031 -3.814 -5.302 1.00 51.01 13 ASN A C 19
ATOM 20077 O O . ASN A 1 13 ? 21.372 -3.062 -4.388 1.00 64.44 13 ASN A O 19
ATOM 20088 N N . CYS A 1 14 ? 20.139 -3.471 -6.225 1.00 52.31 14 CYS A N 19
ATOM 20089 C CA . CYS A 1 14 ? 19.495 -2.163 -6.218 1.00 44.54 14 CYS A CA 19
ATOM 20090 C C . CYS A 1 14 ? 18.410 -2.096 -5.148 1.00 54.12 14 CYS A C 19
ATOM 20091 O O . CYS A 1 14 ? 17.886 -3.122 -4.714 1.00 63.45 14 CYS A O 19
ATOM 20098 N N . PHE A 1 15 ? 18.076 -0.881 -4.727 1.00 12.51 15 PHE A N 19
ATOM 20099 C CA . PHE A 1 15 ? 17.053 -0.679 -3.707 1.00 60.02 15 PHE A CA 19
ATOM 20100 C C . PHE A 1 15 ? 16.038 0.368 -4.155 1.00 14.32 15 PHE A C 19
ATOM 20101 O O . PHE A 1 15 ? 16.385 1.525 -4.388 1.00 0.22 15 PHE A O 19
ATOM 20118 N N . ASN A 1 16 ? 14.781 -0.047 -4.273 1.00 73.52 16 ASN A N 19
ATOM 20119 C CA . ASN A 1 16 ? 13.714 0.854 -4.694 1.00 60.41 16 ASN A CA 19
ATOM 20120 C C . ASN A 1 16 ? 12.345 0.277 -4.345 1.00 4.24 16 ASN A C 19
ATOM 20121 O O . ASN A 1 16 ? 11.681 -0.352 -5.168 1.00 34.11 16 ASN A O 19
ATOM 20132 N N . PRO A 1 17 ? 11.913 0.497 -3.094 1.00 72.50 17 PRO A N 19
ATOM 20133 C CA . PRO A 1 17 ? 10.619 0.008 -2.607 1.00 3.42 17 PRO A CA 19
ATOM 20134 C C . PRO A 1 17 ? 9.445 0.741 -3.246 1.00 51.23 17 PRO A C 19
ATOM 20135 O O . PRO A 1 17 ? 9.247 1.934 -3.017 1.00 73.02 17 PRO A O 19
ATOM 20146 N N . MET A 1 18 ? 8.669 0.020 -4.048 1.00 70.54 18 MET A N 19
ATOM 20147 C CA . MET A 1 18 ? 7.513 0.602 -4.719 1.00 53.15 18 MET A CA 19
ATOM 20148 C C . MET A 1 18 ? 6.289 -0.297 -4.573 1.00 62.03 18 MET A C 19
ATOM 20149 O O . MET A 1 18 ? 6.390 -1.520 -4.675 1.00 3.23 18 MET A O 19
ATOM 20163 N N . ARG A 1 19 ? 5.135 0.316 -4.334 1.00 53.42 19 ARG A N 19
ATOM 20164 C CA . ARG A 1 19 ? 3.892 -0.429 -4.173 1.00 24.34 19 ARG A CA 19
ATOM 20165 C C . ARG A 1 19 ? 3.394 -0.953 -5.516 1.00 61.23 19 ARG A C 19
ATOM 20166 O O . ARG A 1 19 ? 3.390 -0.231 -6.514 1.00 2.03 19 ARG A O 19
ATOM 20187 N N . CYS A 1 20 ? 2.975 -2.214 -5.535 1.00 52.02 20 CYS A N 19
ATOM 20188 C CA . CYS A 1 20 ? 2.475 -2.836 -6.755 1.00 62.04 20 CYS A CA 19
ATOM 20189 C C . CYS A 1 20 ? 1.053 -2.373 -7.059 1.00 62.02 20 CYS A C 19
ATOM 20190 O O . CYS A 1 20 ? 0.320 -1.919 -6.180 1.00 63.21 20 CYS A O 19
ATOM 20197 N N . PRO A 1 21 ? 0.653 -2.490 -8.334 1.00 14.11 21 PRO A N 19
ATOM 20198 C CA . PRO A 1 21 ? -0.684 -2.090 -8.783 1.00 51.25 21 PRO A CA 19
ATOM 20199 C C . PRO A 1 21 ? -1.775 -3.014 -8.253 1.00 42.02 21 PRO A C 19
ATOM 20200 O O . PRO A 1 21 ? -1.490 -3.998 -7.571 1.00 13.20 21 PRO A O 19
ATOM 20211 N N . ALA A 1 22 ? -3.024 -2.691 -8.572 1.00 31.13 22 ALA A N 19
ATOM 20212 C CA . ALA A 1 22 ? -4.157 -3.494 -8.129 1.00 71.22 22 ALA A CA 19
ATOM 20213 C C . ALA A 1 22 ? -4.303 -4.752 -8.978 1.00 73.34 22 ALA A C 19
ATOM 20214 O O . ALA A 1 22 ? -5.381 -5.039 -9.499 1.00 42.02 22 ALA A O 19
ATOM 20221 N N . MET A 1 23 ? -3.212 -5.499 -9.114 1.00 54.02 23 MET A N 19
ATOM 20222 C CA . MET A 1 23 ? -3.220 -6.727 -9.900 1.00 74.25 23 MET A CA 19
ATOM 20223 C C . MET A 1 23 ? -2.092 -7.657 -9.467 1.00 63.43 23 MET A C 19
ATOM 20224 O O . MET A 1 23 ? -2.268 -8.874 -9.401 1.00 24.02 23 MET A O 19
ATOM 20238 N N . VAL A 1 24 ? -0.932 -7.077 -9.174 1.00 32.21 24 VAL A N 19
ATOM 20239 C CA . VAL A 1 24 ? 0.225 -7.854 -8.746 1.00 71.44 24 VAL A CA 19
ATOM 20240 C C . VAL A 1 24 ? 0.121 -8.229 -7.272 1.00 61.13 24 VAL A C 19
ATOM 20241 O O . VAL A 1 24 ? -0.364 -7.447 -6.455 1.00 43.02 24 VAL A O 19
ATOM 20254 N N . ALA A 1 25 ? 0.580 -9.431 -6.939 1.00 43.02 25 ALA A N 19
ATOM 20255 C CA . ALA A 1 25 ? 0.542 -9.909 -5.563 1.00 15.03 25 ALA A CA 19
ATOM 20256 C C . ALA A 1 25 ? 1.755 -10.777 -5.249 1.00 4.13 25 ALA A C 19
ATOM 20257 O O . ALA A 1 25 ? 1.674 -11.710 -4.449 1.00 54.32 25 ALA A O 19
ATOM 20264 N N . TYR A 1 26 ? 2.880 -10.465 -5.883 1.00 11.41 26 TYR A N 19
ATOM 20265 C CA . TYR A 1 26 ? 4.110 -11.218 -5.673 1.00 63.42 26 TYR A CA 19
ATOM 20266 C C . TYR A 1 26 ? 5.326 -10.411 -6.116 1.00 44.41 26 TYR A C 19
ATOM 20267 O O . TYR A 1 26 ? 5.246 -9.600 -7.040 1.00 34.14 26 TYR A O 19
ATOM 20285 N N . CYS A 1 27 ? 6.454 -10.638 -5.451 1.00 32.13 27 CYS A N 19
ATOM 20286 C CA . CYS A 1 27 ? 7.688 -9.933 -5.774 1.00 25.35 27 CYS A CA 19
ATOM 20287 C C . CYS A 1 27 ? 8.651 -10.842 -6.532 1.00 62.22 27 CYS A C 19
ATOM 20288 O O . CYS A 1 27 ? 8.924 -11.965 -6.109 1.00 62.12 27 CYS A O 19
ATOM 20295 N N . MET A 1 28 ? 9.162 -10.348 -7.655 1.00 43.20 28 MET A N 19
ATOM 20296 C CA . MET A 1 28 ? 10.096 -11.115 -8.472 1.00 13.41 28 MET A CA 19
ATOM 20297 C C . MET A 1 28 ? 11.504 -10.535 -8.378 1.00 34.13 28 MET A C 19
ATOM 20298 O O . MET A 1 28 ? 11.690 -9.319 -8.424 1.00 43.31 28 MET A O 19
ATOM 20312 N N . THR A 1 29 ? 12.493 -11.413 -8.245 1.00 32.43 29 THR A N 19
ATOM 20313 C CA . THR A 1 29 ? 13.883 -10.989 -8.142 1.00 42.25 29 THR A CA 19
ATOM 20314 C C . THR A 1 29 ? 14.798 -11.902 -8.951 1.00 52.20 29 THR A C 19
ATOM 20315 O O . THR A 1 29 ? 14.827 -13.115 -8.739 1.00 41.34 29 THR A O 19
ATOM 20326 N N . THR A 1 30 ? 15.545 -11.312 -9.879 1.00 2.01 30 THR A N 19
ATOM 20327 C CA . THR A 1 30 ? 16.461 -12.072 -10.720 1.00 31.52 30 THR A CA 19
ATOM 20328 C C . THR A 1 30 ? 17.894 -11.579 -10.559 1.00 1.43 30 THR A C 19
ATOM 20329 O O . THR A 1 30 ? 18.277 -10.559 -11.133 1.00 25.23 30 THR A O 19
ATOM 20340 N N . ARG A 1 31 ? 18.682 -12.308 -9.775 1.00 52.12 31 ARG A N 19
ATOM 20341 C CA . ARG A 1 31 ? 20.073 -11.943 -9.539 1.00 3.14 31 ARG A CA 19
ATOM 20342 C C . ARG A 1 31 ? 21.007 -12.748 -10.438 1.00 30.24 31 ARG A C 19
ATOM 20343 O O . ARG A 1 31 ? 21.322 -13.903 -10.149 1.00 20.20 31 ARG A O 19
ATOM 20364 N N . THR A 1 32 ? 21.447 -12.131 -11.530 1.00 14.10 32 THR A N 19
ATOM 20365 C CA . THR A 1 32 ? 22.342 -12.790 -12.472 1.00 42.21 32 THR A CA 19
ATOM 20366 C C . THR A 1 32 ? 23.801 -12.512 -12.130 1.00 4.22 32 THR A C 19
ATOM 20367 O O . THR A 1 32 ? 24.125 -11.482 -11.537 1.00 71.21 32 THR A O 19
ATOM 20378 N N . TYR A 1 33 ? 24.679 -13.435 -12.507 1.00 52.01 33 TYR A N 19
ATOM 20379 C CA . TYR A 1 33 ? 26.104 -13.290 -12.238 1.00 45.42 33 TYR A CA 19
ATOM 20380 C C . TYR A 1 33 ? 26.929 -13.619 -13.479 1.00 2.12 33 TYR A C 19
ATOM 20381 O O . TYR A 1 33 ? 27.047 -14.780 -13.870 1.00 32.52 33 TYR A O 19
ATOM 20399 N N . TYR A 1 34 ? 27.499 -12.588 -14.093 1.00 32.01 34 TYR A N 19
ATOM 20400 C CA . TYR A 1 34 ? 28.312 -12.766 -15.290 1.00 55.44 34 TYR A CA 19
ATOM 20401 C C . TYR A 1 34 ? 29.752 -13.113 -14.925 1.00 15.31 34 TYR A C 19
ATOM 20402 O O . TYR A 1 34 ? 30.231 -14.210 -15.211 1.00 70.34 34 TYR A O 19
ATOM 20420 N N . THR A 1 35 ? 30.438 -12.168 -14.289 1.00 32.34 35 THR A N 19
ATOM 20421 C CA . THR A 1 35 ? 31.823 -12.372 -13.883 1.00 52.14 35 THR A CA 19
ATOM 20422 C C . THR A 1 35 ? 31.989 -12.183 -12.380 1.00 3.20 35 THR A C 19
ATOM 20423 O O . THR A 1 35 ? 31.147 -11.587 -11.708 1.00 3.21 35 THR A O 19
ATOM 20434 N N . PRO A 1 36 ? 33.101 -12.701 -11.837 1.00 41.31 36 PRO A N 19
ATOM 20435 C CA . PRO A 1 36 ? 33.404 -12.600 -10.406 1.00 65.15 36 PRO A CA 19
ATOM 20436 C C . PRO A 1 36 ? 33.745 -11.175 -9.985 1.00 11.20 36 PRO A C 19
ATOM 20437 O O . PRO A 1 36 ? 33.966 -10.901 -8.805 1.00 2.22 36 PRO A O 19
ATOM 20448 N N . THR A 1 37 ? 33.785 -10.269 -10.957 1.00 1.41 37 THR A N 19
ATOM 20449 C CA . THR A 1 37 ? 34.099 -8.871 -10.687 1.00 23.34 37 THR A CA 19
ATOM 20450 C C . THR A 1 37 ? 32.953 -7.959 -11.107 1.00 40.34 37 THR A C 19
ATOM 20451 O O . THR A 1 37 ? 32.974 -6.757 -10.842 1.00 4.24 37 THR A O 19
ATOM 20462 N N . ARG A 1 38 ? 31.953 -8.537 -11.765 1.00 20.05 38 ARG A N 19
ATOM 20463 C CA . ARG A 1 38 ? 30.798 -7.775 -12.222 1.00 53.24 38 ARG A CA 19
ATOM 20464 C C . ARG A 1 38 ? 29.532 -8.627 -12.179 1.00 44.42 38 ARG A C 19
ATOM 20465 O O . ARG A 1 38 ? 29.537 -9.783 -12.599 1.00 74.24 38 ARG A O 19
ATOM 20486 N N . MET A 1 39 ? 28.452 -8.046 -11.668 1.00 32.23 39 MET A N 19
ATOM 20487 C CA . MET A 1 39 ? 27.179 -8.752 -11.570 1.00 64.13 39 MET A CA 19
ATOM 20488 C C . MET A 1 39 ? 26.016 -7.824 -11.902 1.00 53.53 39 MET A C 19
ATOM 20489 O O . MET A 1 39 ? 26.199 -6.618 -12.074 1.00 20.13 39 MET A O 19
ATOM 20503 N N . LYS A 1 40 ? 24.818 -8.392 -11.992 1.00 41.11 40 LYS A N 19
ATOM 20504 C CA . LYS A 1 40 ? 23.624 -7.616 -12.303 1.00 14.33 40 LYS A CA 19
ATOM 20505 C C . LYS A 1 40 ? 22.411 -8.159 -11.553 1.00 64.11 40 LYS A C 19
ATOM 20506 O O . LYS A 1 40 ? 22.355 -9.343 -11.219 1.00 11.30 40 LYS A O 19
ATOM 20525 N N . VAL A 1 41 ? 21.442 -7.287 -11.293 1.00 23.21 41 VAL A N 19
ATOM 20526 C CA . VAL A 1 41 ? 20.230 -7.681 -10.585 1.00 52.51 41 VAL A CA 19
ATOM 20527 C C . VAL A 1 41 ? 19.009 -6.957 -11.142 1.00 60.15 41 VAL A C 19
ATOM 20528 O O . VAL A 1 41 ? 19.117 -5.849 -11.667 1.00 43.03 41 VAL A O 19
ATOM 20541 N N . SER A 1 42 ? 17.847 -7.592 -11.024 1.00 50.44 42 SER A N 19
ATOM 20542 C CA . SER A 1 42 ? 16.605 -7.010 -11.519 1.00 52.04 42 SER A CA 19
ATOM 20543 C C . SER A 1 42 ? 15.422 -7.437 -10.655 1.00 64.52 42 SER A C 19
ATOM 20544 O O . SER A 1 42 ? 15.214 -8.626 -10.411 1.00 22.12 42 SER A O 19
ATOM 20552 N N . LYS A 1 43 ? 14.650 -6.459 -10.195 1.00 21.33 43 LYS A N 19
ATOM 20553 C CA . LYS A 1 43 ? 13.487 -6.731 -9.358 1.00 61.34 43 LYS A CA 19
ATOM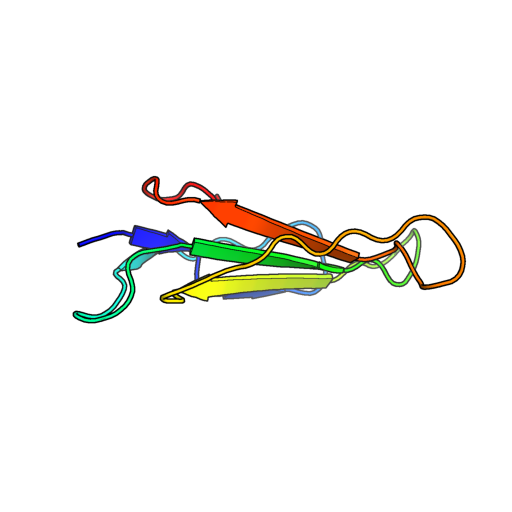 20554 C C . LYS A 1 43 ? 12.279 -5.928 -9.828 1.00 50.55 43 LYS A C 19
ATOM 20555 O O . LYS A 1 43 ? 12.418 -4.801 -10.304 1.00 41.23 43 LYS A O 19
ATOM 20574 N N . SER A 1 44 ? 11.094 -6.514 -9.691 1.00 11.44 44 SER A N 19
ATOM 20575 C CA . SER A 1 44 ? 9.862 -5.852 -10.104 1.00 34.45 44 SER A CA 19
ATOM 20576 C C . SER A 1 44 ? 8.643 -6.568 -9.529 1.00 55.12 44 SER A C 19
ATOM 20577 O O . SER A 1 44 ? 8.753 -7.664 -8.980 1.00 21.41 44 SER A O 19
ATOM 20585 N N . CYS A 1 45 ? 7.479 -5.939 -9.660 1.00 63.01 45 CYS A N 19
ATOM 20586 C CA . CYS A 1 45 ? 6.238 -6.513 -9.155 1.00 1.13 45 CYS A CA 19
ATOM 20587 C C . CYS A 1 45 ? 5.524 -7.309 -10.243 1.00 51.24 45 CYS A C 19
ATOM 20588 O O . CYS A 1 45 ? 5.201 -6.777 -11.306 1.00 21.12 45 CYS A O 19
ATOM 20595 N N . VAL A 1 46 ? 5.280 -8.587 -9.971 1.00 11.32 46 VAL A N 19
ATOM 20596 C CA . VAL A 1 46 ? 4.603 -9.456 -10.925 1.00 72.25 46 VAL A CA 19
ATOM 20597 C C . VAL A 1 46 ? 3.481 -10.241 -10.255 1.00 10.24 46 VAL A C 19
ATOM 20598 O O . VAL A 1 46 ? 3.517 -10.523 -9.057 1.00 3.13 46 VAL A O 19
ATOM 20611 N N . PRO A 1 47 ? 2.459 -10.603 -11.044 1.00 34.35 47 PRO A N 19
ATOM 20612 C CA . PRO A 1 47 ? 1.306 -11.362 -10.548 1.00 3.23 47 PRO A CA 19
ATOM 20613 C C . PRO A 1 47 ? 1.669 -12.799 -10.191 1.00 33.32 47 PRO A C 19
ATOM 20614 O O . PRO A 1 47 ? 1.219 -13.329 -9.174 1.00 51.34 47 PRO A O 19
ATOM 20625 N N . ARG A 1 48 ? 2.484 -13.426 -11.033 1.00 4.53 48 ARG A N 19
ATOM 20626 C CA . ARG A 1 48 ? 2.906 -14.802 -10.806 1.00 23.52 48 ARG A CA 19
ATOM 20627 C C . ARG A 1 48 ? 4.409 -14.954 -11.026 1.00 74.11 48 ARG A C 19
ATOM 20628 O O . ARG A 1 48 ? 4.929 -14.613 -12.089 1.00 13.11 48 ARG A O 19
ATOM 20649 N N . CYS A 1 49 ? 5.101 -15.467 -10.015 1.00 31.43 49 CYS A N 19
ATOM 20650 C CA . CYS A 1 49 ? 6.543 -15.664 -10.096 1.00 41.32 49 CYS A CA 19
ATOM 20651 C C . CYS A 1 49 ? 6.926 -17.074 -9.655 1.00 40.52 49 CYS A C 19
ATOM 20652 O O . CYS A 1 49 ? 6.315 -17.639 -8.748 1.00 25.30 49 CYS A O 19
ATOM 20659 N N . PHE A 1 50 ? 7.941 -17.635 -10.303 1.00 41.04 50 PHE A N 19
ATOM 20660 C CA . PHE A 1 50 ? 8.406 -18.979 -9.979 1.00 53.33 50 PHE A CA 19
ATOM 20661 C C . PHE A 1 50 ? 9.930 -19.039 -9.967 1.00 3.22 50 PHE A C 19
ATOM 20662 O O . PHE A 1 50 ? 10.599 -18.222 -10.599 1.00 13.30 50 PHE A O 19
ATOM 20679 N N . GLU A 1 51 ? 10.472 -20.012 -9.242 1.00 24.34 51 GLU A N 19
ATOM 20680 C CA . GLU A 1 51 ? 11.918 -20.178 -9.145 1.00 71.15 51 GLU A CA 19
ATOM 20681 C C . GLU A 1 51 ? 12.516 -20.539 -10.502 1.00 75.43 51 GLU A C 19
ATOM 20682 O O . GLU A 1 51 ? 11.831 -21.080 -11.372 1.00 21.45 51 GLU A O 19
ATOM 20694 N N . THR A 1 52 ? 13.798 -20.236 -10.677 1.00 50.34 52 THR A N 19
ATOM 20695 C CA . THR A 1 52 ? 14.488 -20.526 -11.928 1.00 4.14 52 THR A CA 19
ATOM 20696 C C . THR A 1 52 ? 14.789 -22.015 -12.057 1.00 10.22 52 THR A C 19
ATOM 20697 O O . THR A 1 52 ? 15.507 -22.587 -11.236 1.00 75.14 52 THR A O 19
ATOM 20708 N N . VAL A 1 53 ? 14.236 -22.638 -13.093 1.00 2.31 53 VAL A N 19
ATOM 20709 C CA . VAL A 1 53 ? 14.447 -24.061 -13.331 1.00 10.33 53 VAL A CA 19
ATOM 20710 C C . VAL A 1 53 ? 15.415 -24.287 -14.486 1.00 64.31 53 VAL A C 19
ATOM 20711 O O . VAL A 1 53 ? 15.427 -23.531 -15.457 1.00 42.25 53 VAL A O 19
ATOM 20724 N N . TYR A 1 54 ? 16.226 -25.333 -14.374 1.00 62.54 54 TYR A N 19
ATOM 20725 C CA . TYR A 1 54 ? 17.200 -25.659 -15.409 1.00 64.32 54 TYR A CA 19
ATOM 20726 C C . TYR A 1 54 ? 17.645 -27.115 -15.300 1.00 3.53 54 TYR A C 19
ATOM 20727 O O . TYR A 1 54 ? 17.249 -27.829 -14.379 1.00 1.03 54 TYR A O 19
ATOM 20745 N N . ASP A 1 55 ? 18.472 -27.546 -16.246 1.00 33.20 55 ASP A N 19
ATOM 20746 C CA . ASP A 1 55 ? 18.973 -28.916 -16.257 1.00 3.53 55 ASP A CA 19
ATOM 20747 C C . ASP A 1 55 ? 20.294 -29.005 -17.015 1.00 1.52 55 ASP A C 19
ATOM 20748 O O . ASP A 1 55 ? 20.358 -29.566 -18.107 1.00 72.34 55 ASP A O 19
ATOM 20757 N N . GLY A 1 56 ? 21.347 -28.445 -16.427 1.00 2.32 56 GLY A N 19
ATOM 20758 C CA . GLY A 1 56 ? 22.652 -28.471 -17.062 1.00 10.25 56 GLY A CA 19
ATOM 20759 C C . GLY A 1 56 ? 22.823 -27.361 -18.080 1.00 65.30 56 GLY A C 19
ATOM 20760 O O . GLY A 1 56 ? 23.040 -27.624 -19.263 1.00 55.45 56 GLY A O 19
ATOM 20764 N N . TYR A 1 57 ? 22.726 -26.119 -17.621 1.00 13.31 57 TYR A N 19
ATOM 20765 C CA . TYR A 1 57 ? 22.867 -24.965 -18.501 1.00 63.24 57 TYR A CA 19
ATOM 20766 C C . TYR A 1 57 ? 23.433 -23.768 -17.744 1.00 1.11 57 TYR A C 19
ATOM 20767 O O . TYR A 1 57 ? 24.278 -23.035 -18.259 1.00 74.53 57 TYR A O 19
ATOM 20785 N N . SER A 1 58 ? 22.961 -23.576 -16.516 1.00 63.01 58 SER A N 19
ATOM 20786 C CA . SER A 1 58 ? 23.417 -22.466 -15.687 1.00 33.31 58 SER A CA 19
ATOM 20787 C C . SER A 1 58 ? 23.176 -22.758 -14.209 1.00 23.21 58 SER A C 19
ATOM 20788 O O . SER A 1 58 ? 22.058 -22.624 -13.711 1.00 23.31 58 SER A O 19
ATOM 20796 N N . LYS A 1 59 ? 24.234 -23.158 -13.512 1.00 23.32 59 LYS A N 19
ATOM 20797 C CA . LYS A 1 59 ? 24.142 -23.469 -12.090 1.00 53.12 59 LYS A CA 19
ATOM 20798 C C . LYS A 1 59 ? 24.055 -22.193 -11.259 1.00 54.21 59 LYS A C 19
ATOM 20799 O O . LYS A 1 59 ? 22.968 -21.774 -10.859 1.00 10.33 59 LYS A O 19
ATOM 20818 N N . HIS A 1 60 ? 25.205 -21.578 -11.004 1.00 63.21 60 HIS A N 19
ATOM 20819 C CA . HIS A 1 60 ? 25.258 -20.348 -10.222 1.00 42.02 60 HIS A CA 19
ATOM 20820 C C . HIS A 1 60 ? 25.404 -19.132 -11.132 1.00 12.21 60 HIS A C 19
ATOM 20821 O O . HIS A 1 60 ? 25.978 -18.117 -10.740 1.00 1.43 60 HIS A O 19
ATOM 20835 N N . ALA A 1 61 ? 24.881 -19.243 -12.349 1.00 14.15 61 ALA A N 19
ATOM 20836 C CA . ALA A 1 61 ? 24.951 -18.152 -13.313 1.00 64.40 61 ALA A CA 19
ATOM 20837 C C . ALA A 1 61 ? 23.782 -17.189 -13.139 1.00 62.03 61 ALA A C 19
ATOM 20838 O O . ALA A 1 61 ? 23.923 -15.984 -13.345 1.00 11.51 61 ALA A O 19
ATOM 20845 N N . SER A 1 62 ? 22.628 -17.729 -12.760 1.00 41.43 62 SER A N 19
ATOM 20846 C CA . SER A 1 62 ? 21.433 -16.917 -12.563 1.00 52.14 62 SER A CA 19
ATOM 20847 C C . SER A 1 62 ? 20.463 -17.602 -11.605 1.00 40.50 62 SER A C 19
ATOM 20848 O O . SER A 1 62 ? 20.147 -18.782 -11.760 1.00 12.32 62 SER A O 19
ATOM 20856 N N . THR A 1 63 ? 19.993 -16.852 -10.613 1.00 2.14 63 THR A N 19
ATOM 20857 C CA . THR A 1 63 ? 19.061 -17.385 -9.628 1.00 14.24 63 THR A CA 19
ATOM 20858 C C . THR A 1 63 ? 17.923 -16.405 -9.361 1.00 24.31 63 THR A C 19
ATOM 20859 O O . THR A 1 63 ? 18.148 -15.288 -8.895 1.00 3.15 63 THR A O 19
ATOM 20870 N N . THR A 1 64 ? 16.700 -16.831 -9.659 1.00 53.01 64 THR A N 19
ATOM 20871 C CA . THR A 1 64 ? 15.527 -15.991 -9.452 1.00 33.11 64 THR A CA 19
ATOM 20872 C C . THR A 1 64 ? 14.749 -16.428 -8.216 1.00 2.04 64 THR A C 19
ATOM 20873 O O . THR A 1 64 ? 14.562 -17.621 -7.978 1.00 21.22 64 THR A O 19
ATOM 20884 N N . SER A 1 65 ? 14.297 -15.454 -7.432 1.00 25.34 65 SER A N 19
ATOM 20885 C CA . SER A 1 65 ? 13.542 -15.739 -6.217 1.00 61.12 65 SER A CA 19
ATOM 20886 C C . SER A 1 65 ? 12.196 -15.020 -6.233 1.00 64.45 65 SER A C 19
ATOM 20887 O O . SER A 1 65 ? 12.035 -13.995 -6.895 1.00 51.34 65 SER A O 19
ATOM 20895 N N . CYS A 1 66 ? 11.232 -15.567 -5.500 1.00 43.40 66 CYS A N 19
ATOM 20896 C CA . CYS A 1 66 ? 9.900 -14.980 -5.429 1.00 35.12 66 CYS A CA 19
ATOM 20897 C C . CYS A 1 66 ? 9.376 -14.992 -3.996 1.00 32.14 66 CYS A C 19
ATOM 20898 O O . CYS A 1 66 ? 9.679 -15.899 -3.220 1.00 33.14 66 CYS A O 19
ATOM 20905 N N . CYS A 1 67 ? 8.588 -13.979 -3.651 1.00 71.10 67 CYS A N 19
ATOM 20906 C CA . CYS A 1 67 ? 8.021 -13.871 -2.312 1.00 63.41 67 CYS A CA 19
ATOM 20907 C C . CYS A 1 67 ? 6.752 -13.025 -2.325 1.00 74.11 67 CYS A C 19
ATOM 20908 O O . CYS A 1 67 ? 6.413 -12.413 -3.338 1.00 0.14 67 CYS A O 19
ATOM 20915 N N . GLN A 1 68 ? 6.055 -12.996 -1.194 1.00 33.32 68 GLN A N 19
ATOM 20916 C CA . GLN A 1 68 ? 4.823 -12.226 -1.076 1.00 15.44 68 GLN A CA 19
ATOM 20917 C C . GLN A 1 68 ? 4.861 -11.322 0.152 1.00 4.22 68 GLN A C 19
ATOM 20918 O O . GLN A 1 68 ? 3.838 -10.779 0.568 1.00 13.24 68 GLN A O 19
ATOM 20932 N N . TYR A 1 69 ? 6.048 -11.165 0.728 1.00 63.22 69 TYR A N 19
ATOM 20933 C CA . TYR A 1 69 ? 6.220 -10.329 1.910 1.00 30.20 69 TYR A CA 19
ATOM 20934 C C . TYR A 1 69 ? 6.690 -8.930 1.524 1.00 0.02 69 TYR A C 19
ATOM 20935 O O . TYR A 1 69 ? 7.435 -8.757 0.559 1.00 32.13 69 TYR A O 19
ATOM 20953 N N . ASP A 1 70 ? 6.250 -7.934 2.286 1.00 74.54 70 ASP A N 19
ATOM 20954 C CA . ASP A 1 70 ? 6.626 -6.550 2.026 1.00 15.52 70 ASP A CA 19
ATOM 20955 C C . ASP A 1 70 ? 8.143 -6.391 2.014 1.00 32.40 70 ASP A C 19
ATOM 20956 O O . ASP A 1 70 ? 8.833 -6.853 2.924 1.00 41.12 70 ASP A O 19
ATOM 20965 N N . LEU A 1 71 ? 8.656 -5.738 0.978 1.00 51.33 71 LEU A N 19
ATOM 20966 C CA . LEU A 1 71 ? 10.092 -5.519 0.846 1.00 63.31 71 LEU A CA 19
ATOM 20967 C C . LEU A 1 71 ? 10.864 -6.814 1.079 1.00 34.33 71 LEU A C 19
ATOM 20968 O O . LEU A 1 71 ? 11.971 -6.802 1.617 1.00 1.45 71 LEU A O 19
ATOM 20984 N N . CYS A 1 72 ? 10.272 -7.931 0.669 1.00 22.31 72 CYS A N 19
ATOM 20985 C CA . CYS A 1 72 ? 10.903 -9.235 0.831 1.00 24.43 72 CYS A CA 19
ATOM 20986 C C . CYS A 1 72 ? 12.169 -9.336 -0.016 1.00 33.42 72 CYS A C 19
ATOM 20987 O O . CYS A 1 72 ? 13.109 -10.047 0.337 1.00 1.53 72 CYS A O 19
ATOM 20994 N N . ASN A 1 73 ? 12.183 -8.620 -1.135 1.00 64.23 73 ASN A N 19
ATOM 20995 C CA . ASN A 1 73 ? 13.332 -8.629 -2.033 1.00 65.03 73 ASN A CA 19
ATOM 20996 C C . ASN A 1 73 ? 14.283 -7.480 -1.712 1.00 1.13 73 ASN A C 19
ATOM 20997 O O . ASN A 1 73 ? 15.029 -7.018 -2.574 1.00 4.03 73 ASN A O 19
ATOM 21008 N N . GLY A 1 74 ? 14.250 -7.023 -0.463 1.00 71.14 74 GLY A N 19
ATOM 21009 C CA . GLY A 1 74 ? 15.113 -5.932 -0.049 1.00 60.34 74 GLY A CA 19
ATOM 21010 C C . GLY A 1 74 ? 16.510 -6.401 0.307 1.00 72.34 74 GLY A C 19
ATOM 21011 O O . GLY A 1 74 ? 16.705 -7.085 1.311 1.00 33.51 74 GLY A O 19
ATOM 21015 N N . MET A 1 1 ? -1.860 -4.619 -3.360 1.00 73.13 1 MET A N 20
ATOM 21016 C CA . MET A 1 1 ? -1.417 -3.621 -2.394 1.00 24.10 1 MET A CA 20
ATOM 21017 C C . MET A 1 1 ? -0.134 -4.068 -1.701 1.00 24.42 1 MET A C 20
ATOM 21018 O O . MET A 1 1 ? 0.105 -3.736 -0.539 1.00 35.12 1 MET A O 20
ATOM 21032 N N . LEU A 1 2 ? 0.690 -4.824 -2.420 1.00 14.53 2 LEU A N 20
ATOM 21033 C CA . LEU A 1 2 ? 1.949 -5.317 -1.873 1.00 40.22 2 LEU A CA 20
ATOM 21034 C C . LEU A 1 2 ? 3.097 -4.371 -2.211 1.00 12.41 2 LEU A C 20
ATOM 21035 O O . LEU A 1 2 ? 3.081 -3.704 -3.246 1.00 12.34 2 LEU A O 20
ATOM 21051 N N . ASP A 1 3 ? 4.092 -4.319 -1.333 1.00 21.44 3 ASP A N 20
ATOM 21052 C CA . ASP A 1 3 ? 5.250 -3.458 -1.539 1.00 3.51 3 ASP A CA 20
ATOM 21053 C C . ASP A 1 3 ? 6.483 -4.281 -1.898 1.00 4.14 3 ASP A C 20
ATOM 21054 O O . ASP A 1 3 ? 6.799 -5.268 -1.232 1.00 44.40 3 ASP A O 20
ATOM 21063 N N . CYS A 1 4 ? 7.176 -3.870 -2.954 1.00 42.23 4 CYS A N 20
ATOM 21064 C CA . CYS A 1 4 ? 8.374 -4.569 -3.403 1.00 72.35 4 CYS A CA 20
ATOM 21065 C C . CYS A 1 4 ? 9.396 -3.589 -3.971 1.00 52.34 4 CYS A C 20
ATOM 21066 O O . CYS A 1 4 ? 9.048 -2.482 -4.385 1.00 35.22 4 CYS A O 20
ATOM 21073 N N . HIS A 1 5 ? 10.659 -4.003 -3.989 1.00 12.43 5 HIS A N 20
ATOM 21074 C CA . HIS A 1 5 ? 11.732 -3.161 -4.507 1.00 20.43 5 HIS A CA 20
ATOM 21075 C C . HIS A 1 5 ? 11.819 -3.266 -6.026 1.00 54.34 5 HIS A C 20
ATOM 21076 O O . HIS A 1 5 ? 12.310 -4.258 -6.564 1.00 30.32 5 HIS A O 20
ATOM 21090 N N . VAL A 1 6 ? 11.337 -2.235 -6.714 1.00 2.11 6 VAL A N 20
ATOM 21091 C CA . VAL A 1 6 ? 11.360 -2.210 -8.172 1.00 25.45 6 VAL A CA 20
ATOM 21092 C C . VAL A 1 6 ? 12.529 -1.379 -8.689 1.00 11.34 6 VAL A C 20
ATOM 21093 O O . VAL A 1 6 ? 12.512 -0.150 -8.613 1.00 2.24 6 VAL A O 20
ATOM 21106 N N . CYS A 1 7 ? 13.543 -2.057 -9.215 1.00 41.43 7 CYS A N 20
ATOM 21107 C CA . CYS A 1 7 ? 14.721 -1.382 -9.746 1.00 3.41 7 CYS A CA 20
ATOM 21108 C C . CYS A 1 7 ? 15.672 -2.380 -10.400 1.00 71.12 7 CYS A C 20
ATOM 21109 O O . CYS A 1 7 ? 15.554 -3.588 -10.199 1.00 72.41 7 CYS A O 20
ATOM 21116 N N . ALA A 1 8 ? 16.614 -1.866 -11.184 1.00 0.43 8 ALA A N 20
ATOM 21117 C CA . ALA A 1 8 ? 17.586 -2.711 -11.866 1.00 2.15 8 ALA A CA 20
ATOM 21118 C C . ALA A 1 8 ? 18.965 -2.060 -11.880 1.00 40.25 8 ALA A C 20
ATOM 21119 O O . ALA A 1 8 ? 19.113 -0.906 -12.285 1.00 62.51 8 ALA A O 20
ATOM 21126 N N . TYR A 1 9 ? 19.971 -2.805 -11.437 1.00 32.35 9 TYR A N 20
ATOM 21127 C CA . TYR A 1 9 ? 21.338 -2.299 -11.396 1.00 75.00 9 TYR A CA 20
ATOM 21128 C C . TYR A 1 9 ? 22.339 -3.408 -11.706 1.00 13.23 9 TYR A C 20
ATOM 21129 O O . TYR A 1 9 ? 22.118 -4.570 -11.368 1.00 63.13 9 TYR A O 20
ATOM 21147 N N . ASN A 1 10 ? 23.441 -3.038 -12.350 1.00 74.03 10 ASN A N 20
ATOM 21148 C CA . ASN A 1 10 ? 24.477 -4.000 -12.706 1.00 61.22 10 ASN A CA 20
ATOM 21149 C C . ASN A 1 10 ? 25.480 -4.165 -11.569 1.00 23.04 10 ASN A C 20
ATOM 21150 O O . ASN A 1 10 ? 26.653 -3.818 -11.706 1.00 34.25 10 ASN A O 20
ATOM 21161 N N . GLY A 1 11 ? 25.010 -4.698 -10.445 1.00 2.13 11 GLY A N 20
ATOM 21162 C CA . GLY A 1 11 ? 25.879 -4.900 -9.300 1.00 34.03 11 GLY A CA 20
ATOM 21163 C C . GLY A 1 11 ? 25.289 -5.861 -8.287 1.00 75.41 11 GLY A C 20
ATOM 21164 O O . GLY A 1 11 ? 24.628 -6.833 -8.655 1.00 63.20 11 GLY A O 20
ATOM 21168 N N . ASP A 1 12 ? 25.528 -5.592 -7.009 1.00 13.45 12 ASP A N 20
ATOM 21169 C CA . ASP A 1 12 ? 25.016 -6.441 -5.939 1.00 54.41 12 ASP A CA 20
ATOM 21170 C C . ASP A 1 12 ? 23.491 -6.482 -5.961 1.00 52.01 12 ASP A C 20
ATOM 21171 O O . ASP A 1 12 ? 22.893 -7.463 -6.402 1.00 42.30 12 ASP A O 20
ATOM 21180 N N . ASN A 1 13 ? 22.868 -5.410 -5.481 1.00 72.52 13 ASN A N 20
ATOM 21181 C CA . ASN A 1 13 ? 21.412 -5.325 -5.444 1.00 64.22 13 ASN A CA 20
ATOM 21182 C C . ASN A 1 13 ? 20.959 -3.901 -5.139 1.00 55.23 13 ASN A C 20
ATOM 21183 O O . ASN A 1 13 ? 21.265 -3.353 -4.080 1.00 34.33 13 ASN A O 20
ATOM 21194 N N . CYS A 1 14 ? 20.226 -3.306 -6.075 1.00 63.01 14 CYS A N 20
ATOM 21195 C CA . CYS A 1 14 ? 19.729 -1.946 -5.908 1.00 42.31 14 CYS A CA 20
ATOM 21196 C C . CYS A 1 14 ? 18.533 -1.916 -4.961 1.00 23.13 14 CYS A C 20
ATOM 21197 O O . CYS A 1 14 ? 17.780 -2.885 -4.864 1.00 53.13 14 CYS A O 20
ATOM 21204 N N . PHE A 1 15 ? 18.366 -0.797 -4.263 1.00 73.43 15 PHE A N 20
ATOM 21205 C CA . PHE A 1 15 ? 17.262 -0.641 -3.323 1.00 2.12 15 PHE A CA 20
ATOM 21206 C C . PHE A 1 15 ? 16.296 0.442 -3.794 1.00 35.41 15 PHE A C 20
ATOM 21207 O O . PHE A 1 15 ? 16.679 1.597 -3.969 1.00 12.42 15 PHE A O 20
ATOM 21224 N N . ASN A 1 16 ? 15.040 0.057 -3.998 1.00 13.13 16 ASN A N 20
ATOM 21225 C CA . ASN A 1 16 ? 14.017 0.994 -4.450 1.00 23.13 16 ASN A CA 20
ATOM 21226 C C . ASN A 1 16 ? 12.620 0.432 -4.209 1.00 73.52 16 ASN A C 20
ATOM 21227 O O . ASN A 1 16 ? 12.014 -0.187 -5.084 1.00 35.51 16 ASN A O 20
ATOM 21238 N N . PRO A 1 17 ? 12.094 0.651 -2.995 1.00 3.42 17 PRO A N 20
ATOM 21239 C CA . PRO A 1 17 ? 10.762 0.176 -2.611 1.00 12.12 17 PRO A CA 20
ATOM 21240 C C . PRO A 1 17 ? 9.648 0.924 -3.336 1.00 3.12 17 PRO A C 20
ATOM 21241 O O . PRO A 1 17 ? 9.469 2.126 -3.145 1.00 1.54 17 PRO A O 20
ATOM 21252 N N . MET A 1 18 ? 8.903 0.204 -4.168 1.00 13.51 18 MET A N 20
ATOM 21253 C CA . MET A 1 18 ? 7.805 0.801 -4.920 1.00 40.12 18 MET A CA 20
ATOM 21254 C C . MET A 1 18 ? 6.509 0.028 -4.697 1.00 23.23 18 MET A C 20
ATOM 21255 O O . MET A 1 18 ? 6.514 -1.201 -4.621 1.00 2.12 18 MET A O 20
ATOM 21269 N N . ARG A 1 19 ? 5.402 0.755 -4.592 1.00 11.10 19 ARG A N 20
ATOM 21270 C CA . ARG A 1 19 ? 4.099 0.137 -4.376 1.00 24.23 19 ARG A CA 20
ATOM 21271 C C . ARG A 1 19 ? 3.576 -0.493 -5.663 1.00 51.23 19 ARG A C 20
ATOM 21272 O O . ARG A 1 19 ? 3.523 0.157 -6.708 1.00 14.11 19 ARG A O 20
ATOM 21293 N N . CYS A 1 20 ? 3.191 -1.762 -5.581 1.00 51.02 20 CYS A N 20
ATOM 21294 C CA . CYS A 1 20 ? 2.673 -2.481 -6.739 1.00 14.22 20 CYS A CA 20
ATOM 21295 C C . CYS A 1 20 ? 1.221 -2.096 -7.013 1.00 24.33 20 CYS A C 20
ATOM 21296 O O . CYS A 1 20 ? 0.492 -1.654 -6.125 1.00 1.11 20 CYS A O 20
ATOM 21303 N N . PRO A 1 21 ? 0.791 -2.269 -8.271 1.00 43.14 21 PRO A N 20
ATOM 21304 C CA . PRO A 1 21 ? -0.576 -1.947 -8.692 1.00 23.32 21 PRO A CA 20
ATOM 21305 C C . PRO A 1 21 ? -1.604 -2.908 -8.105 1.00 10.03 21 PRO A C 20
ATOM 21306 O O . PRO A 1 21 ? -1.289 -3.705 -7.221 1.00 55.41 21 PRO A O 20
ATOM 21317 N N . ALA A 1 22 ? -2.834 -2.827 -8.602 1.00 21.41 22 ALA A N 20
ATOM 21318 C CA . ALA A 1 22 ? -3.908 -3.692 -8.128 1.00 4.31 22 ALA A CA 20
ATOM 21319 C C . ALA A 1 22 ? -3.970 -4.983 -8.936 1.00 62.40 22 ALA A C 20
ATOM 21320 O O . ALA A 1 22 ? -5.029 -5.596 -9.064 1.00 55.10 22 ALA A O 20
ATOM 21327 N N . MET A 1 23 ? -2.828 -5.391 -9.480 1.00 22.32 23 MET A N 20
ATOM 21328 C CA . MET A 1 23 ? -2.753 -6.611 -10.275 1.00 75.24 23 MET A CA 20
ATOM 21329 C C . MET A 1 23 ? -1.604 -7.497 -9.806 1.00 61.11 23 MET A C 20
ATOM 21330 O O . MET A 1 23 ? -1.596 -8.703 -10.052 1.00 35.55 23 MET A O 20
ATOM 21344 N N . VAL A 1 24 ? -0.633 -6.891 -9.130 1.00 12.21 24 VAL A N 20
ATOM 21345 C CA . VAL A 1 24 ? 0.521 -7.625 -8.626 1.00 21.03 24 VAL A CA 20
ATOM 21346 C C . VAL A 1 24 ? 0.317 -8.040 -7.173 1.00 74.42 24 VAL A C 20
ATOM 21347 O O . VAL A 1 24 ? -0.231 -7.284 -6.372 1.00 35.00 24 VAL A O 20
ATOM 21360 N N . ALA A 1 25 ? 0.761 -9.248 -6.840 1.00 44.35 25 ALA A N 20
ATOM 21361 C CA . ALA A 1 25 ? 0.630 -9.763 -5.483 1.00 74.24 25 ALA A CA 20
ATOM 21362 C C . ALA A 1 25 ? 1.892 -10.501 -5.052 1.00 21.44 25 ALA A C 20
ATOM 21363 O O . ALA A 1 25 ? 1.915 -11.155 -4.008 1.00 55.03 25 ALA A O 20
ATOM 21370 N N . TYR A 1 26 ? 2.940 -10.394 -5.860 1.00 45.40 26 TYR A N 20
ATOM 21371 C CA . TYR A 1 26 ? 4.206 -11.054 -5.563 1.00 0.23 26 TYR A CA 20
ATOM 21372 C C . TYR A 1 26 ? 5.384 -10.226 -6.068 1.00 21.34 26 TYR A C 20
ATOM 21373 O O . TYR A 1 26 ? 5.247 -9.432 -6.999 1.00 32.22 26 TYR A O 20
ATOM 21391 N N . CYS A 1 27 ? 6.543 -10.418 -5.447 1.00 30.45 27 CYS A N 20
ATOM 21392 C CA . CYS A 1 27 ? 7.747 -9.692 -5.831 1.00 12.42 27 CYS A CA 20
ATOM 21393 C C . CYS A 1 27 ? 8.701 -10.593 -6.610 1.00 12.50 27 CYS A C 20
ATOM 21394 O O . CYS A 1 27 ? 8.839 -11.777 -6.306 1.00 60.03 27 CYS A O 20
ATOM 21401 N N . MET A 1 28 ? 9.356 -10.022 -7.615 1.00 43.23 28 MET A N 20
ATOM 21402 C CA . MET A 1 28 ? 10.298 -10.773 -8.437 1.00 44.30 28 MET A CA 20
ATOM 21403 C C . MET A 1 28 ? 11.708 -10.206 -8.303 1.00 24.41 28 MET A C 20
ATOM 21404 O O . MET A 1 28 ? 11.895 -8.993 -8.208 1.00 42.22 28 MET A O 20
ATOM 21418 N N . THR A 1 29 ? 12.699 -11.093 -8.295 1.00 43.22 29 THR A N 20
ATOM 21419 C CA . THR A 1 29 ? 14.092 -10.681 -8.171 1.00 71.32 29 THR A CA 20
ATOM 21420 C C . THR A 1 29 ? 15.009 -11.594 -8.977 1.00 72.13 29 THR A C 20
ATOM 21421 O O . THR A 1 29 ? 15.290 -12.723 -8.574 1.00 31.23 29 THR A O 20
ATOM 21432 N N . THR A 1 30 ? 15.474 -11.098 -10.120 1.00 21.52 30 THR A N 20
ATOM 21433 C CA . THR A 1 30 ? 16.359 -11.870 -10.983 1.00 44.22 30 THR A CA 20
ATOM 21434 C C . THR A 1 30 ? 17.808 -11.423 -10.825 1.00 23.24 30 THR A C 20
ATOM 21435 O O . THR A 1 30 ? 18.226 -10.421 -11.404 1.00 54.44 30 THR A O 20
ATOM 21446 N N . ARG A 1 31 ? 18.571 -12.174 -10.036 1.00 41.35 31 ARG A N 20
ATOM 21447 C CA . ARG A 1 31 ? 19.974 -11.854 -9.802 1.00 30.23 31 ARG A CA 20
ATOM 21448 C C . ARG A 1 31 ? 20.880 -12.685 -10.706 1.00 54.33 31 ARG A C 20
ATOM 21449 O O . ARG A 1 31 ? 21.137 -13.859 -10.437 1.00 51.33 31 ARG A O 20
ATOM 21470 N N . THR A 1 32 ? 21.360 -12.068 -11.781 1.00 45.42 32 THR A N 20
ATOM 21471 C CA . THR A 1 32 ? 22.235 -12.749 -12.727 1.00 25.45 32 THR A CA 20
ATOM 21472 C C . THR A 1 32 ? 23.698 -12.613 -12.319 1.00 30.45 32 THR A C 20
ATOM 21473 O O . THR A 1 32 ? 24.069 -11.682 -11.604 1.00 42.11 32 THR A O 20
ATOM 21484 N N . TYR A 1 33 ? 24.524 -13.547 -12.777 1.00 3.01 33 TYR A N 20
ATOM 21485 C CA . TYR A 1 33 ? 25.947 -13.532 -12.458 1.00 11.12 33 TYR A CA 20
ATOM 21486 C C . TYR A 1 33 ? 26.788 -13.778 -13.707 1.00 30.34 33 TYR A C 20
ATOM 21487 O O . TYR A 1 33 ? 26.915 -14.912 -14.170 1.00 55.11 33 TYR A O 20
ATOM 21505 N N . TYR A 1 34 ? 27.361 -12.708 -14.246 1.00 24.40 34 TYR A N 20
ATOM 21506 C CA . TYR A 1 34 ? 28.189 -12.806 -15.442 1.00 64.31 34 TYR A CA 20
ATOM 21507 C C . TYR A 1 34 ? 29.625 -13.175 -15.082 1.00 23.10 34 TYR A C 20
ATOM 21508 O O . TYR A 1 34 ? 30.104 -14.259 -15.418 1.00 44.31 34 TYR A O 20
ATOM 21526 N N . THR A 1 35 ? 30.309 -12.265 -14.394 1.00 75.23 35 THR A N 20
ATOM 21527 C CA . THR A 1 35 ? 31.690 -12.493 -13.988 1.00 15.51 35 THR A CA 20
ATOM 21528 C C . THR A 1 35 ? 31.823 -12.492 -12.469 1.00 71.43 35 THR A C 20
ATOM 21529 O O . THR A 1 35 ? 30.962 -11.990 -11.747 1.00 2.35 35 THR A O 20
ATOM 21540 N N . PRO A 1 36 ? 32.927 -13.068 -11.971 1.00 62.34 36 PRO A N 20
ATOM 21541 C CA . PRO A 1 36 ? 33.200 -13.146 -10.533 1.00 73.02 36 PRO A CA 20
ATOM 21542 C C . PRO A 1 36 ? 33.520 -11.783 -9.929 1.00 52.13 36 PRO A C 20
ATOM 21543 O O . PRO A 1 36 ? 33.684 -11.652 -8.716 1.00 22.42 36 PRO A O 20
ATOM 21554 N N . THR A 1 37 ? 33.607 -10.768 -10.783 1.00 53.25 37 THR A N 20
ATOM 21555 C CA . THR A 1 37 ? 33.908 -9.414 -10.334 1.00 73.52 37 THR A CA 20
ATOM 21556 C C . THR A 1 37 ? 32.817 -8.439 -10.759 1.00 54.44 37 THR A C 20
ATOM 21557 O O . THR A 1 37 ? 32.854 -7.259 -10.408 1.00 63.21 37 THR A O 20
ATOM 21568 N N . ARG A 1 38 ? 31.845 -8.938 -11.517 1.00 2.52 38 ARG A N 20
ATOM 21569 C CA . ARG A 1 38 ? 30.743 -8.109 -11.990 1.00 42.42 38 ARG A CA 20
ATOM 21570 C C . ARG A 1 38 ? 29.446 -8.909 -12.046 1.00 74.42 38 ARG A C 20
ATOM 21571 O O . ARG A 1 38 ? 29.419 -10.032 -12.550 1.00 52.21 38 ARG A O 20
ATOM 21592 N N . MET A 1 39 ? 28.372 -8.324 -11.525 1.00 23.42 39 MET A N 20
ATOM 21593 C CA . MET A 1 39 ? 27.071 -8.983 -11.516 1.00 64.43 39 MET A CA 20
ATOM 21594 C C . MET A 1 39 ? 25.960 -7.996 -11.857 1.00 35.13 39 MET A C 20
ATOM 21595 O O . MET A 1 39 ? 26.206 -6.801 -12.024 1.00 34.41 39 MET A O 20
ATOM 21609 N N . LYS A 1 40 ? 24.735 -8.503 -11.958 1.00 44.42 40 LYS A N 20
ATOM 21610 C CA . LYS A 1 40 ? 23.585 -7.666 -12.278 1.00 12.13 40 LYS A CA 20
ATOM 21611 C C . LYS A 1 40 ? 22.336 -8.158 -11.553 1.00 21.02 40 LYS A C 20
ATOM 21612 O O . LYS A 1 40 ? 22.203 -9.347 -11.263 1.00 14.14 40 LYS A O 20
ATOM 21631 N N . VAL A 1 41 ? 21.423 -7.236 -11.264 1.00 71.22 41 VAL A N 20
ATOM 21632 C CA . VAL A 1 41 ? 20.184 -7.577 -10.576 1.00 33.13 41 VAL A CA 20
ATOM 21633 C C . VAL A 1 41 ? 18.991 -6.871 -11.210 1.00 75.20 41 VAL A C 20
ATOM 21634 O O . VAL A 1 41 ? 19.132 -5.803 -11.805 1.00 4.24 41 VAL A O 20
ATOM 21647 N N . SER A 1 42 ? 17.814 -7.476 -11.079 1.00 0.32 42 SER A N 20
ATOM 21648 C CA . SER A 1 42 ? 16.595 -6.907 -11.642 1.00 43.22 42 SER A CA 20
ATOM 21649 C C . SER A 1 42 ? 15.377 -7.304 -10.814 1.00 1.01 42 SER A C 20
ATOM 21650 O O . SER A 1 42 ? 14.998 -8.474 -10.767 1.00 22.54 42 SER A O 20
ATOM 21658 N N . LYS A 1 43 ? 14.767 -6.320 -10.161 1.00 70.35 43 LYS A N 20
ATOM 21659 C CA . LYS A 1 43 ? 13.591 -6.564 -9.335 1.00 54.12 43 LYS A CA 20
ATOM 21660 C C . LYS A 1 43 ? 12.405 -5.735 -9.819 1.00 10.14 43 LYS A C 20
ATOM 21661 O O . LYS A 1 43 ? 12.576 -4.624 -10.320 1.00 13.41 43 LYS A O 20
ATOM 21680 N N . SER A 1 44 ? 11.204 -6.282 -9.663 1.00 54.04 44 SER A N 20
ATOM 21681 C CA . SER A 1 44 ? 9.990 -5.593 -10.086 1.00 73.54 44 SER A CA 20
ATOM 21682 C C . SER A 1 44 ? 8.754 -6.245 -9.474 1.00 31.51 44 SER A C 20
ATOM 21683 O O . SER A 1 44 ? 8.855 -7.234 -8.747 1.00 31.21 44 SER A O 20
ATOM 21691 N N . CYS A 1 45 ? 7.587 -5.684 -9.773 1.00 21.31 45 CYS A N 20
ATOM 21692 C CA . CYS A 1 45 ? 6.330 -6.209 -9.253 1.00 2.33 45 CYS A CA 20
ATOM 21693 C C . CYS A 1 45 ? 5.631 -7.078 -10.294 1.00 22.43 45 CYS A C 20
ATOM 21694 O O . CYS A 1 45 ? 5.511 -6.696 -11.458 1.00 35.42 45 CYS A O 20
ATOM 21701 N N . VAL A 1 46 ? 5.172 -8.250 -9.866 1.00 20.22 46 VAL A N 20
ATOM 21702 C CA . VAL A 1 46 ? 4.484 -9.174 -10.759 1.00 72.15 46 VAL A CA 20
ATOM 21703 C C . VAL A 1 46 ? 3.436 -9.987 -10.008 1.00 75.03 46 VAL A C 20
ATOM 21704 O O . VAL A 1 46 ? 3.550 -10.236 -8.808 1.00 12.10 46 VAL A O 20
ATOM 21717 N N . PRO A 1 47 ? 2.388 -10.412 -10.730 1.00 30.51 47 PRO A N 20
ATOM 21718 C CA . PRO A 1 47 ? 1.299 -11.205 -10.152 1.00 75.24 47 PRO A CA 20
ATOM 21719 C C . PRO A 1 47 ? 1.742 -12.617 -9.782 1.00 53.53 47 PRO A C 20
ATOM 21720 O O . PRO A 1 47 ? 1.460 -13.098 -8.685 1.00 35.10 47 PRO A O 20
ATOM 21731 N N . ARG A 1 48 ? 2.437 -13.274 -10.704 1.00 62.32 48 ARG A N 20
ATOM 21732 C CA . ARG A 1 48 ? 2.919 -14.631 -10.474 1.00 73.13 48 ARG A CA 20
ATOM 21733 C C . ARG A 1 48 ? 4.374 -14.773 -10.912 1.00 34.11 48 ARG A C 20
ATOM 21734 O O . ARG A 1 48 ? 4.704 -14.573 -12.081 1.00 51.11 48 ARG A O 20
ATOM 21755 N N . CYS A 1 49 ? 5.240 -15.119 -9.965 1.00 75.43 49 CYS A N 20
ATOM 21756 C CA . CYS A 1 49 ? 6.659 -15.287 -10.251 1.00 61.54 49 CYS A CA 20
ATOM 21757 C C . CYS A 1 49 ? 7.107 -16.717 -9.960 1.00 3.33 49 CYS A C 20
ATOM 21758 O O . CYS A 1 49 ? 6.720 -17.306 -8.951 1.00 24.55 49 CYS A O 20
ATOM 21765 N N . PHE A 1 50 ? 7.926 -17.268 -10.850 1.00 55.32 50 PHE A N 20
ATOM 21766 C CA . PHE A 1 50 ? 8.426 -18.628 -10.689 1.00 43.24 50 PHE A CA 20
ATOM 21767 C C . PHE A 1 50 ? 9.951 -18.643 -10.634 1.00 1.10 50 PHE A C 20
ATOM 21768 O O . PHE A 1 50 ? 10.613 -17.807 -11.249 1.00 34.23 50 PHE A O 20
ATOM 21785 N N . GLU A 1 51 ? 10.501 -19.599 -9.892 1.00 71.31 51 GLU A N 20
ATOM 21786 C CA . GLU A 1 51 ? 11.947 -19.722 -9.755 1.00 64.31 51 GLU A CA 20
ATOM 21787 C C . GLU A 1 51 ? 12.594 -20.063 -11.095 1.00 12.51 51 GLU A C 20
ATOM 21788 O O . GLU A 1 51 ? 11.937 -20.574 -12.002 1.00 64.55 51 GLU A O 20
ATOM 21800 N N . THR A 1 52 ? 13.886 -19.774 -11.212 1.00 43.32 52 THR A N 20
ATOM 21801 C CA . THR A 1 52 ? 14.622 -20.047 -12.440 1.00 40.33 52 THR A CA 20
ATOM 21802 C C . THR A 1 52 ? 14.915 -21.536 -12.587 1.00 15.54 52 THR A C 20
ATOM 21803 O O . THR A 1 52 ? 15.504 -22.153 -11.700 1.00 4.23 52 THR A O 20
ATOM 21814 N N . VAL A 1 53 ? 14.499 -22.108 -13.712 1.00 40.22 53 VAL A N 20
ATOM 21815 C CA . VAL A 1 53 ? 14.718 -23.525 -13.976 1.00 3.14 53 VAL A CA 20
ATOM 21816 C C . VAL A 1 53 ? 15.867 -23.730 -14.957 1.00 22.25 53 VAL A C 20
ATOM 21817 O O . VAL A 1 53 ? 16.063 -22.934 -15.875 1.00 11.10 53 VAL A O 20
ATOM 21830 N N . TYR A 1 54 ? 16.624 -24.803 -14.756 1.00 61.21 54 TYR A N 20
ATOM 21831 C CA . TYR A 1 54 ? 17.756 -25.113 -15.622 1.00 14.10 54 TYR A CA 20
ATOM 21832 C C . TYR A 1 54 ? 18.144 -26.584 -15.506 1.00 11.31 54 TYR A C 20
ATOM 21833 O O . TYR A 1 54 ? 17.815 -27.249 -14.523 1.00 52.44 54 TYR A O 20
ATOM 21851 N N . ASP A 1 55 ? 18.846 -27.085 -16.516 1.00 43.41 55 ASP A N 20
ATOM 21852 C CA . ASP A 1 55 ? 19.282 -28.476 -16.528 1.00 61.24 55 ASP A CA 20
ATOM 21853 C C . ASP A 1 55 ? 20.355 -28.700 -17.589 1.00 62.23 55 ASP A C 20
ATOM 21854 O O . ASP A 1 55 ? 20.066 -29.164 -18.692 1.00 13.45 55 ASP A O 20
ATOM 21863 N N . GLY A 1 56 ? 21.596 -28.366 -17.248 1.00 64.44 56 GLY A N 20
ATOM 21864 C CA . GLY A 1 56 ? 22.694 -28.537 -18.183 1.00 33.14 56 GLY A CA 20
ATOM 21865 C C . GLY A 1 56 ? 24.048 -28.474 -17.504 1.00 72.33 56 GLY A C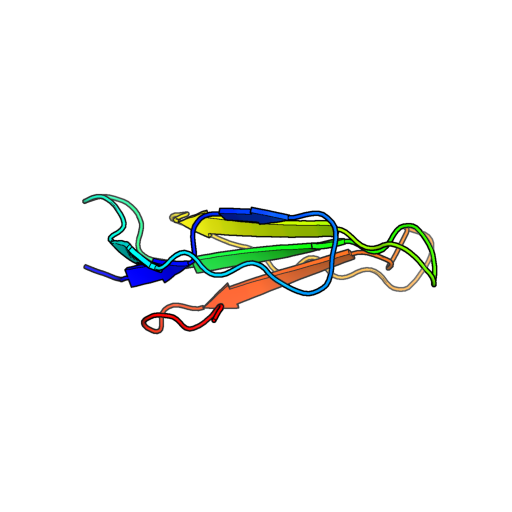 20
ATOM 21866 O O . GLY A 1 56 ? 24.600 -29.501 -17.108 1.00 74.21 56 GLY A O 20
ATOM 21870 N N . TYR A 1 57 ? 24.585 -27.267 -17.371 1.00 45.04 57 TYR A N 20
ATOM 21871 C CA . TYR A 1 57 ? 25.886 -27.075 -16.740 1.00 53.31 57 TYR A CA 20
ATOM 21872 C C . TYR A 1 57 ? 25.845 -25.913 -15.753 1.00 2.55 57 TYR A C 20
ATOM 21873 O O . TYR A 1 57 ? 25.807 -26.115 -14.539 1.00 62.40 57 TYR A O 20
ATOM 21891 N N . SER A 1 58 ? 25.853 -24.694 -16.283 1.00 1.44 58 SER A N 20
ATOM 21892 C CA . SER A 1 58 ? 25.820 -23.497 -15.449 1.00 65.42 58 SER A CA 20
ATOM 21893 C C . SER A 1 58 ? 24.425 -23.274 -14.874 1.00 23.13 58 SER A C 20
ATOM 21894 O O . SER A 1 58 ? 23.568 -22.663 -15.512 1.00 34.41 58 SER A O 20
ATOM 21902 N N . LYS A 1 59 ? 24.205 -23.774 -13.662 1.00 51.24 59 LYS A N 20
ATOM 21903 C CA . LYS A 1 59 ? 22.915 -23.629 -12.998 1.00 23.44 59 LYS A CA 20
ATOM 21904 C C . LYS A 1 59 ? 22.916 -22.423 -12.065 1.00 1.52 59 LYS A C 20
ATOM 21905 O O . LYS A 1 59 ? 21.874 -22.032 -11.538 1.00 51.30 59 LYS A O 20
ATOM 21924 N N . HIS A 1 60 ? 24.092 -21.835 -11.866 1.00 13.22 60 HIS A N 20
ATOM 21925 C CA . HIS A 1 60 ? 24.227 -20.670 -10.998 1.00 21.41 60 HIS A CA 20
ATOM 21926 C C . HIS A 1 60 ? 24.460 -19.405 -11.818 1.00 62.44 60 HIS A C 20
ATOM 21927 O O . HIS A 1 60 ? 25.101 -18.463 -11.355 1.00 4.21 60 HIS A O 20
ATOM 21941 N N . ALA A 1 61 ? 23.936 -19.393 -13.039 1.00 53.14 61 ALA A N 20
ATOM 21942 C CA . ALA A 1 61 ? 24.086 -18.244 -13.924 1.00 14.35 61 ALA A CA 20
ATOM 21943 C C . ALA A 1 61 ? 22.977 -17.223 -13.690 1.00 74.45 61 ALA A C 20
ATOM 21944 O O . ALA A 1 61 ? 23.136 -16.040 -13.989 1.00 40.03 61 ALA A O 20
ATOM 21951 N N . SER A 1 62 ? 21.853 -17.690 -13.156 1.00 14.32 62 SER A N 20
ATOM 21952 C CA . SER A 1 62 ? 20.715 -16.818 -12.887 1.00 31.00 62 SER A CA 20
ATOM 21953 C C . SER A 1 62 ? 19.827 -17.405 -11.794 1.00 70.20 62 SER A C 20
ATOM 21954 O O . SER A 1 62 ? 19.502 -18.593 -11.812 1.00 41.00 62 SER A O 20
ATOM 21962 N N . THR A 1 63 ? 19.437 -16.564 -10.841 1.00 52.35 63 THR A N 20
ATOM 21963 C CA . THR A 1 63 ? 18.588 -16.998 -9.739 1.00 52.42 63 THR A CA 20
ATOM 21964 C C . THR A 1 63 ? 17.414 -16.045 -9.541 1.00 61.14 63 THR A C 20
ATOM 21965 O O . THR A 1 63 ? 17.575 -14.946 -9.009 1.00 70.31 63 THR A O 20
ATOM 21976 N N . THR A 1 64 ? 16.231 -16.473 -9.973 1.00 5.12 64 THR A N 20
ATOM 21977 C CA . THR A 1 64 ? 15.030 -15.658 -9.843 1.00 43.24 64 THR A CA 20
ATOM 21978 C C . THR A 1 64 ? 14.267 -16.002 -8.570 1.00 10.25 64 THR A C 20
ATOM 21979 O O . THR A 1 64 ? 13.677 -17.076 -8.459 1.00 71.41 64 THR A O 20
ATOM 21990 N N . SER A 1 65 ? 14.282 -15.082 -7.610 1.00 30.54 65 SER A N 20
ATOM 21991 C CA . SER A 1 65 ? 13.593 -15.290 -6.341 1.00 62.33 65 SER A CA 20
ATOM 21992 C C . SER A 1 65 ? 12.208 -14.650 -6.364 1.00 24.41 65 SER A C 20
ATOM 21993 O O . SER A 1 65 ? 12.003 -13.609 -6.988 1.00 10.34 65 SER A O 20
ATOM 22001 N N . CYS A 1 66 ? 11.261 -15.282 -5.679 1.00 13.41 66 CYS A N 20
ATOM 22002 C CA . CYS A 1 66 ? 9.894 -14.776 -5.619 1.00 64.32 66 CYS A CA 20
ATOM 22003 C C . CYS A 1 66 ? 9.354 -14.837 -4.194 1.00 33.44 66 CYS A C 20
ATOM 22004 O O . CYS A 1 66 ? 9.614 -15.791 -3.459 1.00 42.12 66 CYS A O 20
ATOM 22011 N N . CYS A 1 67 ? 8.599 -13.814 -3.809 1.00 3.44 67 CYS A N 20
ATOM 22012 C CA . CYS A 1 67 ? 8.021 -13.749 -2.472 1.00 22.13 67 CYS A CA 20
ATOM 22013 C C . CYS A 1 67 ? 6.690 -13.003 -2.490 1.00 71.51 67 CYS A C 20
ATOM 22014 O O . CYS A 1 67 ? 6.240 -12.544 -3.539 1.00 53.03 67 CYS A O 20
ATOM 22021 N N . GLN A 1 68 ? 6.067 -12.888 -1.322 1.00 55.00 68 GLN A N 20
ATOM 22022 C CA . GLN A 1 68 ? 4.787 -12.199 -1.204 1.00 40.34 68 GLN A CA 20
ATOM 22023 C C . GLN A 1 68 ? 4.786 -11.253 -0.008 1.00 43.42 68 GLN A C 20
ATOM 22024 O O . GLN A 1 68 ? 3.749 -10.700 0.358 1.00 11.30 68 GLN A O 20
ATOM 22038 N N . TYR A 1 69 ? 5.955 -11.071 0.597 1.00 72.31 69 TYR A N 20
ATOM 22039 C CA . TYR A 1 69 ? 6.088 -10.194 1.754 1.00 64.21 69 TYR A CA 20
ATOM 22040 C C . TYR A 1 69 ? 6.560 -8.806 1.333 1.00 4.33 69 TYR A C 20
ATOM 22041 O O . TYR A 1 69 ? 7.319 -8.660 0.374 1.00 12.55 69 TYR A O 20
ATOM 22059 N N . ASP A 1 70 ? 6.107 -7.789 2.058 1.00 35.20 70 ASP A N 20
ATOM 22060 C CA . ASP A 1 70 ? 6.483 -6.411 1.763 1.00 74.53 70 ASP A CA 20
ATOM 22061 C C . ASP A 1 70 ? 7.995 -6.232 1.844 1.00 44.11 70 ASP A C 20
ATOM 22062 O O . ASP A 1 70 ? 8.635 -6.687 2.793 1.00 3.51 70 ASP A O 20
ATOM 22071 N N . LEU A 1 71 ? 8.562 -5.568 0.842 1.00 15.45 71 LEU A N 20
ATOM 22072 C CA . LEU A 1 71 ? 10.000 -5.328 0.799 1.00 30.54 71 LEU A CA 20
ATOM 22073 C C . LEU A 1 71 ? 10.774 -6.617 1.057 1.00 62.21 71 LEU A C 20
ATOM 22074 O O . LEU A 1 71 ? 11.861 -6.596 1.635 1.00 64.23 71 LEU A O 20
ATOM 22090 N N . CYS A 1 72 ? 10.208 -7.738 0.623 1.00 61.23 72 CYS A N 20
ATOM 22091 C CA . CYS A 1 72 ? 10.845 -9.037 0.804 1.00 72.11 72 CYS A CA 20
ATOM 22092 C C . CYS A 1 72 ? 12.140 -9.125 0.002 1.00 51.35 72 CYS A C 20
ATOM 22093 O O . CYS A 1 72 ? 13.074 -9.827 0.386 1.00 0.43 72 CYS A O 20
ATOM 22100 N N . ASN A 1 73 ? 12.187 -8.406 -1.116 1.00 30.33 73 ASN A N 20
ATOM 22101 C CA . ASN A 1 73 ? 13.367 -8.403 -1.973 1.00 11.21 73 ASN A CA 20
ATOM 22102 C C . ASN A 1 73 ? 14.289 -7.239 -1.624 1.00 3.30 73 ASN A C 20
ATOM 22103 O O . ASN A 1 73 ? 15.058 -6.769 -2.462 1.00 71.20 73 ASN A O 20
ATOM 22114 N N . GLY A 1 74 ? 14.207 -6.778 -0.379 1.00 41.14 74 GLY A N 20
ATOM 22115 C CA . GLY A 1 74 ? 15.040 -5.673 0.059 1.00 32.21 74 GLY A CA 20
ATOM 22116 C C . GLY A 1 74 ? 16.441 -6.116 0.432 1.00 50.45 74 GLY A C 20
ATOM 22117 O O . GLY A 1 74 ? 16.692 -6.512 1.570 1.00 51.05 74 GLY A O 20
#

Radius of gyration: 12.77 Å; Cα contacts (8 Å, |Δi|>4): 189; chains: 1; bounding box: 38×31×20 Å